Protein AF-A0A7I8WEF8-F1 (afdb_monomer_lite)

Organism: NCBI:txid2664684

Secondary structure (DSSP, 8-state):
-HHHHHHHHHHHHHTT------TTSSPPPEESS-TTSBSEEEEEEEEEE-SS-S--B-GGGTT-----HHHHHHHPPPPPHHHHHHT---EEEEEEEETT--EEEEEEEEEEEETTSHHHHHHHHHHHHHHHTT-EEEEEETTEEPBEEEE-TTS-EEEESSEESEEEE-TTS-B-GGGGG-TT---TTEEEE--EEEEEEEEEE-TTSTTGGGSSSS-EEEEEEEEEEEE----EE-TTS-EE--SSGGGSPPP-EETT-SEEEEEEEEEEEEEE--SS-GGGTTHHHHTT-TTHHHHHHHHHHHHHHHHHHHHHHHHHHHHHHHHHHHHHHTTTT-GGGGGSSSGGGTHHHHTSPPTTHHHHHHHHHHHHHHHHHHHHHHHHHHTTSS-TT-HHHHHHHHHHHHHHTHHHHHHHHHHHHHHTT---HHHHHHHHHHHHHHHHHHHHHHHHHHHHHTT-TTSPPHHHHHHHHHHIIIIIHHHHHHHHHHHHHSPPPPPSSPPPSS---PPPPPGGGSHHHHHHHHHHHHHHHHHHHHHHHHHHHHS------HHHHHHHHHHHHHHHHHHHHHHHHTTTTTGGGTTTTTSS--------------------PPPPPPPP-----S---PPPP----EEEETTEEEETTEEE--EEEE--GGGS-GGGHHHHHHHHHHTT--EEEEE--HHHHTSBTTB---HHHHHHHHHHHHTT-EEEEEEES---TTBGGGG--GGGGGGT-TTTTTSS-HHHHHHHHHHHHHHHHHHGGGBHHHH--SEEEEEESSSHHHH---HHHHHHHHHHHHHTT--SEEEEEEETTTTT----TT-EEEEE---TTS-HHHHHHHHHHH-TTS--EEEEEESSPPPBTTSPP-PPPHHHHHHHHHHHHHTT-EEEEESSB-EE--TT-B-EEEEETTEEEEBPSEE-TTSSB-TTSPBPHHHHHHHHHHHHTTSSSS--SPPPPPPPP----PPP------HHHHHHHH-

Structure (mmCIF, N/CA/C/O backbone):
data_AF-A0A7I8WEF8-F1
#
_entry.id   AF-A0A7I8WEF8-F1
#
loop_
_atom_site.group_PDB
_atom_site.id
_atom_site.type_symbol
_atom_site.label_atom_id
_atom_site.label_alt_id
_atom_site.label_comp_id
_atom_site.label_asym_id
_atom_site.label_entity_id
_atom_site.label_seq_id
_atom_site.pdbx_PDB_ins_code
_atom_site.Cartn_x
_atom_site.Cartn_y
_atom_site.Cartn_z
_atom_site.occupancy
_atom_site.B_iso_or_equiv
_atom_site.auth_seq_id
_atom_site.auth_comp_id
_atom_site.auth_asym_id
_atom_site.auth_atom_id
_atom_site.pdbx_PDB_model_num
ATOM 1 N N . MET A 1 1 ? 48.286 -37.975 21.011 1.00 46.97 1 MET A N 1
ATOM 2 C CA . MET A 1 1 ? 48.623 -38.606 19.712 1.00 46.97 1 MET A CA 1
ATOM 3 C C . MET A 1 1 ? 47.537 -38.452 18.648 1.00 46.97 1 MET A C 1
ATOM 5 O O . MET A 1 1 ? 47.837 -37.854 17.627 1.00 46.97 1 MET A O 1
ATOM 9 N N . ASN A 1 2 ? 46.280 -38.859 18.869 1.00 46.31 2 ASN A N 1
ATOM 10 C CA . ASN A 1 2 ? 45.235 -38.821 17.818 1.00 46.31 2 ASN A CA 1
ATOM 11 C C . ASN A 1 2 ? 44.940 -37.433 17.207 1.00 46.31 2 ASN A C 1
ATOM 13 O O . ASN A 1 2 ? 44.620 -37.341 16.028 1.00 46.31 2 ASN A O 1
ATOM 17 N N . LYS A 1 3 ? 45.109 -36.334 17.958 1.00 48.66 3 LYS A N 1
ATOM 18 C CA . LYS A 1 3 ? 44.954 -34.968 17.412 1.00 48.66 3 LYS A CA 1
ATOM 19 C C . LYS A 1 3 ? 46.106 -34.538 16.489 1.00 48.66 3 LYS A C 1
ATOM 21 O O . LYS A 1 3 ? 45.879 -33.775 15.561 1.00 48.66 3 LYS A O 1
ATOM 26 N N . LEU A 1 4 ? 47.313 -35.056 16.719 1.00 53.41 4 LEU A N 1
ATOM 27 C CA . LEU A 1 4 ? 48.505 -34.787 15.902 1.00 53.41 4 LEU A CA 1
ATOM 28 C C . LEU A 1 4 ? 48.497 -35.619 14.613 1.00 53.41 4 LEU A C 1
ATOM 30 O O . LEU A 1 4 ? 48.865 -35.120 13.555 1.00 53.41 4 LEU A O 1
ATOM 34 N N . ILE A 1 5 ? 47.985 -36.852 14.691 1.00 65.00 5 ILE A N 1
ATOM 35 C CA . ILE A 1 5 ? 47.783 -37.728 13.530 1.00 65.00 5 ILE A CA 1
ATOM 36 C C . ILE A 1 5 ? 46.715 -37.136 12.600 1.00 65.00 5 ILE A C 1
ATOM 38 O O . ILE A 1 5 ? 46.944 -37.048 11.399 1.00 65.00 5 ILE A O 1
ATOM 42 N N . ASN A 1 6 ? 45.606 -36.621 13.145 1.00 55.25 6 ASN A N 1
ATOM 43 C CA . ASN A 1 6 ? 44.578 -35.948 12.342 1.00 55.25 6 ASN A CA 1
ATOM 44 C C . ASN A 1 6 ? 45.077 -34.641 11.701 1.00 55.25 6 ASN A C 1
ATOM 46 O O . ASN A 1 6 ? 44.677 -34.323 10.585 1.00 55.25 6 ASN A O 1
ATOM 50 N N . ALA A 1 7 ? 45.975 -33.904 12.366 1.00 53.41 7 ALA A N 1
ATOM 51 C CA . ALA A 1 7 ? 46.607 -32.717 11.788 1.00 53.41 7 ALA A CA 1
ATOM 52 C C . ALA A 1 7 ? 47.586 -33.076 10.654 1.00 53.41 7 ALA A C 1
ATOM 54 O O . ALA A 1 7 ? 47.582 -32.418 9.618 1.00 53.41 7 ALA A O 1
ATOM 55 N N . CYS A 1 8 ? 48.363 -34.157 10.800 1.00 53.41 8 CYS A N 1
ATOM 56 C CA . CYS A 1 8 ? 49.233 -34.667 9.733 1.00 53.41 8 CYS A CA 1
ATOM 57 C C . CYS A 1 8 ? 48.443 -35.227 8.540 1.00 53.41 8 CYS A C 1
ATOM 59 O O . CYS A 1 8 ? 48.850 -35.030 7.397 1.00 53.41 8 CYS A O 1
ATOM 61 N N . TRP A 1 9 ? 47.293 -35.866 8.773 1.00 58.09 9 TRP A N 1
ATOM 62 C CA . TRP A 1 9 ? 46.384 -36.294 7.702 1.00 58.09 9 TRP A CA 1
ATOM 63 C C . TRP A 1 9 ? 45.775 -35.106 6.941 1.00 58.09 9 TRP A C 1
ATOM 65 O O . TRP A 1 9 ? 45.661 -35.150 5.719 1.00 58.09 9 TRP A O 1
ATOM 75 N N . LEU A 1 10 ? 45.455 -34.003 7.629 1.00 53.38 10 LEU A N 1
ATOM 76 C CA . LEU A 1 10 ? 44.999 -32.772 6.970 1.00 53.38 10 LEU A CA 1
ATOM 77 C C . LEU A 1 10 ? 46.118 -32.091 6.157 1.00 53.38 10 LEU A C 1
ATOM 79 O O . LEU A 1 10 ? 45.868 -31.586 5.066 1.00 53.38 10 LEU A O 1
ATOM 83 N N . LEU A 1 11 ? 47.353 -32.098 6.672 1.00 53.31 11 LEU A N 1
ATOM 84 C CA . LEU A 1 11 ? 48.535 -31.528 6.007 1.00 53.31 11 LEU A CA 1
ATOM 85 C C . LEU A 1 11 ? 48.995 -32.350 4.794 1.00 53.31 11 LEU A C 1
ATOM 87 O O . LEU A 1 11 ? 49.452 -31.777 3.809 1.00 53.31 11 LEU A O 1
ATOM 91 N N . THR A 1 12 ? 48.830 -33.673 4.823 1.00 54.12 12 THR A N 1
ATOM 92 C CA . THR A 1 12 ? 49.140 -34.546 3.676 1.00 54.12 12 THR A CA 1
ATOM 93 C C . THR A 1 12 ? 48.095 -34.434 2.563 1.00 54.12 12 THR A C 1
ATOM 95 O O . THR A 1 12 ? 48.471 -34.442 1.394 1.00 54.12 12 THR A O 1
ATOM 98 N N . LEU A 1 13 ? 46.818 -34.197 2.893 1.00 51.72 13 LEU A N 1
ATOM 99 C CA . LEU A 1 13 ? 45.766 -33.872 1.914 1.00 51.72 13 LEU A CA 1
ATOM 100 C C . LEU A 1 13 ? 45.985 -32.520 1.205 1.00 51.72 13 LEU A C 1
ATOM 102 O O . LEU A 1 13 ? 45.623 -32.375 0.036 1.00 51.72 13 LEU A O 1
ATOM 106 N N . LEU A 1 14 ? 46.617 -31.549 1.875 1.00 50.91 14 LEU A N 1
ATOM 107 C CA . LEU A 1 14 ? 46.994 -30.253 1.288 1.00 50.91 14 LEU A CA 1
ATOM 108 C C . LEU A 1 14 ? 48.180 -30.350 0.309 1.00 50.91 14 LEU A C 1
ATOM 110 O O . LEU A 1 14 ? 48.291 -29.513 -0.584 1.00 50.91 14 LEU A O 1
ATOM 114 N N . GLY A 1 15 ? 49.036 -31.372 0.430 1.00 46.50 15 GLY A N 1
ATOM 115 C CA . GLY A 1 15 ? 50.204 -31.570 -0.442 1.00 46.50 15 GLY A CA 1
ATOM 116 C C . GLY A 1 15 ? 49.875 -32.070 -1.856 1.00 46.50 15 GLY A C 1
ATOM 117 O O . GLY A 1 15 ? 50.698 -31.945 -2.757 1.00 46.50 15 GLY A O 1
ATOM 118 N N . SER A 1 16 ? 48.670 -32.604 -2.067 1.00 45.22 16 SER A N 1
ATOM 119 C CA . SER A 1 16 ? 48.195 -33.130 -3.359 1.00 45.22 16 SER A CA 1
ATOM 120 C C . SER A 1 16 ? 47.430 -32.114 -4.217 1.00 45.22 16 SER A C 1
ATOM 122 O O . SER A 1 16 ? 46.914 -32.465 -5.279 1.00 45.22 16 SER A O 1
ATOM 124 N N . VAL A 1 17 ? 47.351 -30.849 -3.797 1.00 40.41 17 VAL A N 1
ATOM 125 C CA . VAL A 1 17 ? 46.736 -29.801 -4.615 1.00 40.41 17 VAL A CA 1
ATOM 126 C C . VAL A 1 17 ? 47.765 -29.323 -5.635 1.00 40.41 17 VAL A C 1
ATOM 128 O O . VAL A 1 17 ? 48.655 -28.536 -5.318 1.00 40.41 17 VAL A O 1
ATOM 131 N N . ALA A 1 18 ? 47.646 -29.796 -6.877 1.00 41.09 18 ALA A N 1
ATOM 132 C CA . ALA A 1 18 ? 48.317 -29.161 -8.004 1.00 41.09 18 ALA A CA 1
ATOM 133 C C . ALA A 1 18 ? 47.950 -27.670 -7.990 1.00 41.09 18 ALA A C 1
ATOM 135 O O . ALA A 1 18 ? 46.766 -27.328 -8.006 1.00 41.09 18 ALA A O 1
ATOM 136 N N . ALA A 1 19 ? 48.956 -26.798 -7.890 1.00 37.41 19 ALA A N 1
ATOM 137 C CA . ALA A 1 19 ? 48.765 -25.356 -7.835 1.00 37.41 19 ALA A CA 1
ATOM 138 C C . ALA A 1 19 ? 47.838 -24.914 -8.977 1.00 37.41 19 ALA A C 1
ATOM 140 O O . ALA A 1 19 ? 48.163 -25.049 -10.157 1.00 37.41 19 ALA A O 1
ATOM 141 N N . PHE A 1 20 ? 46.651 -24.430 -8.617 1.00 40.22 20 PHE A N 1
ATOM 142 C CA . PHE A 1 20 ? 45.666 -23.966 -9.580 1.00 40.22 20 PHE A CA 1
ATOM 143 C C . PHE A 1 20 ? 46.154 -22.643 -10.179 1.00 40.22 20 PHE A C 1
ATOM 145 O O . PHE A 1 20 ? 46.295 -21.640 -9.479 1.00 40.22 20 PHE A O 1
ATOM 152 N N . TYR A 1 21 ? 46.447 -22.647 -11.478 1.00 38.94 21 TYR A N 1
ATOM 153 C CA . TYR A 1 21 ? 46.822 -21.449 -12.220 1.00 38.94 21 TYR A CA 1
ATOM 154 C C . TYR A 1 21 ? 45.593 -20.554 -12.402 1.00 38.94 21 TYR A C 1
ATOM 156 O O . TYR A 1 21 ? 44.643 -20.935 -13.081 1.00 38.94 21 TYR A O 1
ATOM 164 N N . LEU A 1 22 ? 45.618 -19.357 -11.815 1.00 41.22 22 LEU A N 1
ATOM 165 C CA . LEU A 1 22 ? 44.654 -18.290 -12.088 1.00 41.22 22 LEU A CA 1
ATOM 166 C C . LEU A 1 22 ? 45.030 -17.616 -13.425 1.00 41.22 22 LEU A C 1
ATOM 168 O O . LEU A 1 22 ? 46.053 -16.923 -13.494 1.00 41.22 22 LEU A O 1
ATOM 172 N N . PRO A 1 23 ? 44.240 -17.797 -14.500 1.00 39.12 23 PRO A N 1
ATOM 173 C CA . PRO A 1 23 ? 44.545 -17.205 -15.797 1.00 39.12 23 PRO A CA 1
ATOM 174 C C . PRO A 1 23 ? 44.534 -15.675 -15.714 1.00 39.12 23 PRO A C 1
ATOM 176 O O . PRO A 1 23 ? 43.556 -15.084 -15.255 1.00 39.12 23 PRO A O 1
ATOM 179 N N . GLY A 1 24 ? 45.611 -15.036 -16.183 1.00 49.69 24 GLY A N 1
ATOM 180 C CA . GLY A 1 24 ? 45.735 -13.573 -16.248 1.00 49.69 24 GLY A CA 1
ATOM 181 C C . GLY A 1 24 ? 46.657 -12.922 -15.210 1.00 49.69 24 GLY A C 1
ATOM 182 O O . GLY A 1 24 ? 46.878 -11.719 -15.306 1.00 49.69 24 GLY A O 1
ATOM 183 N N . LEU A 1 25 ? 47.232 -13.685 -14.271 1.00 51.59 25 LEU A N 1
ATOM 184 C CA . LEU A 1 25 ? 48.207 -13.165 -13.295 1.00 51.59 25 LEU A CA 1
ATOM 185 C C . LEU A 1 25 ? 49.670 -13.274 -13.758 1.00 51.59 25 LEU A C 1
ATOM 187 O O . LEU A 1 25 ? 50.499 -12.473 -13.336 1.00 51.59 25 LEU A O 1
ATOM 191 N N . ALA A 1 26 ? 50.002 -14.232 -14.632 1.00 62.78 26 ALA A N 1
ATOM 192 C CA . ALA A 1 26 ? 51.368 -14.405 -15.130 1.00 62.78 26 ALA A CA 1
ATOM 193 C C . ALA A 1 26 ? 51.548 -13.752 -16.515 1.00 62.78 26 ALA A C 1
ATOM 195 O O . ALA A 1 26 ? 50.746 -14.021 -17.414 1.00 62.78 26 ALA A O 1
ATOM 196 N N . PRO A 1 27 ? 52.593 -12.932 -16.717 1.00 73.06 27 PRO A N 1
ATOM 197 C CA . PRO A 1 27 ? 52.859 -12.301 -18.002 1.00 73.06 27 PRO A CA 1
ATOM 198 C C . PRO A 1 27 ? 53.302 -13.327 -19.047 1.00 73.06 27 PRO A C 1
ATOM 200 O O . PRO A 1 27 ? 54.176 -14.155 -18.789 1.00 73.06 27 PRO A O 1
ATOM 203 N N . VAL A 1 28 ? 52.732 -13.241 -20.249 1.00 81.44 28 VAL A N 1
ATOM 204 C CA . VAL A 1 28 ? 53.175 -14.022 -21.408 1.00 81.44 28 VAL A CA 1
ATOM 205 C C . VAL A 1 28 ? 54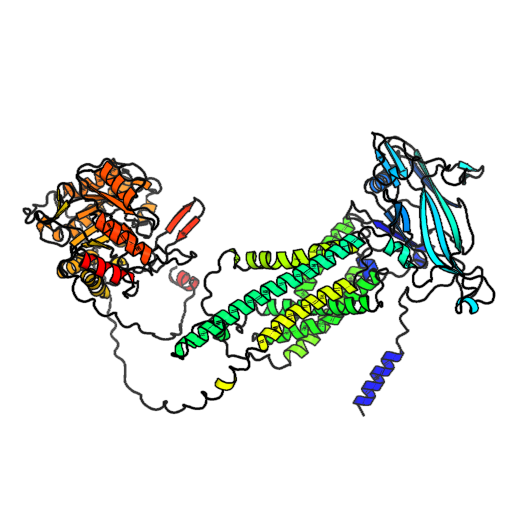.200 -13.201 -22.180 1.00 81.44 28 VAL A C 1
ATOM 207 O O . VAL A 1 28 ? 53.937 -12.057 -22.551 1.00 81.44 28 VAL A O 1
ATOM 210 N N . THR A 1 29 ? 55.372 -13.784 -22.422 1.00 85.06 29 THR A N 1
ATOM 211 C CA . THR A 1 29 ? 56.405 -13.159 -23.252 1.00 85.06 29 THR A CA 1
ATOM 212 C C . THR A 1 29 ? 56.364 -13.738 -24.663 1.00 85.06 29 THR A C 1
ATOM 214 O O . THR A 1 29 ? 56.368 -14.962 -24.841 1.00 85.06 29 THR A O 1
ATOM 217 N N . TYR A 1 30 ? 56.347 -12.855 -25.658 1.00 86.00 30 TYR A N 1
ATOM 218 C CA . TYR A 1 30 ? 56.342 -13.202 -27.074 1.00 86.00 30 TYR A CA 1
ATOM 219 C C . TYR A 1 30 ? 57.716 -12.947 -27.694 1.00 86.00 30 TYR A C 1
ATOM 221 O O . TYR A 1 30 ? 58.394 -11.993 -27.320 1.00 86.00 30 TYR A O 1
ATOM 229 N N . CYS A 1 31 ? 58.152 -13.815 -28.603 1.00 84.12 31 CYS A N 1
ATOM 230 C CA . CYS A 1 31 ? 59.464 -13.734 -29.250 1.00 84.12 31 CYS A CA 1
ATOM 231 C C . CYS A 1 31 ? 59.424 -14.392 -30.632 1.00 84.12 31 CYS A C 1
ATOM 233 O O . CYS A 1 31 ? 58.554 -15.212 -30.912 1.00 84.12 31 CYS A O 1
ATOM 235 N N . ASN A 1 32 ? 60.407 -14.101 -31.483 1.00 76.94 32 ASN A N 1
ATOM 236 C CA . ASN A 1 32 ? 60.454 -14.695 -32.821 1.00 76.94 32 ASN A CA 1
ATOM 237 C C . ASN A 1 32 ? 60.789 -16.200 -32.797 1.00 76.94 32 ASN A C 1
ATOM 239 O O . ASN A 1 32 ? 60.268 -16.943 -33.629 1.00 76.94 32 ASN A O 1
ATOM 243 N N . LYS A 1 33 ? 61.644 -16.653 -31.863 1.00 70.31 33 LYS A N 1
ATOM 244 C CA . LYS A 1 33 ? 62.023 -18.065 -31.647 1.00 70.31 33 LYS A CA 1
ATOM 245 C C . LYS A 1 33 ? 62.501 -18.278 -30.201 1.00 70.31 33 LYS A C 1
ATOM 247 O O . LYS A 1 33 ? 63.392 -17.559 -29.767 1.00 70.31 33 LYS A O 1
ATOM 252 N N . GLY A 1 34 ? 61.975 -19.273 -29.483 1.00 63.28 34 GLY A N 1
ATOM 253 C CA . GLY A 1 34 ? 62.522 -19.703 -28.187 1.00 63.28 34 GLY A CA 1
ATOM 254 C C . GLY A 1 34 ? 61.599 -20.643 -27.403 1.00 63.28 34 GLY A C 1
ATOM 255 O O . GLY A 1 34 ? 60.386 -20.529 -27.493 1.00 63.28 34 GLY A O 1
ATOM 256 N N . GLU A 1 35 ? 62.161 -21.563 -26.611 1.00 62.16 35 GLU A N 1
ATOM 257 C CA . GLU A 1 35 ? 61.382 -22.526 -25.799 1.00 62.16 35 GLU A CA 1
ATOM 258 C C . GLU A 1 35 ? 60.627 -21.865 -24.632 1.00 62.16 35 GLU A C 1
ATOM 260 O O . GLU A 1 35 ? 59.598 -22.364 -24.182 1.00 62.16 35 GLU A O 1
ATOM 265 N N . LYS A 1 36 ? 61.120 -20.719 -24.146 1.00 69.25 36 LYS A N 1
ATOM 266 C CA . LYS A 1 36 ? 60.541 -19.970 -23.015 1.00 69.25 36 LYS A CA 1
ATOM 267 C C . LYS A 1 36 ? 59.574 -18.854 -23.438 1.00 69.25 36 LYS A C 1
ATOM 269 O O . LYS A 1 36 ? 59.118 -18.093 -22.586 1.00 69.25 36 LYS A O 1
ATOM 274 N N . CYS A 1 37 ? 59.276 -18.717 -24.729 1.00 74.62 37 CYS A N 1
ATOM 275 C CA . CYS A 1 37 ? 58.466 -17.625 -25.265 1.00 74.62 37 CYS A CA 1
ATOM 276 C C . CYS A 1 37 ? 57.598 -18.085 -26.444 1.00 74.62 37 CYS A C 1
ATOM 278 O O . CYS A 1 37 ? 57.919 -19.044 -27.137 1.00 74.62 37 CYS A O 1
ATOM 280 N N . LYS A 1 38 ? 56.447 -17.436 -26.647 1.00 82.44 38 LYS A N 1
ATOM 281 C CA . LYS A 1 38 ? 55.487 -17.824 -27.694 1.00 82.44 38 LYS A CA 1
ATOM 282 C C . LYS A 1 38 ? 55.701 -16.989 -28.958 1.00 82.44 38 LYS A C 1
ATOM 284 O O . LYS A 1 38 ? 55.781 -15.768 -28.870 1.00 82.44 38 LYS A O 1
ATOM 289 N N . SER A 1 39 ? 55.761 -17.626 -30.127 1.00 83.06 39 SER A N 1
ATOM 290 C CA . SER A 1 39 ? 55.886 -16.933 -31.422 1.00 83.06 39 SER A CA 1
ATOM 291 C C . SER A 1 39 ? 54.545 -16.554 -32.044 1.00 83.06 39 SER A C 1
ATOM 293 O O . SER A 1 39 ? 54.421 -15.501 -32.672 1.00 83.06 39 SER A O 1
ATOM 295 N N . ASP A 1 40 ? 53.536 -17.397 -31.834 1.00 85.88 40 ASP A N 1
ATOM 296 C CA . ASP A 1 40 ? 52.202 -17.207 -32.389 1.00 85.88 40 ASP A CA 1
ATOM 297 C C . ASP A 1 40 ? 51.289 -16.533 -31.359 1.00 85.88 40 ASP A C 1
ATOM 299 O O . ASP A 1 40 ? 51.158 -16.978 -30.212 1.00 85.88 40 ASP A O 1
ATOM 303 N N . ILE A 1 41 ? 50.640 -15.451 -31.782 1.00 88.25 41 ILE A N 1
ATOM 304 C CA . ILE A 1 41 ? 49.648 -14.720 -30.998 1.00 88.25 41 ILE A CA 1
ATOM 305 C C . ILE A 1 41 ? 48.272 -15.230 -31.424 1.00 88.25 41 ILE A C 1
ATOM 307 O O . ILE A 1 41 ? 47.828 -15.023 -32.552 1.00 88.25 41 ILE A O 1
ATOM 311 N N . LYS A 1 42 ? 47.577 -15.916 -30.516 1.00 87.75 42 LYS A N 1
ATOM 312 C CA . LYS A 1 42 ? 46.235 -16.437 -30.793 1.00 87.75 42 LYS A CA 1
ATOM 313 C C . LYS A 1 42 ? 45.187 -15.342 -30.601 1.00 87.75 42 LYS A C 1
ATOM 315 O O . LYS A 1 42 ? 45.131 -14.726 -29.536 1.00 87.75 42 LYS A O 1
ATOM 320 N N . LEU A 1 43 ? 44.349 -15.140 -31.619 1.00 89.50 43 LEU A N 1
ATOM 321 C CA . LEU A 1 43 ? 43.161 -14.292 -31.552 1.00 89.50 43 LEU A CA 1
ATOM 322 C C . LEU A 1 43 ? 41.934 -15.174 -31.319 1.00 89.50 43 LEU A C 1
ATOM 324 O O . LEU A 1 43 ? 41.674 -16.107 -32.085 1.00 89.50 43 LEU A O 1
ATOM 328 N N . TYR A 1 44 ? 41.171 -14.857 -30.279 1.00 89.69 44 TYR A N 1
ATOM 329 C CA . TYR A 1 44 ? 39.905 -15.509 -29.970 1.00 89.69 44 TYR A CA 1
ATOM 330 C C . TYR A 1 44 ? 38.730 -14.584 -30.276 1.00 89.69 44 TYR A C 1
ATOM 332 O O . TYR A 1 44 ? 38.791 -13.379 -30.031 1.00 89.69 44 TYR A O 1
ATOM 340 N N . VAL A 1 45 ? 37.646 -15.159 -30.788 1.00 89.94 45 VAL A N 1
ATOM 341 C CA . VAL A 1 45 ? 36.360 -14.480 -30.969 1.00 89.94 45 VAL A CA 1
ATOM 342 C C . VAL A 1 45 ? 35.398 -14.918 -29.873 1.00 89.94 45 VAL A C 1
ATOM 344 O O . VAL A 1 45 ? 35.376 -16.086 -29.491 1.00 89.94 45 VAL A O 1
ATOM 347 N N . ASN A 1 46 ? 34.612 -13.980 -29.359 1.00 87.94 46 ASN A N 1
ATOM 348 C CA . ASN A 1 46 ? 33.539 -14.237 -28.405 1.00 87.94 46 ASN A CA 1
ATOM 349 C C . ASN A 1 46 ? 32.175 -13.959 -29.072 1.00 87.94 46 ASN A C 1
ATOM 351 O O . ASN A 1 46 ? 32.077 -13.798 -30.291 1.00 87.94 46 ASN A O 1
ATOM 355 N N . ARG A 1 47 ? 31.110 -13.899 -28.274 1.00 87.06 47 ARG A N 1
ATOM 356 C CA . ARG A 1 47 ? 29.763 -13.516 -28.701 1.00 87.06 47 ARG A CA 1
ATOM 357 C C . ARG A 1 47 ? 29.666 -12.093 -29.248 1.00 87.06 47 ARG A C 1
ATOM 359 O O . ARG A 1 47 ? 30.515 -11.244 -28.975 1.00 87.06 47 ARG A O 1
ATOM 366 N N . LEU A 1 48 ? 28.570 -11.848 -29.956 1.00 89.44 48 LEU A N 1
ATOM 367 C CA . LEU A 1 48 ? 28.115 -10.531 -30.363 1.00 89.44 48 LEU A CA 1
ATOM 368 C C . LEU A 1 48 ? 26.929 -10.098 -29.502 1.00 89.44 48 LEU A C 1
ATOM 370 O O . LEU A 1 48 ? 25.974 -10.858 -29.328 1.00 89.44 48 LEU A O 1
ATOM 374 N N . ASP A 1 49 ? 26.969 -8.869 -29.008 1.00 87.62 49 ASP A N 1
ATOM 375 C CA . ASP A 1 49 ? 25.916 -8.236 -28.215 1.00 87.62 49 ASP A CA 1
ATOM 376 C C . ASP A 1 49 ? 25.472 -6.908 -28.851 1.00 87.62 49 ASP A C 1
ATOM 378 O O . ASP A 1 49 ? 26.036 -6.458 -29.849 1.00 87.62 49 ASP A O 1
ATOM 382 N N . SER A 1 50 ? 24.413 -6.303 -28.318 1.00 86.19 50 SER A N 1
ATOM 383 C CA . SER A 1 50 ? 23.848 -5.052 -28.820 1.00 86.19 50 SER A CA 1
ATOM 384 C C . SER A 1 50 ? 23.261 -4.240 -27.668 1.00 86.19 50 SER A C 1
ATOM 386 O O . SER A 1 50 ? 22.671 -4.794 -26.748 1.00 86.19 50 SER A O 1
ATOM 388 N N . VAL A 1 51 ? 23.358 -2.911 -27.751 1.00 79.69 51 VAL A N 1
ATOM 389 C CA . VAL A 1 51 ? 22.710 -1.994 -26.792 1.00 79.69 51 VAL A CA 1
ATOM 390 C C . VAL A 1 51 ? 21.190 -1.909 -27.029 1.00 79.69 51 VAL A C 1
ATOM 392 O O . VAL A 1 51 ? 20.432 -1.566 -26.127 1.00 79.69 51 VAL A O 1
ATOM 395 N N . TYR A 1 52 ? 20.722 -2.252 -28.234 1.00 81.50 52 TYR A N 1
ATOM 396 C CA . TYR A 1 52 ? 19.309 -2.184 -28.632 1.00 81.50 52 TYR A CA 1
ATOM 397 C C . TYR A 1 52 ? 18.566 -3.522 -28.502 1.00 81.50 52 TYR A C 1
ATOM 399 O O . TYR A 1 52 ? 17.345 -3.563 -28.648 1.00 81.50 52 TYR A O 1
ATOM 407 N N . SER A 1 53 ? 19.280 -4.627 -28.274 1.00 83.12 53 SER A N 1
ATOM 408 C CA . SER A 1 53 ? 18.720 -5.980 -28.221 1.00 83.12 53 SER A CA 1
ATOM 409 C C . SER A 1 53 ? 19.260 -6.736 -27.013 1.00 83.12 53 SER A C 1
ATOM 411 O O . SER A 1 53 ? 20.464 -6.813 -26.819 1.00 83.12 53 SER A O 1
ATOM 413 N N . VAL A 1 54 ? 18.371 -7.357 -26.235 1.00 79.50 54 VAL A N 1
ATOM 414 C CA . VAL A 1 54 ? 18.730 -8.111 -25.016 1.00 79.50 54 VAL A CA 1
ATOM 415 C C . VAL A 1 54 ? 19.365 -9.478 -25.338 1.00 79.50 54 VAL A C 1
ATOM 417 O O . VAL A 1 54 ? 19.938 -10.119 -24.463 1.00 79.50 54 VAL A O 1
ATOM 420 N N . LEU A 1 55 ? 19.267 -9.947 -26.589 1.00 85.75 55 LEU A N 1
ATOM 421 C CA . LEU A 1 55 ? 19.723 -11.277 -27.007 1.00 85.75 55 LEU A CA 1
ATOM 422 C C . LEU A 1 55 ? 21.124 -11.227 -27.647 1.00 85.75 55 LEU A C 1
ATOM 424 O O . LEU A 1 55 ? 21.248 -10.711 -28.766 1.00 85.75 55 LEU A O 1
ATOM 428 N N . PRO A 1 56 ? 22.163 -11.787 -26.996 1.00 87.81 56 PRO A N 1
ATOM 429 C CA . PRO A 1 56 ? 23.466 -11.986 -27.617 1.00 87.81 56 PRO A CA 1
ATOM 430 C C . PRO A 1 56 ? 23.501 -13.266 -28.465 1.00 87.81 56 PRO A C 1
ATOM 432 O O . PRO A 1 56 ? 22.811 -14.247 -28.181 1.00 87.81 56 PRO A O 1
ATOM 435 N N . PHE A 1 57 ? 24.351 -13.281 -29.487 1.00 89.00 57 PHE A N 1
ATOM 436 C CA . PHE A 1 57 ? 24.520 -14.415 -30.399 1.00 89.00 57 PHE A CA 1
ATOM 437 C C . PHE A 1 57 ? 25.984 -14.852 -30.472 1.00 89.00 57 PHE A C 1
ATOM 439 O O . PHE A 1 57 ? 26.896 -14.036 -30.359 1.00 89.00 57 PHE A O 1
ATOM 446 N N . GLU A 1 58 ? 26.234 -16.148 -30.670 1.00 88.44 58 GLU A N 1
ATOM 447 C CA . GLU A 1 58 ? 27.599 -16.656 -30.835 1.00 88.44 58 GLU A CA 1
ATOM 448 C C . GLU A 1 58 ? 28.154 -16.183 -32.186 1.00 88.44 58 GLU A C 1
ATOM 450 O O . GLU A 1 58 ? 27.404 -16.000 -33.146 1.00 88.44 58 GLU A O 1
ATOM 455 N N . TYR A 1 59 ? 29.475 -16.024 -32.295 1.00 87.81 59 TYR A N 1
ATOM 456 C CA . TYR A 1 59 ? 30.124 -15.677 -33.564 1.00 87.81 59 TYR A CA 1
ATOM 457 C C . TYR A 1 59 ? 29.750 -16.643 -34.704 1.00 87.81 59 TYR A C 1
ATOM 459 O O . TYR A 1 59 ? 29.648 -16.238 -35.858 1.00 87.81 59 TYR A O 1
ATOM 467 N N . THR A 1 60 ? 29.494 -17.911 -34.374 1.00 85.69 60 THR A N 1
ATOM 468 C CA . THR A 1 60 ? 29.108 -18.972 -35.313 1.00 85.69 60 THR A CA 1
ATOM 469 C C . THR A 1 60 ? 27.663 -18.890 -35.806 1.00 85.69 60 THR A C 1
ATOM 471 O O . THR A 1 60 ? 27.354 -19.482 -36.839 1.00 85.69 60 THR A O 1
ATOM 474 N N . ALA A 1 61 ? 26.785 -18.163 -35.104 1.00 86.50 61 ALA A N 1
ATOM 475 C CA . ALA A 1 61 ? 25.402 -17.942 -35.532 1.00 86.50 61 ALA A CA 1
ATOM 476 C C . ALA A 1 61 ? 25.329 -17.057 -36.788 1.00 86.50 61 ALA A C 1
ATOM 478 O O . ALA A 1 61 ? 24.366 -17.122 -37.553 1.00 86.50 61 ALA A O 1
ATOM 479 N N . PHE A 1 62 ? 26.367 -16.252 -37.016 1.00 86.75 62 PHE A N 1
ATOM 480 C CA . PHE A 1 62 ? 26.555 -15.460 -38.221 1.00 86.75 62 PHE A CA 1
ATOM 481 C C . PHE A 1 62 ? 27.475 -16.183 -39.215 1.00 86.75 62 PHE A C 1
ATOM 483 O O . PHE A 1 62 ? 28.396 -16.909 -38.835 1.00 86.75 62 PHE A O 1
ATOM 490 N N . ASP A 1 63 ? 27.270 -15.945 -40.512 1.00 87.44 63 ASP A N 1
ATOM 491 C CA . ASP A 1 63 ? 28.054 -16.570 -41.589 1.00 87.44 63 ASP A CA 1
ATOM 492 C C . ASP A 1 63 ? 29.405 -15.858 -41.834 1.00 87.44 63 ASP A C 1
ATOM 494 O O . ASP A 1 63 ? 29.784 -15.531 -42.960 1.00 87.44 63 ASP A O 1
ATOM 498 N N . PHE A 1 64 ? 30.140 -15.584 -40.753 1.00 88.56 64 PHE A N 1
ATOM 499 C CA . PHE A 1 64 ? 31.495 -15.027 -40.799 1.00 88.56 64 PHE A CA 1
ATOM 500 C C . PHE A 1 64 ? 32.549 -16.099 -41.152 1.00 88.56 64 PHE A C 1
ATOM 502 O O . PHE A 1 64 ? 32.248 -17.290 -41.282 1.00 88.56 64 PHE A O 1
ATOM 509 N N . CYS A 1 65 ? 33.812 -15.694 -41.329 1.00 87.69 65 CYS A N 1
ATOM 510 C CA . CYS A 1 65 ? 34.919 -16.639 -41.507 1.00 87.69 65 CYS A CA 1
ATOM 511 C C . CYS A 1 65 ? 35.206 -17.369 -40.189 1.00 87.69 65 CYS A C 1
ATOM 513 O O . CYS A 1 65 ? 35.555 -16.743 -39.192 1.00 87.69 65 CYS A O 1
ATOM 515 N N . GLN A 1 66 ? 35.090 -18.695 -40.185 1.00 85.19 66 GLN A N 1
ATOM 516 C CA . GLN A 1 66 ? 35.301 -19.529 -39.000 1.00 85.19 66 GLN A CA 1
ATOM 517 C C . GLN A 1 66 ? 36.593 -20.338 -39.142 1.00 85.19 66 GLN A C 1
ATOM 519 O O . GLN A 1 66 ? 36.992 -20.691 -40.253 1.00 85.19 66 GLN A O 1
ATOM 524 N N . ALA A 1 67 ? 37.238 -20.647 -38.017 1.00 83.62 67 ALA A N 1
ATOM 525 C CA . ALA A 1 67 ? 38.327 -21.616 -38.000 1.00 83.62 67 ALA A CA 1
ATOM 526 C C . ALA A 1 67 ? 37.793 -23.030 -38.335 1.00 83.62 67 ALA A C 1
ATOM 528 O O . ALA A 1 67 ? 36.612 -23.311 -38.110 1.00 83.62 67 ALA A O 1
ATOM 529 N N . PRO A 1 68 ? 38.632 -23.944 -38.854 1.00 83.19 68 PRO A N 1
ATOM 530 C CA . PRO A 1 68 ? 38.232 -25.332 -39.080 1.00 83.19 68 PRO A CA 1
ATOM 531 C C . PRO A 1 68 ? 37.707 -25.984 -37.791 1.00 83.19 68 PRO A C 1
ATOM 533 O O . PRO A 1 68 ? 38.261 -25.760 -36.712 1.00 83.19 68 PRO A O 1
ATOM 536 N N . LYS A 1 69 ? 36.667 -26.824 -37.896 1.00 77.12 69 LYS A N 1
ATOM 537 C CA . LYS A 1 69 ? 36.010 -27.461 -36.734 1.00 77.12 69 LYS A CA 1
ATOM 538 C C . LYS A 1 69 ? 36.987 -28.234 -35.837 1.00 77.12 69 LYS A C 1
ATOM 540 O O . LYS A 1 69 ? 36.837 -28.213 -34.618 1.00 77.12 69 LYS A O 1
ATOM 545 N N . ASP A 1 70 ? 38.014 -28.846 -36.421 1.00 77.06 70 ASP A N 1
ATOM 546 C CA . ASP A 1 70 ? 39.037 -29.599 -35.682 1.00 77.06 70 ASP A CA 1
ATOM 547 C C . ASP A 1 70 ? 39.902 -28.692 -34.797 1.00 77.06 70 ASP A C 1
ATOM 549 O O . ASP A 1 70 ? 40.208 -29.029 -33.652 1.00 77.06 70 ASP A O 1
ATOM 553 N N . VAL A 1 71 ? 40.237 -27.498 -35.297 1.00 77.50 71 VAL A N 1
ATOM 554 C CA . VAL A 1 71 ? 40.966 -26.471 -34.541 1.00 77.50 71 VAL A CA 1
ATOM 555 C C . VAL A 1 71 ? 40.077 -25.907 -33.438 1.00 77.50 71 VAL A C 1
ATOM 557 O O . VAL A 1 71 ? 40.536 -25.732 -32.313 1.00 77.50 71 VAL A O 1
ATOM 560 N N . ILE A 1 72 ? 38.786 -25.696 -33.717 1.00 77.00 72 ILE A N 1
ATOM 561 C CA . ILE A 1 72 ? 37.819 -25.244 -32.710 1.00 77.00 72 ILE A CA 1
ATOM 562 C C . ILE A 1 72 ? 37.751 -26.231 -31.545 1.00 77.00 72 ILE A C 1
ATOM 564 O O . ILE A 1 72 ? 37.891 -25.816 -30.398 1.00 77.00 72 ILE A O 1
ATOM 568 N N . ASN A 1 73 ? 37.593 -27.526 -31.804 1.00 75.75 73 ASN A N 1
ATOM 569 C CA . ASN A 1 73 ? 37.457 -28.513 -30.731 1.00 75.75 73 ASN A CA 1
ATOM 570 C C . ASN A 1 73 ? 38.746 -28.700 -29.916 1.00 75.75 73 ASN A C 1
ATOM 572 O O . ASN A 1 73 ? 38.673 -28.963 -28.719 1.00 75.75 73 ASN A O 1
ATOM 576 N N . LYS A 1 74 ? 39.917 -28.560 -30.548 1.00 75.31 74 LYS A N 1
ATOM 577 C CA . LYS A 1 74 ? 41.216 -28.791 -29.899 1.00 75.31 74 LYS A CA 1
ATOM 578 C C . LYS A 1 74 ? 41.775 -27.559 -29.186 1.00 75.31 74 LYS A C 1
ATOM 580 O O . LYS A 1 74 ? 42.470 -27.702 -28.186 1.00 75.31 74 LYS A O 1
ATOM 585 N N . GLU A 1 75 ? 41.506 -26.364 -29.710 1.00 76.25 75 GLU A N 1
ATOM 586 C CA . GLU A 1 75 ? 42.112 -25.113 -29.241 1.00 76.25 75 GLU A CA 1
ATOM 587 C C . GLU A 1 75 ? 41.130 -24.147 -28.563 1.00 76.25 75 GLU A C 1
ATOM 589 O O . GLU A 1 75 ? 41.546 -23.062 -28.153 1.00 76.25 75 GLU A O 1
ATOM 594 N N . SER A 1 76 ? 39.846 -24.507 -28.423 1.00 78.69 76 SER A N 1
ATOM 595 C CA . SER A 1 76 ? 38.922 -23.716 -27.597 1.00 78.69 76 SER A CA 1
ATOM 596 C C . SER A 1 76 ? 39.379 -23.742 -26.132 1.00 78.69 76 SER A C 1
ATOM 598 O O . SER A 1 76 ? 39.600 -24.828 -25.587 1.00 78.69 76 SER A O 1
ATOM 600 N N . PRO A 1 77 ? 39.520 -22.579 -25.474 1.00 75.56 77 PRO A N 1
ATOM 601 C CA . PRO A 1 77 ? 39.822 -22.536 -24.053 1.00 75.56 77 PRO A CA 1
ATOM 602 C C . PRO A 1 77 ? 38.674 -23.151 -23.244 1.00 75.56 77 PRO A C 1
ATOM 604 O O . PRO A 1 77 ? 37.506 -23.047 -23.616 1.00 75.56 77 PRO A O 1
ATOM 607 N N . VAL A 1 78 ? 39.011 -23.791 -22.124 1.00 76.25 78 VAL A N 1
ATOM 608 C CA . VAL A 1 78 ? 38.006 -24.318 -21.196 1.00 76.25 78 VAL A CA 1
ATOM 609 C C . VAL A 1 78 ? 37.322 -23.139 -20.510 1.00 76.25 78 VAL A C 1
ATOM 611 O O . VAL A 1 78 ? 37.978 -22.330 -19.854 1.00 76.25 78 VAL A O 1
ATOM 614 N N . GLU A 1 79 ? 36.008 -23.040 -20.680 1.00 77.06 79 GLU A N 1
ATOM 615 C CA . GLU A 1 79 ? 35.194 -21.997 -20.064 1.00 77.06 79 GLU A CA 1
ATOM 616 C C . GLU A 1 79 ? 34.897 -22.351 -18.607 1.00 77.06 79 GLU A C 1
ATOM 618 O O . GLU A 1 79 ? 34.452 -23.456 -18.286 1.00 77.06 79 GLU A O 1
ATOM 623 N N . ASN A 1 80 ? 35.106 -21.392 -17.710 1.00 80.88 80 ASN A N 1
ATOM 624 C CA . ASN A 1 80 ? 34.701 -21.545 -16.317 1.00 80.88 80 ASN A CA 1
ATOM 625 C C . ASN A 1 80 ? 33.172 -21.494 -16.197 1.00 80.88 80 ASN A C 1
ATOM 627 O O . ASN A 1 80 ? 32.495 -20.851 -16.999 1.00 80.88 80 ASN A O 1
ATOM 631 N N . LEU A 1 81 ? 32.618 -22.100 -15.143 1.00 81.69 81 LEU A N 1
ATOM 632 C CA . LEU A 1 81 ? 31.167 -22.174 -14.920 1.00 81.69 81 LEU A CA 1
ATOM 633 C C . LEU A 1 81 ? 30.467 -20.809 -15.063 1.00 81.69 81 LEU A C 1
ATOM 635 O O . LEU A 1 81 ? 29.436 -20.703 -15.722 1.00 81.69 81 LEU A O 1
ATOM 639 N N . GLY A 1 82 ? 31.054 -19.751 -14.501 1.00 81.19 82 GLY A N 1
ATOM 640 C CA . GLY A 1 82 ? 30.528 -18.391 -14.596 1.00 81.19 82 GLY A CA 1
ATOM 641 C C . GLY A 1 82 ? 30.588 -17.781 -16.002 1.00 81.19 82 GLY A C 1
ATOM 642 O O . GLY A 1 82 ? 29.698 -17.012 -16.349 1.00 81.19 82 GLY A O 1
ATOM 643 N N . GLN A 1 83 ? 31.573 -18.148 -16.831 1.00 81.19 83 GLN A N 1
ATOM 644 C CA . GLN A 1 83 ? 31.625 -17.744 -18.248 1.00 81.19 83 GLN A CA 1
ATOM 645 C C . GLN A 1 83 ? 30.476 -18.380 -19.024 1.00 81.19 83 GLN A C 1
ATOM 647 O O . GLN A 1 83 ? 29.772 -17.704 -19.776 1.00 81.19 83 GLN A O 1
ATOM 652 N N . VAL A 1 84 ? 30.230 -19.668 -18.762 1.00 84.25 84 VAL A N 1
ATOM 653 C CA . VAL A 1 84 ? 29.155 -20.410 -19.418 1.00 84.25 84 VAL A CA 1
ATOM 654 C C . VAL A 1 84 ? 27.788 -19.828 -19.062 1.00 84.25 84 VAL A C 1
ATOM 656 O O . VAL A 1 84 ? 26.981 -19.620 -19.970 1.00 84.25 84 VAL A O 1
ATOM 659 N N . VAL A 1 85 ? 27.558 -19.528 -17.774 1.00 82.19 85 VAL A N 1
ATOM 660 C CA . VAL A 1 85 ? 26.311 -18.934 -17.250 1.00 82.19 85 VAL A CA 1
ATOM 661 C C . VAL A 1 85 ? 26.065 -17.538 -17.808 1.00 82.19 85 VAL A C 1
ATOM 663 O O . VAL A 1 85 ? 24.927 -17.206 -18.127 1.00 82.19 85 VAL A O 1
ATOM 666 N N . PHE A 1 86 ? 27.112 -16.730 -17.978 1.00 77.75 86 PHE A N 1
ATOM 667 C CA . PHE A 1 86 ? 26.959 -15.434 -18.625 1.00 77.75 86 PHE A CA 1
ATOM 668 C C . PHE A 1 86 ? 26.798 -15.521 -20.133 1.00 77.75 86 PHE A C 1
ATOM 670 O O . PHE A 1 86 ? 26.430 -14.510 -20.719 1.00 77.75 86 PHE A O 1
ATOM 677 N N . GLY A 1 87 ? 27.018 -16.685 -20.750 1.00 77.81 87 GLY A N 1
ATOM 678 C CA . GLY A 1 87 ? 26.907 -16.907 -22.189 1.00 77.81 87 GLY A CA 1
ATOM 679 C C . GLY A 1 87 ? 28.119 -16.451 -22.994 1.00 77.81 87 GLY A C 1
ATOM 680 O O . GLY A 1 87 ? 27.961 -16.151 -24.182 1.00 77.81 87 GLY A O 1
ATOM 681 N N . GLU A 1 88 ? 29.289 -16.326 -22.358 1.00 80.69 88 GLU A N 1
ATOM 682 C CA . GLU A 1 88 ? 30.566 -16.188 -23.065 1.00 80.69 88 GLU A CA 1
ATOM 683 C C . GLU A 1 88 ? 30.843 -17.488 -23.824 1.00 80.69 88 GLU A C 1
ATOM 685 O O . GLU A 1 88 ? 30.632 -18.577 -23.288 1.00 80.69 88 GLU A O 1
ATOM 690 N N . ARG A 1 89 ? 31.252 -17.362 -25.087 1.00 83.25 89 ARG A N 1
ATOM 691 C CA . ARG A 1 89 ? 31.563 -18.482 -25.980 1.00 83.25 89 ARG A CA 1
ATOM 692 C C . ARG A 1 89 ? 32.854 -18.161 -26.713 1.00 83.25 89 ARG A C 1
ATOM 694 O O . ARG A 1 89 ? 32.823 -17.535 -27.771 1.00 83.25 89 ARG A O 1
ATOM 701 N N . ILE A 1 90 ? 33.989 -18.506 -26.110 1.00 85.06 90 ILE A N 1
ATOM 702 C CA . ILE A 1 90 ? 35.309 -18.115 -26.619 1.00 85.06 90 ILE A CA 1
ATOM 703 C C . ILE A 1 90 ? 35.790 -19.178 -27.605 1.00 85.06 90 ILE A C 1
ATOM 705 O O . ILE A 1 90 ? 36.075 -20.314 -27.232 1.00 85.06 90 ILE A O 1
ATOM 709 N N . ARG A 1 91 ? 35.904 -18.806 -28.880 1.00 87.25 91 ARG A N 1
ATOM 710 C CA . ARG A 1 91 ? 36.315 -19.698 -29.971 1.00 87.25 91 ARG A CA 1
ATOM 711 C C . ARG A 1 91 ? 37.613 -19.219 -30.615 1.00 87.25 91 ARG A C 1
ATOM 713 O O . ARG A 1 91 ? 37.835 -18.009 -30.706 1.00 87.25 91 ARG A O 1
ATOM 720 N N . PRO A 1 92 ? 38.483 -20.130 -31.082 1.00 88.56 92 PRO A N 1
ATOM 721 C CA . PRO A 1 92 ? 39.648 -19.731 -31.854 1.00 88.56 92 PRO A CA 1
ATOM 722 C C . PRO A 1 92 ? 39.197 -19.136 -33.185 1.00 88.56 92 PRO A C 1
ATOM 724 O O . PRO A 1 92 ? 38.255 -19.609 -33.827 1.00 88.56 92 PRO A O 1
ATOM 727 N N . SER A 1 93 ? 39.876 -18.073 -33.585 1.00 89.19 93 SER A N 1
ATOM 728 C CA . SER A 1 93 ? 39.611 -17.398 -34.844 1.00 89.19 93 SER A CA 1
ATOM 729 C C . SER A 1 93 ? 40.531 -17.921 -35.957 1.00 89.19 93 SER A C 1
ATOM 731 O O . SER A 1 93 ? 41.593 -18.475 -35.668 1.00 89.19 93 SER A O 1
ATOM 733 N N . PRO A 1 94 ? 40.170 -17.735 -37.237 1.00 87.88 94 PRO A N 1
ATOM 734 C CA . PRO A 1 94 ? 41.053 -18.059 -38.358 1.00 87.88 94 PRO A CA 1
ATOM 735 C C . PRO A 1 94 ? 42.207 -17.052 -38.555 1.00 87.88 94 PRO A C 1
ATOM 737 O O . PRO A 1 94 ? 43.030 -17.254 -39.446 1.00 87.88 94 PRO A O 1
ATOM 740 N N . TYR A 1 95 ? 42.284 -15.972 -37.763 1.00 88.44 95 TYR A N 1
ATOM 741 C CA . TYR A 1 95 ? 43.332 -14.954 -37.885 1.00 88.44 95 TYR A CA 1
ATOM 742 C C . TYR A 1 95 ? 44.654 -15.469 -37.307 1.00 88.44 95 TYR A C 1
ATOM 744 O O . TYR A 1 95 ? 44.737 -15.812 -36.126 1.00 88.44 95 TYR A O 1
ATOM 752 N N . GLN A 1 96 ? 45.703 -15.488 -38.130 1.00 86.19 96 GLN A N 1
ATOM 753 C CA . GLN A 1 96 ? 47.039 -15.926 -37.728 1.00 86.19 96 GLN A CA 1
ATOM 754 C C . GLN A 1 96 ? 47.936 -14.706 -37.524 1.00 86.19 96 GLN A C 1
ATOM 756 O O . GLN A 1 96 ? 48.226 -13.976 -38.470 1.00 86.19 96 GLN A O 1
ATOM 761 N N . LEU A 1 97 ? 48.366 -14.477 -36.283 1.00 88.62 97 LEU A N 1
ATOM 762 C CA . LEU A 1 97 ? 49.221 -13.353 -35.914 1.00 88.62 97 LEU A CA 1
ATOM 763 C C . LEU A 1 97 ? 50.578 -13.892 -35.452 1.00 88.62 97 LEU A C 1
ATOM 765 O O . LEU A 1 97 ? 50.644 -14.695 -34.522 1.00 88.62 97 LEU A O 1
ATOM 769 N N . LYS A 1 98 ? 51.667 -13.435 -36.075 1.00 89.12 98 LYS A N 1
ATOM 770 C CA . LYS A 1 98 ? 53.040 -13.757 -35.656 1.00 89.12 98 LYS A CA 1
ATOM 771 C C . LYS A 1 98 ? 53.685 -12.532 -35.030 1.00 89.12 98 LYS A C 1
ATOM 773 O O . LYS A 1 98 ? 53.563 -11.435 -35.573 1.00 89.12 98 LYS A O 1
ATOM 778 N N . PHE A 1 99 ? 54.346 -12.713 -33.890 1.00 86.81 99 PHE A N 1
ATOM 779 C CA . PHE A 1 99 ? 54.993 -11.606 -33.188 1.00 86.81 99 PHE A CA 1
ATOM 780 C C . PHE A 1 99 ? 56.012 -10.896 -34.096 1.00 86.81 99 PHE A C 1
ATOM 782 O O . PHE A 1 99 ? 56.768 -11.548 -34.812 1.00 86.81 99 PHE A O 1
ATOM 789 N N . ASN A 1 100 ? 55.999 -9.558 -34.077 1.00 83.25 100 ASN A N 1
ATOM 790 C CA . ASN A 1 100 ? 56.900 -8.689 -34.843 1.00 83.25 100 ASN A CA 1
ATOM 791 C C . ASN A 1 100 ? 56.879 -8.903 -36.378 1.00 83.25 100 ASN A C 1
ATOM 793 O O . ASN A 1 100 ? 57.852 -8.612 -37.074 1.00 83.25 100 ASN A O 1
ATOM 797 N N . LYS A 1 101 ? 55.763 -9.412 -36.923 1.00 87.88 101 LYS A N 1
ATOM 798 C CA . LYS A 1 101 ? 55.544 -9.559 -38.367 1.00 87.88 101 LYS A CA 1
ATOM 799 C C . LYS A 1 101 ? 54.347 -8.718 -38.813 1.00 87.88 101 LYS A C 1
ATOM 801 O O . LYS A 1 101 ? 53.201 -9.089 -38.581 1.00 87.88 101 LYS A O 1
ATOM 806 N N . THR A 1 102 ? 54.619 -7.591 -39.465 1.00 87.44 102 THR A N 1
ATOM 807 C CA . THR A 1 102 ? 53.584 -6.719 -40.041 1.00 87.44 102 THR A CA 1
ATOM 808 C C . THR A 1 102 ? 53.075 -7.315 -41.355 1.00 87.44 102 THR A C 1
ATOM 810 O O . THR A 1 102 ? 53.857 -7.539 -42.279 1.00 87.44 102 THR A O 1
ATOM 813 N N . GLU A 1 103 ? 51.770 -7.554 -41.453 1.00 87.44 103 GLU A N 1
ATOM 814 C CA . GLU A 1 103 ? 51.099 -8.076 -42.652 1.00 87.44 103 GLU A CA 1
ATOM 815 C C . GLU A 1 103 ? 50.031 -7.074 -43.106 1.00 87.44 103 GLU A C 1
ATOM 817 O O . GLU A 1 103 ? 49.339 -6.488 -42.276 1.00 87.44 103 GLU A O 1
ATOM 822 N N . LYS A 1 104 ? 49.899 -6.838 -44.415 1.00 86.44 104 LYS A N 1
ATOM 823 C CA . LYS A 1 104 ? 48.916 -5.897 -44.974 1.00 86.44 104 LYS A CA 1
ATOM 824 C C . LYS A 1 104 ? 47.950 -6.637 -45.890 1.00 86.44 104 LYS A C 1
ATOM 826 O O . LYS A 1 104 ? 48.395 -7.344 -46.785 1.00 86.44 104 LYS A O 1
ATOM 831 N N . CYS A 1 105 ? 46.650 -6.426 -45.684 1.00 85.62 105 CYS A N 1
ATOM 832 C CA . CYS A 1 105 ? 45.566 -6.984 -46.498 1.00 85.62 105 CYS A CA 1
ATOM 833 C C . CYS A 1 105 ? 45.659 -8.502 -46.749 1.00 85.62 105 CYS A C 1
ATOM 835 O O . CYS A 1 105 ? 45.508 -8.986 -47.869 1.00 85.62 105 CYS A O 1
ATOM 837 N N . GLN A 1 106 ? 45.871 -9.271 -45.687 1.00 87.56 106 GLN A N 1
ATOM 838 C CA . GLN A 1 106 ? 45.879 -10.725 -45.747 1.00 87.56 106 GLN A CA 1
ATOM 839 C C . GLN A 1 106 ? 44.449 -11.264 -45.923 1.00 87.56 106 GLN A C 1
ATOM 841 O O . GLN A 1 106 ? 43.524 -10.859 -45.209 1.00 87.56 106 GLN A O 1
ATOM 846 N N . HIS A 1 107 ? 44.256 -12.184 -46.870 1.00 89.00 107 HIS A N 1
ATOM 847 C CA . HIS A 1 107 ? 42.953 -12.784 -47.164 1.00 89.00 107 HIS A CA 1
ATOM 848 C C . HIS A 1 107 ? 42.559 -13.876 -46.155 1.00 89.00 107 HIS A C 1
ATOM 850 O O . HIS A 1 107 ? 43.358 -14.767 -45.878 1.00 89.00 107 HIS A O 1
ATOM 856 N N . LEU A 1 108 ? 41.318 -13.830 -45.642 1.00 86.31 108 LEU A N 1
ATOM 857 C CA . LEU A 1 108 ? 40.738 -14.895 -44.807 1.00 86.31 108 LEU A CA 1
ATOM 858 C C . LEU A 1 108 ? 39.833 -15.831 -45.603 1.00 86.31 108 LEU A C 1
ATOM 860 O O . LEU A 1 108 ? 40.090 -17.026 -45.705 1.00 86.31 108 LEU A O 1
ATOM 864 N N . CYS A 1 109 ? 38.701 -15.298 -46.061 1.00 88.56 109 CYS A N 1
ATOM 865 C CA . CYS A 1 109 ? 37.681 -16.058 -46.763 1.00 88.56 109 CYS A CA 1
ATOM 866 C C . CYS A 1 109 ? 36.754 -15.124 -47.547 1.00 88.56 109 CYS A C 1
ATOM 868 O O . CYS A 1 109 ? 36.643 -13.929 -47.250 1.00 88.56 109 CYS A O 1
ATOM 870 N N . THR A 1 110 ? 36.060 -15.680 -48.537 1.00 88.00 110 THR A N 1
ATOM 871 C CA . THR A 1 110 ? 35.038 -14.975 -49.314 1.00 88.00 110 THR A CA 1
ATOM 872 C C . THR A 1 110 ? 33.700 -15.690 -49.174 1.00 88.00 110 THR A C 1
ATOM 874 O O . THR A 1 110 ? 33.613 -16.907 -49.333 1.00 88.00 110 THR A O 1
ATOM 877 N N . LYS A 1 111 ? 32.646 -14.925 -48.895 1.00 88.56 111 LYS A N 1
ATOM 878 C CA . LYS A 1 111 ? 31.260 -15.387 -48.798 1.00 88.56 111 LYS A CA 1
ATOM 879 C C . LYS A 1 111 ? 30.458 -14.837 -49.969 1.00 88.56 111 LYS A C 1
ATOM 881 O O . LYS A 1 111 ? 30.639 -13.687 -50.361 1.00 88.56 111 LYS A O 1
ATOM 886 N N . THR A 1 112 ? 29.584 -15.657 -50.537 1.00 88.19 112 THR A N 1
ATOM 887 C CA . THR A 1 112 ? 28.693 -15.266 -51.636 1.00 88.19 112 THR A CA 1
ATOM 888 C C . THR A 1 112 ? 27.260 -15.549 -51.222 1.00 88.19 112 THR A C 1
ATOM 890 O O . THR A 1 112 ? 26.972 -16.633 -50.725 1.00 88.19 112 THR A O 1
ATOM 893 N N . TYR A 1 113 ? 26.384 -14.564 -51.396 1.00 87.44 113 TYR A N 1
ATOM 894 C CA . TYR A 1 113 ? 24.969 -14.649 -51.054 1.00 87.44 113 TYR A CA 1
ATOM 895 C C . TYR A 1 113 ? 24.149 -14.347 -52.301 1.00 87.44 113 TYR A C 1
ATOM 897 O O . TYR A 1 113 ? 24.315 -13.276 -52.884 1.00 87.44 113 TYR A O 1
ATOM 905 N N . SER A 1 114 ? 23.264 -15.264 -52.692 1.00 86.06 114 SER A N 1
ATOM 906 C CA . SER A 1 114 ? 22.305 -15.035 -53.775 1.00 86.06 114 SER A CA 1
ATOM 907 C C . SER A 1 114 ? 20.888 -15.033 -53.222 1.00 86.06 114 SER A C 1
ATOM 909 O O . SER A 1 114 ? 20.471 -15.994 -52.572 1.00 86.06 114 SER A O 1
ATOM 911 N N . ARG A 1 115 ? 20.113 -13.981 -53.504 1.00 80.88 115 ARG A N 1
ATOM 912 C CA . ARG A 1 115 ? 18.732 -13.846 -52.996 1.00 80.88 115 ARG A CA 1
ATOM 913 C C . ARG A 1 115 ? 17.762 -14.907 -53.511 1.00 80.88 115 ARG A C 1
ATOM 915 O O . ARG A 1 115 ? 16.682 -15.076 -52.954 1.00 80.88 115 ARG A O 1
ATOM 922 N N . GLN A 1 116 ? 18.133 -15.626 -54.567 1.00 80.94 116 GLN A N 1
ATOM 923 C CA . GLN A 1 116 ? 17.326 -16.713 -55.120 1.00 80.94 116 GLN A CA 1
ATOM 924 C C . GLN A 1 116 ? 17.300 -17.943 -54.197 1.00 80.94 116 GLN A C 1
ATOM 926 O O . GLN A 1 116 ? 16.339 -18.714 -54.216 1.00 80.94 116 GLN A O 1
ATOM 931 N N . LYS A 1 117 ? 18.324 -18.120 -53.351 1.00 86.81 117 LYS A N 1
ATOM 932 C CA . LYS A 1 117 ? 18.387 -19.196 -52.358 1.00 86.81 117 LYS A CA 1
ATOM 933 C C . LYS A 1 117 ? 17.807 -18.707 -51.032 1.00 86.81 117 LYS A C 1
ATOM 935 O O . LYS A 1 117 ? 18.338 -17.786 -50.417 1.00 86.81 117 LYS A O 1
ATOM 940 N N . LYS A 1 118 ? 16.739 -19.362 -50.559 1.00 85.06 118 LYS A N 1
ATOM 941 C CA . LYS A 1 118 ? 16.035 -18.989 -49.314 1.00 85.06 118 LYS A CA 1
ATOM 942 C C . LYS A 1 118 ? 16.959 -18.928 -48.089 1.00 85.06 118 LYS A C 1
ATOM 944 O O . LYS A 1 118 ? 16.792 -18.043 -47.254 1.00 85.06 118 LYS A O 1
ATOM 949 N N . ASP A 1 119 ? 17.932 -19.832 -47.994 1.00 86.56 119 ASP A N 1
ATOM 950 C CA . ASP A 1 119 ? 18.868 -19.875 -46.863 1.00 86.56 119 ASP A CA 1
ATOM 951 C C . ASP A 1 119 ? 19.866 -18.709 -46.885 1.00 86.56 119 ASP A C 1
ATOM 953 O O . ASP A 1 119 ? 20.113 -18.089 -45.848 1.00 86.56 119 ASP A O 1
ATOM 957 N N . ASP A 1 120 ? 20.390 -18.361 -48.064 1.00 86.38 120 ASP A N 1
ATOM 958 C CA . ASP A 1 120 ? 21.323 -17.241 -48.233 1.00 86.38 120 ASP A CA 1
ATOM 959 C C . ASP A 1 120 ? 20.614 -15.897 -48.012 1.00 86.38 120 ASP A C 1
ATOM 961 O O . ASP A 1 120 ? 21.165 -15.013 -47.357 1.00 86.38 120 ASP A O 1
ATOM 965 N N . ASP A 1 121 ? 19.359 -15.764 -48.461 1.00 86.38 121 ASP A N 1
ATOM 966 C CA . ASP A 1 121 ? 18.514 -14.596 -48.176 1.00 86.38 121 ASP A CA 1
ATOM 967 C C . ASP A 1 121 ? 18.228 -14.454 -46.671 1.00 86.38 121 ASP A C 1
ATOM 969 O O . ASP A 1 121 ? 18.322 -13.356 -46.118 1.00 86.38 121 ASP A O 1
ATOM 973 N N . LYS A 1 122 ? 17.959 -15.562 -45.963 1.00 89.25 122 LYS A N 1
ATOM 974 C CA . LYS A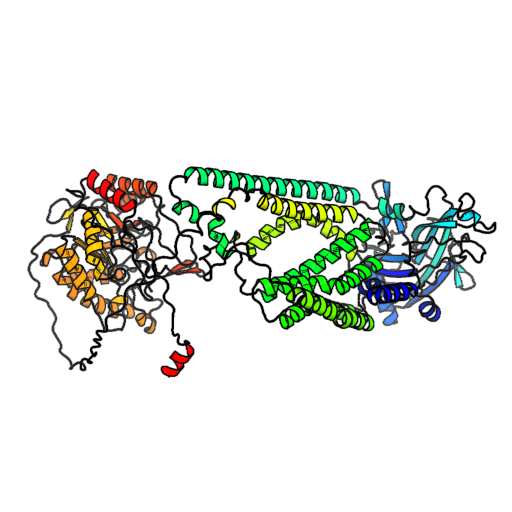 1 122 ? 17.766 -15.546 -44.504 1.00 89.25 122 LYS A CA 1
ATOM 975 C C . LYS A 1 122 ? 19.031 -15.091 -43.772 1.00 89.25 122 LYS A C 1
ATOM 977 O O . LYS A 1 122 ? 18.940 -14.246 -42.882 1.00 89.25 122 LYS A O 1
ATOM 982 N N . LYS A 1 123 ? 20.204 -15.607 -44.155 1.00 88.50 123 LYS A N 1
ATOM 983 C CA . LYS A 1 123 ? 21.503 -15.214 -43.577 1.00 88.50 123 LYS A CA 1
ATOM 984 C C . LYS A 1 123 ? 21.840 -13.751 -43.852 1.00 88.50 123 LYS A C 1
ATOM 986 O O . LYS A 1 123 ? 22.261 -13.039 -42.940 1.00 88.50 123 LYS A O 1
ATOM 991 N N . LEU A 1 124 ? 21.608 -13.282 -45.078 1.00 88.56 124 LEU A N 1
ATOM 992 C CA . LEU A 1 124 ? 21.851 -11.893 -45.460 1.00 88.56 124 LEU A CA 1
ATOM 993 C C . LEU A 1 124 ? 20.914 -10.932 -44.714 1.00 88.56 124 LEU A C 1
ATOM 995 O O . LEU A 1 124 ? 21.366 -9.908 -44.202 1.00 88.56 124 LEU A O 1
ATOM 999 N N . LYS A 1 125 ? 19.628 -11.281 -44.573 1.00 88.81 125 LYS A N 1
ATOM 1000 C CA . LYS A 1 125 ? 18.665 -10.521 -43.757 1.00 88.81 125 LYS A CA 1
ATOM 1001 C C . LYS A 1 125 ? 19.050 -10.499 -42.282 1.00 88.81 125 LYS A C 1
ATOM 1003 O O . LYS A 1 125 ? 18.933 -9.455 -41.648 1.00 88.81 125 LYS A O 1
ATOM 1008 N N . PHE A 1 126 ? 19.536 -11.614 -41.739 1.00 90.12 126 PHE A N 1
ATOM 1009 C CA . PHE A 1 126 ? 20.017 -11.673 -40.358 1.00 90.12 126 PHE A CA 1
ATOM 1010 C C . PHE A 1 126 ? 21.238 -10.763 -40.144 1.00 90.12 126 PHE A C 1
ATOM 1012 O O . PHE A 1 126 ? 21.292 -10.021 -39.165 1.00 90.12 126 PHE A O 1
ATOM 1019 N N . LEU A 1 127 ? 22.165 -10.719 -41.108 1.00 89.88 127 LEU A N 1
ATOM 1020 C CA . LEU A 1 127 ? 23.304 -9.798 -41.093 1.00 89.88 127 LEU A CA 1
ATOM 1021 C C . LEU A 1 127 ? 22.869 -8.324 -41.189 1.00 89.88 127 LEU A C 1
ATOM 1023 O O . LEU A 1 127 ? 23.370 -7.482 -40.448 1.00 89.88 127 LEU A O 1
ATOM 1027 N N . GLN A 1 128 ? 21.897 -8.002 -42.048 1.00 89.38 128 GLN A N 1
ATOM 1028 C CA . GLN A 1 128 ? 21.316 -6.655 -42.130 1.00 89.38 128 GLN A CA 1
ATOM 1029 C C . GLN A 1 128 ? 20.640 -6.246 -40.816 1.00 89.38 128 GLN A C 1
ATOM 1031 O O . GLN A 1 128 ? 20.835 -5.128 -40.343 1.00 89.38 128 GLN A O 1
ATOM 1036 N N . GLN A 1 129 ? 19.877 -7.152 -40.198 1.00 89.31 129 GLN A N 1
ATOM 1037 C CA . GLN A 1 129 ? 19.276 -6.918 -38.884 1.00 89.31 129 GLN A CA 1
ATOM 1038 C C . GLN A 1 129 ? 20.338 -6.681 -37.811 1.00 89.31 129 GLN A C 1
ATOM 1040 O O . GLN A 1 129 ? 20.142 -5.821 -36.955 1.00 89.31 129 GLN A O 1
ATOM 1045 N N . ALA A 1 130 ? 21.467 -7.391 -37.868 1.00 89.12 130 ALA A N 1
ATOM 1046 C CA . ALA A 1 130 ? 22.566 -7.182 -36.937 1.00 89.12 130 ALA A CA 1
ATOM 1047 C C . ALA A 1 130 ? 23.207 -5.794 -37.083 1.00 89.12 130 ALA A C 1
ATOM 1049 O O . ALA A 1 130 ? 23.494 -5.149 -36.074 1.00 89.12 130 ALA A O 1
ATOM 1050 N N . ILE A 1 131 ? 23.355 -5.300 -38.318 1.00 89.62 131 ILE A N 1
ATOM 1051 C CA . ILE A 1 131 ? 23.816 -3.930 -38.592 1.00 89.62 131 ILE A CA 1
ATOM 1052 C C . ILE A 1 131 ? 22.804 -2.905 -38.058 1.00 89.62 131 ILE A C 1
ATOM 1054 O O . ILE A 1 131 ? 23.194 -1.982 -37.350 1.00 89.62 131 ILE A O 1
ATOM 1058 N N . LEU A 1 132 ? 21.506 -3.089 -38.331 1.00 88.31 132 LEU A N 1
ATOM 1059 C CA . LEU A 1 132 ? 20.446 -2.181 -37.862 1.00 88.31 132 LEU A CA 1
ATOM 1060 C C . LEU A 1 132 ? 20.311 -2.150 -36.337 1.00 88.31 132 LEU A C 1
ATOM 1062 O O . LEU A 1 132 ? 19.967 -1.121 -35.769 1.00 88.31 132 LEU A O 1
ATOM 1066 N N . LYS A 1 133 ? 20.564 -3.278 -35.670 1.00 88.69 133 LYS A N 1
ATOM 1067 C CA . LYS A 1 133 ? 20.547 -3.389 -34.208 1.00 88.69 133 LYS A CA 1
ATOM 1068 C C . LYS A 1 133 ? 21.906 -3.071 -33.576 1.00 88.69 133 LYS A C 1
ATOM 1070 O O . LYS A 1 133 ? 22.037 -3.241 -32.372 1.00 88.69 133 LYS A O 1
ATOM 1075 N N . HIS A 1 134 ? 22.910 -2.618 -34.328 1.00 87.44 134 HIS A N 1
ATOM 1076 C CA . HIS A 1 134 ? 24.240 -2.266 -33.809 1.00 87.44 134 HIS A CA 1
ATOM 1077 C C . HIS A 1 134 ? 24.919 -3.384 -33.008 1.00 87.44 134 HIS A C 1
ATOM 1079 O O . HIS A 1 134 ? 25.463 -3.143 -31.927 1.00 87.44 134 HIS A O 1
ATOM 1085 N N . TYR A 1 135 ? 24.886 -4.612 -33.526 1.00 90.12 135 TYR A N 1
ATOM 1086 C CA . TYR A 1 135 ? 25.648 -5.693 -32.909 1.00 90.12 135 TYR A CA 1
ATOM 1087 C C . TYR A 1 135 ? 27.155 -5.414 -32.976 1.00 90.12 135 TYR A C 1
ATOM 1089 O O . TYR A 1 135 ? 27.651 -4.915 -33.993 1.00 90.12 135 TYR A O 1
ATOM 1097 N N . LYS A 1 136 ? 27.883 -5.742 -31.906 1.00 90.00 136 LYS A N 1
ATOM 1098 C CA . LYS A 1 136 ? 29.332 -5.538 -31.775 1.00 90.00 136 LYS A CA 1
ATOM 1099 C C . LYS A 1 136 ? 30.079 -6.861 -31.666 1.00 90.00 136 LYS A C 1
ATOM 1101 O O . LYS A 1 136 ? 29.595 -7.822 -31.087 1.00 90.00 136 LYS A O 1
ATOM 1106 N N . HIS A 1 137 ? 31.279 -6.902 -32.226 1.00 90.75 137 HIS A N 1
ATOM 1107 C CA . HIS A 1 137 ? 32.236 -7.988 -32.098 1.00 90.75 137 HIS A CA 1
ATOM 1108 C C . HIS A 1 137 ? 33.106 -7.799 -30.857 1.00 90.75 137 HIS A C 1
ATOM 1110 O O . HIS A 1 137 ? 33.729 -6.749 -30.690 1.00 90.75 137 HIS A O 1
ATOM 1116 N N . HIS A 1 138 ? 33.231 -8.856 -30.054 1.00 88.62 138 HIS A N 1
ATOM 1117 C CA . HIS A 1 138 ? 34.177 -8.924 -28.943 1.00 88.62 138 HIS A CA 1
ATOM 1118 C C . HIS A 1 138 ? 35.284 -9.928 -29.239 1.00 88.62 138 HIS A C 1
ATOM 1120 O O . HIS A 1 138 ? 35.048 -11.136 -29.284 1.00 88.62 138 HIS A O 1
ATOM 1126 N N . TRP A 1 139 ? 36.497 -9.427 -29.457 1.00 89.69 139 TRP A N 1
ATOM 1127 C CA . TRP A 1 139 ? 37.684 -10.239 -29.731 1.00 89.69 139 TRP A CA 1
ATOM 1128 C C . TRP A 1 139 ? 38.683 -10.122 -28.586 1.00 89.69 139 TRP A C 1
ATOM 1130 O O . TRP A 1 139 ? 38.752 -9.083 -27.930 1.00 89.69 139 TRP A O 1
ATOM 1140 N N . ILE A 1 140 ? 39.460 -11.179 -28.358 1.00 87.31 140 ILE A N 1
ATOM 1141 C CA . ILE A 1 140 ? 40.393 -11.292 -27.236 1.00 87.31 140 ILE A CA 1
ATOM 1142 C C . ILE A 1 140 ? 41.768 -11.739 -27.755 1.00 87.31 140 ILE A C 1
ATOM 1144 O O . ILE A 1 140 ? 41.875 -12.751 -28.448 1.00 87.31 140 ILE A O 1
ATOM 1148 N N . ILE A 1 141 ? 42.823 -11.011 -27.382 1.00 87.56 141 ILE A N 1
ATOM 1149 C CA . ILE A 1 141 ? 44.239 -11.349 -27.604 1.00 87.56 141 ILE A CA 1
ATOM 1150 C C . ILE A 1 141 ? 44.964 -11.262 -26.261 1.00 87.56 141 ILE A C 1
ATOM 1152 O O . ILE A 1 141 ? 44.864 -10.251 -25.577 1.00 87.56 141 ILE A O 1
ATOM 1156 N N . ASP A 1 142 ? 45.717 -12.295 -25.878 1.00 83.94 142 ASP A N 1
ATOM 1157 C CA . ASP A 1 142 ? 46.513 -12.304 -24.633 1.00 83.94 142 ASP A CA 1
ATOM 1158 C C . ASP A 1 142 ? 45.708 -11.938 -23.361 1.00 83.94 142 ASP A C 1
ATOM 1160 O O . ASP A 1 142 ? 46.167 -11.210 -22.473 1.00 83.94 142 ASP A O 1
ATOM 1164 N N . ASN A 1 143 ? 44.465 -12.435 -23.291 1.00 78.31 143 ASN A N 1
ATOM 1165 C CA . ASN A 1 143 ? 43.459 -12.102 -22.273 1.00 78.31 143 ASN A CA 1
ATOM 1166 C C . ASN A 1 143 ? 43.071 -10.611 -22.211 1.00 78.31 143 ASN A C 1
ATOM 1168 O O . ASN A 1 143 ? 42.485 -10.190 -21.219 1.00 78.31 143 ASN A O 1
ATOM 1172 N N . MET A 1 144 ? 43.371 -9.820 -23.244 1.00 80.88 144 MET A N 1
ATOM 1173 C CA . MET A 1 144 ? 42.939 -8.431 -23.409 1.00 80.88 144 MET A CA 1
ATOM 1174 C C . MET A 1 144 ? 41.890 -8.321 -24.524 1.00 80.88 144 MET A C 1
ATOM 1176 O O . MET A 1 144 ? 42.071 -8.926 -25.584 1.00 80.88 144 MET A O 1
ATOM 1180 N N . PRO A 1 145 ? 40.804 -7.554 -24.336 1.00 85.44 145 PRO A N 1
ATOM 1181 C CA . PRO A 1 145 ? 39.863 -7.270 -25.403 1.00 85.44 145 PRO A CA 1
ATOM 1182 C C . PRO A 1 145 ? 40.508 -6.327 -26.424 1.00 85.44 145 PRO A C 1
ATOM 1184 O O . PRO A 1 145 ? 41.242 -5.408 -26.052 1.00 85.44 145 PRO A O 1
ATOM 1187 N N . LEU A 1 146 ? 40.215 -6.528 -27.708 1.00 88.31 146 LEU A N 1
ATOM 1188 C CA . LEU A 1 146 ? 40.573 -5.542 -28.726 1.00 88.31 146 LEU A CA 1
ATOM 1189 C C . LEU A 1 146 ? 39.652 -4.334 -28.587 1.00 88.31 146 LEU A C 1
ATOM 1191 O O . LEU A 1 146 ? 38.429 -4.467 -28.660 1.00 88.31 146 LEU A O 1
ATOM 1195 N N . ALA A 1 147 ? 40.247 -3.159 -28.412 1.00 87.62 147 ALA A N 1
ATOM 1196 C CA . ALA A 1 147 ? 39.493 -1.929 -28.268 1.00 87.62 147 ALA A CA 1
ATOM 1197 C C . ALA A 1 147 ? 39.402 -1.171 -29.595 1.00 87.62 147 ALA A C 1
ATOM 1199 O O . ALA A 1 147 ? 40.397 -1.006 -30.305 1.00 87.62 147 ALA A O 1
ATOM 1200 N N . TRP A 1 148 ? 38.221 -0.647 -29.908 1.00 87.62 148 TRP A N 1
ATOM 1201 C CA . TRP A 1 148 ? 38.049 0.327 -30.977 1.00 87.62 148 TRP A CA 1
ATOM 1202 C C . TRP A 1 148 ? 38.035 1.731 -30.384 1.00 87.62 148 TRP A C 1
ATOM 1204 O O . TRP A 1 148 ? 37.171 2.053 -29.570 1.00 87.62 148 TRP A O 1
ATOM 1214 N N . CYS A 1 149 ? 39.013 2.546 -30.778 1.00 84.44 149 CYS A N 1
ATOM 1215 C CA . CYS A 1 149 ? 39.180 3.911 -30.294 1.00 84.44 149 CYS A CA 1
ATOM 1216 C C . CYS A 1 149 ? 38.827 4.919 -31.390 1.00 84.44 149 CYS A C 1
ATOM 1218 O O . CYS A 1 149 ? 39.372 4.843 -32.492 1.00 84.44 149 CYS A O 1
ATOM 1220 N N . TYR A 1 150 ? 37.964 5.883 -31.081 1.00 78.38 150 TYR A N 1
ATOM 1221 C CA . TYR A 1 150 ? 37.614 6.983 -31.978 1.00 78.38 150 TYR A CA 1
ATOM 1222 C C . TYR A 1 150 ? 37.527 8.311 -31.220 1.00 78.38 150 TYR A C 1
ATOM 1224 O O . TYR A 1 150 ? 37.257 8.358 -30.019 1.00 78.38 150 TYR A O 1
ATOM 1232 N N . ASN A 1 151 ? 37.772 9.416 -31.923 1.00 73.88 151 ASN A N 1
ATOM 1233 C CA . ASN A 1 151 ? 37.702 10.748 -31.331 1.00 73.88 151 ASN A CA 1
ATOM 1234 C C . ASN A 1 151 ? 36.242 11.209 -31.272 1.00 73.88 151 ASN A C 1
ATOM 1236 O O . ASN A 1 151 ? 35.540 11.212 -32.282 1.00 73.88 151 ASN A O 1
ATOM 1240 N N . THR A 1 152 ? 35.781 11.594 -30.084 1.00 66.31 152 THR A N 1
ATOM 1241 C CA . THR A 1 152 ? 34.457 12.216 -29.906 1.00 66.31 152 THR A CA 1
ATOM 1242 C C . THR A 1 152 ? 34.556 13.722 -30.189 1.00 66.31 152 THR A C 1
ATOM 1244 O O . THR A 1 152 ? 35.649 14.282 -30.134 1.00 66.31 152 THR A O 1
ATOM 1247 N N . ALA A 1 153 ? 33.433 14.407 -30.446 1.00 59.06 153 ALA A N 1
ATOM 1248 C CA . ALA A 1 153 ? 33.377 15.847 -30.751 1.00 59.06 153 ALA A CA 1
ATOM 1249 C C . ALA A 1 153 ? 34.123 16.768 -29.750 1.00 59.06 153 ALA A C 1
ATOM 1251 O O . ALA A 1 153 ? 34.469 17.891 -30.096 1.00 59.06 153 ALA A O 1
ATOM 1252 N N . GLY A 1 154 ? 34.409 16.293 -28.530 1.00 58.84 154 GLY A N 1
ATOM 1253 C CA . GLY A 1 154 ? 35.214 16.986 -27.514 1.00 58.84 154 GLY A CA 1
ATOM 1254 C C .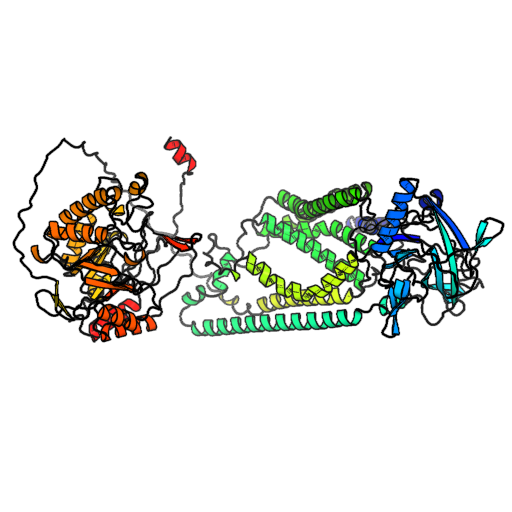 GLY A 1 154 ? 36.731 16.724 -27.554 1.00 58.84 154 GLY A C 1
ATOM 1255 O O . GLY A 1 154 ? 37.408 17.028 -26.576 1.00 58.84 154 GLY A O 1
ATOM 1256 N N . GLY A 1 155 ? 37.274 16.103 -28.608 1.00 63.03 155 GLY A N 1
ATOM 1257 C CA . GLY A 1 155 ? 38.722 15.929 -28.821 1.00 63.03 155 GLY A CA 1
ATOM 1258 C C . GLY A 1 155 ? 39.425 14.871 -27.955 1.00 63.03 155 GLY A C 1
ATOM 1259 O O . GLY A 1 155 ? 40.600 14.595 -28.179 1.00 63.03 155 GLY A O 1
ATOM 1260 N N . LYS A 1 156 ? 38.734 14.243 -26.992 1.00 65.88 156 LYS A N 1
ATOM 1261 C CA . LYS A 1 156 ? 39.275 13.115 -26.213 1.00 65.88 156 LYS A CA 1
ATOM 1262 C C . LYS A 1 156 ? 39.052 11.776 -26.944 1.00 65.88 156 LYS A C 1
ATOM 1264 O O . LYS A 1 156 ? 37.945 11.555 -27.452 1.00 65.88 156 LYS A O 1
ATOM 1269 N N . PRO A 1 157 ? 40.058 10.879 -26.985 1.00 70.75 157 PRO A N 1
ATOM 1270 C CA . PRO A 1 157 ? 39.909 9.544 -27.557 1.00 70.75 157 PRO A CA 1
ATOM 1271 C C . PRO A 1 157 ? 39.022 8.677 -26.652 1.00 70.75 157 PRO A C 1
ATOM 1273 O O . PRO A 1 157 ? 39.320 8.496 -25.473 1.00 70.75 157 PRO A O 1
ATOM 1276 N N . PHE A 1 158 ? 37.933 8.143 -27.203 1.00 78.62 158 PHE A N 1
ATOM 1277 C CA . PHE A 1 158 ? 37.033 7.206 -26.528 1.00 78.62 158 PHE A CA 1
ATOM 1278 C C . PHE A 1 158 ? 37.288 5.797 -27.066 1.00 78.62 158 PHE A C 1
ATOM 1280 O O . PHE A 1 158 ? 37.254 5.604 -28.282 1.00 78.62 158 PHE A O 1
ATOM 1287 N N . CYS A 1 159 ? 37.538 4.824 -26.187 1.00 81.12 159 CYS A N 1
ATOM 1288 C CA . CYS A 1 159 ? 37.773 3.434 -26.567 1.00 81.12 159 CYS A CA 1
ATOM 1289 C C . CYS A 1 159 ? 36.679 2.521 -26.004 1.00 81.12 159 CYS A C 1
ATOM 1291 O O . CYS A 1 159 ? 36.343 2.573 -24.825 1.00 81.12 159 CYS A O 1
ATOM 1293 N N . THR A 1 160 ? 36.145 1.637 -26.844 1.00 80.31 160 THR A N 1
ATOM 1294 C CA . THR A 1 160 ? 35.165 0.612 -26.455 1.00 80.31 160 THR A CA 1
ATOM 1295 C C . THR A 1 160 ? 35.735 -0.787 -26.707 1.00 80.31 160 THR A C 1
ATOM 1297 O O . THR A 1 160 ? 36.499 -0.983 -27.646 1.00 80.31 160 THR A O 1
ATOM 1300 N N . THR A 1 161 ? 35.393 -1.772 -25.870 1.00 81.12 161 THR A N 1
ATOM 1301 C CA . THR A 1 161 ? 35.933 -3.153 -25.880 1.00 81.12 161 THR A CA 1
ATOM 1302 C C . THR A 1 161 ? 35.333 -4.062 -26.966 1.00 81.12 161 THR A C 1
ATOM 1304 O O . THR A 1 161 ? 35.430 -5.291 -26.890 1.00 81.12 161 THR A O 1
ATOM 1307 N N . GLY A 1 162 ? 34.692 -3.469 -27.971 1.00 86.62 162 GLY A N 1
ATOM 1308 C CA . GLY A 1 162 ? 34.153 -4.156 -29.136 1.00 86.62 162 GLY A CA 1
ATOM 1309 C C . GLY A 1 162 ? 33.878 -3.185 -30.278 1.00 86.62 162 GLY A C 1
ATOM 1310 O O . GLY A 1 162 ? 33.738 -1.981 -30.069 1.00 86.62 162 GLY A O 1
ATOM 1311 N N . PHE A 1 163 ? 33.801 -3.701 -31.499 1.00 88.88 163 PHE A N 1
ATOM 1312 C CA . PHE A 1 163 ? 33.578 -2.897 -32.702 1.00 88.88 163 PHE A CA 1
ATOM 1313 C C . PHE A 1 163 ? 32.314 -3.364 -33.431 1.00 88.88 163 PHE A C 1
ATOM 1315 O O . PHE A 1 163 ? 32.021 -4.556 -33.423 1.00 88.88 163 PHE A O 1
ATOM 1322 N N . PRO A 1 164 ? 31.521 -2.468 -34.035 1.00 90.44 164 PRO A N 1
ATOM 1323 C CA . PRO A 1 164 ? 30.255 -2.844 -34.653 1.00 90.44 164 PRO A CA 1
ATOM 1324 C C . PRO A 1 164 ? 30.475 -3.723 -35.892 1.00 90.44 164 PRO A C 1
ATOM 1326 O O . PRO A 1 164 ? 31.483 -3.597 -36.583 1.00 90.44 164 PRO A O 1
ATOM 1329 N N . VAL A 1 165 ? 29.505 -4.587 -36.197 1.00 91.31 165 VAL A N 1
ATOM 1330 C CA . VAL A 1 165 ? 29.497 -5.430 -37.412 1.00 91.31 165 VAL A CA 1
ATOM 1331 C C . VAL A 1 165 ? 29.523 -4.571 -38.685 1.00 91.31 165 VAL A C 1
ATOM 1333 O O . VAL A 1 165 ? 30.131 -4.929 -39.693 1.00 91.31 165 VAL A O 1
ATOM 1336 N N . GLY A 1 166 ? 28.864 -3.416 -38.650 1.00 89.25 166 GLY A N 1
ATOM 1337 C CA . GLY A 1 166 ? 28.796 -2.481 -39.763 1.00 89.25 166 GLY A CA 1
ATOM 1338 C C . GLY A 1 166 ? 27.987 -1.243 -39.404 1.00 89.25 166 GLY A C 1
ATOM 1339 O O . GLY A 1 166 ? 27.647 -1.025 -38.239 1.00 89.25 166 GLY A O 1
ATOM 1340 N N . CYS A 1 167 ? 27.653 -0.437 -40.406 1.00 88.31 167 CYS A N 1
ATOM 1341 C CA . CYS A 1 167 ? 26.807 0.736 -40.239 1.00 88.31 167 CYS A CA 1
ATOM 1342 C C . CYS A 1 167 ? 25.855 0.928 -41.431 1.00 88.31 167 CYS A C 1
ATOM 1344 O O . CYS A 1 167 ? 26.080 0.412 -42.528 1.00 88.31 167 CYS A O 1
ATOM 1346 N N . TYR A 1 168 ? 24.749 1.637 -41.203 1.00 87.31 168 TYR A N 1
ATOM 1347 C CA . TYR A 1 168 ? 23.693 1.844 -42.194 1.00 87.31 168 TYR A CA 1
ATOM 1348 C C . TYR A 1 168 ? 23.416 3.337 -42.402 1.00 87.31 168 TYR A C 1
ATOM 1350 O O . TYR A 1 168 ? 23.298 4.106 -41.443 1.00 87.31 168 TYR A O 1
ATOM 1358 N N . VAL A 1 169 ? 23.296 3.745 -43.669 1.00 85.62 169 VAL A N 1
ATOM 1359 C CA . VAL A 1 169 ? 22.961 5.121 -44.057 1.00 85.62 169 VAL A CA 1
ATOM 1360 C C . VAL A 1 169 ? 21.508 5.175 -44.513 1.00 85.62 169 VAL A C 1
ATOM 1362 O O . VAL A 1 169 ? 21.109 4.507 -45.469 1.00 85.62 169 VAL A O 1
ATOM 1365 N N . ASN A 1 170 ? 20.710 6.001 -43.835 1.00 80.62 170 ASN A N 1
ATOM 1366 C CA . ASN A 1 170 ? 19.284 6.138 -44.118 1.00 80.62 170 ASN A CA 1
ATOM 1367 C C . ASN A 1 170 ? 19.006 6.721 -45.513 1.00 80.62 170 ASN A C 1
ATOM 1369 O O . ASN A 1 170 ? 19.865 7.325 -46.156 1.00 80.62 170 ASN A O 1
ATOM 1373 N N . LYS A 1 171 ? 17.749 6.596 -45.963 1.00 75.12 171 LYS A N 1
ATOM 1374 C CA . LYS A 1 171 ? 17.264 7.138 -47.249 1.00 75.12 171 LYS A CA 1
ATOM 1375 C C . LYS A 1 171 ? 17.511 8.644 -47.418 1.00 75.12 171 LYS A C 1
ATOM 1377 O O . LYS A 1 171 ? 17.674 9.103 -48.539 1.00 75.12 171 LYS A O 1
ATOM 1382 N N . ASN A 1 172 ? 17.603 9.384 -46.313 1.00 71.56 172 ASN A N 1
ATOM 1383 C CA . ASN A 1 172 ? 17.826 10.832 -46.301 1.00 71.56 172 ASN A CA 1
ATOM 1384 C C . ASN A 1 172 ? 19.318 11.218 -46.395 1.00 71.56 172 ASN A C 1
ATOM 1386 O O . ASN A 1 172 ? 19.655 12.373 -46.162 1.00 71.56 172 ASN A O 1
ATOM 1390 N N . GLY A 1 173 ? 20.228 10.263 -46.633 1.00 64.44 173 GLY A N 1
ATOM 1391 C CA . GLY A 1 173 ? 21.676 10.513 -46.719 1.00 64.44 173 GLY A CA 1
ATOM 1392 C C . GLY A 1 173 ? 22.358 10.828 -45.382 1.00 64.44 173 GLY A C 1
ATOM 1393 O O . GLY A 1 173 ? 23.565 11.037 -45.340 1.00 64.44 173 GLY A O 1
ATOM 1394 N N . LYS A 1 174 ? 21.612 10.836 -44.270 1.00 67.25 174 LYS A 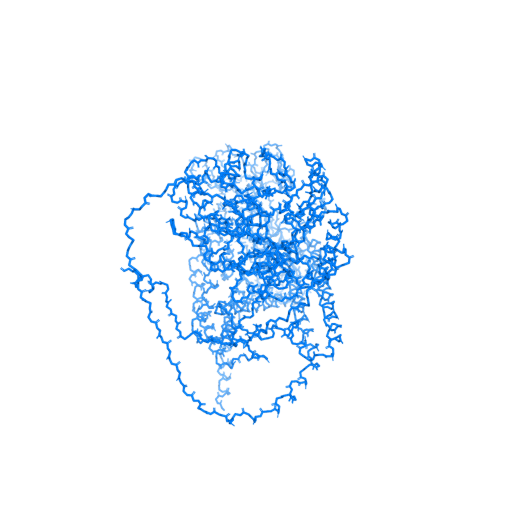N 1
ATOM 1395 C CA . LYS A 1 174 ? 22.160 11.010 -42.921 1.00 67.25 174 LYS A CA 1
ATOM 1396 C C . LYS A 1 174 ? 22.615 9.653 -42.377 1.00 67.25 174 LYS A C 1
ATOM 1398 O O . LYS A 1 174 ? 21.781 8.771 -42.149 1.00 67.25 174 LYS A O 1
ATOM 1403 N N . GLY A 1 175 ? 23.923 9.486 -42.187 1.00 63.66 175 GLY A N 1
ATOM 1404 C CA . GLY A 1 175 ? 24.489 8.327 -41.496 1.00 63.66 175 GLY A CA 1
ATOM 1405 C C . GLY A 1 175 ? 23.990 8.276 -40.052 1.00 63.66 175 GLY A C 1
ATOM 1406 O O . GLY A 1 175 ? 24.045 9.281 -39.345 1.00 63.66 175 GLY A O 1
ATOM 1407 N N . MET A 1 176 ? 23.460 7.133 -39.616 1.00 62.22 176 MET A N 1
ATOM 1408 C CA . MET A 1 176 ? 23.185 6.912 -38.193 1.00 62.22 176 MET A CA 1
ATOM 1409 C C . MET A 1 176 ? 24.497 6.560 -37.475 1.00 62.22 176 MET A C 1
ATOM 1411 O O . MET A 1 176 ? 25.295 5.760 -37.973 1.00 62.22 176 MET A O 1
ATOM 1415 N N . ASP A 1 177 ? 24.725 7.188 -36.321 1.00 66.88 177 ASP A N 1
ATOM 1416 C CA . ASP A 1 177 ? 25.818 6.909 -35.382 1.00 66.88 177 ASP A CA 1
ATOM 1417 C C . ASP A 1 177 ? 27.213 6.821 -36.031 1.00 66.88 177 ASP A C 1
ATOM 1419 O O . ASP A 1 177 ? 27.710 7.789 -36.613 1.00 66.88 177 ASP A O 1
ATOM 1423 N N . HIS A 1 178 ? 27.849 5.649 -35.943 1.00 67.81 178 HIS A N 1
ATOM 1424 C CA . HIS A 1 178 ? 29.222 5.367 -36.359 1.00 67.81 178 HIS A CA 1
ATOM 1425 C C . HIS A 1 178 ? 29.482 5.535 -37.862 1.00 67.81 178 HIS A C 1
ATOM 1427 O O . HIS A 1 178 ? 30.632 5.731 -38.249 1.00 67.81 178 HIS A O 1
ATOM 1433 N N . CYS A 1 179 ? 28.451 5.519 -38.712 1.00 68.50 179 CYS A N 1
ATOM 1434 C CA . CYS A 1 179 ? 28.597 5.841 -40.137 1.00 68.50 179 CYS A CA 1
ATOM 1435 C C . CYS A 1 179 ? 28.987 7.317 -40.358 1.00 68.50 179 CYS A C 1
ATOM 1437 O O . CYS A 1 179 ? 29.567 7.638 -41.387 1.00 68.50 179 CYS A O 1
ATOM 1439 N N . SER A 1 180 ? 28.749 8.201 -39.379 1.00 64.12 180 SER A N 1
ATOM 1440 C CA . SER A 1 180 ? 29.180 9.610 -39.425 1.00 64.12 180 SER A CA 1
ATOM 1441 C C . SER A 1 180 ? 30.670 9.805 -39.108 1.00 64.12 180 SER A C 1
ATOM 1443 O O . SER A 1 180 ? 31.166 10.922 -39.204 1.00 64.12 180 SER A O 1
ATOM 1445 N N . SER A 1 181 ? 31.385 8.749 -38.690 1.00 62.50 181 SER A N 1
ATOM 1446 C CA . SER A 1 181 ? 32.800 8.836 -38.285 1.00 62.50 181 SER A CA 1
ATOM 1447 C C . SER A 1 181 ? 33.772 8.996 -39.458 1.00 62.50 181 SER A C 1
ATOM 1449 O O . SER A 1 181 ? 34.895 9.452 -39.260 1.00 62.50 181 SER A O 1
ATOM 1451 N N . SER A 1 182 ? 33.352 8.642 -40.676 1.00 66.81 182 SER A N 1
ATOM 1452 C CA . SER A 1 182 ? 34.139 8.803 -41.897 1.00 66.81 182 SER A CA 1
ATOM 1453 C C . SER A 1 182 ? 33.255 9.340 -43.014 1.00 66.81 182 SER A C 1
ATOM 1455 O O . SER A 1 182 ? 32.197 8.782 -43.300 1.00 66.81 182 SER A O 1
ATOM 1457 N N . ASN A 1 183 ? 33.732 10.375 -43.708 1.00 67.56 183 ASN A N 1
ATOM 1458 C CA . ASN A 1 183 ? 33.061 10.945 -44.884 1.00 67.56 183 ASN A CA 1
ATOM 1459 C C . ASN A 1 183 ? 32.944 9.946 -46.055 1.00 67.56 183 ASN A C 1
ATOM 1461 O O . ASN A 1 183 ? 32.242 10.212 -47.029 1.00 67.56 183 ASN A O 1
ATOM 1465 N N . SER A 1 184 ? 33.604 8.788 -45.955 1.00 68.69 184 SER A N 1
ATOM 1466 C CA . SER A 1 184 ? 33.608 7.727 -46.969 1.00 68.69 184 SER A CA 1
ATOM 1467 C C . SER A 1 184 ? 32.298 6.919 -47.025 1.00 68.69 184 SER A C 1
ATOM 1469 O O . SER A 1 184 ? 32.088 6.159 -47.973 1.00 68.69 184 SER A O 1
ATOM 1471 N N . TYR A 1 185 ? 31.406 7.077 -46.037 1.00 77.31 185 TYR A N 1
ATOM 1472 C CA . TYR A 1 185 ? 30.126 6.361 -45.924 1.00 77.31 185 TYR A CA 1
ATOM 1473 C C . TYR A 1 185 ? 28.927 7.292 -46.176 1.00 77.31 185 TYR A C 1
ATOM 1475 O O . TYR A 1 185 ? 28.188 7.647 -45.261 1.00 77.31 185 TYR A O 1
ATOM 1483 N N . SER A 1 186 ? 28.731 7.713 -47.428 1.00 71.62 186 SER A N 1
ATOM 1484 C CA . SER A 1 186 ? 27.747 8.750 -47.790 1.00 71.62 186 SER A CA 1
ATOM 1485 C C . SER A 1 186 ? 26.586 8.274 -48.673 1.00 71.62 186 SER A C 1
ATOM 1487 O O . SER A 1 186 ? 25.646 9.034 -48.915 1.00 71.62 186 SER A O 1
ATOM 1489 N N . GLN A 1 187 ? 26.595 7.027 -49.160 1.00 78.31 187 GLN A N 1
ATOM 1490 C CA . GLN A 1 187 ? 25.565 6.564 -50.098 1.00 78.31 187 GLN A CA 1
ATOM 1491 C C . GLN A 1 187 ? 24.242 6.259 -49.383 1.00 78.31 187 GLN A C 1
ATOM 1493 O O . GLN A 1 187 ? 24.168 5.386 -48.519 1.00 78.31 187 GLN A O 1
ATOM 1498 N N . ALA A 1 188 ? 23.165 6.933 -49.795 1.00 79.81 188 ALA A N 1
ATOM 1499 C CA . ALA A 1 188 ? 21.836 6.745 -49.218 1.00 79.81 188 ALA A CA 1
ATOM 1500 C C . ALA A 1 188 ? 21.304 5.309 -49.402 1.00 79.81 188 ALA A C 1
ATOM 1502 O O . ALA A 1 188 ? 21.474 4.696 -50.462 1.00 79.81 188 ALA A O 1
ATOM 1503 N N . ASN A 1 189 ? 20.607 4.801 -48.378 1.00 83.50 189 ASN A N 1
ATOM 1504 C CA . ASN A 1 189 ? 19.957 3.482 -48.352 1.00 83.50 189 ASN A CA 1
ATOM 1505 C C . ASN A 1 189 ? 20.923 2.301 -48.583 1.00 83.50 189 ASN A C 1
ATOM 1507 O O . ASN A 1 189 ? 20.572 1.332 -49.262 1.00 83.50 189 ASN A O 1
ATOM 1511 N N . THR A 1 190 ? 22.141 2.400 -48.045 1.00 86.75 190 THR A N 1
ATOM 1512 C CA . THR A 1 190 ? 23.219 1.422 -48.258 1.00 86.75 190 THR A CA 1
ATOM 1513 C C . THR A 1 190 ? 23.705 0.860 -46.922 1.00 86.75 190 THR A C 1
ATOM 1515 O O . THR A 1 190 ? 23.870 1.598 -45.947 1.00 86.75 190 THR A O 1
ATOM 1518 N N . PHE A 1 191 ? 23.914 -0.457 -46.874 1.00 87.50 191 PHE A N 1
ATOM 1519 C CA . PHE A 1 191 ? 24.513 -1.163 -45.746 1.00 87.50 191 PHE A CA 1
ATOM 1520 C C . PHE A 1 191 ? 26.019 -1.291 -45.973 1.00 87.50 191 PHE A C 1
ATOM 1522 O O . PHE A 1 191 ? 26.450 -1.847 -46.984 1.00 87.50 191 PHE A O 1
ATOM 1529 N N . TYR A 1 192 ? 26.810 -0.803 -45.024 1.00 88.19 192 TYR A N 1
ATOM 1530 C CA . TYR A 1 192 ? 28.261 -0.943 -45.011 1.00 88.19 192 TYR A CA 1
ATOM 1531 C C . TYR A 1 192 ? 28.643 -1.991 -43.971 1.00 88.19 192 TYR A C 1
ATOM 1533 O O . TYR A 1 192 ? 28.446 -1.787 -42.775 1.00 88.19 192 TYR A O 1
ATOM 1541 N N . LEU A 1 193 ? 29.177 -3.123 -44.421 1.00 89.94 193 LEU A N 1
ATOM 1542 C CA . LEU A 1 193 ? 29.708 -4.160 -43.541 1.00 89.94 193 LEU A CA 1
ATOM 1543 C C . LEU A 1 193 ? 31.209 -3.948 -43.352 1.00 89.94 193 LEU A C 1
ATOM 1545 O O . LEU A 1 193 ? 31.925 -3.761 -44.332 1.00 89.94 193 LEU A O 1
ATOM 1549 N N . PHE A 1 194 ? 31.698 -4.031 -42.118 1.00 90.38 194 PHE A N 1
ATOM 1550 C CA . PHE A 1 194 ? 33.129 -3.934 -41.848 1.00 90.38 194 PHE A CA 1
ATOM 1551 C C . PHE A 1 194 ? 33.818 -5.270 -42.129 1.00 90.38 194 PHE A C 1
ATOM 1553 O O . PHE A 1 194 ? 33.912 -6.153 -41.281 1.00 90.38 194 PHE A O 1
ATOM 1560 N N . ASN A 1 195 ? 34.253 -5.429 -43.376 1.00 90.06 195 ASN A N 1
ATOM 1561 C CA . ASN A 1 195 ? 34.900 -6.632 -43.890 1.00 90.06 195 ASN A CA 1
ATOM 1562 C C . ASN A 1 195 ? 36.438 -6.581 -43.830 1.00 90.06 195 ASN A C 1
ATOM 1564 O O . ASN A 1 195 ? 37.078 -7.620 -43.993 1.00 90.06 195 ASN A O 1
ATOM 1568 N N . HIS A 1 196 ? 37.031 -5.409 -43.586 1.00 89.81 196 HIS A N 1
ATOM 1569 C CA . HIS A 1 196 ? 38.463 -5.246 -43.355 1.00 89.81 196 HIS A CA 1
ATOM 1570 C C . HIS A 1 196 ? 38.734 -4.770 -41.927 1.00 89.81 196 HIS A C 1
ATOM 1572 O O . HIS A 1 196 ? 38.069 -3.859 -41.434 1.00 89.81 196 HIS A O 1
ATOM 1578 N N . VAL A 1 197 ? 39.721 -5.367 -41.261 1.00 91.44 197 VAL A N 1
ATOM 1579 C CA . VAL A 1 197 ? 40.119 -4.980 -39.901 1.00 91.44 197 VAL A CA 1
ATOM 1580 C C . VAL A 1 197 ? 41.617 -4.702 -39.823 1.00 91.44 197 VAL A C 1
ATOM 1582 O O . VAL A 1 197 ? 42.434 -5.570 -40.129 1.00 91.44 197 VAL A O 1
ATOM 1585 N N . ASP A 1 198 ? 41.978 -3.503 -39.371 1.00 90.44 198 ASP A N 1
ATOM 1586 C CA . ASP A 1 198 ? 43.361 -3.160 -39.044 1.00 90.44 198 ASP A CA 1
ATOM 1587 C C . ASP A 1 198 ? 43.603 -3.425 -37.554 1.00 90.44 198 ASP A C 1
ATOM 1589 O O . ASP A 1 198 ? 43.015 -2.769 -36.692 1.00 90.44 198 ASP A O 1
ATOM 1593 N N . ILE A 1 199 ? 44.462 -4.390 -37.242 1.00 92.44 199 ILE A N 1
ATOM 1594 C CA . ILE A 1 199 ? 44.837 -4.781 -35.883 1.00 92.44 199 ILE A CA 1
ATOM 1595 C C . ILE A 1 199 ? 46.183 -4.131 -35.554 1.00 92.44 199 ILE A C 1
ATOM 1597 O O . ILE A 1 199 ? 47.201 -4.416 -36.184 1.00 92.44 199 ILE A O 1
ATOM 1601 N N . ILE A 1 200 ? 46.203 -3.262 -34.548 1.00 92.00 200 ILE A N 1
ATOM 1602 C CA . ILE A 1 200 ? 47.405 -2.564 -34.085 1.00 92.00 200 ILE A CA 1
ATOM 1603 C C . ILE A 1 200 ? 47.758 -3.089 -32.697 1.00 92.00 200 ILE A C 1
ATOM 1605 O O . ILE A 1 200 ? 46.974 -2.952 -31.755 1.00 92.00 200 ILE A O 1
ATOM 1609 N N . ILE A 1 201 ? 48.940 -3.684 -32.565 1.00 91.12 201 ILE A N 1
ATOM 1610 C CA . ILE A 1 201 ? 49.422 -4.281 -31.319 1.00 91.12 201 ILE A CA 1
ATOM 1611 C C . ILE A 1 201 ? 50.623 -3.477 -30.818 1.00 91.12 201 ILE A C 1
ATOM 1613 O O . ILE A 1 201 ? 51.671 -3.448 -31.461 1.00 91.12 201 ILE A O 1
ATOM 1617 N N . GLU A 1 202 ? 50.480 -2.840 -29.656 1.00 91.06 202 GLU A N 1
ATOM 1618 C CA . GLU A 1 202 ? 51.584 -2.173 -28.960 1.00 91.06 202 GLU A CA 1
ATOM 1619 C C . GLU A 1 202 ? 52.248 -3.151 -27.981 1.00 91.06 202 GLU A C 1
ATOM 1621 O O . GLU A 1 202 ? 51.555 -3.793 -27.180 1.00 91.06 202 GLU A O 1
ATOM 1626 N N . TYR A 1 203 ? 53.579 -3.256 -28.008 1.00 89.81 203 TYR A N 1
ATOM 1627 C CA . TYR A 1 203 ? 54.344 -4.132 -27.113 1.00 89.81 203 TYR A CA 1
ATOM 1628 C C . TYR A 1 203 ? 55.456 -3.386 -26.364 1.00 89.81 203 TYR A C 1
ATOM 1630 O O . TYR A 1 203 ? 56.035 -2.426 -26.871 1.00 89.81 203 TYR A O 1
ATOM 1638 N N . HIS A 1 204 ? 55.752 -3.860 -25.152 1.00 88.31 204 HIS A N 1
ATOM 1639 C CA . HIS A 1 204 ? 56.882 -3.426 -24.335 1.00 88.31 204 HIS A CA 1
ATOM 1640 C C . HIS A 1 204 ? 58.078 -4.311 -24.657 1.00 88.31 204 HIS A C 1
ATOM 1642 O O . HIS A 1 204 ? 57.984 -5.532 -24.483 1.00 88.31 204 HIS A O 1
ATOM 1648 N N . ASN A 1 205 ? 59.186 -3.728 -25.095 1.00 85.25 205 ASN A N 1
ATOM 1649 C CA . ASN A 1 205 ? 60.411 -4.464 -25.370 1.00 85.25 205 ASN A CA 1
ATOM 1650 C C . ASN A 1 205 ? 61.132 -4.815 -24.057 1.00 85.25 205 ASN A C 1
ATOM 1652 O O . ASN A 1 205 ? 61.365 -3.956 -23.211 1.00 85.25 205 ASN A O 1
ATOM 1656 N N . GLY A 1 206 ? 61.468 -6.093 -23.871 1.00 77.06 206 GLY A N 1
ATOM 1657 C CA . GLY A 1 206 ? 62.110 -6.593 -22.656 1.00 77.06 206 GLY A CA 1
ATOM 1658 C C . GLY A 1 206 ? 63.623 -6.394 -22.588 1.00 77.06 206 GLY A C 1
ATOM 1659 O O . GLY A 1 206 ? 64.196 -6.639 -21.533 1.00 77.06 206 GLY A O 1
ATOM 1660 N N . GLU A 1 207 ? 64.291 -5.954 -23.657 1.00 75.06 207 GLU A N 1
ATOM 1661 C CA . GLU A 1 207 ? 65.766 -5.898 -23.722 1.00 75.06 207 GLU A CA 1
ATOM 1662 C C . GLU A 1 207 ? 66.430 -5.105 -22.582 1.00 75.06 207 GLU A C 1
ATOM 1664 O O . GLU A 1 207 ? 67.529 -5.450 -22.148 1.00 75.06 207 GLU A O 1
ATOM 1669 N N . LYS A 1 208 ? 65.765 -4.063 -22.065 1.00 73.25 208 LYS A N 1
ATOM 1670 C CA . LYS A 1 208 ? 66.281 -3.198 -20.984 1.00 73.25 208 LYS A CA 1
ATOM 1671 C C . LYS A 1 208 ? 65.807 -3.598 -19.582 1.00 73.25 208 LYS A C 1
ATOM 1673 O O . LYS A 1 208 ? 66.202 -2.970 -18.605 1.00 73.25 208 LYS A O 1
ATOM 1678 N N . GLU A 1 209 ? 64.977 -4.628 -19.476 1.00 75.94 209 GLU A N 1
ATOM 1679 C CA . GLU A 1 209 ? 64.278 -5.018 -18.253 1.00 75.94 209 GLU A CA 1
ATOM 1680 C C . GLU A 1 209 ? 64.808 -6.348 -17.693 1.00 75.94 209 GLU A C 1
ATOM 1682 O O . GLU A 1 209 ? 65.196 -7.255 -18.434 1.00 75.94 209 GLU A O 1
ATOM 1687 N N . ASP A 1 210 ? 64.771 -6.518 -16.369 1.00 72.44 210 ASP A N 1
ATOM 1688 C CA . ASP A 1 210 ? 65.335 -7.705 -15.704 1.00 72.44 210 ASP A CA 1
ATOM 1689 C C . ASP A 1 210 ? 64.659 -9.020 -16.119 1.00 72.44 210 ASP A C 1
ATOM 1691 O O . ASP A 1 210 ? 65.300 -10.070 -16.172 1.00 72.44 210 ASP A O 1
ATOM 1695 N N . TRP A 1 211 ? 63.377 -8.972 -16.486 1.00 72.00 211 TRP A N 1
ATOM 1696 C CA . TRP A 1 211 ? 62.649 -10.139 -16.988 1.00 72.00 211 TRP A CA 1
ATOM 1697 C C . TRP A 1 211 ? 62.995 -10.492 -18.442 1.00 72.00 211 TRP A C 1
ATOM 1699 O O . TRP A 1 211 ? 62.835 -11.649 -18.830 1.00 72.00 211 TRP A O 1
ATOM 1709 N N . GLY A 1 212 ? 63.468 -9.536 -19.247 1.00 67.31 212 GLY A N 1
ATOM 1710 C CA . GLY A 1 212 ? 63.890 -9.790 -20.626 1.00 67.31 212 GLY A CA 1
ATOM 1711 C C . GLY A 1 212 ? 65.293 -10.382 -20.723 1.00 67.31 212 GLY A C 1
ATOM 1712 O O . GLY A 1 212 ? 65.557 -11.140 -21.651 1.00 67.31 212 GLY A O 1
ATOM 1713 N N . LYS A 1 213 ? 66.141 -10.186 -19.702 1.00 69.06 213 LYS A N 1
ATOM 1714 C CA . LYS A 1 213 ? 67.446 -10.869 -19.561 1.00 69.06 213 LYS A CA 1
ATOM 1715 C C . LYS A 1 213 ? 67.328 -12.401 -19.482 1.00 69.06 213 LYS A C 1
ATOM 1717 O O . LYS A 1 213 ? 68.300 -13.108 -19.726 1.00 69.06 213 LYS A O 1
ATOM 1722 N N . SER A 1 214 ? 66.143 -12.923 -19.142 1.00 64.62 214 SER A N 1
ATOM 1723 C CA . SER A 1 214 ? 65.842 -14.365 -19.114 1.00 64.62 214 SER A CA 1
ATOM 1724 C C . SER A 1 214 ? 65.643 -14.975 -20.511 1.00 64.62 214 SER A C 1
ATOM 1726 O O . SER A 1 214 ? 65.688 -16.200 -20.661 1.00 64.62 214 SER A O 1
ATOM 1728 N N . LEU A 1 215 ? 65.430 -14.142 -21.538 1.00 66.19 215 LEU A N 1
ATOM 1729 C CA . LEU A 1 215 ? 65.370 -14.572 -22.931 1.00 66.19 215 LEU A CA 1
ATOM 1730 C C . LEU A 1 215 ? 66.781 -14.544 -23.520 1.00 66.19 215 LEU A C 1
ATOM 1732 O O . LEU A 1 215 ? 67.462 -13.526 -23.474 1.00 66.19 215 LEU A O 1
ATOM 1736 N N . SER A 1 216 ? 67.218 -15.677 -24.064 1.00 58.22 216 SER A N 1
ATOM 1737 C CA . SER A 1 216 ? 68.564 -15.935 -24.588 1.00 58.22 216 SER A CA 1
ATOM 1738 C C . SER A 1 216 ? 68.914 -15.096 -25.833 1.00 58.22 216 SER A C 1
ATOM 1740 O O . SER A 1 216 ? 69.057 -15.637 -26.924 1.00 58.22 216 SER A O 1
ATOM 1742 N N . GLY A 1 217 ? 69.028 -13.771 -25.696 1.00 60.84 217 GLY A N 1
ATOM 1743 C CA . GLY A 1 217 ? 69.480 -12.858 -26.754 1.00 60.84 217 GLY A CA 1
ATOM 1744 C C . GLY A 1 217 ? 68.484 -12.610 -27.895 1.00 60.84 217 GLY A C 1
ATOM 1745 O O . GLY A 1 217 ? 68.860 -12.037 -28.913 1.00 60.84 217 GLY A O 1
ATOM 1746 N N . THR A 1 218 ? 67.225 -13.033 -27.761 1.00 65.69 218 THR A N 1
ATOM 1747 C CA . THR A 1 218 ? 66.170 -12.773 -28.755 1.00 65.69 218 THR A CA 1
ATOM 1748 C C . THR A 1 218 ? 65.301 -11.586 -28.337 1.00 65.69 218 THR A C 1
ATOM 1750 O O . THR A 1 218 ? 64.820 -11.610 -27.198 1.00 65.69 218 THR A O 1
ATOM 1753 N N . PRO A 1 219 ? 65.010 -10.616 -29.231 1.00 70.25 219 PRO A N 1
ATOM 1754 C CA . PRO A 1 219 ? 64.112 -9.506 -28.924 1.00 70.25 219 PRO A CA 1
ATOM 1755 C C . PRO A 1 219 ? 62.725 -10.066 -28.601 1.00 70.25 219 PRO A C 1
ATOM 1757 O O . PRO A 1 219 ? 62.061 -10.681 -29.444 1.00 70.25 219 PRO A O 1
ATOM 1760 N N . GLY A 1 220 ? 62.329 -9.915 -27.340 1.00 78.19 220 GLY A N 1
ATOM 1761 C CA . GLY A 1 220 ? 61.074 -10.415 -26.803 1.00 78.19 220 GLY A CA 1
ATOM 1762 C C . GLY A 1 220 ? 60.250 -9.280 -26.224 1.00 78.19 220 GLY A C 1
ATOM 1763 O O . GLY A 1 220 ? 60.783 -8.382 -25.572 1.00 78.19 220 GLY A O 1
ATOM 1764 N N . GLY A 1 221 ? 58.943 -9.326 -26.455 1.00 85.75 221 GLY A N 1
ATOM 1765 C CA . GLY A 1 221 ? 58.020 -8.293 -26.016 1.00 85.75 221 GLY A CA 1
ATOM 1766 C C . GLY A 1 221 ? 56.848 -8.843 -25.222 1.00 85.75 221 GLY A C 1
ATOM 1767 O O . GLY A 1 221 ? 56.396 -9.971 -25.428 1.00 85.75 221 GLY A O 1
ATOM 1768 N N . ARG A 1 222 ? 56.327 -8.021 -24.313 1.00 87.44 222 ARG A N 1
ATOM 1769 C CA . ARG A 1 222 ? 55.031 -8.258 -23.666 1.00 87.44 222 ARG A CA 1
ATOM 1770 C C . ARG A 1 222 ? 53.994 -7.329 -24.278 1.00 87.44 222 ARG A C 1
ATOM 1772 O O . ARG A 1 222 ? 54.255 -6.140 -24.431 1.00 87.44 222 ARG A O 1
ATOM 1779 N N . LEU A 1 223 ? 52.821 -7.853 -24.622 1.00 88.06 223 LEU A N 1
ATOM 1780 C CA . LEU A 1 223 ? 51.764 -7.052 -25.243 1.00 88.06 223 LEU A CA 1
ATOM 1781 C C . LEU A 1 223 ? 51.134 -6.104 -24.214 1.00 88.06 223 LEU A C 1
ATOM 1783 O O . LEU A 1 223 ? 50.795 -6.524 -23.103 1.00 88.06 223 LEU A O 1
ATOM 1787 N N . ILE A 1 224 ? 50.974 -4.837 -24.601 1.00 87.44 224 ILE A N 1
ATOM 1788 C CA . ILE A 1 224 ? 50.419 -3.778 -23.751 1.00 87.44 224 ILE A CA 1
ATOM 1789 C C . ILE A 1 224 ? 49.060 -3.307 -24.273 1.00 87.44 224 ILE A C 1
ATOM 1791 O O . ILE A 1 224 ? 48.115 -3.211 -23.503 1.00 87.44 224 ILE A O 1
ATOM 1795 N N . LYS A 1 225 ? 48.932 -2.987 -25.567 1.00 87.62 225 LYS A N 1
ATOM 1796 C CA . LYS A 1 225 ? 47.665 -2.481 -26.126 1.00 87.62 225 LYS A CA 1
ATOM 1797 C C . LYS A 1 225 ? 47.299 -3.227 -27.396 1.00 87.62 225 LYS A C 1
ATOM 1799 O O . LYS A 1 225 ? 48.172 -3.559 -28.191 1.00 87.62 225 LYS A O 1
ATOM 1804 N N . ALA A 1 226 ? 46.005 -3.452 -27.589 1.00 89.00 226 ALA A N 1
ATOM 1805 C CA . ALA A 1 226 ? 45.457 -4.069 -28.788 1.00 89.00 226 ALA A CA 1
ATOM 1806 C C . ALA A 1 226 ? 44.301 -3.201 -29.293 1.00 89.00 226 ALA A C 1
ATOM 1808 O O . ALA A 1 226 ? 43.233 -3.145 -28.682 1.00 89.00 226 ALA A O 1
ATOM 1809 N N . LYS A 1 227 ? 44.536 -2.486 -30.392 1.00 89.81 227 LYS A N 1
ATOM 1810 C CA . LYS A 1 227 ? 43.562 -1.592 -31.020 1.00 89.81 227 LYS A CA 1
ATOM 1811 C C . LYS A 1 227 ? 43.077 -2.189 -32.329 1.00 89.81 227 LYS A C 1
ATOM 1813 O O . LYS A 1 227 ? 43.851 -2.825 -33.042 1.00 89.81 227 LYS A O 1
ATOM 1818 N N . ILE A 1 228 ? 41.815 -1.946 -32.655 1.00 91.06 228 ILE A N 1
ATOM 1819 C CA . ILE A 1 228 ? 41.234 -2.332 -33.937 1.00 91.06 228 ILE A CA 1
ATOM 1820 C C . ILE A 1 228 ? 40.635 -1.120 -34.641 1.00 91.06 228 ILE A C 1
ATOM 1822 O O . ILE A 1 228 ? 39.976 -0.297 -34.007 1.00 91.06 228 ILE A O 1
ATOM 1826 N N . ILE A 1 229 ? 40.861 -1.008 -35.948 1.00 89.12 229 ILE A N 1
ATOM 1827 C CA . ILE A 1 229 ? 40.203 -0.021 -36.807 1.00 89.12 229 ILE A CA 1
ATOM 1828 C C . ILE A 1 229 ? 39.398 -0.802 -37.852 1.00 89.12 229 ILE A C 1
ATOM 1830 O O . ILE A 1 229 ? 39.983 -1.401 -38.756 1.00 89.12 229 ILE A O 1
ATOM 1834 N N . PRO A 1 230 ? 38.063 -0.859 -37.717 1.00 89.44 230 PRO A N 1
ATOM 1835 C CA . PRO A 1 230 ? 37.223 -1.533 -38.689 1.00 89.44 230 PRO A CA 1
ATOM 1836 C C . PRO A 1 230 ? 37.002 -0.639 -39.917 1.00 89.44 230 PRO A C 1
ATOM 1838 O O . PRO A 1 230 ? 36.733 0.559 -39.794 1.00 89.44 230 PRO A O 1
ATOM 1841 N N . ARG A 1 231 ? 37.093 -1.222 -41.113 1.00 86.56 231 ARG A N 1
ATOM 1842 C CA . ARG A 1 231 ? 36.862 -0.544 -42.395 1.00 86.56 231 ARG A CA 1
ATOM 1843 C C . ARG A 1 231 ? 35.961 -1.393 -43.289 1.00 86.56 231 ARG A C 1
ATOM 1845 O O . ARG A 1 231 ? 36.007 -2.623 -43.256 1.00 86.56 231 ARG A O 1
ATOM 1852 N N . SER A 1 232 ? 35.158 -0.730 -44.117 1.00 87.56 232 SER A N 1
ATOM 1853 C CA . SER A 1 232 ? 34.509 -1.388 -45.252 1.00 87.56 232 SER A CA 1
ATOM 1854 C C . SER A 1 232 ? 35.319 -1.137 -46.520 1.00 87.56 232 SER A C 1
ATOM 1856 O O . SER A 1 232 ? 35.424 0.010 -46.953 1.00 87.56 232 SER A O 1
ATOM 1858 N N . VAL A 1 233 ? 35.882 -2.192 -47.111 1.00 85.69 233 VAL A N 1
ATOM 1859 C CA . VAL A 1 233 ? 36.755 -2.126 -48.291 1.00 85.69 233 VAL A CA 1
ATOM 1860 C C . VAL A 1 233 ? 36.180 -2.966 -49.425 1.00 85.69 233 VAL A C 1
ATOM 1862 O O . VAL A 1 233 ? 35.810 -4.124 -49.238 1.00 85.69 233 VAL A O 1
ATOM 1865 N N . LYS A 1 234 ? 36.133 -2.398 -50.628 1.00 84.50 234 LYS A N 1
ATOM 1866 C CA . LYS A 1 234 ? 35.809 -3.105 -51.864 1.00 84.50 234 LYS A CA 1
ATOM 1867 C C . LYS A 1 234 ? 37.094 -3.683 -52.452 1.00 84.50 234 LYS A C 1
ATOM 1869 O O . LYS A 1 234 ? 37.875 -2.964 -53.061 1.00 84.50 234 LYS A O 1
ATOM 1874 N N . HIS A 1 235 ? 37.327 -4.975 -52.248 1.00 82.50 235 HIS A N 1
ATOM 1875 C CA . HIS A 1 235 ? 38.544 -5.631 -52.732 1.00 82.50 235 HIS A CA 1
ATOM 1876 C C . HIS A 1 235 ? 38.562 -5.795 -54.252 1.00 82.50 235 HIS A C 1
ATOM 1878 O O . HIS A 1 235 ? 37.547 -6.142 -54.863 1.00 82.50 235 HIS A O 1
ATOM 1884 N N . HIS A 1 236 ? 39.746 -5.614 -54.831 1.00 74.62 236 HIS A N 1
ATOM 1885 C CA . HIS A 1 236 ? 40.062 -6.025 -56.197 1.00 74.62 236 HIS A CA 1
ATOM 1886 C C . HIS A 1 236 ? 40.588 -7.461 -56.169 1.00 74.62 236 HIS A C 1
ATOM 1888 O O . HIS A 1 236 ? 41.073 -7.913 -55.137 1.00 74.62 236 HIS A O 1
ATOM 1894 N N . HIS A 1 237 ? 40.434 -8.208 -57.258 1.00 74.19 237 HIS A N 1
ATOM 1895 C CA . HIS A 1 237 ? 40.865 -9.604 -57.331 1.00 74.19 237 HIS A CA 1
ATOM 1896 C C . HIS A 1 237 ? 42.039 -9.724 -58.303 1.00 74.19 237 HIS A C 1
ATOM 1898 O O . HIS A 1 237 ? 41.927 -9.276 -59.442 1.00 74.19 237 HIS A O 1
ATOM 1904 N N . ASP A 1 238 ? 43.130 -10.350 -57.860 1.00 68.94 238 ASP A N 1
ATOM 1905 C CA . ASP A 1 238 ? 44.259 -10.703 -58.726 1.00 68.94 238 ASP A CA 1
ATOM 1906 C C . ASP A 1 238 ? 43.852 -11.764 -59.762 1.00 68.94 238 ASP A C 1
ATOM 1908 O O . ASP A 1 238 ? 42.803 -12.403 -59.644 1.00 68.94 238 ASP A O 1
ATOM 1912 N N . ALA A 1 239 ? 44.721 -12.035 -60.744 1.00 58.91 239 ALA A N 1
ATOM 1913 C CA . ALA A 1 239 ? 44.515 -13.068 -61.771 1.00 58.91 239 ALA A CA 1
ATOM 1914 C C . ALA A 1 239 ? 44.209 -14.476 -61.201 1.00 58.91 239 ALA A C 1
ATOM 1916 O O . ALA A 1 239 ? 43.559 -15.281 -61.863 1.00 58.91 239 ALA A O 1
ATOM 1917 N N . ASN A 1 240 ? 44.610 -14.748 -59.951 1.00 61.34 240 ASN A N 1
ATOM 1918 C CA . ASN A 1 240 ? 44.341 -15.995 -59.221 1.00 61.34 240 ASN A CA 1
ATOM 1919 C C . ASN A 1 240 ? 43.067 -15.942 -58.347 1.00 61.34 240 ASN A C 1
ATOM 1921 O O . ASN A 1 240 ? 42.814 -16.849 -57.556 1.00 61.34 240 ASN A O 1
ATOM 1925 N N . GLY A 1 241 ? 42.278 -14.867 -58.431 1.00 63.50 241 GLY A N 1
ATOM 1926 C CA . GLY A 1 241 ? 41.045 -14.671 -57.665 1.00 63.50 241 GLY A CA 1
ATOM 1927 C C . GLY A 1 241 ? 41.240 -14.249 -56.203 1.00 63.50 241 GLY A C 1
ATOM 1928 O O . GLY A 1 241 ? 40.245 -14.051 -55.498 1.00 63.50 241 GLY A O 1
ATOM 1929 N N . VAL A 1 242 ? 42.482 -14.072 -55.739 1.00 71.06 242 VAL A N 1
ATOM 1930 C CA . VAL A 1 242 ? 42.793 -13.622 -54.372 1.00 71.06 242 VAL A CA 1
ATOM 1931 C C . VAL A 1 242 ? 42.479 -12.127 -54.246 1.00 71.06 242 VAL A C 1
ATOM 1933 O O . VAL A 1 242 ? 42.927 -11.346 -55.085 1.00 71.06 242 VAL A O 1
ATOM 1936 N N . PRO A 1 243 ? 41.676 -11.708 -53.253 1.00 73.44 243 PRO A N 1
ATOM 1937 C CA . PRO A 1 243 ? 41.360 -10.302 -53.067 1.00 73.44 243 PRO A CA 1
ATOM 1938 C C . PRO A 1 243 ? 42.541 -9.541 -52.451 1.00 73.44 243 PRO A C 1
ATOM 1940 O O . PRO A 1 243 ? 43.057 -9.953 -51.413 1.00 73.44 243 PRO A O 1
ATOM 1943 N N . TYR A 1 244 ? 42.907 -8.407 -53.043 1.00 77.75 244 TYR A N 1
ATOM 1944 C CA . TYR A 1 244 ? 43.924 -7.485 -52.540 1.00 77.75 244 TYR A CA 1
ATOM 1945 C C . TYR A 1 244 ? 43.339 -6.079 -52.316 1.00 77.75 244 TYR A C 1
ATOM 1947 O O . TYR A 1 244 ? 42.256 -5.734 -52.806 1.00 77.75 244 TYR A O 1
ATOM 1955 N N . CYS A 1 245 ? 44.034 -5.277 -51.508 1.00 75.81 245 CYS A N 1
ATOM 1956 C CA . CYS A 1 245 ? 43.656 -3.903 -51.184 1.00 75.81 245 CYS A CA 1
ATOM 1957 C C . CYS A 1 245 ? 44.544 -2.951 -51.986 1.00 75.81 245 CYS A C 1
ATOM 1959 O O . CYS A 1 245 ? 45.762 -2.955 -51.815 1.00 75.81 245 CYS A O 1
ATOM 1961 N N . GLU A 1 246 ? 43.940 -2.141 -52.848 1.00 64.38 246 GLU A N 1
ATOM 1962 C CA . GLU A 1 246 ? 44.641 -1.170 -53.687 1.00 64.38 246 GLU A CA 1
ATOM 1963 C C . GLU A 1 246 ? 44.497 0.222 -53.044 1.00 64.38 246 GLU A C 1
ATOM 1965 O O . GLU A 1 246 ? 43.384 0.720 -52.873 1.00 64.38 246 GLU A O 1
ATOM 1970 N N . GLY A 1 247 ? 45.612 0.815 -52.605 1.00 61.19 247 GLY A N 1
ATOM 1971 C CA . GLY A 1 247 ? 45.633 2.082 -51.858 1.00 61.19 247 GLY A CA 1
ATOM 1972 C C . GLY A 1 247 ? 46.006 1.937 -50.375 1.00 61.19 247 GLY A C 1
ATOM 1973 O O . GLY A 1 247 ? 45.896 0.869 -49.774 1.00 61.19 247 GLY A O 1
ATOM 1974 N N . GLY A 1 248 ? 46.509 3.025 -49.784 1.00 54.78 248 GLY A N 1
ATOM 1975 C CA . GLY A 1 248 ? 46.950 3.086 -48.387 1.00 54.78 248 GLY A CA 1
ATOM 1976 C C . GLY A 1 248 ? 46.097 4.044 -47.555 1.00 54.78 248 GLY A C 1
ATOM 1977 O O . GLY A 1 248 ? 45.806 5.161 -47.985 1.00 54.78 248 GLY A O 1
ATOM 1978 N N . GLY A 1 249 ? 45.722 3.628 -46.343 1.00 62.56 249 GLY A N 1
ATOM 1979 C CA . GLY A 1 249 ? 45.003 4.479 -45.391 1.00 62.56 249 GLY A CA 1
ATOM 1980 C C . GLY A 1 249 ? 43.566 4.795 -45.819 1.00 62.56 249 GLY A C 1
ATOM 1981 O O . GLY A 1 249 ? 42.794 3.896 -46.145 1.00 62.56 249 GLY A O 1
ATOM 1982 N N . ASP A 1 250 ? 43.188 6.073 -45.795 1.00 55.44 250 ASP A N 1
ATOM 1983 C CA . ASP A 1 250 ? 41.802 6.544 -45.983 1.00 55.44 250 ASP A CA 1
ATOM 1984 C C . ASP A 1 250 ? 41.336 6.609 -47.449 1.00 55.44 250 ASP A C 1
ATOM 1986 O O . ASP A 1 250 ? 40.225 7.047 -47.728 1.00 55.44 250 ASP A O 1
ATOM 1990 N N . SER A 1 251 ? 42.163 6.140 -48.387 1.00 57.25 251 SER A N 1
ATOM 1991 C CA . SER A 1 251 ? 41.886 6.117 -49.834 1.00 57.25 251 SER A CA 1
ATOM 1992 C C . SER A 1 251 ? 41.314 4.787 -50.351 1.00 57.25 251 SER A C 1
ATOM 1994 O O . SER A 1 251 ? 41.136 4.620 -51.556 1.00 57.25 251 SER A O 1
ATOM 1996 N N . LEU A 1 252 ? 41.023 3.832 -49.460 1.00 65.69 252 LEU A N 1
ATOM 1997 C CA . LEU A 1 252 ? 40.487 2.523 -49.840 1.00 65.69 252 LEU A CA 1
ATOM 1998 C C . LEU A 1 252 ? 39.043 2.642 -50.370 1.00 65.69 252 LEU A C 1
ATOM 2000 O O . LEU A 1 252 ? 38.215 3.310 -49.743 1.00 65.69 252 LEU A O 1
ATOM 2004 N N . PRO A 1 253 ? 38.699 1.972 -51.486 1.00 67.56 253 PRO A N 1
ATOM 2005 C CA . PRO A 1 253 ? 37.345 2.009 -52.032 1.00 67.56 253 PRO A CA 1
ATOM 2006 C C . PRO A 1 253 ? 36.356 1.374 -51.047 1.00 67.56 253 PRO A C 1
ATOM 2008 O O . PRO A 1 253 ? 36.627 0.306 -50.504 1.00 67.56 253 PRO A O 1
ATOM 2011 N N . THR A 1 254 ? 35.196 1.993 -50.817 1.00 78.50 254 THR A N 1
ATOM 2012 C CA . THR A 1 254 ? 34.219 1.509 -49.828 1.00 78.50 254 THR A CA 1
ATOM 2013 C C . THR A 1 254 ? 33.245 0.484 -50.412 1.00 78.50 254 THR A C 1
ATOM 2015 O O . THR A 1 254 ? 32.703 0.660 -51.505 1.00 78.50 254 THR A O 1
ATOM 2018 N N . PHE A 1 255 ? 32.998 -0.608 -49.678 1.00 81.12 255 PHE A N 1
ATOM 2019 C CA . PHE A 1 255 ? 32.009 -1.622 -50.056 1.00 81.12 255 PHE A CA 1
ATOM 2020 C C . PHE A 1 255 ? 30.668 -1.363 -49.361 1.00 81.12 255 PHE A C 1
ATOM 2022 O O . PHE A 1 255 ? 30.557 -1.407 -48.135 1.00 81.12 255 PHE A O 1
ATOM 2029 N N . GLY A 1 256 ? 29.629 -1.105 -50.146 1.00 81.25 256 GLY A N 1
ATOM 2030 C CA . GLY A 1 256 ? 28.262 -0.980 -49.661 1.00 81.25 256 GLY A CA 1
ATOM 2031 C C . GLY A 1 256 ? 27.329 -1.810 -50.527 1.00 81.25 256 GLY A C 1
ATOM 2032 O O . GLY A 1 256 ? 27.505 -1.858 -51.743 1.00 81.25 256 GLY A O 1
ATOM 2033 N N . PHE A 1 257 ? 26.349 -2.463 -49.909 1.00 83.56 257 PHE A N 1
ATOM 2034 C CA . PHE A 1 257 ? 25.309 -3.199 -50.626 1.00 83.56 257 PHE A CA 1
ATOM 2035 C C . PHE A 1 257 ? 23.924 -2.697 -50.223 1.00 83.56 257 PHE A C 1
ATOM 2037 O O . PHE A 1 257 ? 23.687 -2.280 -49.084 1.00 83.56 257 PHE A O 1
ATOM 2044 N N . LYS A 1 258 ? 22.995 -2.702 -51.175 1.00 83.62 258 LYS A N 1
ATOM 2045 C CA . LYS A 1 258 ? 21.618 -2.243 -50.991 1.00 83.62 258 LYS A CA 1
ATOM 2046 C C . LYS A 1 258 ? 20.682 -3.420 -50.783 1.00 83.62 258 LYS A C 1
ATOM 2048 O O . LYS A 1 258 ? 20.975 -4.572 -51.100 1.00 83.62 258 LYS A O 1
ATOM 2053 N N . ASN A 1 259 ? 19.477 -3.118 -50.299 1.00 76.50 259 ASN A N 1
ATOM 2054 C CA . ASN A 1 259 ? 18.442 -4.141 -50.193 1.00 76.50 259 ASN A CA 1
ATOM 2055 C C . ASN A 1 259 ? 17.895 -4.613 -51.563 1.00 76.50 259 ASN A C 1
ATOM 2057 O O . ASN A 1 259 ? 17.034 -5.480 -51.608 1.00 76.50 259 ASN A O 1
ATOM 2061 N N . THR A 1 260 ? 18.352 -4.038 -52.672 1.00 73.50 260 THR A N 1
ATOM 2062 C CA . THR A 1 260 ? 17.922 -4.378 -54.037 1.00 73.50 260 THR A CA 1
ATOM 2063 C C . THR A 1 260 ? 18.922 -5.258 -54.787 1.00 73.50 260 THR A C 1
ATOM 2065 O O . THR A 1 260 ? 18.618 -5.687 -55.893 1.00 73.50 260 THR A O 1
ATOM 2068 N N . ASP A 1 261 ? 20.100 -5.525 -54.219 1.00 78.75 261 ASP A N 1
ATOM 2069 C CA . ASP A 1 261 ? 21.169 -6.240 -54.922 1.00 78.75 261 ASP A CA 1
ATOM 2070 C C . ASP A 1 261 ? 20.918 -7.757 -54.897 1.00 78.75 261 ASP A C 1
ATOM 2072 O O . ASP A 1 261 ? 20.673 -8.328 -53.829 1.00 78.75 261 ASP A O 1
ATOM 2076 N N . ASN A 1 262 ? 20.964 -8.401 -56.070 1.00 74.56 262 ASN A N 1
ATOM 2077 C CA . ASN A 1 262 ? 20.618 -9.820 -56.243 1.00 74.56 262 ASN A CA 1
ATOM 2078 C C . ASN A 1 262 ? 21.705 -10.776 -55.731 1.00 74.56 262 ASN A C 1
ATOM 2080 O O . ASN A 1 262 ? 21.376 -11.733 -55.027 1.00 74.56 262 ASN A O 1
ATOM 2084 N N . ASP A 1 263 ? 22.970 -10.487 -56.047 1.00 82.50 263 ASP A N 1
ATOM 2085 C CA . ASP A 1 263 ? 24.129 -11.276 -55.628 1.00 82.50 263 ASP A CA 1
ATOM 2086 C C . ASP A 1 263 ? 25.129 -10.380 -54.887 1.00 82.50 263 ASP A C 1
ATOM 2088 O O . ASP A 1 263 ? 25.584 -9.362 -55.410 1.00 82.50 263 ASP A O 1
ATOM 2092 N N . VAL A 1 264 ? 25.479 -10.758 -53.656 1.00 84.56 264 VAL A N 1
ATOM 2093 C CA . VAL A 1 264 ? 26.399 -10.008 -52.790 1.00 84.56 264 VAL A CA 1
ATOM 2094 C C . VAL A 1 264 ? 27.601 -10.891 -52.456 1.00 84.56 264 VAL A C 1
ATOM 2096 O O . VAL A 1 264 ? 27.465 -11.927 -51.805 1.00 84.56 264 VAL A O 1
ATOM 2099 N N . LYS A 1 265 ? 28.797 -10.477 -52.890 1.00 87.44 265 LYS A N 1
ATOM 2100 C CA . LYS A 1 265 ? 30.074 -11.151 -52.604 1.00 87.44 265 LYS A CA 1
ATOM 2101 C C . LYS A 1 265 ? 30.874 -10.335 -51.590 1.00 87.44 265 LYS A C 1
ATOM 2103 O O . LYS A 1 265 ? 31.189 -9.178 -51.846 1.00 87.44 265 LYS A O 1
ATOM 2108 N N . ILE A 1 266 ? 31.208 -10.945 -50.456 1.00 88.00 266 ILE A N 1
ATOM 2109 C CA . ILE A 1 266 ? 31.892 -10.308 -49.326 1.00 88.00 266 ILE A CA 1
ATOM 2110 C C . ILE A 1 266 ? 33.224 -11.017 -49.089 1.00 88.00 266 ILE A C 1
ATOM 2112 O O . ILE A 1 266 ? 33.246 -12.189 -48.718 1.00 88.00 266 ILE A O 1
ATOM 2116 N N . SER A 1 267 ? 34.334 -10.312 -49.291 1.00 88.88 267 SER A N 1
ATOM 2117 C CA . SER A 1 267 ? 35.681 -10.795 -48.966 1.00 88.88 267 SER A CA 1
ATOM 2118 C C . SER A 1 267 ? 36.132 -10.204 -47.635 1.00 88.88 267 SER A C 1
ATOM 2120 O O . SER A 1 267 ? 36.063 -8.989 -47.457 1.00 88.88 267 SER A O 1
ATOM 2122 N N . TYR A 1 268 ? 36.588 -11.051 -46.711 1.00 90.00 268 TYR A N 1
ATOM 2123 C CA . TYR A 1 268 ? 37.141 -10.625 -45.427 1.00 90.00 268 TYR A CA 1
ATOM 2124 C C . TYR A 1 268 ? 38.669 -10.623 -45.486 1.00 90.00 268 TYR A C 1
ATOM 2126 O O . TYR A 1 268 ? 39.279 -11.619 -45.896 1.00 90.00 268 TYR A O 1
ATOM 2134 N N . THR A 1 269 ? 39.289 -9.519 -45.071 1.00 90.50 269 THR A N 1
ATOM 2135 C CA . THR A 1 269 ? 40.753 -9.386 -45.005 1.00 90.50 269 THR A CA 1
ATOM 2136 C C . THR A 1 269 ? 41.185 -8.649 -43.735 1.00 90.50 269 THR A C 1
ATOM 2138 O O . THR A 1 269 ? 40.368 -8.015 -43.068 1.00 90.50 269 THR A O 1
ATOM 2141 N N . TYR A 1 270 ? 42.464 -8.729 -43.374 1.00 91.56 270 TYR A N 1
ATOM 2142 C CA . TYR A 1 270 ? 43.010 -8.037 -42.202 1.00 91.56 270 TYR A CA 1
ATOM 2143 C C . TYR A 1 270 ? 44.410 -7.497 -42.448 1.00 91.56 270 TYR A C 1
ATOM 2145 O O . TYR A 1 270 ? 45.127 -7.974 -43.325 1.00 91.56 270 TYR A O 1
ATOM 2153 N N . SER A 1 271 ? 44.797 -6.516 -41.646 1.00 90.94 271 SER A N 1
ATOM 2154 C CA . SER A 1 271 ? 46.162 -6.000 -41.584 1.00 90.94 271 SER A CA 1
ATOM 2155 C C . SER A 1 271 ? 46.629 -6.004 -40.134 1.00 90.94 271 SER A C 1
ATOM 2157 O O . SER A 1 271 ? 45.836 -5.770 -39.226 1.00 90.94 271 SER A O 1
ATOM 2159 N N . VAL A 1 272 ? 47.909 -6.270 -39.895 1.00 91.88 272 VAL A N 1
ATOM 2160 C CA . VAL A 1 272 ? 48.508 -6.331 -38.557 1.00 91.88 272 VAL A CA 1
ATOM 2161 C C . VAL A 1 272 ? 49.705 -5.407 -38.522 1.00 91.88 272 VAL A C 1
ATOM 2163 O O . VAL A 1 272 ? 50.604 -5.547 -39.345 1.00 91.88 272 VAL A O 1
ATOM 2166 N N . THR A 1 273 ? 49.737 -4.487 -37.562 1.00 92.19 273 THR A N 1
ATOM 2167 C CA . THR A 1 273 ? 50.874 -3.588 -37.332 1.00 92.19 273 THR A CA 1
ATOM 2168 C C . THR A 1 273 ? 51.340 -3.700 -35.889 1.00 92.19 273 THR A C 1
ATOM 2170 O O . THR A 1 273 ? 50.538 -3.577 -34.964 1.00 92.19 273 THR A O 1
ATOM 2173 N N . PHE A 1 274 ? 52.641 -3.907 -35.697 1.00 90.31 274 PHE A N 1
ATOM 2174 C CA . PHE A 1 274 ? 53.270 -3.895 -34.379 1.00 90.31 274 PHE A CA 1
ATOM 2175 C C . PHE A 1 274 ? 53.933 -2.542 -34.125 1.00 90.31 274 PHE A C 1
ATOM 2177 O O . PHE A 1 274 ? 54.630 -2.022 -34.994 1.00 90.31 274 PHE A O 1
ATOM 2184 N N . VAL A 1 275 ? 53.711 -1.975 -32.941 1.00 90.94 275 VAL A N 1
ATOM 2185 C CA . VAL A 1 275 ? 54.297 -0.696 -32.519 1.00 90.94 275 VAL A CA 1
ATOM 2186 C C . VAL A 1 275 ? 55.023 -0.898 -31.193 1.00 90.94 275 VAL A C 1
ATOM 2188 O O . VAL A 1 275 ? 54.443 -1.383 -30.223 1.00 90.94 275 VAL A O 1
ATOM 2191 N N . GLU A 1 276 ? 56.298 -0.531 -31.136 1.00 89.44 276 GLU A N 1
ATOM 2192 C CA . GLU A 1 276 ? 57.068 -0.585 -29.894 1.00 89.44 276 GLU A CA 1
ATOM 2193 C C . GLU A 1 276 ? 56.725 0.613 -29.000 1.00 89.44 276 GLU A C 1
ATOM 2195 O O . GLU A 1 276 ? 56.758 1.762 -29.446 1.00 89.44 276 GLU A O 1
ATOM 2200 N N . ASN A 1 277 ? 56.403 0.357 -27.728 1.00 88.00 277 ASN A N 1
ATOM 2201 C CA . ASN A 1 277 ? 56.133 1.407 -26.751 1.00 88.00 277 ASN A CA 1
ATOM 2202 C C . ASN A 1 277 ? 56.642 1.027 -25.353 1.00 88.00 277 ASN A C 1
ATOM 2204 O O . ASN A 1 277 ? 55.992 0.297 -24.609 1.00 88.00 277 ASN A O 1
ATOM 2208 N N . ASN A 1 278 ? 57.783 1.595 -24.964 1.00 84.25 278 ASN A N 1
ATOM 2209 C CA . ASN A 1 278 ? 58.433 1.294 -23.683 1.00 84.25 278 ASN A CA 1
ATOM 2210 C C . ASN A 1 278 ? 58.020 2.241 -22.540 1.00 84.25 278 ASN A C 1
ATOM 2212 O O . ASN A 1 278 ? 58.511 2.105 -21.424 1.00 84.25 278 ASN A O 1
ATOM 2216 N N . THR A 1 279 ? 57.121 3.202 -22.786 1.00 83.69 279 THR A N 1
ATOM 2217 C CA . THR A 1 279 ? 56.675 4.157 -21.749 1.00 83.69 279 THR A CA 1
ATOM 2218 C C . THR A 1 279 ? 55.665 3.550 -20.775 1.00 83.69 279 THR A C 1
ATOM 2220 O O . THR A 1 279 ? 55.606 3.937 -19.610 1.00 83.69 279 THR A O 1
ATOM 2223 N N . VAL A 1 280 ? 54.877 2.578 -21.238 1.00 81.88 280 VAL A N 1
ATOM 2224 C CA . VAL A 1 280 ? 53.829 1.921 -20.452 1.00 81.88 280 VAL A CA 1
ATOM 2225 C C . VAL A 1 280 ? 54.360 0.589 -19.933 1.00 81.88 280 VAL A C 1
ATOM 2227 O O . VAL A 1 280 ? 54.928 -0.200 -20.689 1.00 81.88 280 VAL A O 1
ATOM 2230 N N . LYS A 1 281 ? 54.176 0.317 -18.640 1.00 80.88 281 LYS A N 1
ATOM 2231 C CA . LYS A 1 281 ? 54.538 -0.973 -18.041 1.00 80.88 281 LYS A CA 1
ATOM 2232 C C . LYS A 1 281 ? 53.472 -2.017 -18.362 1.00 80.88 281 LYS A C 1
ATOM 2234 O O . LYS A 1 281 ? 52.293 -1.705 -18.481 1.00 80.88 281 LYS A O 1
ATOM 2239 N N . TRP A 1 282 ? 53.861 -3.291 -18.415 1.00 80.38 282 TRP A N 1
ATOM 2240 C CA . TRP A 1 282 ? 52.898 -4.382 -18.624 1.00 80.38 282 TRP A CA 1
ATOM 2241 C C . TRP A 1 282 ? 51.789 -4.417 -17.553 1.00 80.38 282 TRP A C 1
ATOM 2243 O O . TRP A 1 282 ? 50.654 -4.769 -17.853 1.00 80.38 282 TRP A O 1
ATOM 2253 N N . SER A 1 283 ? 52.084 -3.997 -16.319 1.00 73.50 283 SER A N 1
ATOM 2254 C CA . SER A 1 283 ? 51.100 -3.935 -15.230 1.00 73.50 283 SER A CA 1
ATOM 2255 C C . SER A 1 283 ? 49.975 -2.915 -15.464 1.00 73.50 283 SER A C 1
ATOM 2257 O O . SER A 1 283 ? 48.861 -3.156 -15.015 1.00 73.50 283 SER A O 1
ATOM 2259 N N . SER A 1 284 ? 50.236 -1.815 -16.181 1.00 76.06 284 SER A N 1
ATOM 2260 C CA . SER A 1 284 ? 49.262 -0.752 -16.501 1.00 76.06 284 SER A CA 1
ATOM 2261 C C . SER A 1 284 ? 48.606 -0.926 -17.877 1.00 76.06 284 SER A C 1
ATOM 2263 O O . SER A 1 284 ? 47.998 -0.012 -18.431 1.00 76.06 284 SER A O 1
ATOM 2265 N N . ARG A 1 285 ? 48.700 -2.125 -18.465 1.00 79.62 285 ARG A N 1
ATOM 2266 C CA . ARG A 1 285 ? 48.207 -2.402 -19.824 1.00 79.62 285 ARG A CA 1
ATOM 2267 C C . ARG A 1 285 ? 46.696 -2.217 -20.012 1.00 79.62 285 ARG A C 1
ATOM 2269 O O . ARG A 1 285 ? 46.234 -2.092 -21.137 1.00 79.62 285 ARG A O 1
ATOM 2276 N N . TRP A 1 286 ? 45.929 -2.173 -18.926 1.00 75.69 286 TRP A N 1
ATOM 2277 C CA . TRP A 1 286 ? 44.474 -1.996 -18.943 1.00 75.69 286 TRP A CA 1
ATOM 2278 C C . TRP A 1 286 ? 44.023 -0.530 -18.896 1.00 75.69 286 TRP A C 1
ATOM 2280 O O . TRP A 1 286 ? 42.871 -0.238 -19.225 1.00 75.69 286 TRP A O 1
ATOM 2290 N N . ASP A 1 287 ? 44.921 0.395 -18.551 1.00 73.88 287 ASP A N 1
ATOM 2291 C CA . ASP A 1 287 ? 44.565 1.780 -18.223 1.00 73.88 287 ASP A CA 1
ATOM 2292 C C . ASP A 1 287 ? 43.972 2.526 -19.424 1.00 73.88 287 ASP A C 1
ATOM 2294 O O . ASP A 1 287 ? 43.011 3.268 -19.271 1.00 73.88 287 ASP A O 1
ATOM 2298 N N . TYR A 1 288 ? 44.430 2.246 -20.650 1.00 76.50 288 TYR A N 1
ATOM 2299 C CA . TYR A 1 288 ? 43.926 2.932 -21.850 1.00 76.50 288 TYR A CA 1
ATOM 2300 C C . TYR A 1 288 ? 42.437 2.675 -22.144 1.00 76.50 288 TYR A C 1
ATOM 2302 O O . TYR A 1 288 ? 41.790 3.504 -22.779 1.00 76.50 288 TYR A O 1
ATOM 2310 N N . ILE A 1 289 ? 41.892 1.536 -21.705 1.00 75.12 289 ILE A N 1
ATOM 2311 C CA . ILE A 1 289 ? 40.457 1.237 -21.814 1.00 75.12 289 ILE A CA 1
ATOM 2312 C C . ILE A 1 289 ? 39.719 1.923 -20.663 1.00 75.12 289 ILE A C 1
ATOM 2314 O O . ILE A 1 289 ? 38.701 2.577 -20.885 1.00 75.12 289 ILE A O 1
ATOM 2318 N N . LEU A 1 290 ? 40.262 1.814 -19.447 1.00 72.00 290 LEU A N 1
ATOM 2319 C CA . LEU A 1 290 ? 39.649 2.323 -18.219 1.00 72.00 290 LEU A CA 1
ATOM 2320 C C . LEU A 1 290 ? 39.573 3.860 -18.183 1.00 72.00 290 LEU A C 1
ATOM 2322 O O . LEU A 1 290 ? 38.532 4.409 -17.828 1.00 72.00 290 LEU A O 1
ATOM 2326 N N . GLU A 1 291 ? 40.630 4.558 -18.602 1.00 66.44 291 GLU A N 1
ATOM 2327 C CA . GLU A 1 291 ? 40.715 6.027 -18.640 1.00 66.44 291 GLU A CA 1
ATOM 2328 C C . GLU A 1 291 ? 39.820 6.652 -19.716 1.00 66.44 291 GLU A C 1
ATOM 2330 O O . GLU A 1 291 ? 39.385 7.797 -19.585 1.00 66.44 291 GLU A O 1
ATOM 2335 N N . SER A 1 292 ? 39.525 5.905 -20.782 1.00 63.91 292 SER A N 1
ATOM 2336 C CA . SER A 1 292 ? 38.749 6.399 -21.922 1.00 63.91 292 SER A CA 1
ATOM 2337 C C . SER A 1 292 ? 37.233 6.430 -21.679 1.00 63.91 292 SER A C 1
ATOM 2339 O O . SER A 1 292 ? 36.485 6.881 -22.547 1.00 63.91 292 SER A O 1
ATOM 2341 N N . MET A 1 293 ? 36.757 5.981 -20.509 1.00 64.25 293 MET A N 1
ATOM 2342 C CA . MET A 1 293 ? 35.328 5.932 -20.198 1.00 64.25 293 MET A CA 1
ATOM 2343 C C . MET A 1 293 ? 34.756 7.327 -19.843 1.00 64.25 293 MET A C 1
ATOM 2345 O O . MET A 1 293 ? 35.191 7.958 -18.878 1.00 64.25 293 MET A O 1
ATOM 2349 N N . PRO A 1 294 ? 33.716 7.809 -20.552 1.00 56.75 294 PRO A N 1
ATOM 2350 C CA . PRO A 1 294 ? 33.212 9.183 -20.487 1.00 56.75 294 PRO A CA 1
ATOM 2351 C C . PRO A 1 294 ? 32.406 9.474 -19.213 1.00 56.75 294 PRO A C 1
ATOM 2353 O O . PRO A 1 294 ? 32.024 10.617 -18.968 1.00 56.75 294 PRO A O 1
ATOM 2356 N N . HIS A 1 295 ? 32.140 8.454 -18.391 1.00 59.50 295 HIS A N 1
ATOM 2357 C CA . HIS A 1 295 ? 31.248 8.535 -17.235 1.00 59.50 295 HIS A CA 1
ATOM 2358 C C . HIS A 1 295 ? 31.962 8.617 -15.879 1.00 59.50 295 HIS A C 1
ATOM 2360 O O . HIS A 1 295 ? 31.283 8.643 -14.855 1.00 59.50 295 HIS A O 1
ATOM 2366 N N . SER A 1 296 ? 33.295 8.714 -15.834 1.00 63.41 296 SER A N 1
ATOM 2367 C CA . SER A 1 296 ? 34.046 8.823 -14.569 1.00 63.41 296 SER A CA 1
ATOM 2368 C C . SER A 1 296 ? 33.599 10.021 -13.712 1.00 63.41 296 SER A C 1
ATOM 2370 O O . SER A 1 296 ? 33.454 9.897 -12.497 1.00 63.41 296 SER A O 1
ATOM 2372 N N . ASN A 1 297 ? 33.258 11.150 -14.344 1.00 66.44 297 ASN A N 1
ATOM 2373 C CA . ASN A 1 297 ? 32.705 12.328 -13.661 1.00 66.44 297 ASN A CA 1
ATOM 2374 C C . ASN A 1 297 ? 31.301 12.080 -13.079 1.00 66.44 297 ASN A C 1
ATOM 2376 O O . ASN A 1 297 ? 31.000 12.531 -11.976 1.00 66.44 297 ASN A O 1
ATOM 2380 N N . ILE A 1 298 ? 30.446 11.340 -13.796 1.00 69.62 298 ILE A N 1
ATOM 2381 C CA . ILE A 1 298 ? 29.091 10.986 -13.334 1.00 69.62 298 ILE A CA 1
ATOM 2382 C C . ILE A 1 298 ? 29.178 10.010 -12.156 1.00 69.62 298 ILE A C 1
ATOM 2384 O O . ILE A 1 298 ? 28.404 10.106 -11.204 1.00 69.62 298 ILE A O 1
ATOM 2388 N N . GLN A 1 299 ? 30.152 9.100 -12.188 1.00 67.19 299 GLN A N 1
ATOM 2389 C CA . GLN A 1 299 ? 30.418 8.177 -11.090 1.00 67.19 299 GLN A CA 1
ATOM 2390 C C . GLN A 1 299 ? 30.901 8.928 -9.843 1.00 67.19 299 GLN A C 1
ATOM 2392 O O . GLN A 1 299 ? 30.317 8.738 -8.782 1.00 67.19 299 GLN A O 1
ATOM 2397 N N . TRP A 1 300 ? 31.854 9.860 -9.957 1.00 72.50 300 TRP A N 1
ATOM 2398 C CA . TRP A 1 300 ? 32.267 10.724 -8.837 1.00 72.50 300 TRP A CA 1
ATOM 2399 C C . TRP A 1 300 ? 31.137 11.596 -8.280 1.00 72.50 300 TRP A C 1
ATOM 2401 O O . TRP A 1 300 ? 31.013 11.747 -7.064 1.00 72.50 300 TRP A O 1
ATOM 2411 N N . PHE A 1 301 ? 30.268 12.117 -9.147 1.00 72.69 301 PHE A N 1
ATOM 2412 C CA . PHE A 1 301 ? 29.063 12.827 -8.723 1.00 72.69 301 PHE A CA 1
ATOM 2413 C C . PHE A 1 301 ? 28.117 11.913 -7.930 1.00 72.69 301 PHE A C 1
ATOM 2415 O O . PHE A 1 301 ? 27.611 12.308 -6.881 1.00 72.69 301 PHE A O 1
ATOM 2422 N N . SER A 1 302 ? 27.940 10.660 -8.365 1.00 70.69 302 SER A N 1
ATOM 2423 C CA . SER A 1 302 ? 27.189 9.659 -7.603 1.00 70.69 302 SER A CA 1
ATOM 2424 C C . SER A 1 302 ? 27.832 9.349 -6.254 1.00 70.69 302 SER A C 1
ATOM 2426 O O . SER A 1 302 ? 27.097 9.153 -5.294 1.00 70.69 302 SER A O 1
ATOM 2428 N N . ILE A 1 303 ? 29.166 9.310 -6.160 1.00 72.69 303 ILE A N 1
ATOM 2429 C CA . ILE A 1 303 ? 29.890 9.076 -4.897 1.00 72.69 303 ILE A CA 1
ATOM 2430 C C . ILE A 1 303 ? 29.569 10.184 -3.892 1.00 72.69 303 ILE A C 1
ATOM 2432 O O . ILE A 1 303 ? 29.145 9.899 -2.771 1.00 72.69 303 ILE A O 1
ATOM 2436 N N . MET A 1 304 ? 29.727 11.442 -4.308 1.00 75.94 304 MET A N 1
ATOM 2437 C CA . MET A 1 304 ? 29.451 12.599 -3.454 1.00 75.94 304 MET A CA 1
ATOM 2438 C C . MET A 1 304 ? 27.975 12.666 -3.065 1.00 75.94 304 MET A C 1
ATOM 2440 O O . MET A 1 304 ? 27.661 12.865 -1.895 1.00 75.94 304 MET A O 1
ATOM 2444 N N . ASN A 1 305 ? 27.069 12.419 -4.014 1.00 73.69 305 ASN A N 1
ATOM 2445 C CA . ASN A 1 305 ? 25.635 12.412 -3.749 1.00 73.69 305 ASN A CA 1
ATOM 2446 C C . ASN A 1 305 ? 25.238 11.308 -2.751 1.00 73.69 305 ASN A C 1
ATOM 2448 O O . ASN A 1 305 ? 24.547 11.587 -1.775 1.00 73.69 305 ASN A O 1
ATOM 2452 N N . SER A 1 306 ? 25.720 10.071 -2.928 1.00 74.06 306 SER A N 1
ATOM 2453 C CA . SER A 1 306 ? 25.444 8.975 -1.990 1.00 74.06 306 SER A CA 1
ATOM 2454 C C . SER A 1 306 ? 26.013 9.264 -0.592 1.00 74.06 306 SER A C 1
ATOM 2456 O O . SER A 1 306 ? 25.337 8.990 0.395 1.00 74.06 306 SER A O 1
ATOM 2458 N N . LEU A 1 307 ? 27.213 9.851 -0.486 1.00 75.75 307 LEU A N 1
ATOM 2459 C CA . LEU A 1 307 ? 27.826 10.202 0.802 1.00 75.75 307 LEU A CA 1
ATOM 2460 C C . LEU A 1 307 ? 27.059 11.324 1.518 1.00 75.75 307 LEU A C 1
ATOM 2462 O O . LEU A 1 307 ? 26.791 11.211 2.712 1.00 75.75 307 LEU A O 1
ATOM 2466 N N . VAL A 1 308 ? 26.642 12.365 0.792 1.00 79.38 308 VAL A N 1
ATOM 2467 C CA . VAL A 1 308 ? 25.823 13.457 1.343 1.00 79.38 308 VAL A CA 1
ATOM 2468 C C . VAL A 1 308 ? 24.466 12.939 1.807 1.00 79.38 308 VAL A C 1
ATOM 2470 O O . VAL A 1 308 ? 24.045 13.279 2.909 1.00 79.38 308 VAL A O 1
ATOM 2473 N N . ILE A 1 309 ? 23.796 12.085 1.024 1.00 76.25 309 ILE A N 1
ATOM 2474 C CA . ILE A 1 309 ? 22.494 11.532 1.420 1.00 76.25 309 ILE A CA 1
ATOM 2475 C C . ILE A 1 309 ? 22.645 10.610 2.638 1.00 76.25 309 ILE A C 1
ATOM 2477 O O . ILE A 1 309 ? 21.836 10.699 3.557 1.00 76.25 309 ILE A O 1
ATOM 2481 N N . VAL A 1 310 ? 23.684 9.768 2.701 1.00 75.06 310 VAL A N 1
ATOM 2482 C CA . VAL A 1 310 ? 23.944 8.917 3.877 1.00 75.06 310 VAL A CA 1
ATOM 2483 C C . VAL A 1 310 ? 24.244 9.760 5.117 1.00 75.06 310 VAL A C 1
ATOM 2485 O O . VAL A 1 310 ? 23.669 9.482 6.167 1.00 75.06 310 VAL A O 1
ATOM 2488 N N . LEU A 1 311 ? 25.061 10.814 5.016 1.00 78.12 311 LEU A N 1
ATOM 2489 C CA . LEU A 1 311 ? 25.328 11.729 6.134 1.00 78.12 311 LEU A CA 1
ATOM 2490 C C . LEU A 1 311 ? 24.074 12.505 6.555 1.00 78.12 311 LEU A C 1
ATOM 2492 O O . LEU A 1 311 ? 23.809 12.642 7.746 1.00 78.12 311 LEU A O 1
ATOM 2496 N N . PHE A 1 312 ? 23.274 12.970 5.597 1.00 81.38 312 PHE A N 1
ATOM 2497 C CA . PHE A 1 312 ? 22.028 13.685 5.862 1.00 81.38 312 PHE A CA 1
ATOM 2498 C C . PHE A 1 312 ? 20.982 12.786 6.528 1.00 81.38 312 PHE A C 1
ATOM 2500 O O . PHE A 1 312 ? 20.395 13.174 7.535 1.00 81.38 312 PHE A O 1
ATOM 2507 N N . LEU A 1 313 ? 20.779 11.566 6.017 1.00 75.00 313 LEU A N 1
ATOM 2508 C CA . LEU A 1 313 ? 19.895 10.572 6.629 1.00 75.00 313 LEU A CA 1
ATOM 2509 C C . LEU A 1 313 ? 20.389 10.196 8.028 1.00 75.00 313 LEU A C 1
ATOM 2511 O O . LEU A 1 313 ? 19.581 10.141 8.951 1.00 75.00 313 LEU A O 1
ATOM 2515 N N . SER A 1 314 ? 21.703 10.018 8.203 1.00 75.56 314 SER A N 1
ATOM 2516 C CA . SER A 1 314 ? 22.313 9.781 9.517 1.00 75.56 314 SER A CA 1
ATOM 2517 C C . SER A 1 314 ? 22.034 10.931 10.483 1.00 75.56 314 SER A C 1
ATOM 2519 O O . SER A 1 314 ? 21.578 10.692 11.596 1.00 75.56 314 SER A O 1
ATOM 2521 N N . GLY A 1 315 ? 22.235 12.179 10.050 1.00 80.75 315 GLY A N 1
ATOM 2522 C CA . GLY A 1 315 ? 21.975 13.372 10.854 1.00 80.75 315 GLY A CA 1
ATOM 2523 C C . GLY A 1 315 ? 20.495 13.558 11.187 1.00 80.75 315 GLY A C 1
ATOM 2524 O O . GLY A 1 315 ? 20.156 13.912 12.313 1.00 80.75 315 GLY A O 1
ATOM 2525 N N . MET A 1 316 ? 19.598 13.260 10.243 1.00 78.19 316 MET A N 1
ATOM 2526 C CA . MET A 1 316 ? 18.152 13.314 10.458 1.00 78.19 316 MET A CA 1
ATOM 2527 C C . MET A 1 316 ? 17.698 12.242 11.453 1.00 78.19 316 MET A C 1
ATOM 2529 O O . MET A 1 316 ? 16.963 12.560 12.384 1.00 78.19 316 MET A O 1
ATOM 2533 N N . VAL A 1 317 ? 18.149 10.992 11.296 1.00 76.69 317 VAL A N 1
ATOM 2534 C CA . VAL A 1 317 ? 17.833 9.901 12.232 1.00 76.69 317 VAL A CA 1
ATOM 2535 C C . VAL A 1 317 ? 18.417 10.192 13.611 1.00 76.69 317 VAL A C 1
ATOM 2537 O O . VAL A 1 317 ? 17.692 10.072 14.593 1.00 76.69 317 VAL A O 1
ATOM 2540 N N . ALA A 1 318 ? 19.667 10.657 13.697 1.00 75.62 318 ALA A N 1
ATOM 2541 C CA . ALA A 1 318 ? 20.290 11.051 14.958 1.00 75.62 318 ALA A CA 1
ATOM 2542 C C . ALA A 1 318 ? 19.547 12.217 15.627 1.00 75.62 318 ALA A C 1
ATOM 2544 O O . ALA A 1 318 ? 19.296 12.163 16.823 1.00 75.62 318 ALA A O 1
ATOM 2545 N N . MET A 1 319 ? 19.118 13.241 14.878 1.00 74.94 319 MET A N 1
ATOM 2546 C CA . MET A 1 319 ? 18.335 14.355 15.428 1.00 74.94 319 MET A CA 1
ATOM 2547 C C . MET A 1 319 ? 16.943 13.910 15.883 1.00 74.94 319 MET A C 1
ATOM 2549 O O . MET A 1 319 ? 16.495 14.334 16.947 1.00 74.94 319 MET A O 1
ATOM 2553 N N . ILE A 1 320 ? 16.268 13.042 15.119 1.00 78.62 320 ILE A N 1
ATOM 2554 C CA . ILE A 1 320 ? 14.990 12.446 15.531 1.00 78.62 320 ILE A CA 1
ATOM 2555 C C . ILE A 1 320 ? 15.197 11.654 16.818 1.00 78.62 320 ILE A C 1
ATOM 2557 O O . ILE A 1 320 ? 14.467 11.902 17.771 1.00 78.62 320 ILE A O 1
ATOM 2561 N N . MET A 1 321 ? 16.207 10.782 16.866 1.00 73.38 321 MET A N 1
ATOM 2562 C CA . MET A 1 321 ? 16.518 9.937 18.017 1.00 73.38 321 MET A CA 1
ATOM 2563 C C . MET A 1 321 ? 16.879 10.774 19.248 1.00 73.38 321 MET A C 1
ATOM 2565 O O . MET A 1 321 ? 16.256 10.590 20.289 1.00 73.38 321 MET A O 1
ATOM 2569 N N . LEU A 1 322 ? 17.780 11.753 19.119 1.00 73.00 322 LEU A N 1
ATOM 2570 C CA . LEU A 1 322 ? 18.142 12.695 20.184 1.00 73.00 322 LEU A CA 1
ATOM 2571 C C . LEU A 1 322 ? 16.924 13.479 20.664 1.00 73.00 322 LEU A C 1
ATOM 2573 O O . LEU A 1 322 ? 16.689 13.574 21.863 1.00 73.00 322 LEU A O 1
ATOM 2577 N N . ARG A 1 323 ? 16.101 14.006 19.752 1.00 75.25 323 ARG A N 1
ATOM 2578 C CA . ARG A 1 323 ? 14.895 14.762 20.110 1.00 75.25 323 ARG A CA 1
ATOM 2579 C C . ARG A 1 323 ? 13.861 13.886 20.814 1.00 75.25 323 ARG A C 1
ATOM 2581 O O . ARG A 1 323 ? 13.238 14.356 21.764 1.00 75.25 323 ARG A O 1
ATOM 2588 N N . THR A 1 324 ? 13.649 12.650 20.359 1.00 70.00 324 THR A N 1
ATOM 2589 C CA . THR A 1 324 ? 12.736 11.703 21.016 1.00 70.00 324 THR A CA 1
ATOM 2590 C C . THR A 1 324 ? 13.268 11.275 22.375 1.00 70.00 324 THR A C 1
ATOM 2592 O O . THR A 1 324 ? 12.516 11.326 23.339 1.00 70.00 324 THR A O 1
ATOM 2595 N N . LEU A 1 325 ? 14.564 10.970 22.479 1.00 72.00 325 LEU A N 1
ATOM 2596 C CA . LEU A 1 325 ? 15.216 10.576 23.725 1.00 72.00 325 LEU A CA 1
ATOM 2597 C C . LEU A 1 325 ? 15.151 11.710 24.755 1.00 72.00 325 LEU A C 1
ATOM 2599 O O . LEU A 1 325 ? 14.701 11.497 25.872 1.00 72.00 325 LEU A O 1
ATOM 2603 N N . HIS A 1 326 ? 15.508 12.936 24.366 1.00 74.44 326 HIS A N 1
ATOM 2604 C CA . HIS A 1 326 ? 15.480 14.098 25.257 1.00 74.44 326 HIS A CA 1
ATOM 2605 C C . HIS A 1 326 ? 14.054 14.424 25.718 1.00 74.44 326 HIS A C 1
ATOM 2607 O O . HIS A 1 326 ? 13.831 14.749 26.882 1.00 74.44 326 HIS A O 1
ATOM 2613 N N . LYS A 1 327 ? 13.068 14.301 24.816 1.00 71.12 327 LYS A N 1
ATOM 2614 C CA . LYS A 1 327 ? 11.647 14.478 25.141 1.00 71.12 327 LYS A CA 1
ATOM 2615 C C . LYS A 1 327 ? 11.139 13.396 26.096 1.00 71.12 327 LYS A C 1
ATOM 2617 O O . LYS A 1 327 ? 10.357 13.718 26.989 1.00 71.12 327 LYS A O 1
ATOM 2622 N N . ASP A 1 328 ? 11.569 12.152 25.913 1.00 68.12 328 ASP A N 1
ATOM 2623 C CA . ASP A 1 328 ? 11.181 11.033 26.766 1.00 68.12 328 ASP A CA 1
ATOM 2624 C C . ASP A 1 328 ? 11.851 11.142 28.145 1.00 68.12 328 ASP A C 1
ATOM 2626 O O . ASP A 1 328 ? 11.149 11.070 29.149 1.00 68.12 328 ASP A O 1
ATOM 2630 N N . ILE A 1 329 ? 13.154 11.443 28.225 1.00 67.88 329 ILE A N 1
ATOM 2631 C CA . ILE A 1 329 ? 13.882 11.685 29.489 1.00 67.88 329 ILE A CA 1
ATOM 2632 C C . ILE A 1 329 ? 13.275 12.861 30.264 1.00 67.88 329 ILE A C 1
ATOM 2634 O O . ILE A 1 329 ? 12.964 12.725 31.446 1.00 67.88 329 ILE A O 1
ATOM 2638 N N . ALA A 1 330 ? 13.037 14.003 29.606 1.00 68.31 330 ALA A N 1
ATOM 2639 C CA . ALA A 1 330 ? 12.422 15.165 30.249 1.00 68.31 330 ALA A CA 1
ATOM 2640 C C . ALA A 1 330 ? 11.025 14.847 30.808 1.00 68.31 330 ALA A C 1
ATOM 2642 O O . ALA A 1 330 ? 10.640 15.364 31.854 1.00 68.31 330 ALA A O 1
ATOM 2643 N N . ARG A 1 331 ? 10.278 13.964 30.136 1.00 61.84 331 ARG A N 1
ATOM 2644 C CA . ARG A 1 331 ? 8.966 13.492 30.586 1.00 61.84 331 ARG A CA 1
ATOM 2645 C C . ARG A 1 331 ? 9.068 12.483 31.738 1.00 61.84 331 ARG A C 1
ATOM 2647 O O . ARG A 1 331 ? 8.233 12.537 32.633 1.00 61.84 331 ARG A O 1
ATOM 2654 N N . TYR A 1 332 ? 10.082 11.615 31.764 1.00 61.25 332 TYR A N 1
ATOM 2655 C CA . TYR A 1 332 ? 10.327 10.699 32.889 1.00 61.25 332 TYR A CA 1
ATOM 2656 C C . TYR A 1 332 ? 10.732 11.433 34.174 1.00 61.25 332 TYR A C 1
ATOM 2658 O O . TYR A 1 332 ? 10.273 11.048 35.251 1.00 61.25 332 TYR A O 1
ATOM 2666 N N . ASN A 1 333 ? 11.527 12.503 34.065 1.00 66.31 333 ASN A N 1
ATOM 2667 C CA . ASN A 1 333 ? 11.917 13.342 35.207 1.00 66.31 333 ASN A CA 1
ATOM 2668 C C . ASN A 1 333 ? 10.734 14.152 35.772 1.00 66.31 333 ASN A C 1
ATOM 2670 O O . ASN A 1 333 ? 10.721 14.495 36.946 1.00 66.31 333 ASN A O 1
ATOM 2674 N N . GLN A 1 334 ? 9.710 14.442 34.960 1.00 63.75 334 GLN A N 1
ATOM 2675 C CA . GLN A 1 334 ? 8.474 15.088 35.426 1.00 63.75 334 GLN A CA 1
ATOM 2676 C C . GLN A 1 334 ? 7.546 14.140 36.212 1.00 63.75 334 GLN A C 1
ATOM 2678 O O . GLN A 1 334 ? 6.643 14.616 36.896 1.00 63.75 334 GLN A O 1
ATOM 2683 N N . LEU A 1 335 ? 7.751 12.819 36.123 1.00 59.47 335 LEU A N 1
ATOM 2684 C CA . LEU A 1 335 ? 6.888 11.779 36.704 1.00 59.47 335 LEU A CA 1
ATOM 2685 C C . LEU A 1 335 ? 7.450 11.155 37.999 1.00 59.47 335 LEU A C 1
ATOM 2687 O O . LEU A 1 335 ? 6.956 10.118 38.434 1.00 59.47 335 LEU A O 1
ATOM 2691 N N . ASP A 1 336 ? 8.449 11.770 38.640 1.00 49.25 336 ASP A N 1
ATOM 2692 C CA . ASP A 1 336 ? 9.135 11.252 39.845 1.00 49.25 336 ASP A CA 1
ATOM 2693 C C . ASP A 1 336 ? 8.249 11.078 41.106 1.00 49.25 336 ASP A C 1
ATOM 2695 O O . ASP A 1 336 ? 8.749 10.663 42.144 1.00 49.25 336 ASP A O 1
ATOM 2699 N N . ASN A 1 337 ? 6.936 11.337 41.040 1.00 44.94 337 ASN A N 1
ATOM 2700 C CA . ASN A 1 337 ? 6.014 11.230 42.185 1.00 44.94 337 ASN A CA 1
ATOM 2701 C C . ASN A 1 337 ? 5.015 10.057 42.122 1.00 44.94 337 ASN A C 1
ATOM 2703 O O . ASN A 1 337 ? 4.138 9.964 42.980 1.00 44.94 337 ASN A O 1
ATOM 2707 N N . SER A 1 338 ? 5.115 9.154 41.145 1.00 48.84 338 SER A N 1
ATOM 2708 C CA . SER A 1 338 ? 4.245 7.969 41.085 1.00 48.84 338 SER A CA 1
ATOM 2709 C C . SER A 1 338 ? 4.935 6.821 40.352 1.00 48.84 338 SER A C 1
ATOM 2711 O O . SER A 1 338 ? 4.972 6.811 39.119 1.00 48.84 338 SER A O 1
ATOM 2713 N N . GLU A 1 339 ? 5.482 5.862 41.103 1.00 50.53 339 GLU A N 1
ATOM 2714 C CA . GLU A 1 339 ? 6.156 4.666 40.569 1.00 50.53 339 GLU A CA 1
ATOM 2715 C C . GLU A 1 339 ? 5.274 3.888 39.575 1.00 50.53 339 GLU A C 1
ATOM 2717 O O . GLU A 1 339 ? 5.767 3.469 38.529 1.00 50.53 339 GLU A O 1
ATOM 2722 N N . ASP A 1 340 ? 3.957 3.843 39.797 1.00 50.16 340 ASP A N 1
ATOM 2723 C CA . ASP A 1 340 ? 2.999 3.152 38.919 1.00 50.16 340 ASP A CA 1
ATOM 2724 C C . ASP A 1 340 ? 2.815 3.818 37.537 1.00 50.16 340 ASP A C 1
ATOM 2726 O O . ASP A 1 340 ? 2.525 3.146 36.548 1.00 50.16 340 ASP A O 1
ATOM 2730 N N . ALA A 1 341 ? 3.045 5.133 37.405 1.00 48.06 341 ALA A N 1
ATOM 2731 C CA . ALA A 1 341 ? 2.888 5.836 36.121 1.00 48.06 341 ALA A CA 1
ATOM 2732 C C . ALA A 1 341 ? 4.059 5.588 35.151 1.00 48.06 341 ALA A C 1
ATOM 2734 O O . ALA A 1 341 ? 3.956 5.857 33.948 1.00 48.06 341 ALA A O 1
ATOM 2735 N N . ARG A 1 342 ? 5.191 5.081 35.660 1.00 42.16 342 ARG A N 1
ATOM 2736 C CA . ARG A 1 342 ? 6.395 4.804 34.861 1.00 42.16 342 ARG A CA 1
ATOM 2737 C C . ARG A 1 342 ? 6.270 3.537 34.016 1.00 42.16 342 ARG A C 1
ATOM 2739 O O . ARG A 1 342 ? 6.966 3.436 33.005 1.00 42.16 342 ARG A O 1
ATOM 2746 N N . GLU A 1 343 ? 5.389 2.605 34.382 1.00 52.50 343 GLU A N 1
ATOM 2747 C CA . GLU A 1 343 ? 5.178 1.351 33.645 1.00 52.50 343 GLU A CA 1
ATOM 2748 C C . GLU A 1 343 ? 4.196 1.475 32.471 1.00 52.50 343 GLU A C 1
ATOM 2750 O O . GLU A 1 343 ? 4.111 0.556 31.657 1.00 52.50 343 GLU A O 1
ATOM 2755 N N . GLU A 1 344 ? 3.497 2.608 32.326 1.00 51.88 344 GLU A N 1
ATOM 2756 C CA . GLU A 1 344 ? 2.395 2.774 31.365 1.00 51.88 344 GLU A CA 1
ATOM 2757 C C . GLU A 1 344 ? 2.754 3.532 30.071 1.00 51.88 344 GLU A C 1
ATOM 2759 O O . GLU A 1 344 ? 1.898 3.671 29.194 1.00 51.88 344 GLU A O 1
ATOM 2764 N N . PHE A 1 345 ? 4.009 3.970 29.880 1.00 52.38 345 PHE A N 1
ATOM 2765 C CA . PHE A 1 345 ? 4.431 4.746 28.700 1.00 52.38 345 PHE A CA 1
ATOM 2766 C C . PHE A 1 345 ? 5.817 4.348 28.144 1.00 52.38 345 PHE A C 1
ATOM 2768 O O . PHE A 1 345 ? 6.700 3.892 28.863 1.00 52.38 345 PHE A O 1
ATOM 2775 N N . GLY A 1 346 ? 6.024 4.532 26.832 1.00 59.84 346 GLY A N 1
ATOM 2776 C CA . GLY A 1 346 ? 7.330 4.373 26.167 1.00 59.84 346 GLY A CA 1
ATOM 2777 C C . GLY A 1 346 ? 7.692 2.949 25.715 1.00 59.84 346 GLY A C 1
ATOM 2778 O O . GLY A 1 346 ? 6.851 2.052 25.675 1.00 59.84 346 GLY A O 1
ATOM 2779 N N . TRP A 1 347 ? 8.962 2.729 25.342 1.00 58.56 347 TRP A N 1
ATOM 2780 C CA . TRP A 1 347 ? 9.472 1.425 24.874 1.00 58.56 347 TRP A CA 1
ATOM 2781 C C . TRP A 1 347 ? 9.338 0.320 25.937 1.00 58.56 347 TRP A C 1
ATOM 2783 O O . TRP A 1 347 ? 9.173 -0.853 25.590 1.00 58.56 347 TRP A O 1
ATOM 2793 N N . LYS A 1 348 ? 9.312 0.704 27.224 1.00 61.78 348 LYS A N 1
ATOM 2794 C CA . LYS A 1 348 ? 9.038 -0.186 28.358 1.00 61.78 348 LYS A CA 1
ATOM 2795 C C . LYS A 1 348 ? 7.657 -0.837 28.271 1.00 61.78 348 LYS A C 1
ATOM 2797 O O . LYS A 1 348 ? 7.514 -1.961 28.715 1.00 61.78 348 LYS A O 1
ATOM 2802 N N . LEU A 1 349 ? 6.666 -0.251 27.598 1.00 67.19 349 LEU A N 1
ATOM 2803 C CA . LEU A 1 349 ? 5.373 -0.918 27.364 1.00 67.19 349 LEU A CA 1
ATOM 2804 C C . LEU A 1 349 ? 5.467 -2.157 26.469 1.00 67.19 349 LEU A C 1
ATOM 2806 O O . LEU A 1 349 ? 4.614 -3.040 26.531 1.00 67.19 349 LEU A O 1
ATOM 2810 N N . VAL A 1 350 ? 6.457 -2.179 25.577 1.00 68.06 350 VAL A N 1
ATOM 2811 C CA . VAL A 1 350 ? 6.567 -3.170 24.500 1.00 68.06 350 VAL A CA 1
ATOM 2812 C C . VAL A 1 350 ? 7.615 -4.234 24.837 1.00 68.06 350 VAL A C 1
ATOM 2814 O O . VAL A 1 350 ? 7.725 -5.225 24.120 1.00 68.06 350 VAL A O 1
ATOM 2817 N N . HIS A 1 351 ? 8.356 -4.081 25.943 1.00 70.19 351 HIS A N 1
ATOM 2818 C CA . HIS A 1 351 ? 9.449 -4.983 26.327 1.00 70.19 351 HIS A CA 1
ATOM 2819 C C . HIS A 1 351 ? 8.998 -6.455 26.398 1.00 70.19 351 HIS A C 1
ATOM 2821 O O . HIS A 1 351 ? 9.684 -7.334 25.880 1.00 70.19 351 HIS A O 1
ATOM 2827 N N . GLY A 1 352 ? 7.800 -6.713 26.937 1.00 71.00 352 GLY A N 1
ATOM 2828 C CA . GLY A 1 352 ? 7.207 -8.051 27.015 1.00 71.00 352 GLY A CA 1
ATOM 2829 C C . GLY A 1 352 ? 6.656 -8.594 25.688 1.00 71.00 352 GLY A C 1
ATOM 2830 O O . GLY A 1 352 ? 6.422 -9.795 25.580 1.00 71.00 352 GLY A O 1
ATOM 2831 N N . ASP A 1 353 ? 6.481 -7.762 24.660 1.00 76.44 353 ASP A N 1
ATOM 2832 C CA . ASP A 1 353 ? 5.862 -8.161 23.386 1.00 76.44 353 ASP A CA 1
ATOM 2833 C C . ASP A 1 353 ? 6.864 -8.277 22.226 1.00 76.44 353 ASP A C 1
ATOM 2835 O O . ASP A 1 353 ? 6.648 -9.082 21.318 1.00 76.44 353 ASP A O 1
ATOM 2839 N N . VAL A 1 354 ? 7.974 -7.523 22.252 1.00 76.50 354 VAL A N 1
ATOM 2840 C CA . VAL A 1 354 ? 8.979 -7.476 21.164 1.00 76.50 354 VAL A CA 1
ATOM 2841 C C . VAL A 1 354 ? 9.599 -8.846 20.881 1.00 76.50 354 VAL A C 1
ATOM 2843 O O . VAL A 1 354 ? 9.825 -9.198 19.725 1.00 76.50 354 VAL A O 1
ATOM 2846 N N . PHE A 1 355 ? 9.854 -9.635 21.924 1.00 80.75 355 PHE A N 1
ATOM 2847 C CA . PHE A 1 355 ? 10.523 -10.932 21.803 1.00 80.75 355 PHE A CA 1
ATOM 2848 C C . PHE A 1 355 ? 9.563 -12.111 21.590 1.00 80.75 355 PHE A C 1
ATOM 2850 O O . PHE A 1 355 ? 9.983 -13.267 21.603 1.00 80.75 355 PHE A O 1
ATOM 2857 N N . ARG A 1 356 ? 8.264 -11.855 21.382 1.00 84.44 356 ARG A N 1
ATOM 2858 C CA . ARG A 1 356 ? 7.286 -12.923 21.162 1.00 84.44 356 ARG A CA 1
ATOM 2859 C C . ARG A 1 356 ? 7.562 -13.664 19.854 1.00 84.44 356 ARG A C 1
ATOM 2861 O O . ARG A 1 356 ? 7.916 -13.069 18.836 1.00 84.44 356 ARG A O 1
ATOM 2868 N N . SER A 1 357 ? 7.328 -14.975 19.856 1.00 84.00 357 SER A N 1
ATOM 2869 C CA . SER A 1 357 ? 7.476 -15.785 18.652 1.00 84.00 357 SER A CA 1
ATOM 2870 C C . SER A 1 357 ? 6.499 -15.323 17.549 1.00 84.00 357 SER A C 1
ATOM 2872 O O . SER A 1 357 ? 5.289 -15.199 17.772 1.00 84.00 357 SER A O 1
ATOM 2874 N N . PRO A 1 358 ? 6.993 -15.039 16.331 1.00 87.25 358 PRO A N 1
ATOM 2875 C CA . PRO A 1 358 ? 6.151 -14.563 15.242 1.00 87.25 358 PRO A CA 1
ATOM 2876 C C . PRO A 1 358 ? 5.298 -15.697 14.658 1.00 87.25 358 PRO A C 1
ATOM 2878 O O . PRO A 1 358 ? 5.753 -16.833 14.517 1.00 87.25 358 PRO A O 1
ATOM 2881 N N . ARG A 1 359 ? 4.076 -15.370 14.203 1.00 84.06 359 ARG A N 1
ATOM 2882 C CA . ARG A 1 359 ? 3.112 -16.339 13.627 1.00 84.06 359 ARG A CA 1
ATOM 2883 C C . ARG A 1 359 ? 3.698 -17.196 12.496 1.00 84.06 359 ARG A C 1
ATOM 2885 O O . ARG A 1 359 ? 3.320 -18.350 12.339 1.00 84.06 359 ARG A O 1
ATOM 2892 N N . LYS A 1 360 ? 4.611 -16.628 11.699 1.00 89.31 360 LYS A N 1
ATOM 2893 C CA . LYS A 1 360 ? 5.314 -17.300 10.590 1.00 89.31 360 LYS A CA 1
ATOM 2894 C C . LYS A 1 360 ? 6.817 -17.454 10.870 1.00 89.31 360 LYS A C 1
ATOM 2896 O O . LYS A 1 360 ? 7.635 -17.245 9.975 1.00 89.31 360 LYS A O 1
ATOM 2901 N N . GLY A 1 361 ? 7.186 -17.821 12.101 1.00 89.19 361 GLY A N 1
ATOM 2902 C CA . GLY A 1 361 ? 8.588 -17.916 12.534 1.00 89.19 361 GLY A CA 1
ATOM 2903 C C . GLY A 1 361 ? 9.476 -18.832 11.695 1.00 89.19 361 GLY A C 1
ATOM 2904 O O . GLY A 1 361 ? 10.640 -18.505 11.514 1.00 89.19 361 GLY A O 1
ATOM 2905 N N . MET A 1 362 ? 8.924 -19.897 11.100 1.00 92.00 362 MET A N 1
ATOM 2906 C CA . MET A 1 362 ? 9.659 -20.782 10.181 1.00 92.00 362 MET A CA 1
ATOM 2907 C C . MET A 1 362 ? 10.076 -20.086 8.875 1.00 92.00 362 MET A C 1
ATOM 2909 O O . MET A 1 362 ? 11.175 -20.293 8.380 1.00 92.00 362 MET A O 1
ATOM 2913 N N . ILE A 1 363 ? 9.207 -19.258 8.292 1.00 93.25 363 ILE A N 1
ATOM 2914 C CA . ILE A 1 363 ? 9.524 -18.556 7.039 1.00 93.25 363 ILE A CA 1
ATOM 2915 C C . ILE A 1 363 ? 10.510 -17.417 7.321 1.00 93.25 363 ILE A C 1
ATOM 2917 O O . ILE A 1 363 ? 11.451 -17.202 6.560 1.00 93.25 363 ILE A O 1
ATOM 2921 N N . LEU A 1 364 ? 10.331 -16.717 8.445 1.00 92.81 364 LEU A N 1
ATOM 2922 C CA . LEU A 1 364 ? 11.235 -15.646 8.855 1.00 92.81 364 LEU A CA 1
ATOM 2923 C C . LEU A 1 364 ? 12.655 -16.170 9.119 1.00 92.81 364 LEU A C 1
ATOM 2925 O O . LEU A 1 364 ? 13.613 -15.597 8.610 1.00 92.81 364 LEU A O 1
ATOM 2929 N N . SER A 1 365 ? 12.804 -17.279 9.852 1.00 93.81 365 SER A N 1
ATOM 2930 C CA . SER A 1 365 ? 14.115 -17.896 10.098 1.00 93.81 365 SER A CA 1
ATOM 2931 C C . SER A 1 365 ? 14.801 -18.352 8.808 1.00 93.81 365 SER A C 1
ATOM 2933 O O . SER A 1 365 ? 16.024 -18.266 8.692 1.00 93.81 365 SER A O 1
ATOM 2935 N N . VAL A 1 366 ? 14.036 -18.827 7.822 1.00 95.00 366 VAL A N 1
ATOM 2936 C CA . VAL A 1 366 ? 14.544 -19.198 6.491 1.00 95.00 366 VAL A CA 1
ATOM 2937 C C . VAL A 1 366 ? 15.074 -17.982 5.731 1.00 95.00 366 VAL A C 1
ATOM 2939 O O . VAL A 1 366 ? 16.185 -18.046 5.197 1.00 95.00 366 VAL A O 1
ATOM 2942 N N . PHE A 1 367 ? 14.330 -16.871 5.707 1.00 94.69 367 PHE A N 1
ATOM 2943 C CA . PHE A 1 367 ? 14.772 -15.645 5.035 1.00 94.69 367 PHE A CA 1
ATOM 2944 C C . PHE A 1 367 ? 15.987 -15.013 5.710 1.00 94.69 367 PHE A C 1
ATOM 2946 O O . PHE A 1 367 ? 16.911 -14.610 5.012 1.00 94.69 367 PHE A O 1
ATOM 2953 N N . VAL A 1 368 ? 16.034 -14.984 7.046 1.00 94.06 368 VAL A N 1
ATOM 2954 C CA . VAL A 1 368 ? 17.198 -14.470 7.788 1.00 94.06 368 VAL A CA 1
ATOM 2955 C C . VAL A 1 368 ? 18.443 -15.317 7.504 1.00 94.06 368 VAL A C 1
ATOM 2957 O O . VAL A 1 368 ? 19.509 -14.769 7.234 1.00 94.06 368 VAL A O 1
ATOM 2960 N N . GLY A 1 369 ? 18.313 -16.650 7.489 1.00 94.81 369 GLY A N 1
ATOM 2961 C CA . GLY A 1 369 ? 19.421 -17.546 7.143 1.00 94.81 369 GLY A CA 1
ATOM 2962 C C . GLY A 1 369 ? 19.947 -17.332 5.720 1.00 94.81 369 GLY A C 1
ATOM 2963 O O . GLY A 1 369 ? 21.149 -17.154 5.531 1.00 94.81 369 GLY A O 1
ATOM 2964 N N . ASN A 1 370 ? 19.052 -17.285 4.728 1.00 94.31 370 ASN A N 1
ATOM 2965 C CA . ASN A 1 370 ? 19.423 -17.003 3.334 1.00 94.31 370 ASN A CA 1
ATOM 2966 C C . ASN A 1 370 ? 20.009 -15.588 3.165 1.00 94.31 370 ASN A C 1
ATOM 2968 O O . ASN A 1 370 ? 20.953 -15.397 2.403 1.00 94.31 370 ASN A O 1
ATOM 2972 N N . GLY A 1 371 ? 19.498 -14.598 3.903 1.00 92.75 371 GLY A N 1
ATOM 2973 C CA . GLY A 1 371 ? 20.026 -13.234 3.897 1.00 92.75 371 GLY A CA 1
ATOM 2974 C C . GLY A 1 371 ? 21.475 -13.173 4.379 1.00 92.75 371 GLY A C 1
ATOM 2975 O O . GLY A 1 371 ? 22.313 -12.556 3.729 1.00 92.75 371 GLY A O 1
ATOM 2976 N N . ILE A 1 372 ? 21.802 -13.881 5.462 1.00 92.88 372 ILE A N 1
ATOM 2977 C CA . ILE A 1 372 ? 23.173 -13.943 5.994 1.00 92.88 372 ILE A CA 1
ATOM 2978 C C . ILE A 1 372 ? 24.120 -14.642 5.021 1.00 92.88 372 ILE A C 1
ATOM 2980 O O . ILE A 1 372 ? 25.242 -14.181 4.831 1.00 92.88 372 ILE A O 1
ATOM 2984 N N . GLN A 1 373 ? 23.666 -15.703 4.354 1.00 93.75 373 GLN A N 1
ATOM 2985 C CA . GLN A 1 373 ? 24.441 -16.358 3.299 1.00 93.75 373 GLN A CA 1
ATOM 2986 C C . GLN A 1 373 ? 24.818 -15.380 2.181 1.00 93.75 373 GLN A C 1
ATOM 2988 O O . GLN A 1 373 ? 25.982 -15.321 1.787 1.00 93.75 373 GLN A O 1
ATOM 2993 N N . ILE A 1 374 ? 23.852 -14.585 1.707 1.00 91.69 374 ILE A N 1
ATOM 2994 C CA . ILE A 1 374 ? 24.071 -13.579 0.660 1.00 91.69 374 ILE A CA 1
ATOM 2995 C C . ILE A 1 374 ? 25.006 -12.471 1.158 1.00 91.69 374 ILE A C 1
ATOM 2997 O O . ILE A 1 374 ? 25.933 -12.104 0.442 1.00 91.69 374 ILE A O 1
ATOM 3001 N N . ILE A 1 375 ? 24.823 -11.974 2.385 1.00 88.56 375 ILE A N 1
ATOM 3002 C CA . ILE A 1 375 ? 25.691 -10.937 2.969 1.00 88.56 375 ILE A CA 1
ATOM 3003 C C . ILE A 1 375 ? 27.136 -11.434 3.069 1.00 88.56 375 ILE A C 1
ATOM 3005 O O . ILE A 1 375 ? 28.046 -10.762 2.585 1.00 88.56 375 ILE A O 1
ATOM 3009 N N . CYS A 1 376 ? 27.361 -12.624 3.636 1.00 90.25 376 CYS A N 1
ATOM 3010 C CA . CYS A 1 376 ? 28.699 -13.209 3.729 1.00 90.25 376 CYS A CA 1
ATOM 3011 C C . CYS A 1 376 ? 29.325 -13.398 2.342 1.00 90.25 376 CYS A C 1
ATOM 3013 O O . CYS A 1 376 ? 30.491 -13.062 2.147 1.00 90.25 376 CYS A O 1
ATOM 3015 N N . MET A 1 377 ? 28.550 -13.887 1.370 1.00 91.12 377 MET A N 1
ATOM 3016 C CA . MET A 1 377 ? 29.005 -14.060 -0.009 1.00 91.12 377 MET A CA 1
ATOM 3017 C C . MET A 1 377 ? 29.434 -12.726 -0.632 1.00 91.12 377 MET A C 1
ATOM 3019 O O . MET A 1 377 ? 30.521 -12.649 -1.203 1.00 91.12 377 MET A O 1
ATOM 3023 N N . VAL A 1 378 ? 28.619 -11.673 -0.505 1.00 86.81 378 VAL A N 1
ATOM 3024 C CA . VAL A 1 378 ? 28.915 -10.342 -1.058 1.00 86.81 378 VAL A CA 1
ATOM 3025 C C . VAL A 1 378 ? 30.154 -9.742 -0.400 1.00 86.81 378 VAL A C 1
ATOM 3027 O O . VAL A 1 378 ? 31.052 -9.299 -1.111 1.00 86.81 378 VAL A O 1
ATOM 3030 N N . VAL A 1 379 ? 30.259 -9.784 0.931 1.00 85.56 379 VAL A N 1
ATOM 3031 C CA . VAL A 1 379 ? 31.416 -9.237 1.659 1.00 85.56 379 VAL A CA 1
ATOM 3032 C C . VAL A 1 379 ? 32.705 -9.964 1.275 1.00 85.56 379 VAL A C 1
ATOM 3034 O O . VAL A 1 379 ? 33.687 -9.314 0.930 1.00 85.56 379 VAL A O 1
ATOM 3037 N N . ILE A 1 380 ? 32.705 -11.300 1.268 1.00 87.69 380 ILE A N 1
ATOM 3038 C CA . ILE A 1 380 ? 33.896 -12.090 0.913 1.00 87.69 380 ILE A CA 1
ATOM 3039 C C . ILE A 1 380 ? 34.297 -11.844 -0.549 1.00 87.69 380 ILE A C 1
ATOM 3041 O O . ILE A 1 380 ? 35.477 -11.654 -0.840 1.00 87.69 380 ILE A O 1
ATOM 3045 N N . THR A 1 381 ? 33.325 -11.786 -1.464 1.00 84.81 381 THR A N 1
ATOM 3046 C CA . THR A 1 381 ? 33.592 -11.506 -2.885 1.00 84.81 381 THR A CA 1
ATOM 3047 C C . THR A 1 381 ? 34.176 -10.106 -3.075 1.00 84.81 381 THR A C 1
ATOM 3049 O O . THR A 1 381 ? 35.160 -9.949 -3.795 1.00 84.81 381 THR A O 1
ATOM 3052 N N . LEU A 1 382 ? 33.610 -9.090 -2.413 1.00 81.38 382 LEU A N 1
ATOM 3053 C CA . LEU A 1 382 ? 34.107 -7.715 -2.489 1.00 81.38 382 LEU A CA 1
ATOM 3054 C C . LEU A 1 382 ? 35.507 -7.581 -1.882 1.00 81.38 382 LEU A C 1
ATOM 3056 O O . LEU A 1 382 ? 36.338 -6.883 -2.452 1.00 81.38 382 LEU A O 1
ATOM 3060 N N . LEU A 1 383 ? 35.806 -8.277 -0.782 1.00 83.31 383 LEU A N 1
ATOM 3061 C CA . LEU A 1 383 ? 37.153 -8.300 -0.206 1.00 83.31 383 LEU A CA 1
ATOM 3062 C C . LEU A 1 383 ? 38.172 -8.903 -1.182 1.00 83.31 383 LEU A C 1
ATOM 3064 O O . LEU A 1 383 ? 39.219 -8.300 -1.412 1.00 83.31 383 LEU A O 1
ATOM 3068 N N . PHE A 1 384 ? 37.861 -10.039 -1.817 1.00 82.31 384 PHE A N 1
ATOM 3069 C CA . PHE A 1 384 ? 38.747 -10.628 -2.829 1.00 82.31 384 PHE A CA 1
ATOM 3070 C C . PHE A 1 384 ? 38.889 -9.759 -4.085 1.00 82.31 384 PHE A C 1
ATOM 3072 O O . PHE A 1 384 ? 39.975 -9.705 -4.666 1.00 82.31 384 PHE A O 1
ATOM 3079 N N . ALA A 1 385 ? 37.831 -9.051 -4.486 1.00 77.44 385 ALA A N 1
ATOM 3080 C CA . ALA A 1 385 ? 37.889 -8.087 -5.581 1.00 77.44 385 ALA A CA 1
ATOM 3081 C C . ALA A 1 385 ? 38.768 -6.873 -5.235 1.00 77.44 385 ALA A C 1
ATOM 3083 O O . ALA A 1 385 ? 39.611 -6.482 -6.038 1.00 77.44 385 ALA A O 1
ATOM 3084 N N . CYS A 1 386 ? 38.642 -6.314 -4.029 1.00 74.81 386 CYS A N 1
ATOM 3085 C CA . CYS A 1 386 ? 39.427 -5.158 -3.583 1.00 74.81 386 CYS A CA 1
ATOM 3086 C C . CYS A 1 386 ? 40.906 -5.480 -3.342 1.00 74.81 386 CYS A C 1
ATOM 3088 O O . CYS A 1 386 ? 41.757 -4.638 -3.611 1.00 74.81 386 CYS A O 1
ATOM 3090 N N . LEU A 1 387 ? 41.226 -6.695 -2.887 1.00 76.31 387 LEU A N 1
ATOM 3091 C CA . LEU A 1 387 ? 42.611 -7.173 -2.777 1.00 76.31 387 LEU A CA 1
ATOM 3092 C C . LEU A 1 387 ? 43.254 -7.466 -4.146 1.00 76.31 387 LEU A C 1
ATOM 3094 O O . LEU A 1 387 ? 44.428 -7.817 -4.208 1.00 76.31 387 LEU A O 1
ATOM 3098 N N . GLY A 1 388 ? 42.500 -7.337 -5.245 1.00 68.44 388 GLY A N 1
ATOM 3099 C CA . GLY A 1 388 ? 42.992 -7.552 -6.604 1.00 68.44 388 GLY A CA 1
ATOM 3100 C C . GLY A 1 388 ? 43.106 -9.023 -7.013 1.00 68.44 388 GLY A C 1
ATOM 3101 O O . GLY A 1 388 ? 43.601 -9.307 -8.102 1.00 68.44 388 GLY A O 1
ATOM 3102 N N . PHE A 1 389 ? 42.626 -9.965 -6.188 1.00 69.56 389 PHE A N 1
ATOM 3103 C CA . PHE A 1 389 ? 42.603 -11.394 -6.530 1.00 69.56 389 PHE A CA 1
ATOM 3104 C C . PHE A 1 389 ? 41.567 -11.722 -7.612 1.00 69.56 389 PHE A C 1
ATOM 3106 O O . PHE A 1 389 ? 41.743 -12.677 -8.369 1.00 69.56 389 PHE A O 1
ATOM 3113 N N . LEU A 1 390 ? 40.500 -10.923 -7.710 1.00 68.31 390 LEU A N 1
ATOM 3114 C CA . LEU A 1 390 ? 39.518 -10.992 -8.789 1.00 68.31 390 LEU A CA 1
ATOM 3115 C C . LEU A 1 390 ? 39.669 -9.755 -9.676 1.00 68.31 390 LEU A C 1
ATOM 3117 O O . LEU A 1 390 ? 39.300 -8.649 -9.287 1.00 68.31 390 LEU A O 1
ATOM 3121 N N . SER A 1 391 ? 40.220 -9.941 -10.878 1.00 64.56 391 SER A N 1
ATOM 3122 C CA . SER A 1 391 ? 40.337 -8.853 -11.848 1.00 64.56 391 SER A CA 1
ATOM 3123 C C . SER A 1 391 ? 38.960 -8.498 -12.431 1.00 64.56 391 SER A C 1
ATOM 3125 O O . SER A 1 391 ? 38.282 -9.395 -12.941 1.00 64.56 391 SER A O 1
ATOM 3127 N N . PRO A 1 392 ? 38.577 -7.205 -12.473 1.00 56.59 392 PRO A N 1
ATOM 3128 C CA . PRO A 1 392 ? 37.373 -6.729 -13.168 1.00 56.59 392 PRO A CA 1
ATOM 3129 C C . PRO A 1 392 ? 37.295 -7.146 -14.644 1.00 56.59 392 PRO A C 1
ATOM 3131 O O . PRO A 1 392 ? 36.212 -7.209 -15.226 1.00 56.59 392 PRO A O 1
ATOM 3134 N N . ALA A 1 393 ? 38.450 -7.430 -15.253 1.00 58.91 393 ALA A N 1
ATOM 3135 C CA . ALA A 1 393 ? 38.560 -7.839 -16.645 1.00 58.91 393 ALA A CA 1
ATOM 3136 C C . ALA A 1 393 ? 38.157 -9.307 -16.884 1.00 58.91 393 ALA A C 1
ATOM 3138 O O . ALA A 1 393 ? 37.787 -9.653 -18.002 1.00 58.91 393 ALA A O 1
ATOM 3139 N N . ASN A 1 394 ? 38.186 -10.170 -15.857 1.00 67.12 394 ASN A N 1
ATOM 3140 C CA . ASN A 1 394 ? 37.825 -11.588 -15.966 1.00 67.12 394 ASN A CA 1
ATOM 3141 C C . ASN A 1 394 ? 36.500 -11.872 -15.234 1.00 67.12 394 ASN A C 1
ATOM 3143 O O . ASN A 1 394 ? 36.459 -12.423 -14.137 1.00 67.12 394 ASN A O 1
ATOM 3147 N N . ARG A 1 395 ? 35.381 -11.467 -15.839 1.00 70.31 395 ARG A N 1
ATOM 3148 C CA . ARG A 1 395 ? 34.050 -11.492 -15.196 1.00 70.31 395 ARG A CA 1
ATOM 3149 C C . ARG A 1 395 ? 33.526 -12.894 -14.916 1.00 70.31 395 ARG A C 1
ATOM 3151 O O . ARG A 1 395 ? 32.830 -13.116 -13.926 1.00 70.31 395 ARG A O 1
ATOM 3158 N N . GLY A 1 396 ? 33.868 -13.854 -15.767 1.00 75.50 396 GLY A N 1
ATOM 3159 C CA . GLY A 1 396 ? 33.448 -15.231 -15.568 1.00 75.50 396 GLY A CA 1
ATOM 3160 C C . GLY A 1 396 ? 34.083 -15.895 -14.351 1.00 75.50 396 GLY A C 1
ATOM 3161 O O . GLY A 1 396 ? 33.427 -16.709 -13.698 1.00 75.50 396 GLY A O 1
ATOM 3162 N N . SER A 1 397 ? 35.318 -15.529 -13.986 1.00 75.12 397 SER A N 1
ATOM 3163 C CA . SER A 1 397 ? 35.925 -16.006 -12.737 1.00 75.12 397 SER A CA 1
ATOM 3164 C C . SER A 1 397 ? 35.254 -15.377 -11.515 1.00 75.12 397 SER A C 1
ATOM 3166 O O . SER A 1 397 ? 34.981 -16.094 -10.554 1.00 75.12 397 SER A O 1
ATOM 3168 N N . LEU A 1 398 ? 34.881 -14.093 -11.585 1.00 77.88 398 LEU A N 1
ATOM 3169 C CA . LEU A 1 398 ? 34.103 -13.420 -10.542 1.00 77.88 398 LEU A CA 1
ATOM 3170 C C . LEU A 1 398 ? 32.758 -14.125 -10.306 1.00 77.88 398 LEU A C 1
ATOM 3172 O O . LEU A 1 398 ? 32.447 -14.470 -9.171 1.00 77.88 398 LEU A O 1
ATOM 3176 N N . MET A 1 399 ? 32.001 -14.439 -11.361 1.00 81.00 399 MET A N 1
ATOM 3177 C CA . MET A 1 399 ? 30.741 -15.185 -11.219 1.00 81.00 399 MET A CA 1
ATOM 3178 C C . MET A 1 399 ? 30.950 -16.612 -10.714 1.00 81.00 399 MET A C 1
ATOM 3180 O O . MET A 1 399 ? 30.195 -17.087 -9.871 1.00 81.00 399 MET A O 1
ATOM 3184 N N . THR A 1 400 ? 31.993 -17.298 -11.185 1.00 85.38 400 THR A N 1
ATOM 3185 C CA . THR A 1 400 ? 32.335 -18.633 -10.672 1.00 85.38 400 THR A CA 1
ATOM 3186 C C . THR A 1 400 ? 32.631 -18.573 -9.174 1.00 85.38 400 THR A C 1
ATOM 3188 O O . THR A 1 400 ? 32.133 -19.404 -8.420 1.00 85.38 400 THR A O 1
ATOM 3191 N N . CYS A 1 401 ? 33.381 -17.562 -8.728 1.00 85.00 401 CYS A N 1
ATOM 3192 C CA . CYS A 1 401 ? 33.674 -17.326 -7.319 1.00 85.00 401 CYS A CA 1
ATOM 3193 C C . CYS A 1 401 ? 32.392 -17.058 -6.520 1.00 85.00 401 CYS A C 1
ATOM 3195 O O . CYS A 1 401 ? 32.181 -17.705 -5.501 1.00 85.00 401 CYS A O 1
ATOM 3197 N N . VAL A 1 402 ? 31.497 -16.198 -7.017 1.00 87.12 402 VAL A N 1
ATOM 3198 C CA . VAL A 1 402 ? 30.191 -15.921 -6.392 1.00 87.12 402 VAL A CA 1
ATOM 3199 C C . VAL A 1 402 ? 29.354 -17.197 -6.252 1.00 87.12 402 VAL A C 1
ATOM 3201 O O . VAL A 1 402 ? 28.855 -17.475 -5.164 1.00 87.12 402 VAL A O 1
ATOM 3204 N N . LEU A 1 403 ? 29.244 -18.014 -7.307 1.00 88.38 403 LEU A N 1
ATOM 3205 C CA . LEU A 1 403 ? 28.489 -19.275 -7.283 1.00 88.38 403 LEU A CA 1
ATOM 3206 C C . LEU A 1 403 ? 29.086 -20.291 -6.303 1.00 88.38 403 LEU A C 1
ATOM 3208 O O . LEU A 1 403 ? 28.358 -20.902 -5.520 1.00 88.38 403 LEU A O 1
ATOM 3212 N N . VAL A 1 404 ? 30.409 -20.463 -6.315 1.00 88.75 404 VAL A N 1
ATOM 3213 C CA . VAL A 1 404 ? 31.101 -21.389 -5.409 1.00 88.75 404 VAL A CA 1
ATOM 3214 C C . VAL A 1 404 ? 30.990 -20.913 -3.961 1.00 88.75 404 VAL A C 1
ATOM 3216 O O . VAL A 1 404 ? 30.651 -21.709 -3.087 1.00 88.75 404 VAL A O 1
ATOM 3219 N N . LEU A 1 405 ? 31.207 -19.622 -3.694 1.00 90.19 405 LEU A N 1
ATOM 3220 C CA . LEU A 1 405 ? 31.037 -19.040 -2.362 1.00 90.19 405 LEU A CA 1
ATOM 3221 C C . LEU A 1 405 ? 29.598 -19.199 -1.874 1.00 90.19 405 LEU A C 1
ATOM 3223 O O . LEU A 1 405 ? 29.400 -19.585 -0.727 1.00 90.19 405 LEU A O 1
ATOM 3227 N N . TYR A 1 406 ? 28.600 -18.983 -2.732 1.00 91.75 406 TYR A N 1
ATOM 3228 C CA . TYR A 1 406 ? 27.203 -19.210 -2.375 1.00 91.75 406 TYR A CA 1
ATOM 3229 C C . TYR A 1 406 ? 26.962 -20.653 -1.916 1.00 91.75 406 TYR A C 1
ATOM 3231 O O . TYR A 1 406 ? 26.413 -20.874 -0.836 1.00 91.75 406 TYR A O 1
ATOM 3239 N N . VAL A 1 407 ? 27.418 -21.634 -2.699 1.00 91.50 407 VAL A N 1
ATOM 3240 C CA . VAL A 1 407 ? 27.263 -23.066 -2.400 1.00 91.50 407 VAL A CA 1
ATOM 3241 C C . VAL A 1 407 ? 27.992 -23.451 -1.104 1.00 91.50 407 VAL A C 1
ATOM 3243 O O . VAL A 1 407 ? 27.413 -24.129 -0.253 1.00 91.50 407 VAL A O 1
ATOM 3246 N N . CYS A 1 408 ? 29.223 -22.970 -0.910 1.00 90.69 408 CYS A N 1
ATOM 3247 C CA . CYS A 1 408 ? 30.042 -23.248 0.275 1.00 90.69 408 CYS A CA 1
ATOM 3248 C C . CYS A 1 408 ? 29.530 -22.555 1.550 1.00 90.69 408 CYS A C 1
ATOM 3250 O O . CYS A 1 408 ? 29.700 -23.071 2.655 1.00 90.69 408 CYS A O 1
ATOM 3252 N N . LEU A 1 409 ? 28.868 -21.402 1.428 1.00 93.00 409 LEU A N 1
ATOM 3253 C CA . LEU A 1 409 ? 28.305 -20.651 2.557 1.00 93.00 409 LEU A CA 1
ATOM 3254 C C . LEU A 1 409 ? 26.901 -21.134 2.968 1.00 93.00 409 LEU A C 1
ATOM 3256 O O . LEU A 1 409 ? 26.231 -20.484 3.776 1.00 93.00 409 LEU A O 1
ATOM 3260 N N . GLY A 1 410 ? 26.474 -22.315 2.504 1.00 92.00 410 GLY A N 1
ATOM 3261 C CA . GLY A 1 410 ? 25.248 -22.967 2.975 1.00 92.00 410 GLY A CA 1
ATOM 3262 C C . GLY A 1 410 ? 25.253 -23.263 4.484 1.00 92.00 410 GLY A C 1
ATOM 3263 O O . GLY A 1 410 ? 24.194 -23.250 5.116 1.00 92.00 410 GLY A O 1
ATOM 3264 N N . THR A 1 411 ? 26.435 -23.463 5.083 1.00 94.19 411 THR A N 1
ATOM 3265 C CA . THR A 1 411 ? 26.605 -23.751 6.520 1.00 94.19 411 THR A CA 1
ATOM 3266 C C . THR A 1 411 ? 26.165 -22.577 7.418 1.00 94.19 411 THR A C 1
ATOM 3268 O O . THR A 1 411 ? 25.300 -22.800 8.270 1.00 94.19 411 THR A O 1
ATOM 3271 N N . PRO A 1 412 ? 26.661 -21.328 7.247 1.00 94.81 412 PRO A N 1
ATOM 3272 C CA . PRO A 1 412 ? 26.117 -20.150 7.935 1.00 94.81 412 PRO A CA 1
ATOM 3273 C C . PRO A 1 412 ? 24.598 -19.995 7.798 1.00 94.81 412 PRO A C 1
ATOM 3275 O O . PRO A 1 412 ? 23.919 -19.714 8.787 1.00 94.81 412 PRO A O 1
ATOM 3278 N N . ALA A 1 413 ? 24.059 -20.242 6.599 1.00 94.81 413 ALA A N 1
ATOM 3279 C CA . ALA A 1 413 ? 22.630 -20.124 6.317 1.00 94.81 413 ALA A CA 1
ATOM 3280 C C . ALA A 1 413 ? 21.798 -21.073 7.189 1.00 94.81 413 ALA A C 1
ATOM 3282 O O . ALA A 1 413 ? 20.870 -20.658 7.891 1.00 94.81 413 ALA A O 1
ATOM 3283 N N . GLY A 1 414 ? 22.175 -22.356 7.186 1.00 94.62 414 GLY A N 1
ATOM 3284 C CA . GLY A 1 414 ? 21.541 -23.387 8.000 1.00 94.62 414 GLY A CA 1
ATOM 3285 C C . GLY A 1 414 ? 21.714 -23.131 9.496 1.00 94.62 414 GLY A C 1
ATOM 3286 O O . GLY A 1 414 ? 20.753 -23.265 10.255 1.00 94.62 414 GLY A O 1
ATOM 3287 N N . PHE A 1 415 ? 22.910 -22.706 9.918 1.00 95.31 415 PHE A N 1
ATOM 3288 C CA . PHE A 1 415 ? 23.227 -22.420 11.318 1.00 95.31 415 PHE A CA 1
ATOM 3289 C C . PHE A 1 415 ? 22.354 -21.306 11.891 1.00 95.31 415 PHE A C 1
ATOM 3291 O O . PHE A 1 415 ? 21.698 -21.515 12.916 1.00 95.31 415 PHE A O 1
ATOM 3298 N N . VAL A 1 416 ? 22.304 -20.141 11.235 1.00 95.38 416 VAL A N 1
ATOM 3299 C CA . VAL A 1 416 ? 21.532 -19.006 11.754 1.00 95.38 416 VAL A CA 1
ATOM 3300 C C . VAL A 1 416 ? 20.035 -19.265 11.644 1.00 95.38 416 VAL A C 1
ATOM 3302 O O . VAL A 1 416 ? 19.306 -19.013 12.602 1.00 95.38 416 VAL A O 1
ATOM 3305 N N . SER A 1 417 ? 19.580 -19.864 10.541 1.00 95.50 417 SER A N 1
ATOM 3306 C CA . SER A 1 417 ? 18.174 -20.239 10.389 1.00 95.50 417 SER A CA 1
ATOM 3307 C C . SER A 1 417 ? 17.705 -21.168 11.515 1.00 95.50 417 SER A C 1
ATOM 3309 O O . SER A 1 417 ? 16.694 -20.897 12.160 1.00 95.50 417 SER A O 1
ATOM 3311 N N . ALA A 1 418 ? 18.467 -22.223 11.826 1.00 94.62 418 ALA A N 1
ATOM 3312 C CA . ALA A 1 418 ? 18.118 -23.150 12.900 1.00 94.62 418 ALA A CA 1
ATOM 3313 C C . ALA A 1 418 ? 18.178 -22.502 14.292 1.00 94.62 418 ALA A C 1
ATOM 3315 O O . ALA A 1 418 ? 17.336 -22.800 15.138 1.00 94.62 418 ALA A O 1
ATOM 3316 N N . ARG A 1 419 ? 19.141 -21.602 14.534 1.00 93.81 419 ARG A N 1
ATOM 3317 C CA . ARG A 1 419 ? 19.279 -20.866 15.806 1.00 93.81 419 ARG A CA 1
ATOM 3318 C C . ARG A 1 419 ? 18.095 -19.938 16.057 1.00 93.81 419 ARG A C 1
ATOM 3320 O O . ARG A 1 419 ? 17.522 -19.983 17.142 1.00 93.81 419 ARG A O 1
ATOM 3327 N N . ILE A 1 420 ? 17.707 -19.151 15.056 1.00 92.69 420 ILE A N 1
ATOM 3328 C CA . ILE A 1 420 ? 16.559 -18.238 15.137 1.00 92.69 420 ILE A CA 1
ATOM 3329 C C . ILE A 1 420 ? 15.246 -19.025 15.227 1.00 92.69 420 ILE A C 1
ATOM 3331 O O . ILE A 1 420 ? 14.378 -18.689 16.026 1.00 92.69 420 ILE A O 1
ATOM 3335 N N . TYR A 1 421 ? 15.110 -20.131 14.489 1.00 94.31 421 TYR A N 1
ATOM 3336 C CA . TYR A 1 421 ? 13.928 -20.989 14.593 1.00 94.31 421 TYR A CA 1
ATOM 3337 C C . TYR A 1 421 ? 13.782 -21.615 15.989 1.00 94.31 421 TYR A C 1
ATOM 3339 O O . TYR A 1 421 ? 12.684 -21.644 16.546 1.00 94.31 421 TYR A O 1
ATOM 3347 N N . LYS A 1 422 ? 14.899 -22.053 16.586 1.00 92.44 422 LYS A N 1
ATOM 3348 C CA . LYS A 1 422 ? 14.938 -22.553 17.965 1.00 92.44 422 LYS A CA 1
ATOM 3349 C C . LYS A 1 422 ? 14.628 -21.455 18.986 1.00 92.44 422 LYS A C 1
ATOM 3351 O O . LYS A 1 422 ? 13.928 -21.729 19.953 1.00 92.44 422 LYS A O 1
ATOM 3356 N N . MET A 1 423 ? 15.108 -20.229 18.759 1.00 90.75 423 MET A N 1
ATOM 3357 C CA . MET A 1 423 ? 14.781 -19.057 19.586 1.00 90.75 423 MET A CA 1
ATOM 3358 C C . MET A 1 423 ? 13.267 -18.808 19.632 1.00 90.75 423 MET A C 1
ATOM 3360 O O . MET A 1 423 ? 12.726 -18.530 20.691 1.00 90.75 423 MET A O 1
ATOM 3364 N N . PHE A 1 424 ? 12.552 -19.010 18.523 1.00 90.19 424 PHE A N 1
ATOM 3365 C CA . PHE A 1 424 ? 11.090 -18.880 18.477 1.00 90.19 424 PHE A CA 1
ATOM 3366 C C . PHE A 1 424 ? 10.310 -20.075 19.062 1.00 90.19 424 PHE A C 1
ATOM 3368 O O . PHE A 1 424 ? 9.087 -20.118 18.923 1.00 90.19 424 PHE A O 1
ATOM 3375 N N . GLY A 1 425 ? 10.981 -21.051 19.685 1.00 87.00 425 GLY A N 1
ATOM 3376 C CA . GLY A 1 425 ? 10.350 -22.258 20.235 1.00 87.00 425 GLY A CA 1
ATOM 3377 C C . GLY A 1 425 ? 10.014 -23.329 19.189 1.00 87.00 425 GLY A C 1
ATOM 3378 O O . GLY A 1 425 ? 9.192 -24.205 19.438 1.00 87.00 425 GLY A O 1
ATOM 3379 N N . GLY A 1 426 ? 10.612 -23.264 17.995 1.00 88.75 426 GLY A N 1
ATOM 3380 C CA . GLY A 1 426 ? 10.381 -24.234 16.928 1.00 88.75 426 GLY A CA 1
ATOM 3381 C C . GLY A 1 426 ? 11.139 -25.550 17.129 1.00 88.75 426 GLY A C 1
ATOM 3382 O O . GLY A 1 426 ? 12.365 -25.560 17.217 1.00 88.75 426 GLY A O 1
ATOM 3383 N N . GLU A 1 427 ? 10.427 -26.679 17.113 1.00 87.62 427 GLU A N 1
ATOM 3384 C CA . GLU A 1 427 ? 11.024 -28.018 17.287 1.00 87.62 427 GLU A CA 1
ATOM 3385 C C . GLU A 1 427 ? 11.330 -28.737 15.959 1.00 87.62 427 GLU A C 1
ATOM 3387 O O . GLU A 1 427 ? 12.224 -29.583 15.873 1.00 87.62 427 GLU A O 1
ATOM 3392 N N . LYS A 1 428 ? 10.624 -28.377 14.876 1.00 92.00 428 LYS A N 1
ATOM 3393 C CA . LYS A 1 428 ? 10.706 -29.026 13.551 1.00 92.00 428 LYS A CA 1
ATOM 3394 C C . LYS A 1 428 ? 11.921 -28.565 12.728 1.00 92.00 428 LYS A C 1
ATOM 3396 O O . LYS A 1 428 ? 11.785 -28.096 11.597 1.00 92.00 428 LYS A O 1
ATOM 3401 N N . TRP A 1 429 ? 13.127 -28.708 13.276 1.00 89.81 429 TRP A N 1
ATOM 3402 C CA . TRP A 1 429 ? 14.367 -28.207 12.662 1.00 89.81 429 TRP A CA 1
ATOM 3403 C C . TRP A 1 429 ? 14.683 -28.831 11.292 1.00 89.81 429 TRP A C 1
ATOM 3405 O O . TRP A 1 429 ? 15.237 -28.149 10.432 1.00 89.81 429 TRP A O 1
ATOM 3415 N N . LYS A 1 430 ? 14.277 -30.090 11.059 1.00 93.44 430 LYS A N 1
ATOM 3416 C CA . LYS A 1 430 ? 14.428 -30.780 9.763 1.00 93.44 430 LYS A CA 1
ATOM 3417 C C . LYS A 1 430 ? 13.624 -30.099 8.649 1.00 93.44 430 LYS A C 1
ATOM 3419 O O . LYS A 1 430 ? 14.138 -29.901 7.554 1.00 93.44 430 LYS A O 1
ATOM 3424 N N . SER A 1 431 ? 12.382 -29.704 8.935 1.00 92.44 431 SER A N 1
ATOM 3425 C CA . SER A 1 431 ? 11.551 -28.955 7.984 1.00 92.44 431 SER A CA 1
ATOM 3426 C C . SER A 1 431 ? 12.098 -27.550 7.756 1.00 92.44 431 SER A C 1
ATOM 3428 O O . SER A 1 431 ? 12.113 -27.091 6.619 1.00 92.44 431 SER A O 1
ATOM 3430 N N . ASN A 1 432 ? 12.601 -26.895 8.811 1.00 94.69 432 ASN A N 1
ATOM 3431 C CA . ASN A 1 432 ? 13.228 -25.580 8.691 1.00 94.69 432 ASN A CA 1
ATOM 3432 C C . ASN A 1 432 ? 14.435 -25.620 7.744 1.00 94.69 432 ASN A C 1
ATOM 3434 O O . ASN A 1 432 ? 14.492 -24.823 6.819 1.00 94.69 432 ASN A O 1
ATOM 3438 N N . VAL A 1 433 ? 15.366 -26.565 7.918 1.00 93.94 433 VAL A N 1
ATOM 3439 C CA . VAL A 1 433 ? 16.556 -26.634 7.052 1.00 93.94 433 VAL A CA 1
ATOM 3440 C C . VAL A 1 433 ? 16.234 -27.036 5.614 1.00 93.94 433 VAL A C 1
ATOM 3442 O O . VAL A 1 433 ? 16.828 -26.486 4.690 1.00 93.94 433 VAL A O 1
ATOM 3445 N N . LEU A 1 434 ? 15.258 -27.927 5.413 1.00 94.50 434 LEU A N 1
ATOM 3446 C CA . LEU A 1 434 ? 14.781 -28.274 4.076 1.00 94.50 434 LEU A CA 1
ATOM 3447 C C . LEU A 1 434 ? 14.205 -27.029 3.384 1.00 94.50 434 LEU A C 1
ATOM 3449 O O . LEU A 1 434 ? 14.553 -26.735 2.244 1.00 94.50 434 LEU A O 1
ATOM 3453 N N . LEU A 1 435 ? 13.404 -26.235 4.099 1.00 93.94 435 LEU A N 1
ATOM 3454 C CA . LEU A 1 435 ? 12.872 -24.981 3.573 1.00 93.94 435 LEU A CA 1
ATOM 3455 C C . LEU A 1 435 ? 13.983 -23.942 3.323 1.00 93.94 435 LEU A C 1
ATOM 3457 O O . LEU A 1 435 ? 13.941 -23.261 2.302 1.00 93.94 435 LEU A O 1
ATOM 3461 N N . THR A 1 436 ? 15.011 -23.864 4.178 1.00 93.38 436 THR A N 1
ATOM 3462 C CA . THR A 1 436 ? 16.176 -22.981 3.976 1.00 93.38 436 THR A CA 1
ATOM 3463 C C . THR A 1 436 ? 16.932 -23.311 2.698 1.00 93.38 436 THR A C 1
ATOM 3465 O O . THR A 1 436 ? 17.294 -22.390 1.971 1.00 93.38 436 THR A O 1
ATOM 3468 N N . ALA A 1 437 ? 17.134 -24.598 2.413 1.00 93.75 437 ALA A N 1
ATOM 3469 C CA . ALA A 1 437 ? 17.914 -25.049 1.267 1.00 93.75 437 ALA A CA 1
ATOM 3470 C C . ALA A 1 437 ? 17.137 -25.018 -0.065 1.00 93.75 437 ALA A C 1
ATOM 3472 O O . ALA A 1 437 ? 17.759 -24.911 -1.123 1.00 93.75 437 ALA A O 1
ATOM 3473 N N . PHE A 1 438 ? 15.798 -25.101 -0.030 1.00 94.44 438 PHE A N 1
ATOM 3474 C CA . PHE A 1 438 ? 14.973 -25.191 -1.242 1.00 94.44 438 PHE A CA 1
ATOM 3475 C C . PHE A 1 438 ? 14.157 -23.947 -1.584 1.00 94.44 438 PHE A C 1
ATOM 3477 O O . PHE A 1 438 ? 13.928 -23.708 -2.765 1.00 94.44 438 PHE A O 1
ATOM 3484 N N . LEU A 1 439 ? 13.710 -23.147 -0.611 1.00 93.31 439 LEU A N 1
ATOM 3485 C CA . LEU A 1 439 ? 12.730 -22.090 -0.882 1.00 93.31 439 LEU A CA 1
ATOM 3486 C C . LEU A 1 439 ? 13.292 -20.990 -1.791 1.00 93.31 439 LEU A C 1
ATOM 3488 O O . LEU A 1 439 ? 12.772 -20.760 -2.878 1.00 93.31 439 LEU A O 1
ATOM 3492 N N . VAL A 1 440 ? 14.351 -20.307 -1.351 1.00 91.81 440 VAL A N 1
ATOM 3493 C CA . VAL A 1 440 ? 14.943 -19.198 -2.116 1.00 91.81 440 VAL A CA 1
ATOM 3494 C C . VAL A 1 440 ? 15.699 -19.716 -3.347 1.00 91.81 440 VAL A C 1
ATOM 3496 O O . VAL A 1 440 ? 15.396 -19.237 -4.440 1.00 91.81 440 VAL A O 1
ATOM 3499 N N . PRO A 1 441 ? 16.590 -20.727 -3.236 1.00 90.38 441 PRO A N 1
ATOM 3500 C CA . PRO A 1 441 ? 17.290 -21.270 -4.404 1.00 90.38 441 PRO A CA 1
ATOM 3501 C C . PRO A 1 441 ? 16.358 -21.913 -5.439 1.00 90.38 441 PRO A C 1
ATOM 3503 O O . PRO A 1 441 ? 16.615 -21.844 -6.636 1.00 90.38 441 PRO A O 1
ATOM 3506 N N . GLY A 1 442 ? 15.252 -22.522 -5.002 1.00 92.94 442 GLY A N 1
ATOM 3507 C CA . GLY A 1 442 ? 14.280 -23.138 -5.905 1.00 92.94 442 GLY A CA 1
ATOM 3508 C C . GLY A 1 442 ? 13.489 -22.112 -6.706 1.00 92.94 442 GLY A C 1
ATOM 3509 O O . GLY A 1 442 ? 13.285 -22.305 -7.902 1.00 92.94 442 GLY A O 1
ATOM 3510 N N . ILE A 1 443 ? 13.101 -20.992 -6.085 1.00 94.69 443 ILE A N 1
ATOM 3511 C CA . ILE A 1 443 ? 12.450 -19.885 -6.799 1.00 94.69 443 ILE A CA 1
ATOM 3512 C C . ILE A 1 443 ? 13.418 -19.267 -7.816 1.00 94.69 443 ILE A C 1
ATOM 3514 O O . ILE A 1 443 ? 13.036 -19.065 -8.969 1.00 94.69 443 ILE A O 1
ATOM 3518 N N . THR A 1 444 ? 14.671 -19.001 -7.429 1.00 90.88 444 THR A N 1
ATOM 3519 C CA . THR A 1 444 ? 15.660 -18.409 -8.347 1.00 90.88 444 THR A CA 1
ATOM 3520 C C . THR A 1 444 ? 15.996 -19.348 -9.502 1.00 90.88 444 THR A C 1
ATOM 3522 O O . THR A 1 444 ? 16.015 -18.903 -10.650 1.00 90.88 444 THR A O 1
ATOM 3525 N N . PHE A 1 445 ? 16.176 -20.645 -9.237 1.00 91.38 445 PHE A N 1
ATOM 3526 C CA . PHE A 1 445 ? 16.389 -21.647 -10.281 1.00 91.38 445 PHE A CA 1
ATOM 3527 C C . PHE A 1 445 ? 15.170 -21.789 -11.199 1.00 91.38 445 PHE A C 1
ATOM 3529 O O . PHE A 1 445 ? 15.339 -21.887 -12.408 1.00 91.38 445 PHE A O 1
ATOM 3536 N N . GLY A 1 446 ? 13.946 -21.750 -10.661 1.00 93.69 446 GLY A N 1
ATOM 3537 C CA . GLY A 1 446 ? 12.718 -21.814 -11.457 1.00 93.69 446 GLY A CA 1
ATOM 3538 C C . GLY A 1 446 ? 12.593 -20.651 -12.444 1.00 93.69 446 GLY A C 1
ATOM 3539 O O . GLY A 1 446 ? 12.354 -20.873 -13.630 1.00 93.69 446 GLY A O 1
ATOM 3540 N N . VAL A 1 447 ? 12.828 -19.417 -11.980 1.00 93.94 447 VAL A N 1
ATOM 3541 C CA . VAL A 1 447 ? 12.845 -18.226 -12.850 1.00 93.94 447 VAL A CA 1
ATOM 3542 C C . VAL A 1 447 ? 13.952 -18.337 -13.897 1.00 93.94 447 VAL A C 1
ATOM 3544 O O . VAL A 1 447 ? 13.706 -18.126 -15.084 1.00 93.94 447 VAL A O 1
ATOM 3547 N N . PHE A 1 448 ? 15.158 -18.714 -13.473 1.00 90.56 448 PHE A N 1
ATOM 3548 C CA . PHE A 1 448 ? 16.296 -18.902 -14.366 1.00 90.56 448 PHE A CA 1
ATOM 3549 C C . PHE A 1 448 ? 16.028 -19.968 -15.439 1.00 90.56 448 PHE A C 1
ATOM 3551 O O . PHE A 1 448 ? 16.316 -19.739 -16.609 1.00 90.56 448 PHE A O 1
ATOM 3558 N N . PHE A 1 449 ? 15.421 -21.097 -15.074 1.00 91.19 449 PHE A N 1
ATOM 3559 C CA . PHE A 1 449 ? 15.092 -22.182 -15.996 1.00 91.19 449 PHE A CA 1
ATOM 3560 C C . PHE A 1 449 ? 14.082 -21.743 -17.062 1.00 91.19 449 PHE A C 1
ATOM 3562 O O . PHE A 1 449 ? 14.298 -22.001 -18.244 1.00 91.19 449 PHE A O 1
ATOM 3569 N N . VAL A 1 450 ? 13.020 -21.025 -16.675 1.00 93.62 450 VAL A N 1
ATOM 3570 C CA . VAL A 1 450 ? 12.030 -20.487 -17.628 1.00 93.62 450 VAL A CA 1
ATOM 3571 C C . VAL A 1 450 ? 12.676 -19.491 -18.591 1.00 93.62 450 VAL A C 1
ATOM 3573 O O . VAL A 1 450 ? 12.467 -19.586 -19.800 1.00 93.62 450 VAL A O 1
ATOM 3576 N N . LEU A 1 451 ? 13.505 -18.572 -18.083 1.00 90.19 451 LEU A N 1
ATOM 3577 C CA . LEU A 1 451 ? 14.255 -17.642 -18.933 1.00 90.19 451 LEU A CA 1
ATOM 3578 C C . LEU A 1 451 ? 15.202 -18.390 -19.883 1.00 90.19 451 LEU A C 1
ATOM 3580 O O . LEU A 1 451 ? 15.290 -18.041 -21.059 1.00 90.19 451 LEU A O 1
ATOM 3584 N N . ASN A 1 452 ? 15.852 -19.456 -19.412 1.00 91.19 452 ASN A N 1
ATOM 3585 C CA . ASN A 1 452 ? 16.742 -20.276 -20.228 1.00 91.19 452 ASN A CA 1
ATOM 3586 C C . ASN A 1 452 ? 16.003 -21.014 -21.359 1.00 91.19 452 ASN A C 1
ATOM 3588 O O . ASN A 1 452 ? 16.529 -21.102 -22.465 1.00 91.19 452 ASN A O 1
ATOM 3592 N N . LEU A 1 453 ? 14.773 -21.492 -21.121 1.00 91.44 453 LEU A N 1
ATOM 3593 C CA . LEU A 1 453 ? 13.929 -22.091 -22.166 1.00 91.44 453 LEU A CA 1
ATOM 3594 C C . LEU A 1 453 ? 13.607 -21.087 -23.282 1.00 91.44 453 LEU A C 1
ATOM 3596 O O . LEU A 1 453 ? 13.683 -21.438 -24.459 1.00 91.44 453 LEU A O 1
ATOM 3600 N N . ILE A 1 454 ? 13.297 -19.837 -22.921 1.00 92.31 454 ILE A N 1
ATOM 3601 C CA . ILE A 1 454 ? 13.050 -18.758 -23.891 1.00 92.31 454 ILE A CA 1
ATOM 3602 C C . ILE A 1 454 ? 14.324 -18.473 -24.699 1.00 92.31 454 ILE A C 1
ATOM 3604 O O . ILE A 1 454 ? 14.274 -18.380 -25.923 1.00 92.31 454 ILE A O 1
ATOM 3608 N N . MET A 1 455 ? 15.482 -18.396 -24.035 1.00 88.88 455 MET A N 1
ATOM 3609 C CA . MET A 1 455 ? 16.764 -18.154 -24.707 1.00 88.88 455 MET A CA 1
ATOM 3610 C C . MET A 1 455 ? 17.167 -19.291 -25.659 1.00 88.88 455 MET A C 1
ATOM 3612 O O . MET A 1 455 ? 17.722 -19.008 -26.722 1.00 88.88 455 MET A O 1
ATOM 3616 N N . TRP A 1 456 ? 16.875 -20.554 -25.322 1.00 89.94 456 TRP A N 1
ATOM 3617 C CA . TRP A 1 456 ? 17.061 -21.684 -26.243 1.00 89.94 456 TRP A CA 1
ATOM 3618 C C . TRP A 1 456 ? 16.139 -21.602 -27.458 1.00 89.94 456 TRP A C 1
ATOM 3620 O O . TRP A 1 456 ? 16.601 -21.869 -28.566 1.00 89.94 456 TRP A O 1
ATOM 3630 N N . GLY A 1 457 ? 14.874 -21.209 -27.270 1.00 88.31 457 GLY A N 1
ATOM 3631 C CA . GLY A 1 457 ? 13.916 -21.037 -28.368 1.00 88.31 457 GLY A CA 1
ATOM 3632 C C . GLY A 1 457 ? 14.380 -20.024 -29.421 1.00 88.31 457 GLY A C 1
ATOM 3633 O O . GLY A 1 457 ? 14.185 -20.247 -30.612 1.00 88.31 457 GLY A O 1
ATOM 3634 N N . GLU A 1 458 ? 15.064 -18.963 -28.986 1.00 86.81 458 GLU A N 1
ATOM 3635 C CA . GLU A 1 458 ? 15.607 -17.906 -29.855 1.00 86.81 458 GLU A CA 1
ATOM 3636 C C . GLU A 1 458 ? 17.039 -18.179 -30.364 1.00 86.81 458 GLU A C 1
ATOM 3638 O O . GLU A 1 458 ? 17.590 -17.378 -31.120 1.00 86.81 458 GLU A O 1
ATOM 3643 N N . GLY A 1 459 ? 17.684 -19.282 -29.959 1.00 85.62 459 GLY A N 1
ATOM 3644 C CA . GLY A 1 459 ? 19.062 -19.599 -30.367 1.00 85.62 459 GLY A CA 1
ATOM 3645 C C . GLY A 1 459 ? 20.123 -18.624 -29.829 1.00 85.62 459 GLY A C 1
ATOM 3646 O O . GLY A 1 459 ? 21.156 -18.415 -30.466 1.00 85.62 459 GLY A O 1
ATOM 3647 N N . SER A 1 460 ? 19.868 -18.007 -28.672 1.00 88.00 460 SER A N 1
ATOM 3648 C CA . SER A 1 460 ? 20.770 -17.037 -28.036 1.00 88.00 460 SER A CA 1
ATOM 3649 C C . SER A 1 460 ? 22.007 -17.707 -27.427 1.00 88.00 460 SER A C 1
ATOM 3651 O O . SER A 1 460 ? 21.924 -18.793 -26.851 1.00 88.00 460 SER A O 1
ATOM 3653 N N . SER A 1 461 ? 23.161 -17.031 -27.465 1.00 84.50 461 SER A N 1
ATOM 3654 C CA . SER A 1 461 ? 24.391 -17.527 -26.822 1.00 84.50 461 SER A CA 1
ATOM 3655 C C . SER A 1 461 ? 24.353 -17.422 -25.296 1.00 84.50 461 SER A C 1
ATOM 3657 O O . SER A 1 461 ? 25.139 -18.082 -24.616 1.00 84.50 461 SER A O 1
ATOM 3659 N N . ALA A 1 462 ? 23.443 -16.600 -24.757 1.00 83.38 462 ALA A N 1
ATOM 3660 C CA . ALA A 1 462 ? 23.162 -16.523 -23.325 1.00 83.38 462 ALA A CA 1
ATOM 3661 C C . ALA A 1 462 ? 22.484 -17.788 -22.789 1.00 83.38 462 ALA A C 1
ATOM 3663 O O . ALA A 1 462 ? 22.484 -18.009 -21.580 1.00 83.38 462 ALA A O 1
ATOM 3664 N N . ALA A 1 463 ? 21.944 -18.634 -23.670 1.00 88.94 463 ALA A N 1
ATOM 3665 C CA . ALA A 1 463 ? 21.320 -19.871 -23.254 1.00 88.94 463 ALA A CA 1
ATOM 3666 C C . ALA A 1 463 ? 22.372 -20.841 -22.688 1.00 88.94 463 ALA A C 1
ATOM 3668 O O . ALA A 1 463 ? 23.347 -21.230 -23.346 1.00 88.94 463 ALA A O 1
ATOM 3669 N N . VAL A 1 464 ? 22.170 -21.235 -21.436 1.00 88.69 464 VAL A N 1
ATOM 3670 C CA . VAL A 1 464 ? 23.034 -22.158 -20.709 1.00 88.69 464 VAL A CA 1
ATOM 3671 C C . VAL A 1 464 ? 22.751 -23.577 -21.194 1.00 88.69 464 VAL A C 1
ATOM 3673 O O . VAL A 1 464 ? 21.589 -23.983 -21.220 1.00 88.69 464 VAL A O 1
ATOM 3676 N N . PRO A 1 465 ? 23.774 -24.350 -21.601 1.00 88.31 465 PRO A N 1
ATOM 3677 C CA . PRO A 1 465 ? 23.581 -25.688 -22.138 1.00 88.31 465 PRO A CA 1
ATOM 3678 C C . PRO A 1 465 ? 23.100 -26.660 -21.057 1.00 88.31 465 PRO A C 1
ATOM 3680 O O . PRO A 1 465 ? 23.370 -26.496 -19.865 1.00 88.31 465 PRO A O 1
ATOM 3683 N N . PHE A 1 466 ? 22.415 -27.719 -21.491 1.00 87.94 466 PHE A N 1
ATOM 3684 C CA . PHE A 1 466 ? 21.772 -28.683 -20.596 1.00 87.94 466 PHE A CA 1
ATOM 3685 C C . PHE A 1 466 ? 22.750 -29.325 -19.597 1.00 87.94 466 PHE A C 1
ATOM 3687 O O . PHE A 1 466 ? 22.436 -29.460 -18.416 1.00 87.94 466 PHE A O 1
ATOM 3694 N N . THR A 1 467 ? 23.976 -29.629 -20.031 1.00 87.50 467 THR A N 1
ATOM 3695 C CA . THR A 1 467 ? 25.032 -30.183 -19.169 1.00 87.50 467 THR A CA 1
ATOM 3696 C C . THR A 1 467 ? 25.381 -29.254 -18.006 1.00 87.50 467 THR A C 1
ATOM 3698 O O . THR A 1 467 ? 25.574 -29.707 -16.879 1.00 87.50 467 THR A O 1
ATOM 3701 N N . THR A 1 468 ? 25.422 -27.944 -18.247 1.00 88.25 468 THR A N 1
ATOM 3702 C CA . THR A 1 468 ? 25.722 -26.957 -17.205 1.00 88.25 468 THR A CA 1
ATOM 3703 C C . THR A 1 468 ? 24.553 -26.789 -16.240 1.00 88.25 468 THR A C 1
ATOM 3705 O O . THR A 1 468 ? 24.786 -26.607 -15.049 1.00 88.25 468 THR A O 1
ATOM 3708 N N . LEU A 1 469 ? 23.305 -26.935 -16.702 1.00 90.00 469 LEU A N 1
ATOM 3709 C CA . LEU A 1 469 ? 22.145 -26.998 -15.802 1.00 90.00 469 LEU A CA 1
ATOM 3710 C C . LEU A 1 469 ? 22.239 -28.190 -14.848 1.00 90.00 469 LEU A C 1
ATOM 3712 O O . LEU A 1 469 ? 22.028 -28.021 -13.649 1.00 90.00 469 LEU A O 1
ATOM 3716 N N . ILE A 1 470 ? 22.617 -29.371 -15.351 1.00 90.88 470 ILE A N 1
ATOM 3717 C CA . ILE A 1 470 ? 22.851 -30.551 -14.506 1.00 90.88 470 ILE A CA 1
ATOM 3718 C C . ILE A 1 470 ? 23.982 -30.283 -13.509 1.00 90.88 470 ILE A C 1
ATOM 3720 O O . ILE A 1 470 ? 23.843 -30.619 -12.336 1.00 90.88 470 ILE A O 1
ATOM 3724 N N . ALA A 1 471 ? 25.075 -29.642 -13.934 1.00 88.62 471 ALA A N 1
ATOM 3725 C CA . ALA A 1 471 ? 26.176 -29.291 -13.039 1.00 88.62 471 ALA A CA 1
ATOM 3726 C C . ALA A 1 471 ? 25.739 -28.322 -11.922 1.00 88.62 471 ALA A C 1
ATOM 3728 O O . ALA A 1 471 ? 26.105 -28.517 -10.764 1.00 88.62 471 ALA A O 1
ATOM 3729 N N . LEU A 1 472 ? 24.912 -27.318 -12.235 1.00 89.75 472 LEU A N 1
ATOM 3730 C CA . LEU A 1 472 ? 24.347 -26.399 -11.239 1.00 89.75 472 LEU A CA 1
ATOM 3731 C C . LEU A 1 472 ? 23.416 -27.123 -10.258 1.00 89.75 472 LEU A C 1
ATOM 3733 O O . LEU A 1 472 ? 23.504 -26.893 -9.051 1.00 89.75 472 LEU A O 1
ATOM 3737 N N . LEU A 1 473 ? 22.577 -28.041 -10.750 1.00 91.19 473 LEU A N 1
ATOM 3738 C CA . LEU A 1 473 ? 21.750 -28.899 -9.899 1.00 91.19 473 LEU A CA 1
ATOM 3739 C C . LEU A 1 473 ? 22.617 -29.797 -9.004 1.00 91.19 473 LEU A C 1
ATOM 3741 O O . LEU A 1 473 ? 22.347 -29.910 -7.812 1.00 91.19 473 LEU A O 1
ATOM 3745 N N . ALA A 1 474 ? 23.692 -30.381 -9.534 1.00 91.88 474 ALA A N 1
ATOM 3746 C CA . ALA A 1 474 ? 24.614 -31.208 -8.762 1.00 91.88 474 ALA A CA 1
ATOM 3747 C C . ALA A 1 474 ? 25.337 -30.405 -7.666 1.00 91.88 474 ALA A C 1
ATOM 3749 O O . ALA A 1 474 ? 25.464 -30.888 -6.545 1.00 91.88 474 ALA A O 1
ATOM 3750 N N . LEU A 1 475 ? 25.752 -29.164 -7.940 1.00 90.44 475 LEU A N 1
ATOM 3751 C CA . LEU A 1 475 ? 26.335 -28.275 -6.927 1.00 90.44 475 LEU A CA 1
ATOM 3752 C C . LEU A 1 475 ? 25.313 -27.881 -5.848 1.00 90.44 475 LEU A C 1
ATOM 3754 O O . LEU A 1 475 ? 25.640 -27.855 -4.658 1.00 90.44 475 LEU A O 1
ATOM 3758 N N . TRP A 1 476 ? 24.065 -27.618 -6.238 1.00 92.31 476 TRP A N 1
ATOM 3759 C CA . TRP A 1 476 ? 22.995 -27.267 -5.305 1.00 92.31 476 TRP A CA 1
ATOM 3760 C C . TRP A 1 476 ? 22.596 -28.449 -4.411 1.00 92.31 476 TRP A C 1
ATOM 3762 O O . TRP A 1 476 ? 22.707 -28.360 -3.187 1.00 92.31 476 TRP A O 1
ATOM 3772 N N . PHE A 1 477 ? 22.191 -29.576 -4.998 1.00 93.50 477 PHE A N 1
ATOM 3773 C CA . PHE A 1 477 ? 21.734 -30.754 -4.255 1.00 93.50 477 PHE A CA 1
ATOM 3774 C C . PHE A 1 477 ? 22.881 -31.539 -3.604 1.00 93.50 477 PHE A C 1
ATOM 3776 O O . PHE A 1 477 ? 22.699 -32.095 -2.523 1.00 93.50 477 PHE A O 1
ATOM 3783 N N . GLY A 1 478 ? 24.054 -31.591 -4.237 1.00 91.75 478 GLY A N 1
ATOM 3784 C CA . GLY A 1 478 ? 25.190 -32.398 -3.786 1.00 91.75 478 GLY A CA 1
ATOM 3785 C C . GLY A 1 478 ? 26.092 -31.715 -2.761 1.00 91.75 478 GLY A C 1
ATOM 3786 O O . GLY A 1 478 ? 26.692 -32.405 -1.942 1.00 91.75 478 GLY A O 1
ATOM 3787 N N . ILE A 1 479 ? 26.181 -30.379 -2.768 1.00 92.94 479 ILE A N 1
ATOM 3788 C CA . ILE A 1 479 ? 27.054 -29.634 -1.845 1.00 92.94 479 ILE A CA 1
ATOM 3789 C C . ILE A 1 479 ? 26.234 -28.694 -0.962 1.00 92.94 479 ILE A C 1
ATOM 3791 O O . ILE A 1 479 ? 26.263 -28.825 0.261 1.00 92.94 479 ILE A O 1
ATOM 3795 N N . SER A 1 480 ? 25.466 -27.774 -1.553 1.00 92.69 480 SER A N 1
ATOM 3796 C CA . SER A 1 480 ? 24.789 -26.720 -0.781 1.00 92.69 480 SER A CA 1
ATOM 3797 C C . SER A 1 480 ? 23.779 -27.285 0.225 1.00 92.69 480 SER A C 1
ATOM 3799 O O . SER A 1 480 ? 23.827 -26.928 1.404 1.00 92.69 480 SER A O 1
ATOM 3801 N N . VAL A 1 481 ? 22.925 -28.224 -0.205 1.00 94.44 481 VAL A N 1
ATOM 3802 C CA . VAL A 1 481 ? 21.919 -28.857 0.665 1.00 94.44 481 VAL A CA 1
ATOM 3803 C C . VAL A 1 481 ? 22.585 -29.564 1.864 1.00 94.44 481 VAL A C 1
ATOM 3805 O O . VAL A 1 481 ? 22.272 -29.184 2.997 1.00 94.44 481 VAL A O 1
ATOM 3808 N N . PRO A 1 482 ? 23.535 -30.514 1.696 1.00 95.12 482 PRO A N 1
ATOM 3809 C CA . PRO A 1 482 ? 24.239 -31.124 2.826 1.00 95.12 482 PRO A CA 1
ATOM 3810 C C . PRO A 1 482 ? 24.919 -30.119 3.761 1.00 95.12 482 PRO A C 1
ATOM 3812 O O . PRO A 1 482 ? 24.811 -30.256 4.980 1.00 95.12 482 PRO A O 1
ATOM 3815 N N . LEU A 1 483 ? 25.575 -29.085 3.225 1.00 93.56 483 LEU A N 1
ATOM 3816 C CA . LEU A 1 483 ? 26.234 -28.059 4.040 1.00 93.56 483 LEU A CA 1
ATOM 3817 C C . LEU A 1 483 ? 25.227 -27.273 4.895 1.00 93.56 483 LEU A C 1
ATOM 3819 O O . LEU A 1 483 ? 25.467 -27.049 6.085 1.00 93.56 483 LEU A O 1
ATOM 3823 N N . SER A 1 484 ? 24.061 -26.925 4.346 1.00 94.69 484 SER A N 1
ATOM 3824 C CA . SER A 1 484 ? 22.977 -26.314 5.124 1.00 94.69 484 SER A CA 1
ATOM 3825 C C . SER A 1 484 ? 22.449 -27.236 6.225 1.00 94.69 484 SER A C 1
ATOM 3827 O O . SER A 1 484 ? 22.183 -26.760 7.332 1.00 94.69 484 SER A O 1
ATOM 3829 N N . PHE A 1 485 ? 22.372 -28.549 5.983 1.00 95.12 485 PHE A N 1
ATOM 3830 C CA . PHE A 1 485 ? 22.051 -29.544 7.017 1.00 95.12 485 PHE A CA 1
ATOM 3831 C C . PHE A 1 485 ? 23.095 -29.594 8.134 1.00 95.12 485 PHE A C 1
ATOM 3833 O O . PHE A 1 485 ? 22.723 -29.583 9.311 1.00 95.12 485 PHE A O 1
ATOM 3840 N N . VAL A 1 486 ? 24.386 -29.588 7.792 1.00 95.50 486 VAL A N 1
ATOM 3841 C CA . VAL A 1 486 ? 25.484 -29.550 8.772 1.00 95.50 486 VAL A CA 1
ATOM 3842 C C . VAL A 1 486 ? 25.398 -28.284 9.628 1.00 95.50 486 VAL A C 1
ATOM 3844 O O . VAL A 1 486 ? 25.429 -28.361 10.859 1.00 95.50 486 VAL A O 1
ATOM 3847 N N . GLY A 1 487 ? 25.212 -27.122 8.998 1.00 94.31 487 GLY A N 1
ATOM 3848 C CA . GLY A 1 487 ? 25.033 -25.850 9.696 1.00 94.31 487 GLY A CA 1
ATOM 3849 C C . GLY A 1 487 ? 23.840 -25.864 10.648 1.00 94.31 487 GLY A C 1
ATOM 3850 O O . GLY A 1 487 ? 23.978 -25.531 11.827 1.00 94.31 487 GLY A O 1
ATOM 3851 N N . ALA A 1 488 ? 22.679 -26.315 10.169 1.00 94.50 488 ALA A N 1
ATOM 3852 C CA . ALA A 1 488 ? 21.462 -26.396 10.972 1.00 94.50 488 ALA A CA 1
ATOM 3853 C C . ALA A 1 488 ? 21.593 -27.366 12.151 1.00 94.50 488 ALA A C 1
ATOM 3855 O O . ALA A 1 488 ? 21.119 -27.061 13.245 1.00 94.50 488 ALA A O 1
ATOM 3856 N N . TYR A 1 489 ? 22.280 -28.496 11.966 1.00 94.31 489 TYR A N 1
ATOM 3857 C CA . TYR A 1 489 ? 22.542 -29.461 13.033 1.00 94.31 489 TYR A CA 1
ATOM 3858 C C . TYR A 1 489 ? 23.343 -28.837 14.185 1.00 94.31 489 TYR A C 1
ATOM 3860 O O . TYR A 1 489 ? 22.951 -28.946 15.351 1.00 94.31 489 TYR A O 1
ATOM 3868 N N . PHE A 1 490 ? 24.434 -28.126 13.876 1.00 94.25 490 PHE A N 1
ATOM 3869 C CA . PHE A 1 490 ? 25.218 -27.419 14.894 1.00 94.25 490 PHE A CA 1
ATOM 3870 C C . PHE A 1 490 ? 24.461 -26.231 15.499 1.00 94.25 490 PHE A C 1
ATOM 3872 O O . PHE A 1 490 ? 24.549 -26.000 16.708 1.00 94.25 490 PHE A O 1
ATOM 3879 N N . GLY A 1 491 ? 23.677 -25.516 14.689 1.00 91.38 491 GLY A N 1
ATOM 3880 C CA . GLY A 1 491 ? 22.837 -24.411 15.142 1.00 91.38 491 GLY A CA 1
ATOM 3881 C C . GLY A 1 491 ? 21.780 -24.860 16.150 1.00 91.38 491 GLY A C 1
ATOM 3882 O O . GLY A 1 491 ? 21.627 -24.244 17.205 1.00 91.38 491 GLY A O 1
ATOM 3883 N N . PHE A 1 492 ? 21.111 -25.982 15.877 1.00 90.38 492 PHE A N 1
ATOM 3884 C CA . PHE A 1 492 ? 20.052 -26.512 16.732 1.00 90.38 492 PHE A CA 1
ATOM 3885 C C . PHE A 1 492 ? 20.582 -27.207 17.996 1.00 90.38 492 PHE A C 1
ATOM 3887 O O . PHE A 1 492 ? 19.888 -27.245 19.012 1.00 90.38 492 PHE A O 1
ATOM 3894 N N . LYS A 1 493 ? 21.823 -27.717 17.985 1.00 90.50 493 LYS A N 1
ATOM 3895 C CA . LYS A 1 493 ? 22.478 -28.273 19.185 1.00 90.50 493 LYS A CA 1
ATOM 3896 C C . LYS A 1 493 ? 22.839 -27.221 20.230 1.00 90.50 493 LYS A C 1
ATOM 3898 O O . LYS A 1 493 ? 22.853 -27.529 21.419 1.00 90.50 493 LYS A O 1
ATOM 3903 N N . LYS A 1 494 ? 23.146 -25.988 19.820 1.00 89.88 494 LYS A N 1
ATOM 3904 C CA . LYS A 1 494 ? 23.452 -24.910 20.770 1.00 89.88 494 LYS A CA 1
ATOM 3905 C C . LYS A 1 494 ? 22.216 -24.563 21.612 1.00 89.88 494 LYS A C 1
ATOM 3907 O O . LYS A 1 494 ? 21.078 -24.761 21.176 1.00 89.88 494 LYS A O 1
ATOM 3912 N N . LYS A 1 495 ? 22.436 -24.042 22.826 1.00 87.56 495 LYS A N 1
ATOM 3913 C CA . LYS A 1 495 ? 21.350 -23.521 23.673 1.00 87.56 495 LYS A CA 1
ATOM 3914 C C . LYS A 1 495 ? 20.554 -22.459 22.904 1.00 87.56 495 LYS A C 1
ATOM 3916 O O . LYS A 1 495 ? 21.128 -21.754 22.064 1.00 87.56 495 LYS A O 1
ATOM 3921 N N . ALA A 1 496 ? 19.242 -22.426 23.139 1.00 85.94 496 ALA A N 1
ATOM 3922 C CA . ALA A 1 496 ? 18.385 -21.387 22.578 1.00 85.94 496 ALA A CA 1
ATOM 3923 C C . ALA A 1 496 ? 18.889 -20.018 23.054 1.00 85.94 496 ALA A C 1
ATOM 3925 O O . ALA A 1 496 ? 19.459 -19.918 24.139 1.00 85.94 496 ALA A O 1
ATOM 3926 N N . ILE A 1 497 ? 18.753 -18.997 22.211 1.00 86.56 497 ILE A N 1
ATOM 3927 C CA . ILE A 1 497 ? 19.061 -17.626 22.618 1.00 86.56 497 ILE A CA 1
ATOM 3928 C C . ILE A 1 497 ? 17.952 -17.218 23.588 1.00 86.56 497 ILE A C 1
ATOM 3930 O O . ILE A 1 497 ? 16.781 -17.261 23.215 1.00 86.56 497 ILE A O 1
ATOM 3934 N N . GLU A 1 498 ? 18.318 -16.916 24.830 1.00 80.75 498 GLU A N 1
ATOM 3935 C CA . GLU A 1 498 ? 17.375 -16.482 25.860 1.00 80.75 498 GLU A CA 1
ATOM 3936 C C . GLU A 1 498 ? 17.067 -14.997 25.672 1.00 80.75 498 GLU A C 1
ATOM 3938 O O . GLU A 1 498 ? 17.938 -14.205 25.306 1.00 80.75 498 GLU A O 1
ATOM 3943 N N . HIS A 1 499 ? 15.806 -14.627 25.872 1.00 79.25 499 HIS A N 1
ATOM 3944 C CA . HIS A 1 499 ? 15.390 -13.236 25.791 1.00 79.25 499 HIS A CA 1
ATOM 3945 C C . HIS A 1 499 ? 15.736 -12.518 27.098 1.00 79.25 499 HIS A C 1
ATOM 3947 O O . HIS A 1 499 ? 15.563 -13.108 28.165 1.00 79.25 499 HIS A O 1
ATOM 3953 N N . PRO A 1 500 ? 16.177 -11.249 27.040 1.00 73.75 500 PRO A N 1
ATOM 3954 C CA . PRO A 1 500 ? 16.546 -10.490 28.236 1.00 73.75 500 PRO A CA 1
ATOM 3955 C C . PRO A 1 500 ? 15.354 -10.245 29.173 1.00 73.75 500 PRO A C 1
ATOM 3957 O O . PRO A 1 500 ? 15.538 -9.912 30.337 1.00 73.75 500 PRO A O 1
ATOM 3960 N N . VAL A 1 501 ? 14.127 -10.412 28.671 1.00 72.31 501 VAL A N 1
ATOM 3961 C CA . VAL A 1 501 ? 12.881 -10.205 29.408 1.00 72.31 501 VAL A CA 1
ATOM 3962 C C . VAL A 1 501 ? 11.883 -11.317 29.100 1.00 72.31 501 VAL A C 1
ATOM 3964 O O . VAL A 1 501 ? 11.861 -11.881 28.001 1.00 72.31 501 VAL A O 1
ATOM 3967 N N . ARG A 1 502 ? 11.034 -11.638 30.079 1.00 74.06 502 ARG A N 1
ATOM 3968 C CA . ARG A 1 502 ? 9.970 -12.632 29.914 1.00 74.06 502 ARG A CA 1
ATOM 3969 C C . ARG A 1 502 ? 8.899 -12.085 28.971 1.00 74.06 502 ARG A C 1
ATOM 3971 O O . ARG A 1 502 ? 8.377 -10.996 29.180 1.00 74.06 502 ARG A O 1
ATOM 3978 N N . THR A 1 503 ? 8.541 -12.860 27.951 1.00 78.81 503 THR A N 1
ATOM 3979 C CA . THR A 1 503 ? 7.515 -12.451 26.985 1.00 78.81 503 THR A CA 1
ATOM 3980 C C . THR A 1 503 ? 6.101 -12.622 27.538 1.00 78.81 503 THR A C 1
ATOM 3982 O O . THR A 1 503 ? 5.792 -13.642 28.165 1.00 78.81 503 THR A O 1
ATOM 3985 N N . ASN A 1 504 ? 5.210 -11.693 27.210 1.00 75.31 504 ASN A N 1
ATOM 3986 C CA . ASN A 1 504 ? 3.782 -11.796 27.467 1.00 75.31 504 ASN A CA 1
ATOM 3987 C C . ASN A 1 504 ? 3.133 -12.849 26.555 1.00 75.31 504 ASN A C 1
ATOM 3989 O O . ASN A 1 504 ? 3.411 -12.952 25.359 1.00 75.31 504 ASN A O 1
ATOM 3993 N N . GLN A 1 505 ? 2.220 -13.638 27.123 1.00 75.00 505 GLN A N 1
ATOM 3994 C CA . GLN A 1 505 ? 1.516 -14.695 26.384 1.00 75.00 505 GLN A CA 1
ATOM 3995 C C . GLN A 1 505 ? 0.437 -14.147 25.442 1.00 75.00 505 GLN A C 1
ATOM 3997 O O . GLN A 1 505 ? 0.145 -14.752 24.408 1.00 75.00 505 GLN A O 1
ATOM 4002 N N . ILE A 1 506 ? -0.136 -12.992 25.776 1.00 72.06 506 ILE A N 1
ATOM 4003 C CA . ILE A 1 506 ? -1.191 -12.326 25.012 1.00 72.06 506 ILE A CA 1
ATOM 4004 C C . ILE A 1 506 ? -0.547 -11.115 24.330 1.00 72.06 506 ILE A C 1
ATOM 4006 O O . ILE A 1 506 ? 0.049 -10.308 25.039 1.00 72.06 506 ILE A O 1
ATOM 4010 N N . PRO A 1 507 ? -0.633 -10.981 22.991 1.00 67.50 507 PRO A N 1
ATOM 4011 C CA . PRO A 1 507 ? -0.107 -9.800 22.320 1.00 67.50 507 PRO A CA 1
ATOM 4012 C C . PRO A 1 507 ? -0.925 -8.589 22.756 1.00 67.50 507 PRO A C 1
ATOM 4014 O O . PRO A 1 507 ? -2.159 -8.652 22.725 1.00 67.50 507 PRO A O 1
ATOM 4017 N N . ARG A 1 508 ? -0.272 -7.482 23.109 1.00 69.69 508 ARG A N 1
ATOM 4018 C CA . ARG A 1 508 ? -0.983 -6.219 23.294 1.00 69.69 508 ARG A CA 1
ATOM 4019 C C . ARG A 1 508 ? -1.661 -5.816 21.987 1.00 69.69 508 ARG A C 1
ATOM 4021 O O . ARG A 1 508 ? -1.176 -6.087 20.885 1.00 69.69 508 ARG A O 1
ATOM 4028 N N . GLN A 1 509 ? -2.811 -5.169 22.114 1.00 68.31 509 GLN A N 1
ATOM 4029 C CA . GLN A 1 509 ? -3.526 -4.624 20.973 1.00 68.31 509 GLN A CA 1
ATOM 4030 C C . GLN A 1 509 ? -2.685 -3.501 20.349 1.00 68.31 509 GLN A C 1
ATOM 4032 O O . GLN A 1 509 ? -2.450 -2.468 20.974 1.00 68.31 509 GLN A O 1
ATOM 4037 N N . ILE A 1 510 ? -2.186 -3.731 19.132 1.00 65.19 510 ILE A N 1
ATOM 4038 C CA . ILE A 1 510 ? -1.477 -2.712 18.353 1.00 65.19 510 ILE A CA 1
ATOM 4039 C C . ILE A 1 510 ? -2.549 -1.760 17.795 1.00 65.19 510 ILE A C 1
ATOM 4041 O O . ILE A 1 510 ? -3.485 -2.250 17.160 1.00 65.19 510 ILE A O 1
ATOM 4045 N N . PRO A 1 511 ? -2.459 -0.437 18.033 1.00 69.62 511 PRO A N 1
ATOM 4046 C CA . PRO A 1 511 ? -3.411 0.524 17.481 1.00 69.62 511 PRO A CA 1
ATOM 4047 C C . PRO A 1 511 ? -3.376 0.505 15.949 1.00 69.62 511 PRO A C 1
ATOM 4049 O O . PRO A 1 511 ? -2.323 0.265 15.351 1.00 69.62 511 PRO A O 1
ATOM 4052 N N . ASP A 1 512 ? -4.517 0.770 15.309 1.00 67.31 512 ASP A N 1
ATOM 4053 C CA . ASP A 1 512 ? -4.611 0.756 13.849 1.00 67.31 512 ASP A CA 1
ATOM 4054 C C . ASP A 1 512 ? -3.630 1.760 13.224 1.00 67.31 512 ASP A C 1
ATOM 4056 O O . ASP A 1 512 ? -3.673 2.969 13.465 1.00 67.31 512 ASP A O 1
ATOM 4060 N N . GLN A 1 513 ? -2.720 1.229 12.406 1.00 60.94 513 GLN A N 1
ATOM 4061 C CA . GLN A 1 513 ? -1.722 2.005 11.679 1.00 60.94 513 GLN A CA 1
ATOM 4062 C C . GLN A 1 513 ? -2.400 2.818 10.565 1.00 60.94 513 GLN A C 1
ATOM 4064 O O . GLN A 1 513 ? -3.184 2.289 9.763 1.00 60.94 513 GLN A O 1
ATOM 4069 N N . SER A 1 514 ? -2.073 4.113 10.488 1.00 83.69 514 SER A N 1
ATOM 4070 C CA . SER A 1 514 ? -2.455 4.981 9.368 1.00 83.69 514 SER A CA 1
ATOM 4071 C C . SER A 1 514 ? -1.988 4.376 8.041 1.00 83.69 514 SER A C 1
ATOM 4073 O O . SER A 1 514 ? -1.001 3.647 8.010 1.00 83.69 514 SER A O 1
ATOM 4075 N N . PHE A 1 515 ? -2.658 4.683 6.923 1.00 79.94 515 PHE A N 1
ATOM 4076 C CA . PHE A 1 515 ? -2.344 4.080 5.616 1.00 79.94 515 PHE A CA 1
ATOM 4077 C C . PHE A 1 515 ? -0.837 4.054 5.303 1.00 79.94 515 PHE A C 1
ATOM 4079 O O . PHE A 1 515 ? -0.315 3.023 4.898 1.00 79.94 515 PHE A O 1
ATOM 4086 N N . TYR A 1 516 ? -0.131 5.152 5.573 1.00 70.38 516 TYR A N 1
ATOM 4087 C CA . TYR A 1 516 ? 1.293 5.313 5.286 1.00 70.38 516 TYR A CA 1
ATOM 4088 C C . TYR A 1 516 ? 2.235 4.614 6.289 1.00 70.38 516 TYR A C 1
ATOM 4090 O O . TYR A 1 516 ? 3.393 4.379 5.960 1.00 70.38 516 TYR A O 1
ATOM 4098 N N . THR A 1 517 ? 1.755 4.254 7.488 1.00 71.25 517 THR A N 1
ATOM 4099 C CA . THR A 1 517 ? 2.500 3.441 8.473 1.00 71.25 517 THR A CA 1
ATOM 4100 C C . THR A 1 517 ? 2.189 1.947 8.373 1.00 71.25 517 THR A C 1
ATOM 4102 O O . THR A 1 517 ? 2.844 1.148 9.039 1.00 71.25 517 THR A O 1
ATOM 4105 N N . ARG A 1 518 ? 1.234 1.550 7.515 1.00 81.31 518 ARG A N 1
ATOM 4106 C CA . ARG A 1 518 ? 0.964 0.137 7.215 1.00 81.31 518 ARG A CA 1
ATOM 4107 C C . ARG A 1 518 ? 2.182 -0.524 6.556 1.00 81.31 518 ARG A C 1
ATOM 4109 O O . ARG A 1 518 ? 2.934 0.154 5.856 1.00 81.31 518 ARG A O 1
ATOM 4116 N N . PRO A 1 519 ? 2.331 -1.859 6.660 1.00 76.69 519 PRO A N 1
ATOM 4117 C CA . PRO A 1 519 ? 3.517 -2.560 6.174 1.00 76.69 519 PRO A CA 1
ATOM 4118 C C . PRO A 1 519 ? 3.824 -2.313 4.694 1.00 76.69 519 PRO A C 1
ATOM 4120 O O . PRO A 1 519 ? 4.966 -2.049 4.354 1.00 76.69 519 PRO A O 1
ATOM 4123 N N . LEU A 1 520 ? 2.823 -2.353 3.805 1.00 80.44 520 LEU A N 1
ATOM 4124 C CA . LEU A 1 520 ? 3.057 -2.209 2.362 1.00 80.44 520 LEU A CA 1
ATOM 4125 C C . LEU A 1 520 ? 3.507 -0.783 1.969 1.00 80.44 520 LEU A C 1
ATOM 4127 O O . LEU A 1 520 ? 4.591 -0.661 1.399 1.00 80.44 520 LEU A O 1
ATOM 4131 N N . PRO A 1 521 ? 2.774 0.302 2.302 1.00 82.69 521 PRO A N 1
ATOM 4132 C CA . PRO A 1 521 ? 3.248 1.664 2.042 1.00 82.69 521 PRO A CA 1
ATOM 4133 C C . PRO A 1 521 ? 4.521 2.016 2.816 1.00 82.69 521 PRO A C 1
ATOM 4135 O O . PRO A 1 521 ? 5.384 2.696 2.272 1.00 82.69 521 PRO A O 1
ATOM 4138 N N . GLY A 1 522 ? 4.679 1.508 4.042 1.00 76.88 522 GLY A N 1
ATOM 4139 C CA . GLY A 1 522 ? 5.885 1.691 4.848 1.00 76.88 522 GLY A CA 1
ATOM 4140 C C . GLY A 1 522 ? 7.128 1.049 4.225 1.00 76.88 522 GLY A C 1
ATOM 4141 O O . GLY A 1 522 ? 8.179 1.681 4.198 1.00 76.88 522 GLY A O 1
ATOM 4142 N N . ILE A 1 523 ? 7.012 -0.157 3.650 1.00 78.31 523 ILE A N 1
ATOM 4143 C CA . ILE A 1 523 ? 8.105 -0.814 2.908 1.00 78.31 523 ILE A CA 1
ATOM 4144 C C . ILE A 1 523 ? 8.486 0.006 1.671 1.00 78.31 523 ILE A C 1
ATOM 4146 O O . ILE A 1 523 ? 9.670 0.203 1.411 1.00 78.31 523 ILE A O 1
ATOM 4150 N N . VAL A 1 524 ? 7.503 0.517 0.923 1.00 80.75 524 VAL A N 1
ATOM 4151 C CA . VAL A 1 524 ? 7.765 1.316 -0.285 1.00 80.75 524 VAL A CA 1
ATOM 4152 C C . VAL A 1 524 ? 8.393 2.668 0.069 1.00 80.75 524 VAL A C 1
ATOM 4154 O O . VAL A 1 524 ? 9.420 3.028 -0.500 1.00 80.75 524 VAL A O 1
ATOM 4157 N N . MET A 1 525 ? 7.832 3.398 1.039 1.00 76.81 525 MET A N 1
ATOM 4158 C CA . MET A 1 525 ? 8.356 4.703 1.459 1.00 76.81 525 MET A CA 1
ATOM 4159 C C . MET A 1 525 ? 9.704 4.596 2.175 1.00 76.81 525 MET A C 1
ATOM 4161 O O . MET A 1 525 ? 10.579 5.426 1.951 1.00 76.81 525 MET A O 1
ATOM 4165 N N . GLY A 1 526 ? 9.902 3.567 3.000 1.00 73.88 526 GLY A N 1
ATOM 4166 C CA . GLY A 1 526 ? 11.191 3.290 3.631 1.00 73.88 526 GLY A CA 1
ATOM 4167 C C . GLY A 1 526 ? 12.246 2.819 2.628 1.00 73.88 526 GLY A C 1
ATOM 4168 O O . GLY A 1 526 ? 13.419 3.131 2.794 1.00 73.88 526 GLY A O 1
ATOM 4169 N N . GLY A 1 527 ? 11.838 2.109 1.571 1.00 76.38 527 GLY A N 1
ATOM 4170 C CA . GLY A 1 527 ? 12.728 1.587 0.533 1.00 76.38 527 GLY A CA 1
ATOM 4171 C C . GLY A 1 527 ? 13.140 2.606 -0.533 1.00 76.38 527 GLY A C 1
ATOM 4172 O O . GLY A 1 527 ? 14.226 2.472 -1.095 1.00 76.38 527 GLY A O 1
ATOM 4173 N N . ILE A 1 528 ? 12.331 3.642 -0.796 1.00 80.81 528 ILE A N 1
ATOM 4174 C CA . ILE A 1 528 ? 12.606 4.614 -1.870 1.00 80.81 528 ILE A CA 1
ATOM 4175 C C . ILE A 1 528 ? 13.861 5.452 -1.602 1.00 80.81 528 ILE A C 1
ATOM 4177 O O . ILE A 1 528 ? 14.592 5.776 -2.535 1.00 80.81 528 ILE A O 1
ATOM 4181 N N . LEU A 1 529 ? 14.138 5.765 -0.331 1.00 73.62 529 LEU A N 1
ATOM 4182 C CA . LEU A 1 529 ? 15.297 6.563 0.068 1.00 73.62 529 LEU A CA 1
ATOM 4183 C C . LEU A 1 529 ? 16.611 5.774 -0.108 1.00 73.62 529 LEU A C 1
ATOM 4185 O O . LEU A 1 529 ? 17.465 6.246 -0.860 1.00 73.62 529 LEU A O 1
ATOM 4189 N N . PRO A 1 530 ? 16.779 4.553 0.453 1.00 71.31 530 PRO A N 1
ATOM 4190 C CA . PRO A 1 530 ? 17.920 3.693 0.140 1.00 71.31 530 PRO A CA 1
ATOM 4191 C C . PRO A 1 530 ? 18.048 3.379 -1.351 1.00 71.31 530 PRO A C 1
ATOM 4193 O O . PRO A 1 530 ? 19.163 3.371 -1.867 1.00 71.31 530 PRO A O 1
ATOM 4196 N N . PHE A 1 531 ? 16.929 3.163 -2.058 1.00 80.81 531 PHE A N 1
ATOM 4197 C CA . PHE A 1 531 ? 16.938 2.952 -3.506 1.00 80.81 531 PHE A CA 1
ATOM 4198 C C . PHE A 1 531 ? 17.506 4.168 -4.245 1.00 80.81 531 PHE A C 1
ATOM 4200 O O . PHE A 1 531 ? 18.393 4.004 -5.078 1.00 80.81 531 PHE A O 1
ATOM 4207 N N . GLY A 1 532 ? 17.079 5.385 -3.892 1.00 74.19 532 GLY A N 1
ATOM 4208 C CA . GLY A 1 532 ? 17.623 6.628 -4.439 1.00 74.19 532 GLY A CA 1
ATOM 4209 C C . GLY A 1 532 ? 19.129 6.782 -4.198 1.00 74.19 532 GLY A C 1
ATOM 4210 O O . GLY A 1 532 ? 19.847 7.195 -5.108 1.00 74.19 532 GLY A O 1
ATOM 4211 N N . CYS A 1 533 ? 19.630 6.373 -3.025 1.00 73.25 533 CYS A N 1
ATOM 4212 C CA . CYS A 1 533 ? 21.064 6.406 -2.707 1.00 73.25 533 CYS A CA 1
ATOM 4213 C C . CYS A 1 533 ? 21.908 5.504 -3.613 1.00 73.25 533 CYS A C 1
ATOM 4215 O O . CYS A 1 533 ? 23.045 5.860 -3.934 1.00 73.25 533 CYS A O 1
ATOM 4217 N N . ILE A 1 534 ? 21.382 4.333 -3.988 1.00 75.56 534 ILE A N 1
ATOM 4218 C CA . ILE A 1 534 ? 22.125 3.319 -4.751 1.00 75.56 534 ILE A CA 1
ATOM 4219 C C . ILE A 1 534 ? 21.770 3.299 -6.238 1.00 75.56 534 ILE A C 1
ATOM 4221 O O . ILE A 1 534 ? 22.474 2.644 -6.997 1.00 75.56 534 ILE A O 1
ATOM 4225 N N . PHE A 1 535 ? 20.716 3.994 -6.676 1.00 80.50 535 PHE A N 1
ATOM 4226 C CA . PHE A 1 535 ? 20.143 3.867 -8.021 1.00 80.50 535 PHE A CA 1
ATOM 4227 C C . PHE A 1 535 ? 21.177 4.031 -9.142 1.00 80.50 535 PHE A C 1
ATOM 4229 O O . PHE A 1 535 ? 21.253 3.189 -10.035 1.00 80.50 535 PHE A O 1
ATOM 4236 N N . ILE A 1 536 ? 22.018 5.067 -9.071 1.00 76.56 536 ILE A N 1
ATOM 4237 C CA . ILE A 1 536 ? 23.051 5.318 -10.088 1.00 76.56 536 ILE A CA 1
ATOM 4238 C C . ILE A 1 536 ? 24.106 4.199 -10.087 1.00 76.56 536 ILE A C 1
ATOM 4240 O O . ILE A 1 536 ? 24.531 3.740 -11.145 1.00 76.56 536 ILE A O 1
ATOM 4244 N N . GLN A 1 537 ? 24.503 3.707 -8.911 1.00 74.31 537 GLN A N 1
ATOM 4245 C CA . GLN A 1 537 ? 25.442 2.586 -8.813 1.00 74.31 537 GLN A CA 1
ATOM 4246 C C . GLN A 1 537 ? 24.824 1.291 -9.338 1.00 74.31 537 GLN A C 1
ATOM 4248 O O . GLN A 1 537 ? 25.473 0.561 -10.080 1.00 74.31 537 GLN A O 1
ATOM 4253 N N . LEU A 1 538 ? 23.561 1.029 -8.992 1.00 77.94 538 LEU A N 1
ATOM 4254 C CA . LEU A 1 538 ? 22.808 -0.125 -9.463 1.00 77.94 538 LEU A CA 1
ATOM 4255 C C . LEU A 1 538 ? 22.680 -0.101 -10.989 1.00 77.94 538 LEU A C 1
ATOM 4257 O O . LEU A 1 538 ? 22.871 -1.134 -11.617 1.00 77.94 538 LEU A O 1
ATOM 4261 N N . PHE A 1 539 ? 22.444 1.068 -11.590 1.00 79.56 539 PHE A N 1
ATOM 4262 C CA . PHE A 1 539 ? 22.453 1.246 -13.041 1.00 79.56 539 PHE A CA 1
ATOM 4263 C C . PHE A 1 539 ? 23.801 0.852 -13.661 1.00 79.56 539 PHE A C 1
ATOM 4265 O O . PHE A 1 539 ? 23.825 0.052 -14.592 1.00 79.56 539 PHE A O 1
ATOM 4272 N N . PHE A 1 540 ? 24.928 1.325 -13.117 1.00 74.44 540 PHE A N 1
ATOM 4273 C CA . PHE A 1 540 ? 26.253 0.940 -13.622 1.00 74.44 540 PHE A CA 1
ATOM 4274 C C . PHE A 1 540 ? 26.571 -0.546 -13.408 1.00 74.44 540 PHE A C 1
ATOM 4276 O O . PHE A 1 540 ? 27.177 -1.168 -14.279 1.00 74.44 540 PHE A O 1
ATOM 4283 N N . ILE A 1 541 ? 26.145 -1.139 -12.289 1.00 75.19 541 ILE A N 1
ATOM 4284 C CA . ILE A 1 541 ? 26.303 -2.578 -12.028 1.00 75.19 541 ILE A CA 1
ATOM 4285 C C . ILE A 1 541 ? 25.471 -3.390 -13.026 1.00 75.19 541 ILE A C 1
ATOM 4287 O O . ILE A 1 541 ? 25.982 -4.337 -13.621 1.00 75.19 541 ILE A O 1
ATOM 4291 N N . LEU A 1 542 ? 24.211 -3.012 -13.254 1.00 76.75 542 LEU A N 1
ATOM 4292 C CA . LEU A 1 542 ? 23.335 -3.684 -14.212 1.00 76.75 542 LEU A CA 1
ATOM 4293 C C . LEU A 1 542 ? 23.842 -3.517 -15.648 1.00 76.75 542 LEU A C 1
ATOM 4295 O O . LEU A 1 542 ? 23.930 -4.510 -16.361 1.00 76.75 542 LEU A O 1
ATOM 4299 N N . ASN A 1 543 ? 24.287 -2.330 -16.059 1.00 72.75 543 ASN A N 1
ATOM 4300 C CA . ASN A 1 543 ? 24.922 -2.147 -17.368 1.00 72.75 543 ASN A CA 1
ATOM 4301 C C . ASN A 1 543 ? 26.227 -2.934 -17.490 1.00 72.75 543 ASN A C 1
ATOM 4303 O O . ASN A 1 543 ? 26.533 -3.458 -18.558 1.00 72.75 543 ASN A O 1
ATOM 4307 N N . SER A 1 544 ? 26.978 -3.090 -16.400 1.00 72.69 544 SER A N 1
ATOM 4308 C CA . SER A 1 544 ? 28.158 -3.946 -16.415 1.00 72.69 544 SER A CA 1
ATOM 4309 C C . SER A 1 544 ? 27.790 -5.416 -16.615 1.00 72.69 544 SER A C 1
ATOM 4311 O O . SER A 1 544 ? 28.432 -6.103 -17.406 1.00 72.69 544 SER A O 1
ATOM 4313 N N . ILE A 1 545 ? 26.736 -5.900 -15.958 1.00 71.12 545 ILE A N 1
ATOM 4314 C CA . ILE A 1 545 ? 26.287 -7.293 -16.070 1.00 71.12 545 ILE A CA 1
ATOM 4315 C C . ILE A 1 545 ? 25.637 -7.575 -17.439 1.00 71.12 545 ILE A C 1
ATOM 4317 O O . ILE A 1 545 ? 25.907 -8.621 -18.025 1.00 71.12 545 ILE A O 1
ATOM 4321 N N . TRP A 1 546 ? 24.809 -6.660 -17.953 1.00 67.50 546 TRP A N 1
ATOM 4322 C CA . TRP A 1 546 ? 23.943 -6.889 -19.121 1.00 67.50 546 TRP A CA 1
ATOM 4323 C C . TRP A 1 546 ? 24.459 -6.254 -20.424 1.00 67.50 546 TRP A C 1
ATOM 4325 O O . TRP A 1 546 ? 24.222 -6.810 -21.489 1.00 67.50 546 TRP A O 1
ATOM 4335 N N . SER A 1 547 ? 25.170 -5.121 -20.358 1.00 61.28 547 SER A N 1
ATOM 4336 C CA . SER A 1 547 ? 25.663 -4.344 -21.518 1.00 61.28 547 SER A CA 1
ATOM 4337 C C . SER A 1 547 ? 27.195 -4.370 -21.658 1.00 61.28 547 SER A C 1
ATOM 4339 O O . SER A 1 547 ? 27.782 -3.544 -22.356 1.00 61.28 547 SER A O 1
ATOM 4341 N N . HIS A 1 548 ? 27.864 -5.296 -20.967 1.00 62.78 548 HIS A N 1
ATOM 4342 C CA . HIS A 1 548 ? 29.297 -5.576 -21.099 1.00 62.78 548 HIS A CA 1
ATOM 4343 C C . HIS A 1 548 ? 30.278 -4.425 -20.815 1.00 62.78 548 HIS A C 1
ATOM 4345 O O . HIS A 1 548 ? 31.486 -4.579 -21.012 1.00 62.78 548 HIS A O 1
ATOM 4351 N N . GLU A 1 549 ? 29.825 -3.332 -20.205 1.00 68.06 549 GLU A N 1
ATOM 4352 C CA . GLU A 1 549 ? 30.688 -2.225 -19.772 1.00 68.06 549 GLU A CA 1
ATOM 4353 C C . GLU A 1 549 ? 31.530 -2.614 -18.546 1.00 68.06 549 GLU A C 1
ATOM 4355 O O . GLU A 1 549 ? 31.099 -3.394 -17.690 1.00 68.06 549 GLU A O 1
ATOM 4360 N N . THR A 1 550 ? 32.793 -2.194 -18.464 1.00 66.44 550 THR A N 1
ATOM 4361 C CA . THR A 1 550 ? 33.700 -2.564 -17.356 1.00 66.44 550 THR A CA 1
ATOM 4362 C C . THR A 1 550 ? 33.418 -1.726 -16.115 1.00 66.44 550 THR A C 1
ATOM 4364 O O . THR A 1 550 ? 33.684 -0.529 -16.112 1.00 66.44 550 THR A O 1
ATOM 4367 N N . TYR A 1 551 ? 32.921 -2.345 -15.040 1.00 67.62 551 TYR A N 1
ATOM 4368 C CA . TYR A 1 551 ? 32.813 -1.693 -13.733 1.00 67.62 551 TYR A CA 1
ATOM 4369 C C . TYR A 1 551 ? 34.118 -1.869 -12.951 1.00 67.62 551 TYR A C 1
ATOM 4371 O O . TYR A 1 551 ? 34.545 -2.996 -12.716 1.00 67.62 551 TYR A O 1
ATOM 4379 N N . TYR A 1 552 ? 34.760 -0.768 -12.557 1.00 65.81 552 TYR A N 1
ATOM 4380 C CA . TYR A 1 552 ? 36.090 -0.790 -11.930 1.00 65.81 552 TYR A CA 1
ATOM 4381 C C . TYR A 1 552 ? 36.104 -0.290 -10.476 1.00 65.81 552 TYR A C 1
ATOM 4383 O O . TYR A 1 552 ? 37.109 -0.429 -9.787 1.00 65.81 552 TYR A O 1
ATOM 4391 N N . MET A 1 553 ? 34.993 0.252 -9.968 1.00 69.69 553 MET A N 1
ATOM 4392 C CA . MET A 1 553 ? 34.938 0.893 -8.648 1.00 69.69 553 MET A CA 1
ATOM 4393 C C . MET A 1 553 ? 34.478 -0.055 -7.522 1.00 69.69 553 MET A C 1
ATOM 4395 O O . MET A 1 553 ? 33.728 0.347 -6.637 1.00 69.69 553 MET A O 1
ATOM 4399 N N . PHE A 1 554 ? 34.946 -1.310 -7.505 1.00 71.00 554 PHE A N 1
ATOM 4400 C CA . PHE A 1 554 ? 34.608 -2.272 -6.436 1.00 71.00 554 PHE A CA 1
ATOM 4401 C C . PHE A 1 554 ? 35.017 -1.783 -5.039 1.00 71.00 554 PHE A C 1
ATOM 4403 O O . PHE A 1 554 ? 34.284 -2.003 -4.077 1.00 71.00 554 PHE A O 1
ATOM 4410 N N . GLY A 1 555 ? 36.136 -1.055 -4.937 1.00 70.25 555 GLY A N 1
ATOM 4411 C CA . GLY A 1 555 ? 36.567 -0.406 -3.693 1.00 70.25 555 GLY A CA 1
ATOM 4412 C C . GLY A 1 555 ? 35.551 0.607 -3.168 1.00 70.25 555 GLY A C 1
ATOM 4413 O O . GLY A 1 555 ? 35.319 0.683 -1.965 1.00 70.25 555 GLY A O 1
ATOM 4414 N N . PHE A 1 556 ? 34.876 1.326 -4.066 1.00 71.25 556 PHE A N 1
ATOM 4415 C CA . PHE A 1 556 ? 33.801 2.239 -3.694 1.00 71.25 556 PHE A CA 1
ATOM 4416 C C . PHE A 1 556 ? 32.535 1.484 -3.274 1.00 71.25 556 PHE A C 1
ATOM 4418 O O . PHE A 1 556 ? 31.951 1.818 -2.246 1.00 71.25 556 PHE A O 1
ATOM 4425 N N . THR A 1 557 ? 32.144 0.427 -3.995 1.00 73.69 557 THR A N 1
ATOM 4426 C CA . THR A 1 557 ? 31.030 -0.440 -3.572 1.00 73.69 557 THR A CA 1
ATOM 4427 C C . THR A 1 557 ? 31.285 -1.019 -2.179 1.00 73.69 557 THR A C 1
ATOM 4429 O O . THR A 1 557 ? 30.384 -1.022 -1.340 1.00 73.69 557 THR A O 1
ATOM 4432 N N . LEU A 1 558 ? 32.520 -1.451 -1.899 1.00 77.12 558 LEU A N 1
ATOM 4433 C CA . LEU A 1 558 ? 32.933 -1.919 -0.579 1.00 77.12 558 LEU A CA 1
ATOM 4434 C C . LEU A 1 558 ? 32.857 -0.795 0.461 1.00 77.12 558 LEU A C 1
ATOM 4436 O O . LEU A 1 558 ? 32.304 -1.024 1.531 1.00 77.12 558 LEU A O 1
ATOM 4440 N N . PHE A 1 559 ? 33.346 0.409 0.151 1.00 76.25 559 PHE A N 1
ATOM 4441 C CA . PHE A 1 559 ? 33.274 1.560 1.055 1.00 76.25 559 PHE A CA 1
ATOM 4442 C C . PHE A 1 559 ? 31.829 1.937 1.403 1.00 76.25 559 PHE A C 1
ATOM 4444 O O . PHE A 1 559 ? 31.519 2.105 2.575 1.00 76.25 559 PHE A O 1
ATOM 4451 N N . VAL A 1 560 ? 30.925 2.014 0.421 1.00 74.12 560 VAL A N 1
ATOM 4452 C CA . VAL A 1 560 ? 29.500 2.322 0.654 1.00 74.12 560 VAL A CA 1
ATOM 4453 C C . VAL A 1 560 ? 28.827 1.222 1.465 1.00 74.12 560 VAL A C 1
ATOM 4455 O O . VAL A 1 560 ? 28.085 1.516 2.399 1.00 74.12 560 VAL A O 1
ATOM 4458 N N . THR A 1 561 ? 29.112 -0.043 1.147 1.00 74.38 561 THR A N 1
ATOM 4459 C CA . THR A 1 561 ? 28.573 -1.190 1.893 1.00 74.38 561 THR A CA 1
ATOM 4460 C C . THR A 1 561 ? 29.080 -1.189 3.335 1.00 74.38 561 THR A C 1
ATOM 4462 O O . THR A 1 561 ? 28.298 -1.396 4.260 1.00 74.38 561 THR A O 1
ATOM 4465 N N . ALA A 1 562 ? 30.367 -0.902 3.542 1.00 74.69 562 ALA A N 1
ATOM 4466 C CA . ALA A 1 562 ? 30.970 -0.784 4.862 1.00 74.69 562 ALA A CA 1
ATOM 4467 C C . ALA A 1 562 ? 30.397 0.409 5.633 1.00 74.69 562 ALA A C 1
ATOM 4469 O O . ALA A 1 562 ? 29.988 0.233 6.771 1.00 74.69 562 ALA A O 1
ATOM 4470 N N . ALA A 1 563 ? 30.294 1.592 5.022 1.00 72.81 563 ALA A N 1
ATOM 4471 C CA . ALA A 1 563 ? 29.710 2.781 5.641 1.00 72.81 563 ALA A CA 1
ATOM 4472 C C . ALA A 1 563 ? 28.250 2.547 6.053 1.00 72.81 563 ALA A C 1
ATOM 4474 O O . ALA A 1 563 ? 27.853 2.918 7.153 1.00 72.81 563 ALA A O 1
ATOM 4475 N N . TRP A 1 564 ? 27.465 1.869 5.211 1.00 72.81 564 TRP A N 1
ATOM 4476 C CA . TRP A 1 564 ? 26.102 1.464 5.550 1.00 72.81 564 TRP A CA 1
ATOM 4477 C C . TRP A 1 564 ? 26.071 0.457 6.709 1.00 72.81 564 TRP A C 1
ATOM 4479 O O . TRP A 1 564 ? 25.244 0.578 7.610 1.00 72.81 564 TRP A O 1
ATOM 4489 N N . PHE A 1 565 ? 26.984 -0.516 6.733 1.00 73.50 565 PHE A N 1
ATOM 4490 C CA . PHE A 1 565 ? 27.073 -1.496 7.816 1.00 73.50 565 PHE A CA 1
ATOM 4491 C C . PHE A 1 565 ? 27.500 -0.853 9.143 1.00 73.50 565 PHE A C 1
ATOM 4493 O O . PHE A 1 565 ? 26.845 -1.060 10.159 1.00 73.50 565 PHE A O 1
ATOM 4500 N N . PHE A 1 566 ? 28.531 -0.004 9.119 1.00 71.62 566 PHE A N 1
ATOM 4501 C CA . PHE A 1 566 ? 28.965 0.799 10.261 1.00 71.62 566 PHE A CA 1
ATOM 4502 C C . PHE A 1 566 ? 27.861 1.728 10.754 1.00 71.62 566 PHE A C 1
ATOM 4504 O O . PHE A 1 566 ? 27.697 1.854 11.957 1.00 71.62 566 PHE A O 1
ATOM 4511 N N . PHE A 1 567 ? 27.071 2.329 9.861 1.00 69.81 567 PHE A N 1
ATOM 4512 C CA . PHE A 1 567 ? 25.915 3.139 10.245 1.00 69.81 567 PHE A CA 1
ATOM 4513 C C . PHE A 1 567 ? 24.867 2.325 11.016 1.00 69.81 567 PHE A C 1
ATOM 4515 O O . PHE A 1 567 ? 24.421 2.758 12.075 1.00 69.81 567 PHE A O 1
ATOM 4522 N N . ASN A 1 568 ? 24.502 1.135 10.527 1.00 69.12 568 ASN A N 1
ATOM 4523 C CA . ASN A 1 568 ? 23.539 0.278 11.226 1.00 69.12 568 ASN A CA 1
ATOM 4524 C C . ASN A 1 568 ? 24.097 -0.233 12.565 1.00 69.12 568 ASN A C 1
ATOM 4526 O O . ASN A 1 568 ? 23.373 -0.229 13.553 1.00 69.12 568 ASN A O 1
ATOM 4530 N N . ILE A 1 569 ? 25.387 -0.587 12.624 1.00 71.56 569 ILE A N 1
ATOM 4531 C CA . ILE A 1 569 ? 26.054 -0.958 13.882 1.00 71.56 569 ILE A CA 1
ATOM 4532 C C . ILE A 1 569 ? 26.104 0.222 14.852 1.00 71.56 569 ILE A C 1
ATOM 4534 O O . ILE A 1 569 ? 25.843 0.041 16.030 1.00 71.56 569 ILE A O 1
ATOM 4538 N N . PHE A 1 570 ? 26.432 1.425 14.384 1.00 66.12 570 PHE A N 1
ATOM 4539 C CA . PHE A 1 570 ? 26.496 2.625 15.215 1.00 66.12 570 PHE A CA 1
ATOM 4540 C C . PHE A 1 570 ? 25.126 2.967 15.809 1.00 66.12 570 PHE A C 1
ATOM 4542 O O . PHE A 1 570 ? 25.043 3.263 16.997 1.00 66.12 570 PHE A O 1
ATOM 4549 N N . LEU A 1 571 ? 24.053 2.862 15.015 1.00 61.69 571 LEU A N 1
ATOM 4550 C CA . LEU A 1 571 ? 22.677 3.002 15.503 1.00 61.69 571 LEU A CA 1
ATOM 4551 C C . LEU A 1 571 ? 22.317 1.948 16.559 1.00 61.69 571 LEU A C 1
ATOM 4553 O O . LEU A 1 571 ? 21.660 2.282 17.544 1.00 61.69 571 LEU A O 1
ATOM 4557 N N . ASP A 1 572 ? 22.741 0.697 16.368 1.00 59.50 572 ASP A N 1
ATOM 4558 C CA . ASP A 1 572 ? 22.509 -0.374 17.342 1.00 59.50 572 ASP A CA 1
ATOM 4559 C C . ASP A 1 572 ? 23.367 -0.201 18.612 1.00 59.50 572 ASP A C 1
ATOM 4561 O O . ASP A 1 572 ? 22.872 -0.426 19.711 1.00 59.50 572 ASP A O 1
ATOM 4565 N N . SER A 1 573 ? 24.609 0.275 18.495 1.00 57.22 573 SER A N 1
ATOM 4566 C CA . SER A 1 573 ? 25.522 0.489 19.627 1.00 57.22 573 SER A CA 1
ATOM 4567 C C . SER A 1 573 ? 25.101 1.684 20.491 1.00 57.22 573 SER A C 1
ATOM 4569 O O . SER A 1 573 ? 25.101 1.579 21.714 1.00 57.22 573 SER A O 1
ATOM 4571 N N . TYR A 1 574 ? 24.643 2.789 19.882 1.00 55.16 574 TYR A N 1
ATOM 4572 C CA . TYR A 1 574 ? 24.062 3.930 20.615 1.00 55.16 574 TYR A CA 1
ATOM 4573 C C . TYR A 1 574 ? 22.793 3.552 21.389 1.00 55.16 574 TYR A C 1
ATOM 4575 O O . TYR A 1 574 ? 22.420 4.213 22.353 1.00 55.16 574 TYR A O 1
ATOM 4583 N N . ARG A 1 575 ? 22.102 2.491 20.964 1.00 50.66 575 ARG A N 1
ATOM 4584 C CA . ARG A 1 575 ? 20.924 1.972 21.656 1.00 50.66 575 ARG A CA 1
ATOM 4585 C C . ARG A 1 575 ? 21.289 1.154 22.905 1.00 50.66 575 ARG A C 1
ATOM 4587 O O . ARG A 1 575 ? 20.427 1.015 23.767 1.00 50.66 575 ARG A O 1
ATOM 4594 N N . GLU A 1 576 ? 22.512 0.631 23.017 1.00 44.66 576 GLU A N 1
ATOM 4595 C CA . GLU A 1 576 ? 22.974 -0.146 24.181 1.00 44.66 576 GLU A CA 1
ATOM 4596 C C . GLU A 1 576 ? 23.605 0.724 25.287 1.00 44.66 576 GLU A C 1
ATOM 4598 O O . GLU A 1 576 ? 23.393 0.433 26.462 1.00 44.66 576 GLU A O 1
ATOM 4603 N N . GLU A 1 577 ? 24.306 1.812 24.948 1.00 40.53 577 GLU A N 1
ATOM 4604 C CA . GLU A 1 577 ? 25.096 2.608 25.914 1.00 40.53 577 GLU A CA 1
ATOM 4605 C C . GLU A 1 577 ? 24.249 3.425 26.923 1.00 40.53 577 GLU A C 1
ATOM 4607 O O . GLU A 1 577 ? 24.661 3.605 28.066 1.00 40.53 577 GLU A O 1
ATOM 4612 N N . ASP A 1 578 ? 23.022 3.835 26.575 1.00 41.50 578 ASP A N 1
ATOM 4613 C CA . ASP A 1 578 ? 22.135 4.614 27.469 1.00 41.50 578 ASP A CA 1
ATOM 4614 C C . ASP A 1 578 ? 21.252 3.752 28.410 1.00 41.50 578 ASP A C 1
ATOM 4616 O O . ASP A 1 578 ? 20.451 4.284 29.186 1.00 41.50 578 ASP A O 1
ATOM 4620 N N . TYR A 1 579 ? 21.359 2.416 28.364 1.00 43.44 579 TYR A N 1
ATOM 4621 C CA . TYR A 1 579 ? 20.512 1.497 29.152 1.00 43.44 579 TYR A CA 1
ATOM 4622 C C . TYR A 1 579 ? 21.138 1.005 30.470 1.00 43.44 579 TYR A C 1
ATOM 4624 O O . TYR A 1 579 ? 20.423 0.444 31.307 1.00 43.44 579 TYR A O 1
ATOM 4632 N N . GLU A 1 580 ? 22.432 1.237 30.703 1.00 31.62 580 GLU A N 1
ATOM 4633 C CA . GLU A 1 580 ? 23.124 0.791 31.923 1.00 31.62 580 GLU A CA 1
ATOM 4634 C C . GLU A 1 580 ? 22.685 1.441 33.257 1.00 31.62 580 GLU A C 1
ATOM 4636 O O . GLU A 1 580 ? 22.834 0.775 34.284 1.00 31.62 580 GLU A O 1
ATOM 4641 N N . PRO A 1 581 ? 22.075 2.646 33.347 1.00 33.69 581 PRO A N 1
ATOM 4642 C CA . PRO A 1 581 ? 21.693 3.178 34.661 1.00 33.69 581 PRO A CA 1
ATOM 4643 C C . PRO A 1 581 ? 20.485 2.467 35.297 1.00 33.69 581 PRO A C 1
ATOM 4645 O O . PRO A 1 581 ? 20.243 2.620 36.492 1.00 33.69 581 PRO A O 1
ATOM 4648 N N . VAL A 1 582 ? 19.689 1.720 34.520 1.00 38.84 582 VAL A N 1
ATOM 4649 C CA . VAL A 1 582 ? 18.361 1.230 34.950 1.00 38.84 582 VAL A CA 1
ATOM 4650 C C . VAL A 1 582 ? 18.385 -0.235 35.404 1.00 38.84 582 VAL A C 1
ATOM 4652 O O . VAL A 1 582 ? 17.495 -0.663 36.135 1.00 38.84 582 VAL A O 1
ATOM 4655 N N . THR A 1 583 ? 19.400 -1.015 35.035 1.00 34.06 583 THR A N 1
ATOM 4656 C CA . THR A 1 583 ? 19.512 -2.445 35.384 1.00 34.06 583 THR A CA 1
ATOM 4657 C C . THR A 1 583 ? 19.842 -2.694 36.860 1.00 34.06 583 THR A C 1
ATOM 4659 O O . THR A 1 583 ? 19.437 -3.723 37.395 1.00 34.06 583 THR A O 1
ATOM 4662 N N . TYR A 1 584 ? 20.465 -1.740 37.560 1.00 30.91 584 TYR A N 1
ATOM 4663 C CA . TYR A 1 584 ? 20.815 -1.879 38.984 1.00 30.91 584 TYR A CA 1
ATOM 4664 C C . TYR A 1 584 ? 19.618 -1.817 39.955 1.00 30.91 584 TYR A C 1
ATOM 4666 O O . TYR A 1 584 ? 19.748 -2.255 41.097 1.00 30.91 584 TYR A O 1
ATOM 4674 N N . SER A 1 585 ? 18.446 -1.330 39.527 1.00 30.70 585 SER A N 1
ATOM 4675 C CA . SER A 1 585 ? 17.236 -1.299 40.371 1.00 30.70 585 SER A CA 1
ATOM 4676 C C . SER A 1 585 ? 16.503 -2.650 40.421 1.00 30.70 585 SER A C 1
ATOM 4678 O O . SER A 1 585 ? 15.889 -2.971 41.431 1.00 30.70 585 SER A O 1
ATOM 4680 N N . TRP A 1 586 ? 16.641 -3.497 39.395 1.00 32.12 586 TRP A N 1
ATOM 4681 C CA . TRP A 1 586 ? 15.869 -4.743 39.259 1.00 32.12 586 TRP A CA 1
ATOM 4682 C C . TRP A 1 586 ? 16.274 -5.865 40.220 1.00 32.12 586 TRP A C 1
ATOM 4684 O O . TRP A 1 586 ? 15.532 -6.830 40.389 1.00 32.12 586 TRP A O 1
ATOM 4694 N N . GLN A 1 587 ? 17.452 -5.775 40.841 1.00 30.08 587 GLN A N 1
ATOM 4695 C CA . GLN A 1 587 ? 17.972 -6.835 41.707 1.00 30.08 587 GLN A CA 1
ATOM 4696 C C . GLN A 1 587 ? 17.544 -6.704 43.176 1.00 30.08 587 GLN A C 1
ATOM 4698 O O . GLN A 1 587 ? 17.702 -7.665 43.922 1.00 30.08 587 GLN A O 1
ATOM 4703 N N . LYS A 1 588 ? 16.991 -5.556 43.594 1.00 29.00 588 LYS A N 1
ATOM 4704 C CA . LYS A 1 588 ? 16.610 -5.313 44.997 1.00 29.00 588 LYS A CA 1
ATOM 4705 C C . LYS A 1 588 ? 15.173 -5.708 45.341 1.00 29.00 588 LYS A C 1
ATOM 4707 O O . LYS A 1 588 ? 14.920 -6.087 46.480 1.00 29.00 588 LYS A O 1
ATOM 4712 N N . ASP A 1 589 ? 14.263 -5.708 44.371 1.00 31.56 589 ASP A N 1
ATOM 4713 C CA . ASP A 1 589 ? 12.827 -5.872 44.651 1.00 31.56 589 ASP A CA 1
ATOM 4714 C C . ASP A 1 589 ? 12.347 -7.337 44.621 1.00 31.56 589 ASP A C 1
ATOM 4716 O O . ASP A 1 589 ? 11.194 -7.633 44.925 1.00 31.56 589 ASP A O 1
ATOM 4720 N N . ILE A 1 590 ? 13.236 -8.286 44.299 1.00 32.41 590 ILE A N 1
ATOM 4721 C CA . ILE A 1 590 ? 12.915 -9.724 44.200 1.00 32.41 590 ILE A CA 1
ATOM 4722 C C . ILE A 1 590 ? 13.073 -10.466 45.550 1.00 32.41 590 ILE A C 1
ATOM 4724 O O . ILE A 1 590 ? 12.653 -11.617 45.668 1.00 32.41 590 ILE A O 1
ATOM 4728 N N . GLU A 1 591 ? 13.595 -9.827 46.604 1.00 30.91 591 GLU A N 1
ATOM 4729 C CA . GLU A 1 591 ? 13.862 -10.491 47.897 1.00 30.91 591 GLU A CA 1
ATOM 4730 C C . GLU A 1 591 ? 12.765 -10.367 48.971 1.00 30.91 591 GLU A C 1
ATOM 4732 O O . GLU A 1 591 ? 12.907 -10.945 50.048 1.00 30.91 591 GLU A O 1
ATOM 4737 N N . ILE A 1 592 ? 11.634 -9.705 48.708 1.00 33.56 592 ILE A N 1
ATOM 4738 C CA . ILE A 1 592 ? 10.584 -9.526 49.726 1.00 33.56 592 ILE A CA 1
ATOM 4739 C C . ILE A 1 592 ? 9.250 -10.075 49.209 1.00 33.56 592 ILE A C 1
ATOM 4741 O O . ILE A 1 592 ? 8.541 -9.384 48.487 1.00 33.56 592 ILE A O 1
ATOM 4745 N N . LEU A 1 593 ? 8.936 -11.331 49.580 1.00 28.69 593 LEU A N 1
ATOM 4746 C CA . LEU A 1 593 ? 7.606 -11.898 49.924 1.00 28.69 593 LEU A CA 1
ATOM 4747 C C . LEU A 1 593 ? 7.461 -13.389 49.529 1.00 28.69 593 LEU A C 1
ATOM 4749 O O . LEU A 1 593 ? 7.078 -13.711 48.401 1.00 28.69 593 LEU A O 1
ATOM 4753 N N . PRO A 1 594 ? 7.596 -14.315 50.498 1.00 29.31 594 PRO A N 1
ATOM 4754 C CA . PRO A 1 594 ? 6.872 -15.580 50.451 1.00 29.31 594 PRO A CA 1
ATOM 4755 C C . PRO A 1 594 ? 6.143 -15.849 51.776 1.00 29.31 594 PRO A C 1
ATOM 4757 O O . PRO A 1 594 ? 6.562 -16.708 52.541 1.00 29.31 594 PRO A O 1
ATOM 4760 N N . GLU A 1 595 ? 5.035 -15.156 52.072 1.00 29.34 595 GLU A N 1
ATOM 4761 C CA . GLU A 1 595 ? 4.274 -15.468 53.298 1.00 29.34 595 GLU A CA 1
ATOM 4762 C C . GLU A 1 595 ? 2.789 -15.063 53.258 1.00 29.34 595 GLU A C 1
ATOM 4764 O O . GLU A 1 595 ? 2.290 -14.324 54.093 1.00 29.34 595 GLU A O 1
ATOM 4769 N N . ALA A 1 596 ? 2.029 -15.567 52.279 1.00 26.67 596 ALA A N 1
ATOM 4770 C CA . ALA A 1 596 ? 0.560 -15.503 52.329 1.00 26.67 596 ALA A CA 1
ATOM 4771 C C . ALA A 1 596 ? -0.097 -16.594 51.469 1.00 26.67 596 ALA A C 1
ATOM 4773 O O . ALA A 1 596 ? -0.920 -16.334 50.595 1.00 26.67 596 ALA A O 1
ATOM 4774 N N . ARG A 1 597 ? 0.276 -17.859 51.688 1.00 27.44 597 ARG A N 1
ATOM 4775 C CA . ARG A 1 597 ? -0.457 -19.001 51.122 1.00 27.44 597 ARG A CA 1
ATOM 4776 C C . ARG A 1 597 ? -0.664 -20.074 52.184 1.00 27.44 597 ARG A C 1
ATOM 4778 O O . ARG A 1 597 ? -0.057 -21.133 52.126 1.00 27.44 597 ARG A O 1
ATOM 4785 N N . LYS A 1 598 ? -1.512 -19.773 53.171 1.00 28.55 598 LYS A N 1
ATOM 4786 C CA . LYS A 1 598 ? -2.152 -20.741 54.081 1.00 28.55 598 LYS A CA 1
ATOM 4787 C C . LYS A 1 598 ? -3.254 -20.021 54.861 1.00 28.55 598 LYS A C 1
ATOM 4789 O O . LYS A 1 598 ? -2.946 -19.365 55.847 1.00 28.55 598 LYS A O 1
ATOM 4794 N N . ARG A 1 599 ? -4.507 -20.146 54.401 1.00 26.80 599 ARG A N 1
ATOM 4795 C CA . ARG A 1 599 ? -5.773 -20.160 55.176 1.00 26.80 599 ARG A CA 1
ATOM 4796 C C . ARG A 1 599 ? -6.942 -19.743 54.279 1.00 26.80 599 ARG A C 1
ATOM 4798 O O . ARG A 1 599 ? -7.120 -18.563 54.027 1.00 26.80 599 ARG A O 1
ATOM 4805 N N . GLN A 1 600 ? -7.714 -20.725 53.821 1.00 26.59 600 GLN A N 1
ATOM 4806 C CA . GLN A 1 600 ? -9.154 -20.877 54.093 1.00 26.59 600 GLN A CA 1
ATOM 4807 C C . GLN A 1 600 ? -9.770 -21.842 53.073 1.00 26.59 600 GLN A C 1
ATOM 4809 O O . GLN A 1 600 ? -9.651 -21.657 51.866 1.00 26.59 600 GLN A O 1
ATOM 4814 N N . GLY A 1 601 ? -10.387 -22.897 53.604 1.00 23.42 601 GLY A N 1
ATOM 4815 C CA . GLY A 1 601 ? -11.307 -23.784 52.901 1.00 23.42 601 GLY A CA 1
ATOM 4816 C C . GLY A 1 601 ? -12.726 -23.647 53.470 1.00 23.42 601 GLY A C 1
ATOM 4817 O O . GLY A 1 601 ? -12.897 -23.036 54.525 1.00 23.42 601 GLY A O 1
ATOM 4818 N N . GLY A 1 602 ? -13.688 -24.268 52.771 1.00 24.42 602 GLY A N 1
ATOM 4819 C CA . GLY A 1 602 ? -15.128 -24.367 53.095 1.00 24.42 602 GLY A CA 1
ATOM 4820 C C . GLY A 1 602 ? -15.915 -23.112 52.683 1.00 24.42 602 GLY A C 1
ATOM 4821 O O . GLY A 1 602 ? -15.441 -22.015 52.931 1.00 24.42 602 GLY A O 1
ATOM 4822 N N . VAL A 1 603 ? -17.099 -23.143 52.058 1.00 26.44 603 VAL A N 1
ATOM 4823 C CA . VAL A 1 603 ? -18.235 -24.087 52.112 1.00 26.44 603 VAL A CA 1
ATOM 4824 C C . VAL A 1 603 ? -19.091 -23.971 50.822 1.00 26.44 603 VAL A C 1
ATOM 4826 O O . VAL A 1 603 ? -18.954 -23.022 50.052 1.00 26.44 603 VAL A O 1
ATOM 4829 N N . ASP A 1 604 ? -19.936 -24.983 50.634 1.00 26.00 604 ASP A N 1
ATOM 4830 C CA . ASP A 1 604 ? -20.736 -25.466 49.504 1.00 26.00 604 ASP A CA 1
ATOM 4831 C C . ASP A 1 604 ? -21.813 -24.592 48.815 1.00 26.00 604 ASP A C 1
ATOM 4833 O O . ASP A 1 604 ? -22.346 -23.610 49.326 1.00 26.00 604 ASP A O 1
ATOM 4837 N N . HIS A 1 605 ? -22.139 -25.111 47.624 1.00 25.45 605 HIS A N 1
ATOM 4838 C CA . HIS A 1 605 ? -23.288 -24.996 46.719 1.00 25.45 605 HIS A CA 1
ATOM 4839 C C . HIS A 1 605 ? -24.653 -24.504 47.244 1.00 25.45 605 HIS A C 1
ATOM 4841 O O . HIS A 1 605 ? -25.212 -25.069 48.180 1.00 25.45 605 HIS A O 1
ATOM 4847 N N . ILE A 1 606 ? -25.303 -23.637 46.447 1.00 25.12 606 ILE A N 1
ATOM 4848 C CA . ILE A 1 606 ? -26.766 -23.632 46.246 1.00 25.12 606 ILE A CA 1
ATOM 4849 C C . ILE A 1 606 ? -27.067 -23.502 44.740 1.00 25.12 606 ILE A C 1
ATOM 4851 O O . ILE A 1 606 ? -26.756 -22.495 44.106 1.00 25.12 606 ILE A O 1
ATOM 4855 N N . LEU A 1 607 ? -27.661 -24.560 44.184 1.00 26.23 607 LEU A N 1
ATOM 4856 C CA . LEU A 1 607 ? -28.308 -24.642 42.871 1.00 26.23 607 LEU A CA 1
ATOM 4857 C C . LEU A 1 607 ? -29.751 -24.138 42.985 1.00 26.23 607 LEU A C 1
ATOM 4859 O O . LEU A 1 607 ? -30.467 -24.621 43.855 1.00 26.23 607 LEU A O 1
ATOM 4863 N N . LEU A 1 608 ? -30.208 -23.305 42.046 1.00 26.75 608 LEU A N 1
ATOM 4864 C CA . LEU A 1 608 ? -31.615 -23.270 41.629 1.00 26.75 608 LEU A CA 1
ATOM 4865 C C . LEU A 1 608 ? -31.700 -23.010 40.118 1.00 26.75 608 LEU A C 1
ATOM 4867 O O . LEU A 1 608 ? -31.473 -21.901 39.639 1.00 26.75 608 LEU A O 1
ATOM 4871 N N . ALA A 1 609 ? -32.021 -24.075 39.386 1.00 24.30 609 ALA A N 1
ATOM 4872 C CA . ALA A 1 609 ? -32.649 -24.026 38.075 1.00 24.30 609 ALA A CA 1
ATOM 4873 C C . ALA A 1 609 ? -34.169 -23.918 38.275 1.00 24.30 609 ALA A C 1
ATOM 4875 O O . ALA A 1 609 ? -34.698 -24.569 39.175 1.00 24.30 609 ALA A O 1
ATOM 4876 N N . GLN A 1 610 ? -34.867 -23.144 37.441 1.00 27.58 610 GLN A N 1
ATOM 4877 C CA . GLN A 1 610 ? -36.320 -23.255 37.287 1.00 27.58 610 GLN A CA 1
ATOM 4878 C C . GLN A 1 610 ? -36.745 -23.105 35.822 1.00 27.58 610 GLN A C 1
ATOM 4880 O O . GLN A 1 610 ? -36.230 -22.273 35.075 1.00 27.58 610 GLN A O 1
ATOM 4885 N N . ASP A 1 611 ? -37.675 -23.990 35.475 1.00 24.22 611 ASP A N 1
ATOM 4886 C CA . ASP A 1 611 ? -38.238 -24.328 34.176 1.00 24.22 611 ASP A CA 1
ATOM 4887 C C . ASP A 1 611 ? -38.968 -23.186 33.455 1.00 24.22 611 ASP A C 1
ATOM 4889 O O . ASP A 1 611 ? -39.703 -22.398 34.051 1.00 24.22 611 ASP A O 1
ATOM 4893 N N . VAL A 1 612 ? -38.847 -23.175 32.124 1.00 28.77 612 VAL A N 1
ATOM 4894 C CA . VAL A 1 612 ? -39.671 -22.360 31.221 1.00 28.77 612 VAL A CA 1
ATOM 4895 C C . VAL A 1 612 ? -40.855 -23.203 30.751 1.00 28.77 612 VAL A C 1
ATOM 4897 O O . VAL A 1 612 ? -40.707 -24.107 29.930 1.00 28.77 612 VAL A O 1
ATOM 4900 N N . THR A 1 613 ? -42.047 -22.885 31.249 1.00 26.20 613 THR A N 1
ATOM 4901 C CA . THR A 1 613 ? -43.317 -23.399 30.725 1.00 26.20 613 THR A CA 1
ATOM 4902 C C . THR A 1 613 ? -43.769 -22.573 29.514 1.00 26.20 613 THR A C 1
ATOM 4904 O O . THR A 1 613 ? -43.659 -21.347 29.485 1.00 26.20 613 THR A O 1
ATOM 4907 N N . GLN A 1 614 ? -44.245 -23.261 28.472 1.00 26.92 614 GLN A N 1
ATOM 4908 C CA . GLN A 1 614 ? -44.804 -22.662 27.255 1.00 26.92 614 GLN A CA 1
ATOM 4909 C C . GLN A 1 614 ? -46.175 -22.007 27.523 1.00 26.92 614 GLN A C 1
ATOM 4911 O O . GLN A 1 614 ? -46.963 -22.577 28.280 1.00 26.92 614 GLN A O 1
ATOM 4916 N N . PRO A 1 615 ? -46.533 -20.887 26.862 1.00 29.83 615 PRO A N 1
ATOM 4917 C CA . PRO A 1 615 ? -47.906 -20.388 26.853 1.00 29.83 615 PRO A CA 1
ATOM 4918 C C . PRO A 1 615 ? -48.739 -21.000 25.697 1.00 29.83 615 PRO A C 1
ATOM 4920 O O . PRO A 1 615 ? -48.170 -21.397 24.676 1.00 29.83 615 PRO A O 1
ATOM 4923 N N . PRO A 1 616 ? -50.081 -21.073 25.827 1.00 30.61 616 PRO A N 1
ATOM 4924 C CA . PRO A 1 616 ? -50.973 -21.765 24.887 1.00 30.61 616 PRO A CA 1
ATOM 4925 C C . PRO A 1 616 ? -51.277 -20.935 23.615 1.00 30.61 616 PRO A C 1
ATOM 4927 O O . PRO A 1 616 ? -50.982 -19.736 23.578 1.00 30.61 616 PRO A O 1
ATOM 4930 N N . PRO A 1 617 ? -51.854 -21.540 22.550 1.00 30.25 617 PRO A N 1
ATOM 4931 C CA . PRO A 1 617 ? -52.069 -20.874 21.261 1.00 30.25 617 PRO A CA 1
ATOM 4932 C C . PRO A 1 617 ? -53.247 -19.878 21.298 1.00 30.25 617 PRO A C 1
ATOM 4934 O O . PRO A 1 617 ? -54.119 -19.988 22.162 1.00 30.25 617 PRO A O 1
ATOM 4937 N N . PRO A 1 618 ? -53.305 -18.902 20.368 1.00 33.81 618 PRO A N 1
ATOM 4938 C CA . PRO A 1 618 ? -54.279 -17.822 20.432 1.00 33.81 618 PRO A CA 1
ATOM 4939 C C . PRO A 1 618 ? -55.665 -18.293 19.983 1.00 33.81 618 PRO A C 1
ATOM 4941 O O . PRO A 1 618 ? -55.821 -18.918 18.933 1.00 33.81 618 PRO A O 1
ATOM 4944 N N . SER A 1 619 ? -56.676 -17.936 20.771 1.00 27.45 619 SER A N 1
ATOM 4945 C CA . SER A 1 619 ? -58.076 -18.041 20.394 1.00 27.45 619 SER A CA 1
ATOM 4946 C C . SER A 1 619 ? -58.472 -16.939 19.405 1.00 27.45 619 SER A C 1
ATOM 4948 O O . SER A 1 619 ? -57.975 -15.814 19.394 1.00 27.45 619 SER A O 1
ATOM 4950 N N . THR A 1 620 ? -59.375 -17.350 18.531 1.00 30.94 620 THR A N 1
ATOM 4951 C CA . THR A 1 620 ? -60.018 -16.673 17.410 1.00 30.94 620 THR A CA 1
ATOM 4952 C C . THR A 1 620 ? -60.676 -15.327 17.731 1.00 30.94 620 THR A C 1
ATOM 4954 O O . THR A 1 620 ? -61.429 -15.205 18.690 1.00 30.94 620 THR A O 1
ATOM 4957 N N . THR A 1 621 ? -60.456 -14.374 16.816 1.00 39.19 621 THR A N 1
ATOM 4958 C CA . THR A 1 621 ? -61.362 -13.288 16.382 1.00 39.19 621 THR A CA 1
ATOM 4959 C C . THR A 1 621 ? -62.278 -12.646 17.428 1.00 39.19 621 THR A C 1
ATOM 4961 O O . THR A 1 621 ? -63.381 -13.124 17.678 1.00 39.19 621 THR A O 1
ATOM 4964 N N . SER A 1 622 ? -61.929 -11.425 17.838 1.00 27.27 622 SER A N 1
ATOM 4965 C CA . SER A 1 622 ? -62.917 -10.391 18.150 1.00 27.27 622 SER A CA 1
ATOM 4966 C C . SER A 1 622 ? -62.666 -9.158 17.275 1.00 27.27 622 SER A C 1
ATOM 4968 O O . SER A 1 622 ? -61.591 -8.560 17.266 1.00 27.27 622 SER A O 1
ATOM 4970 N N . ARG A 1 623 ? -63.674 -8.800 16.473 1.00 40.81 623 ARG A N 1
ATOM 4971 C CA . ARG A 1 623 ? -63.811 -7.448 15.922 1.00 40.81 623 ARG A CA 1
ATOM 4972 C C . ARG A 1 623 ? -64.072 -6.522 17.108 1.00 40.81 623 ARG A C 1
ATOM 4974 O O . ARG A 1 623 ? -64.999 -6.794 17.865 1.00 40.81 623 ARG A O 1
ATOM 4981 N N . ILE A 1 624 ? -63.309 -5.439 17.246 1.00 32.62 624 ILE A N 1
ATOM 4982 C CA . ILE A 1 624 ? -63.628 -4.351 18.182 1.00 32.62 624 ILE A CA 1
ATOM 4983 C C . ILE A 1 624 ? -63.683 -3.025 17.405 1.00 32.62 624 ILE A C 1
ATOM 4985 O O . ILE A 1 624 ? -62.896 -2.840 16.473 1.00 32.62 624 ILE A O 1
ATOM 4989 N N . PRO A 1 625 ? -64.654 -2.146 17.718 1.00 37.28 625 PRO A N 1
ATOM 4990 C CA . PRO A 1 625 ? -65.094 -1.055 16.862 1.00 37.28 625 PRO A CA 1
ATOM 4991 C C . PRO A 1 625 ? -64.234 0.205 16.994 1.00 37.28 625 PRO A C 1
ATOM 4993 O O . PRO A 1 625 ? -63.534 0.436 17.975 1.00 37.28 625 PRO A O 1
ATOM 4996 N N . THR A 1 626 ? -64.379 1.054 15.987 1.00 44.22 626 THR A N 1
ATOM 4997 C CA . THR A 1 626 ? -63.998 2.465 15.922 1.00 44.22 626 THR A CA 1
ATOM 4998 C C . THR A 1 626 ? -64.497 3.304 17.110 1.00 44.22 626 THR A C 1
ATOM 5000 O O . THR A 1 626 ? -65.637 3.155 17.542 1.00 44.22 626 THR A O 1
ATOM 5003 N N . THR A 1 627 ? -63.666 4.282 17.506 1.00 40.81 627 THR A N 1
ATOM 5004 C CA . THR A 1 627 ? -63.874 5.437 18.419 1.00 40.81 627 THR A CA 1
ATOM 5005 C C . THR A 1 627 ? -63.621 5.225 19.926 1.00 40.81 627 THR A C 1
ATOM 5007 O O . THR A 1 627 ? -64.480 4.801 20.693 1.00 40.81 627 THR A O 1
ATOM 5010 N N . ARG A 1 628 ? -62.414 5.615 20.369 1.00 54.50 628 ARG A N 1
ATOM 5011 C CA . ARG A 1 628 ? -62.030 5.820 21.779 1.00 54.50 628 ARG A CA 1
ATOM 5012 C C . ARG A 1 628 ? -62.737 7.089 22.289 1.00 54.50 628 ARG A C 1
ATOM 5014 O O . ARG A 1 628 ? -62.555 8.150 21.700 1.00 54.50 628 ARG A O 1
ATOM 5021 N N . LYS A 1 629 ? -63.536 7.015 23.365 1.00 53.53 629 LYS A N 1
ATOM 5022 C CA . LYS A 1 629 ? -63.997 8.223 24.084 1.00 53.53 629 LYS A CA 1
ATOM 5023 C C . LYS A 1 629 ? -62.785 8.843 24.786 1.00 53.53 629 LYS A C 1
ATOM 5025 O O . LYS A 1 629 ? -62.237 8.234 25.701 1.00 53.53 629 LYS A O 1
ATOM 5030 N N . LEU A 1 630 ? -62.343 10.005 24.317 1.00 62.50 630 LEU A N 1
ATOM 5031 C CA . LEU A 1 630 ? -61.162 10.698 24.836 1.00 62.50 630 LEU A CA 1
ATOM 5032 C C . LEU A 1 630 ? -61.513 11.505 26.100 1.00 62.50 630 LEU A C 1
ATOM 5034 O O . LEU A 1 630 ? -62.581 12.122 26.134 1.00 62.50 630 LEU A O 1
ATOM 5038 N N . PRO A 1 631 ? -60.648 11.519 27.131 1.00 70.44 631 PRO A N 1
ATOM 5039 C CA . PRO A 1 631 ? -60.817 12.411 28.274 1.00 70.44 631 PRO A CA 1
ATOM 5040 C C . PRO A 1 631 ? -60.590 13.883 27.869 1.00 70.44 631 PRO A C 1
ATOM 5042 O O . PRO A 1 631 ? -59.856 14.146 26.913 1.00 70.44 631 PRO A O 1
ATOM 5045 N N . PRO A 1 632 ? -61.198 14.859 28.573 1.00 71.31 632 PRO A N 1
ATOM 5046 C CA . PRO A 1 632 ? -60.908 16.275 28.355 1.00 71.31 632 PRO A CA 1
ATOM 5047 C C . PRO A 1 632 ? -59.439 16.587 28.679 1.00 71.31 632 PRO A C 1
ATOM 5049 O O . PRO A 1 632 ? -58.853 15.973 29.571 1.00 71.31 632 PRO A O 1
ATOM 5052 N N . ARG A 1 633 ? -58.843 17.553 27.967 1.00 78.31 633 ARG A N 1
ATOM 5053 C CA . ARG A 1 633 ? -57.468 18.001 28.233 1.00 78.31 633 ARG A CA 1
ATOM 5054 C C . ARG A 1 633 ? -57.369 18.621 29.621 1.00 78.31 633 ARG A C 1
ATOM 5056 O O . ARG A 1 633 ? -58.029 19.621 29.896 1.00 78.31 633 ARG A O 1
ATOM 5063 N N . ALA A 1 634 ? -56.525 18.036 30.461 1.00 77.12 634 ALA A N 1
ATOM 5064 C CA . ALA A 1 634 ? -56.255 18.508 31.812 1.00 77.12 634 ALA A CA 1
ATOM 5065 C C . ALA A 1 634 ? -55.202 19.630 31.836 1.00 77.12 634 ALA A C 1
ATOM 5067 O O . ALA A 1 634 ? -55.234 20.479 32.723 1.00 77.12 634 ALA A O 1
ATOM 5068 N N . HIS A 1 635 ? -54.300 19.662 30.847 1.00 82.75 635 HIS A N 1
ATOM 5069 C CA . HIS A 1 635 ? -53.181 20.606 30.777 1.00 82.75 635 HIS A CA 1
ATOM 5070 C C . HIS A 1 635 ? -53.024 21.202 29.370 1.00 82.75 635 HIS A C 1
ATOM 5072 O O . HIS A 1 635 ? -53.393 20.567 28.377 1.00 82.75 635 HIS A O 1
ATOM 5078 N N . LYS A 1 636 ? -52.457 22.416 29.268 1.00 83.00 636 LYS A N 1
ATOM 5079 C CA . LYS A 1 636 ? -52.128 23.027 27.965 1.00 83.00 636 LYS A CA 1
ATOM 5080 C C . LYS A 1 636 ? -50.817 22.472 27.399 1.00 83.00 636 LYS A C 1
ATOM 5082 O O . LYS A 1 636 ? -50.679 22.412 26.182 1.00 83.00 636 LYS A O 1
ATOM 5087 N N . GLY A 1 637 ? -49.906 22.011 28.259 1.00 89.19 637 GLY A N 1
ATOM 5088 C CA . GLY A 1 637 ? -48.633 21.418 27.857 1.00 89.19 637 GLY A CA 1
ATOM 5089 C C . GLY A 1 637 ? -47.698 22.428 27.197 1.00 89.19 637 GLY A C 1
ATOM 5090 O O . GLY A 1 637 ? -47.713 23.610 27.538 1.00 89.19 637 GLY A O 1
ATOM 5091 N N . LEU A 1 638 ? -46.861 21.949 26.273 1.00 94.00 638 LEU A N 1
ATOM 5092 C CA . LEU A 1 638 ? -45.907 22.780 25.542 1.00 94.00 638 LEU A CA 1
ATOM 5093 C C . LEU A 1 638 ? -46.589 23.463 24.344 1.00 94.00 638 LEU A C 1
ATOM 5095 O O . LEU A 1 638 ? -47.096 22.785 23.450 1.00 94.00 638 LEU A O 1
ATOM 5099 N N . THR A 1 639 ? -46.548 24.792 24.294 1.00 92.81 639 THR A N 1
ATOM 5100 C CA . THR A 1 639 ? -46.973 25.619 23.157 1.00 92.81 639 THR A CA 1
ATOM 5101 C C . THR A 1 639 ? -45.814 26.488 22.660 1.00 92.81 639 THR A C 1
ATOM 5103 O O . THR A 1 639 ? -44.787 26.635 23.325 1.00 92.81 639 THR A O 1
ATOM 5106 N N . ALA A 1 640 ? -45.941 27.021 21.447 1.00 91.56 640 ALA A N 1
ATOM 5107 C CA . ALA A 1 640 ? -44.971 27.930 20.850 1.00 91.56 640 ALA A CA 1
ATOM 5108 C C . ALA A 1 640 ? -45.685 29.238 20.502 1.00 91.56 640 ALA A C 1
ATOM 5110 O O . ALA A 1 640 ? -46.625 29.223 19.707 1.00 91.56 640 ALA A O 1
ATOM 5111 N N . GLU A 1 641 ? -45.257 30.342 21.110 1.00 88.44 641 GLU A N 1
ATOM 5112 C CA . GLU A 1 641 ? -45.841 31.670 20.910 1.00 88.44 641 GLU A CA 1
ATOM 5113 C C . GLU A 1 641 ? -44.713 32.670 20.626 1.00 88.44 641 GLU A C 1
ATOM 5115 O O . GLU A 1 641 ? -43.835 32.908 21.457 1.00 88.44 641 GLU A O 1
ATOM 5120 N N . GLY A 1 642 ? -44.699 33.231 19.413 1.00 86.38 642 GLY A N 1
ATOM 5121 C CA . GLY A 1 642 ? -43.608 34.092 18.958 1.00 86.38 642 GLY A CA 1
ATOM 5122 C C . GLY A 1 642 ? -42.253 33.376 19.010 1.00 86.38 642 GLY A C 1
ATOM 5123 O O . GLY A 1 642 ? -42.088 32.282 18.487 1.00 86.38 642 GLY A O 1
ATOM 5124 N N . ASN A 1 643 ? -41.257 33.988 19.651 1.00 87.62 643 ASN A N 1
ATOM 5125 C CA . ASN A 1 643 ? -39.892 33.452 19.716 1.00 87.62 643 ASN A CA 1
ATOM 5126 C C . ASN A 1 643 ? -39.606 32.564 20.944 1.00 87.62 643 ASN A C 1
ATOM 5128 O O . ASN A 1 643 ? -38.449 32.191 21.154 1.00 87.62 643 ASN A O 1
ATOM 5132 N N . GLU A 1 644 ? -40.620 32.204 21.738 1.00 90.12 644 GLU A N 1
ATOM 5133 C CA . GLU A 1 644 ? -40.454 31.444 22.983 1.00 90.12 644 GLU A CA 1
ATOM 5134 C C . GLU A 1 644 ? -41.345 30.192 23.024 1.00 90.12 644 GLU A C 1
ATOM 5136 O O . GLU A 1 644 ? -42.435 30.144 22.449 1.00 90.12 644 GLU A O 1
ATOM 5141 N N . PHE A 1 645 ? -40.863 29.146 23.703 1.00 94.94 645 PHE A N 1
ATOM 5142 C CA . PHE A 1 645 ? -41.722 28.031 24.094 1.00 94.94 645 PHE A CA 1
ATOM 5143 C C . PHE A 1 645 ? -42.387 28.372 25.426 1.00 94.94 645 PHE A C 1
ATOM 5145 O O . PHE A 1 645 ? -41.739 28.901 26.329 1.00 94.94 645 PHE A O 1
ATOM 5152 N N . LEU A 1 646 ? -43.661 28.024 25.562 1.00 93.69 646 LEU A N 1
ATOM 5153 C CA . LEU A 1 646 ? -44.404 28.141 26.808 1.00 93.69 646 LEU A CA 1
ATOM 5154 C C . LEU A 1 646 ? -44.787 26.745 27.287 1.00 93.69 646 LEU A C 1
ATOM 5156 O O . LEU A 1 646 ? -45.245 25.920 26.504 1.00 93.69 646 LEU A O 1
ATOM 5160 N N . PHE A 1 647 ? -44.625 26.472 28.573 1.00 92.31 647 PHE A N 1
ATOM 5161 C CA . PHE A 1 647 ? -45.094 25.247 29.204 1.00 92.31 647 PHE A CA 1
ATOM 5162 C C . PHE A 1 647 ? -46.177 25.599 30.216 1.00 92.31 647 PHE A C 1
ATOM 5164 O O . PHE A 1 647 ? -45.913 26.331 31.168 1.00 92.31 647 PHE A O 1
ATOM 5171 N N . ASP A 1 648 ? -47.412 25.161 29.960 1.00 91.44 648 ASP A N 1
ATOM 5172 C CA . ASP A 1 648 ? -48.603 25.597 30.701 1.00 91.44 648 ASP A CA 1
ATOM 5173 C C . ASP A 1 648 ? -48.666 27.137 30.858 1.00 91.44 648 ASP A C 1
ATOM 5175 O O . ASP A 1 648 ? -48.980 27.668 31.921 1.00 91.44 648 ASP A O 1
ATOM 5179 N N . GLN A 1 649 ? -48.392 27.856 29.758 1.00 88.75 649 GLN A N 1
ATOM 5180 C CA . GLN A 1 649 ? -48.359 29.331 29.641 1.00 88.75 649 GLN A CA 1
ATOM 5181 C C . GLN A 1 649 ? -47.184 30.043 30.336 1.00 88.75 649 GLN A C 1
ATOM 5183 O O . GLN A 1 649 ? -47.148 31.271 30.349 1.00 88.75 649 GLN A O 1
ATOM 5188 N N . GLN A 1 650 ? -46.213 29.316 30.889 1.00 90.31 650 GLN A N 1
ATOM 5189 C CA . GLN A 1 650 ? -45.003 29.907 31.473 1.00 90.31 650 GLN A CA 1
ATOM 5190 C C . GLN A 1 650 ? -43.814 29.793 30.512 1.00 90.31 650 GLN A C 1
ATOM 5192 O O . GLN A 1 650 ? -43.675 28.741 29.886 1.00 90.31 650 GLN A O 1
ATOM 5197 N N . PRO A 1 651 ? -42.925 30.803 30.409 1.00 91.12 651 PRO A N 1
ATOM 5198 C CA . PRO A 1 651 ? -41.718 30.713 29.592 1.00 91.12 651 PRO A CA 1
ATOM 5199 C C . PRO A 1 651 ? -40.903 29.464 29.921 1.00 91.12 651 PRO A C 1
ATOM 5201 O O . PRO A 1 651 ? -40.535 29.215 31.071 1.00 91.12 651 PRO A O 1
ATOM 5204 N N . PHE A 1 652 ? -40.623 28.666 28.899 1.00 91.94 652 PHE A N 1
ATOM 5205 C CA . PHE A 1 652 ? -39.945 27.390 29.028 1.00 91.94 652 PHE A CA 1
ATOM 5206 C C . PHE A 1 652 ? -38.826 27.293 28.001 1.00 91.94 652 PHE A C 1
ATOM 5208 O O . PHE A 1 652 ? -39.023 27.508 26.811 1.00 91.94 652 PHE A O 1
ATOM 5215 N N . ARG A 1 653 ? -37.625 26.930 28.449 1.00 92.25 653 ARG A N 1
ATOM 5216 C CA . ARG A 1 653 ? -36.492 26.688 27.555 1.00 92.25 653 ARG A CA 1
ATOM 5217 C C . ARG A 1 653 ? -36.109 25.222 27.620 1.00 92.25 653 ARG A C 1
ATOM 5219 O O . ARG A 1 653 ? -35.775 24.714 28.691 1.00 92.25 653 ARG A O 1
ATOM 5226 N N . ILE A 1 654 ? -36.144 24.542 26.478 1.00 94.88 654 ILE A N 1
ATOM 5227 C CA . ILE A 1 654 ? -35.782 23.125 26.412 1.00 94.88 654 ILE A CA 1
ATOM 5228 C C . ILE A 1 654 ? -34.257 23.024 26.527 1.00 94.88 654 ILE A C 1
ATOM 5230 O O . ILE A 1 654 ? -33.522 23.481 25.646 1.00 94.88 654 ILE A O 1
ATOM 5234 N N . ALA A 1 655 ? -33.804 22.413 27.622 1.00 95.06 655 ALA A N 1
ATOM 5235 C CA . ALA A 1 655 ? -32.431 21.972 27.834 1.00 95.06 655 ALA A CA 1
ATOM 5236 C C . ALA A 1 655 ? -32.453 20.445 27.870 1.00 95.06 655 ALA A C 1
ATOM 5238 O O . ALA A 1 655 ? -32.663 19.822 28.918 1.00 95.06 655 ALA A O 1
ATOM 5239 N N . GLY A 1 656 ? -32.333 19.862 26.680 1.00 95.75 656 GLY A N 1
ATOM 5240 C CA . GLY A 1 656 ? -32.485 18.438 26.456 1.00 95.75 656 GLY A CA 1
ATOM 5241 C C . GLY A 1 656 ? -31.161 17.692 26.349 1.00 95.75 656 GLY A C 1
ATOM 5242 O O . GLY A 1 656 ? -30.121 18.264 26.027 1.00 95.75 656 GLY A O 1
ATOM 5243 N N . GLY A 1 657 ? -31.208 16.381 26.547 1.00 96.75 657 GLY A N 1
ATOM 5244 C CA . GLY A 1 657 ? -30.119 15.476 26.188 1.00 96.75 657 GLY A CA 1
ATOM 5245 C C . GLY A 1 657 ? -30.673 14.166 25.650 1.00 96.75 657 GLY A C 1
ATOM 5246 O O . GLY A 1 657 ? -31.787 13.776 26.014 1.00 96.75 657 GLY A O 1
ATOM 5247 N N . THR A 1 658 ? -29.927 13.491 24.776 1.00 96.12 658 THR A N 1
ATOM 5248 C CA . THR A 1 658 ? -30.406 12.216 24.234 1.00 96.12 658 THR A CA 1
ATOM 5249 C C . THR A 1 658 ? -30.047 11.018 25.107 1.00 96.12 658 THR A C 1
ATOM 5251 O O . THR A 1 658 ? -28.904 10.898 25.558 1.00 96.12 658 THR A O 1
ATOM 5254 N N . PHE A 1 659 ? -31.006 10.102 25.276 1.00 96.38 659 PHE A N 1
ATOM 5255 C CA . PHE A 1 659 ? -30.859 8.851 26.029 1.00 96.38 659 PHE A CA 1
ATOM 5256 C C . PHE A 1 659 ? -31.446 7.684 25.241 1.00 96.38 659 PHE A C 1
ATOM 5258 O O . PHE A 1 659 ? -32.652 7.606 25.070 1.00 96.38 659 PHE A O 1
ATOM 5265 N N . HIS A 1 660 ? -30.657 6.697 24.823 1.00 95.19 660 HIS A N 1
ATOM 5266 C CA . HIS A 1 660 ? -31.207 5.548 24.089 1.00 95.19 660 HIS A CA 1
ATOM 5267 C C . HIS A 1 660 ? -31.409 4.340 25.019 1.00 95.19 660 HIS A C 1
ATOM 5269 O O . HIS A 1 660 ? -30.462 3.608 25.290 1.00 95.19 660 HIS A O 1
ATOM 5275 N N . TYR A 1 661 ? -32.638 4.104 25.499 1.00 94.94 661 TYR A N 1
ATOM 5276 C CA . TYR A 1 661 ? -32.945 3.043 26.484 1.00 94.94 661 TYR A CA 1
ATOM 5277 C C . TYR A 1 661 ? -32.572 1.634 26.013 1.00 94.94 661 TYR A C 1
ATOM 5279 O O . TYR A 1 661 ? -32.208 0.787 26.816 1.00 94.94 661 TYR A O 1
ATOM 5287 N N . PHE A 1 662 ? -32.590 1.382 24.705 1.00 93.75 662 PHE A N 1
ATOM 5288 C CA . PHE A 1 662 ? -32.166 0.112 24.109 1.00 93.75 662 PHE A CA 1
ATOM 5289 C C . PHE A 1 662 ? -30.635 -0.055 24.016 1.00 93.75 662 PHE A C 1
ATOM 5291 O O . PHE A 1 662 ? -30.164 -1.136 23.665 1.00 93.75 662 PHE A O 1
ATOM 5298 N N . ARG A 1 663 ? -29.857 0.997 24.313 1.00 94.62 663 ARG A N 1
ATOM 5299 C CA . ARG A 1 663 ? -28.382 0.990 24.363 1.00 94.62 663 ARG A CA 1
ATOM 5300 C C . ARG A 1 663 ? -27.819 0.999 25.779 1.00 94.62 663 ARG A C 1
ATOM 5302 O O . ARG A 1 663 ? -26.605 0.993 25.956 1.00 94.62 663 ARG A O 1
ATOM 5309 N N . THR A 1 664 ? -28.682 1.029 26.785 1.00 93.94 664 THR A N 1
ATOM 5310 C CA . THR A 1 664 ? -28.296 1.047 28.194 1.00 93.94 664 THR A CA 1
ATOM 5311 C C . THR A 1 664 ? -29.069 -0.054 28.912 1.00 93.94 664 THR A C 1
ATOM 5313 O O . THR A 1 664 ? -30.279 -0.140 28.718 1.00 93.94 664 THR A O 1
ATOM 5316 N N . PRO A 1 665 ? -28.430 -0.894 29.740 1.00 93.25 665 PRO A N 1
ATOM 5317 C CA . PRO A 1 665 ? -29.147 -1.897 30.524 1.00 93.25 665 PRO A CA 1
ATOM 5318 C C . PRO A 1 665 ? -30.222 -1.267 31.419 1.00 93.25 665 PRO A C 1
ATOM 5320 O O . PRO A 1 665 ? -29.988 -0.214 32.015 1.00 93.25 665 PRO A O 1
ATOM 5323 N N . GLU A 1 666 ? -31.373 -1.934 31.557 1.00 93.44 666 GLU A N 1
ATOM 5324 C CA . GLU A 1 666 ? -32.525 -1.444 32.338 1.00 93.44 666 GLU A CA 1
ATOM 5325 C C . GLU A 1 666 ? -32.161 -1.139 33.798 1.00 93.44 666 GLU A C 1
ATOM 5327 O O . GLU A 1 666 ? -32.555 -0.107 34.340 1.00 93.44 666 GLU A O 1
ATOM 5332 N N . SER A 1 667 ? -31.290 -1.955 34.397 1.00 92.69 667 SER A N 1
ATOM 5333 C CA . SER A 1 667 ? -30.762 -1.748 35.752 1.00 92.69 667 SER A CA 1
ATOM 5334 C C . SER A 1 667 ? -29.989 -0.437 35.933 1.00 92.69 667 SER A C 1
ATOM 5336 O O . SER A 1 667 ? -29.820 0.024 37.057 1.00 92.69 667 SER A O 1
ATOM 5338 N N . SER A 1 668 ? -29.492 0.161 34.848 1.00 93.75 668 SER A N 1
ATOM 5339 C CA . SER A 1 668 ? -28.698 1.392 34.878 1.00 93.75 668 SER A CA 1
ATOM 5340 C C . SER A 1 668 ? -29.491 2.630 34.457 1.00 93.75 668 SER A C 1
ATOM 5342 O O . SER A 1 668 ? -28.967 3.737 34.581 1.00 93.75 668 SER A O 1
ATOM 5344 N N . TRP A 1 669 ? -30.737 2.489 33.984 1.00 95.88 669 TRP A N 1
ATOM 5345 C CA . TRP A 1 669 ? -31.529 3.623 33.492 1.00 95.88 669 TRP A CA 1
ATOM 5346 C C . TRP A 1 669 ? -31.709 4.721 34.536 1.00 95.88 669 TRP A C 1
ATOM 5348 O O . TRP A 1 669 ? -31.505 5.894 34.225 1.00 95.88 669 TRP A O 1
ATOM 5358 N N . TYR A 1 670 ? -32.020 4.341 35.776 1.00 94.94 670 TYR A N 1
ATOM 5359 C CA . TYR A 1 670 ? -32.254 5.294 36.857 1.00 94.94 670 TYR A CA 1
ATOM 5360 C C . TYR A 1 670 ? -31.015 6.152 37.137 1.00 94.94 670 TYR A C 1
ATOM 5362 O O . TYR A 1 670 ? -31.120 7.375 37.196 1.00 94.94 670 TYR A O 1
ATOM 5370 N N . ASP A 1 671 ? -29.834 5.532 37.230 1.00 94.06 671 ASP A N 1
ATOM 5371 C CA . ASP A 1 671 ? -28.566 6.248 37.415 1.00 94.06 671 ASP A CA 1
ATOM 5372 C C . ASP A 1 671 ? -28.312 7.238 36.273 1.00 94.06 671 ASP A C 1
ATOM 5374 O O . ASP A 1 671 ? -28.050 8.418 36.505 1.00 94.06 671 ASP A O 1
ATOM 5378 N N . ARG A 1 672 ? -28.450 6.781 35.024 1.00 95.31 672 ARG A N 1
ATOM 5379 C CA . ARG A 1 672 ? -28.200 7.620 33.847 1.00 95.31 672 ARG A CA 1
ATOM 5380 C C . ARG A 1 672 ? -29.178 8.802 33.762 1.00 95.31 672 ARG A C 1
ATOM 5382 O O . ARG A 1 672 ? -28.759 9.925 33.483 1.00 95.31 672 ARG A O 1
ATOM 5389 N N . LEU A 1 673 ? -30.465 8.584 34.041 1.00 96.19 673 LEU A N 1
ATOM 5390 C CA . LEU A 1 673 ? -31.478 9.648 34.060 1.00 96.19 673 LEU A CA 1
ATOM 5391 C C . LEU A 1 673 ? -31.245 10.630 35.214 1.00 96.19 673 LEU A C 1
ATOM 5393 O O . LEU A 1 673 ? -31.396 11.842 35.044 1.00 96.19 673 LEU A O 1
ATOM 5397 N N . LEU A 1 674 ? -30.830 10.133 36.381 1.00 94.69 674 LEU A N 1
ATOM 5398 C CA . LEU A 1 674 ? -30.477 10.981 37.513 1.00 94.69 674 LEU A CA 1
ATOM 5399 C C . LEU A 1 674 ? -29.268 11.867 37.186 1.00 94.69 674 LEU A C 1
ATOM 5401 O O . LEU A 1 674 ? -29.282 13.047 37.529 1.00 94.69 674 LEU A O 1
ATOM 5405 N N . LYS A 1 675 ? -28.274 11.349 36.452 1.00 95.75 675 LYS A N 1
ATOM 5406 C CA . LYS A 1 675 ? -27.142 12.134 35.924 1.00 95.75 675 LYS A CA 1
ATOM 5407 C C . LYS A 1 675 ? -27.595 13.230 34.963 1.00 95.75 675 LYS A C 1
ATOM 5409 O O . LYS A 1 675 ? -27.143 14.363 35.081 1.00 95.75 675 LYS A O 1
ATOM 5414 N N . MET A 1 676 ? -28.537 12.950 34.060 1.00 95.50 676 MET A N 1
ATOM 5415 C CA . MET A 1 676 ? -29.121 13.996 33.203 1.00 95.50 676 MET A CA 1
ATOM 5416 C C . MET A 1 676 ? -29.767 15.112 34.024 1.00 95.50 676 MET A C 1
ATOM 5418 O O . MET A 1 676 ? -29.508 16.292 33.788 1.00 95.50 676 MET A O 1
ATOM 5422 N N . LYS A 1 677 ? -30.565 14.739 35.028 1.00 93.88 677 LYS A N 1
ATOM 5423 C CA . LYS A 1 677 ? -31.210 15.703 35.922 1.00 93.88 677 LYS A CA 1
ATOM 5424 C C . LYS A 1 677 ? -30.185 16.505 36.731 1.00 93.88 677 LYS A C 1
ATOM 5426 O O . LYS A 1 677 ? -30.317 17.719 36.854 1.00 93.88 677 LYS A O 1
ATOM 5431 N N . ALA A 1 678 ? -29.148 15.847 37.249 1.00 93.38 678 ALA A N 1
ATOM 5432 C CA . ALA A 1 678 ? -28.058 16.465 38.006 1.00 93.38 678 ALA A CA 1
ATOM 5433 C C . ALA A 1 678 ? -27.177 17.404 37.163 1.00 93.38 678 ALA A C 1
ATOM 5435 O O . ALA A 1 678 ? -26.569 18.329 37.700 1.00 93.38 678 ALA A O 1
ATOM 5436 N N . ALA A 1 679 ? -27.130 17.208 35.843 1.00 94.44 679 ALA A N 1
ATOM 5437 C CA . ALA A 1 679 ? -26.507 18.149 34.916 1.00 94.44 679 ALA A CA 1
ATOM 5438 C C . ALA A 1 679 ? -27.333 19.430 34.709 1.00 94.44 679 ALA A C 1
ATOM 5440 O O . ALA A 1 679 ? -26.827 20.386 34.128 1.00 94.44 679 ALA A O 1
ATOM 5441 N N . GLY A 1 680 ? -28.587 19.460 35.171 1.00 92.88 680 GLY A N 1
ATOM 5442 C CA . GLY A 1 680 ? -29.508 20.580 34.988 1.00 92.88 680 GLY A CA 1
ATOM 5443 C C . GLY A 1 680 ? -30.401 20.462 33.750 1.00 92.88 680 GLY A C 1
ATOM 5444 O O . GLY A 1 680 ? -31.069 21.436 33.406 1.00 92.88 680 GLY A O 1
ATOM 5445 N N . LEU A 1 681 ? -30.434 19.299 33.085 1.00 95.31 681 LEU A N 1
ATOM 5446 C CA . LEU A 1 681 ? -31.354 19.052 31.973 1.00 95.31 681 LEU A CA 1
ATOM 5447 C C . LEU A 1 681 ? -32.788 18.887 32.483 1.00 95.31 681 LEU A C 1
ATOM 5449 O O . LEU A 1 681 ? -33.021 18.277 33.528 1.00 95.31 681 LEU A O 1
ATOM 5453 N N . ASN A 1 682 ? -33.749 19.397 31.713 1.00 94.19 682 ASN A N 1
ATOM 5454 C CA . ASN A 1 682 ? -35.180 19.286 32.013 1.00 94.19 682 ASN A CA 1
ATOM 5455 C C . ASN A 1 682 ? -35.917 18.312 31.083 1.00 94.19 682 ASN A C 1
ATOM 5457 O O . ASN A 1 682 ? -37.017 17.871 31.413 1.00 94.19 682 ASN A O 1
ATOM 5461 N N . THR A 1 683 ? -35.310 17.960 29.945 1.00 96.62 683 THR A N 1
ATOM 5462 C CA . THR A 1 683 ? -35.953 17.179 28.885 1.00 96.62 683 THR A CA 1
ATOM 5463 C C . THR A 1 683 ? -35.065 16.013 28.438 1.00 96.62 683 THR A C 1
ATOM 5465 O O . THR A 1 683 ? -33.861 16.163 28.231 1.00 96.62 683 THR A O 1
ATOM 5468 N N . VAL A 1 684 ? -35.656 14.838 28.259 1.00 98.00 684 VAL A N 1
ATOM 5469 C CA . VAL A 1 684 ? -35.024 13.639 27.702 1.00 98.00 684 VAL A CA 1
ATOM 5470 C C . VAL A 1 684 ? -35.546 13.445 26.286 1.00 98.00 684 VAL A C 1
ATOM 5472 O O . VAL A 1 684 ? -36.752 13.465 26.049 1.00 98.00 684 VAL A O 1
ATOM 5475 N N . VAL A 1 685 ? -34.641 13.256 25.332 1.00 97.81 685 VAL A N 1
ATOM 5476 C CA . VAL A 1 685 ? -35.005 13.025 23.929 1.00 97.81 685 VAL A CA 1
ATOM 5477 C C . VAL A 1 685 ? -34.533 11.645 23.515 1.00 97.81 685 VAL A C 1
ATOM 5479 O O . VAL A 1 685 ? -33.375 11.293 23.738 1.00 97.81 685 VAL A O 1
ATOM 5482 N N . PHE A 1 686 ? -35.412 10.829 22.942 1.00 96.44 686 PHE A N 1
ATOM 5483 C CA . PHE A 1 686 ? -35.015 9.481 22.553 1.00 96.44 686 PHE A CA 1
ATOM 5484 C C . PHE A 1 686 ? -35.856 8.885 21.426 1.00 96.44 686 PHE A C 1
ATOM 5486 O O . PHE A 1 686 ? -37.051 9.183 21.333 1.00 96.44 686 PHE A O 1
ATOM 5493 N N . PRO A 1 687 ? -35.249 8.032 20.580 1.00 95.81 687 PRO A N 1
ATOM 5494 C CA . PRO A 1 687 ? -35.961 7.352 19.516 1.00 95.81 687 PRO A CA 1
ATOM 5495 C C . PRO A 1 687 ? -36.650 6.076 19.983 1.00 95.81 687 PR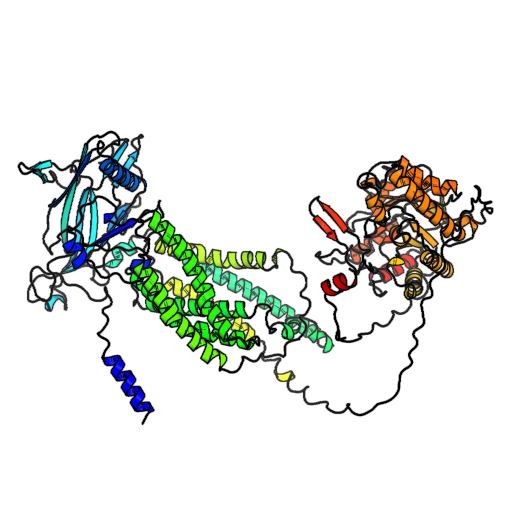O A C 1
ATOM 5497 O O . PRO A 1 687 ? -36.163 5.381 20.876 1.00 95.81 687 PRO A O 1
ATOM 5500 N N . VAL A 1 688 ? -37.749 5.741 19.307 1.00 96.44 688 VAL A N 1
ATOM 5501 C CA . VAL A 1 688 ? -38.428 4.444 19.396 1.00 96.44 688 VAL A CA 1
ATOM 5502 C C . VAL A 1 688 ? -38.108 3.638 18.131 1.00 96.44 688 VAL A C 1
ATOM 5504 O O . VAL A 1 688 ? -38.755 3.825 17.097 1.00 96.44 688 VAL A O 1
ATOM 5507 N N . PRO A 1 689 ? -37.083 2.770 18.160 1.00 95.56 689 PRO A N 1
ATOM 5508 C CA . PRO A 1 689 ? -36.668 2.013 16.986 1.00 95.56 689 PRO A CA 1
ATOM 5509 C C . PRO A 1 689 ? -37.635 0.861 16.696 1.00 95.56 689 PRO A C 1
ATOM 5511 O O . PRO A 1 689 ? -37.764 -0.089 17.474 1.00 95.56 689 PRO A O 1
ATOM 5514 N N . TRP A 1 690 ? -38.304 0.931 15.547 1.00 95.75 690 TRP A N 1
ATOM 5515 C CA . TRP A 1 690 ? -39.332 -0.030 15.151 1.00 95.75 690 TRP A CA 1
ATOM 5516 C C . TRP A 1 690 ? -38.799 -1.472 15.094 1.00 95.75 690 TRP A C 1
ATOM 5518 O O . TRP A 1 690 ? -39.436 -2.391 15.609 1.00 95.75 690 TRP A O 1
ATOM 5528 N N . ASN A 1 691 ? -37.594 -1.682 14.565 1.00 93.56 691 ASN A N 1
ATOM 5529 C CA . ASN A 1 691 ? -36.954 -2.996 14.464 1.00 93.56 691 ASN A CA 1
ATOM 5530 C C . ASN A 1 691 ? -36.755 -3.710 15.811 1.00 93.56 691 ASN A C 1
ATOM 5532 O O . ASN A 1 691 ? -36.829 -4.938 15.858 1.00 93.56 691 ASN A O 1
ATOM 5536 N N . ILE A 1 692 ? -36.546 -2.976 16.907 1.00 93.38 692 ILE A N 1
ATOM 5537 C CA . ILE A 1 692 ? -36.395 -3.561 18.247 1.00 93.38 692 ILE A CA 1
ATOM 5538 C C . ILE A 1 692 ? -37.754 -3.987 18.803 1.00 93.38 692 ILE A C 1
ATOM 5540 O O . ILE A 1 692 ? -37.850 -5.051 19.417 1.00 93.38 692 ILE A O 1
ATOM 5544 N N . HIS A 1 693 ? -38.795 -3.192 18.555 1.00 94.50 693 HIS A N 1
ATOM 5545 C CA . HIS A 1 693 ? -40.142 -3.439 19.066 1.00 94.50 693 HIS A CA 1
ATOM 5546 C C . HIS A 1 693 ? -40.950 -4.427 18.223 1.00 94.50 693 HIS A C 1
ATOM 5548 O O . HIS A 1 693 ? -41.857 -5.056 18.757 1.00 94.50 693 HIS A O 1
ATOM 5554 N N . GLU A 1 694 ? -40.615 -4.614 16.945 1.00 94.56 694 GLU A N 1
ATOM 5555 C CA . GLU A 1 694 ? -41.269 -5.562 16.036 1.00 94.56 694 GLU A CA 1
ATOM 5556 C C . GLU A 1 694 ? -40.234 -6.372 15.235 1.00 94.56 694 GLU A C 1
ATOM 5558 O O . GLU A 1 694 ? -40.188 -6.344 14.003 1.00 94.56 694 GLU A O 1
ATOM 5563 N N . ARG A 1 695 ? -39.386 -7.135 15.943 1.00 91.00 695 ARG A N 1
ATOM 5564 C CA . ARG A 1 695 ? -38.371 -8.016 15.323 1.00 91.00 695 ARG A CA 1
ATOM 5565 C C . ARG A 1 695 ? -38.981 -9.053 14.380 1.00 91.00 695 ARG A C 1
ATOM 5567 O O . ARG A 1 695 ? -38.381 -9.419 13.373 1.00 91.00 695 ARG A O 1
ATOM 5574 N N . ILE A 1 696 ? -40.174 -9.538 14.719 1.00 90.88 696 ILE A N 1
ATOM 5575 C CA . ILE A 1 696 ? -40.961 -10.476 13.917 1.00 90.88 696 ILE A CA 1
ATOM 5576 C C . ILE A 1 696 ? -42.258 -9.767 13.540 1.00 90.88 696 ILE A C 1
ATOM 5578 O O . ILE A 1 696 ? -42.959 -9.275 14.425 1.00 90.88 696 ILE A O 1
ATOM 5582 N N . LYS A 1 697 ? -42.588 -9.744 12.243 1.00 91.12 697 LYS A N 1
ATOM 5583 C CA . LYS A 1 697 ? -43.808 -9.115 11.718 1.00 91.12 697 LYS A CA 1
ATOM 5584 C C . LYS A 1 697 ? -45.039 -9.543 12.526 1.00 91.12 697 LYS A C 1
ATOM 5586 O O . LYS A 1 697 ? -45.298 -10.736 12.682 1.00 91.12 697 LYS A O 1
ATOM 5591 N N . GLY A 1 698 ? -45.789 -8.570 13.037 1.00 89.81 698 GLY A N 1
ATOM 5592 C CA . GLY A 1 698 ? -46.995 -8.767 13.840 1.00 89.81 698 GLY A CA 1
ATOM 5593 C C . GLY A 1 698 ? -46.762 -8.938 15.346 1.00 89.81 698 GLY A C 1
ATOM 5594 O O . GLY A 1 698 ? -47.709 -8.763 16.108 1.00 89.81 698 GLY A O 1
ATOM 5595 N N . LYS A 1 699 ? -45.534 -9.223 15.805 1.00 92.00 699 LYS A N 1
ATOM 5596 C CA . LYS A 1 699 ? -45.206 -9.387 17.234 1.00 92.00 699 LYS A CA 1
ATOM 5597 C C . LYS A 1 699 ? -44.572 -8.113 17.791 1.00 92.00 699 LYS A C 1
ATOM 5599 O O . LYS A 1 699 ? -43.349 -8.007 17.870 1.00 92.00 699 LYS A O 1
ATOM 5604 N N . LYS A 1 700 ? -45.423 -7.156 18.166 1.00 92.75 700 LYS A N 1
ATOM 5605 C CA . LYS A 1 700 ? -45.017 -5.870 18.753 1.00 92.75 700 LYS A CA 1
ATOM 5606 C C . LYS A 1 700 ? -44.870 -5.987 20.274 1.00 92.75 700 LYS A C 1
ATOM 5608 O O . LYS A 1 700 ? -45.744 -6.558 20.920 1.00 92.75 700 LYS A O 1
ATOM 5613 N N . ASN A 1 701 ? -43.796 -5.449 20.848 1.00 93.25 701 ASN A N 1
ATOM 5614 C CA . ASN A 1 701 ? -43.567 -5.433 22.297 1.00 93.25 701 ASN A CA 1
ATOM 5615 C C . ASN A 1 701 ? -42.989 -4.086 22.751 1.00 93.25 701 ASN A C 1
ATOM 5617 O O . ASN A 1 701 ? -41.830 -3.803 22.464 1.00 93.25 701 ASN A O 1
ATOM 5621 N N . PHE A 1 702 ? -43.761 -3.296 23.504 1.00 95.12 702 PHE A N 1
ATOM 5622 C CA . PHE A 1 702 ? -43.357 -1.983 24.032 1.00 95.12 702 PHE A CA 1
ATOM 5623 C C . PHE A 1 702 ? -43.202 -1.946 25.564 1.00 95.12 702 PHE A C 1
ATOM 5625 O O . PHE A 1 702 ? -43.176 -0.869 26.154 1.00 95.12 702 PHE A O 1
ATOM 5632 N N . THR A 1 703 ? -43.080 -3.092 26.242 1.00 93.75 703 THR A N 1
ATOM 5633 C CA . THR A 1 703 ? -42.976 -3.135 27.715 1.00 93.75 703 THR A CA 1
ATOM 5634 C C . THR A 1 703 ? -41.794 -2.314 28.240 1.00 93.75 703 THR A C 1
ATOM 5636 O O . THR A 1 703 ? -41.974 -1.476 29.118 1.00 93.75 703 THR A O 1
ATOM 5639 N N . SER A 1 704 ? -40.609 -2.461 27.638 1.00 92.62 704 SER A N 1
ATOM 5640 C CA . SER A 1 704 ? -39.417 -1.686 28.018 1.00 92.62 704 SER A CA 1
ATOM 5641 C C . SER A 1 704 ? -39.594 -0.174 27.823 1.00 92.62 704 SER A C 1
ATOM 5643 O O . SER A 1 704 ? -39.084 0.604 28.621 1.00 92.62 704 SER A O 1
ATOM 5645 N N . LEU A 1 705 ? -40.346 0.250 26.797 1.00 95.94 705 LEU A N 1
ATOM 5646 C CA . LEU A 1 705 ? -40.651 1.665 26.558 1.00 95.94 705 LEU A CA 1
ATOM 5647 C C . LEU A 1 705 ? -41.534 2.231 27.680 1.00 95.94 705 LEU A C 1
ATOM 5649 O O . LEU A 1 705 ? -41.252 3.311 28.195 1.00 95.94 705 LEU A O 1
ATOM 5653 N N . LYS A 1 706 ? -42.567 1.486 28.090 1.00 95.81 706 LYS A N 1
ATOM 5654 C CA . LYS A 1 706 ? -43.469 1.881 29.182 1.00 95.81 706 LYS A CA 1
ATOM 5655 C C . LYS A 1 706 ? -42.726 1.991 30.515 1.00 95.81 706 LYS A C 1
ATOM 5657 O O . LYS A 1 706 ? -42.812 3.027 31.167 1.00 95.81 706 LYS A O 1
ATOM 5662 N N . ASN A 1 707 ? -41.907 0.993 30.859 1.00 95.56 707 ASN A N 1
ATOM 5663 C CA . ASN A 1 707 ? -41.064 1.027 32.061 1.00 95.56 707 ASN A CA 1
ATOM 5664 C C . ASN A 1 707 ? -40.136 2.252 32.078 1.00 95.56 707 ASN A C 1
ATOM 5666 O O . ASN A 1 707 ? -39.983 2.916 33.104 1.00 95.56 707 ASN A O 1
ATOM 5670 N N . PHE A 1 708 ? -39.534 2.574 30.932 1.00 97.44 708 PHE A N 1
ATOM 5671 C CA . PHE A 1 708 ? -38.648 3.726 30.809 1.00 97.44 708 PHE A CA 1
ATOM 5672 C C . PHE A 1 708 ? -39.398 5.059 30.976 1.00 97.44 708 PHE A C 1
ATOM 5674 O O . PHE A 1 708 ? -38.930 5.939 31.698 1.00 97.44 708 PHE A O 1
ATOM 5681 N N . LEU A 1 709 ? -40.590 5.199 30.383 1.00 97.44 709 LEU A N 1
ATOM 5682 C CA . LEU A 1 709 ? -41.435 6.390 30.537 1.00 97.44 709 LEU A CA 1
ATOM 5683 C C . LEU A 1 709 ? -41.894 6.601 31.989 1.00 97.44 709 LEU A C 1
ATOM 5685 O O . LEU A 1 709 ? -41.848 7.733 32.474 1.00 97.44 709 LEU A O 1
ATOM 5689 N N . GLU A 1 710 ? -42.270 5.538 32.707 1.00 95.75 710 GLU A N 1
ATOM 5690 C CA . GLU A 1 710 ? -42.592 5.623 34.142 1.00 95.75 710 GLU A CA 1
ATOM 5691 C C . GLU A 1 710 ? -41.393 6.109 34.965 1.00 95.75 710 GLU A C 1
ATOM 5693 O O . GLU A 1 710 ? -41.522 6.959 35.850 1.00 95.75 710 GLU A O 1
ATOM 5698 N N . MET A 1 711 ? -40.193 5.628 34.636 1.00 96.00 711 MET A N 1
ATOM 5699 C CA . MET A 1 711 ? -38.971 6.044 35.317 1.00 96.00 711 MET A CA 1
ATOM 5700 C C . MET A 1 711 ? -38.671 7.530 35.096 1.00 96.00 711 MET A C 1
ATOM 5702 O O . MET A 1 711 ? -38.381 8.249 36.055 1.00 96.00 711 MET A O 1
ATOM 5706 N N . ILE A 1 712 ? -38.813 8.021 33.863 1.00 97.06 712 ILE A N 1
ATOM 5707 C CA . ILE A 1 712 ? -38.659 9.446 33.540 1.00 97.06 712 ILE A CA 1
ATOM 5708 C C . ILE A 1 712 ? -39.697 10.290 34.292 1.00 97.06 712 ILE A C 1
ATOM 5710 O O . ILE A 1 712 ? -39.344 11.314 34.886 1.00 97.06 712 ILE A O 1
ATOM 5714 N N . LYS A 1 713 ? -40.956 9.831 34.336 1.00 95.06 713 LYS A N 1
ATOM 5715 C CA . LYS A 1 713 ? -42.038 10.479 35.088 1.00 95.06 713 LYS A CA 1
ATOM 5716 C C . LYS A 1 713 ? -41.691 10.601 36.572 1.00 95.06 713 LYS A C 1
ATOM 5718 O O . LYS A 1 713 ? -41.831 11.683 37.140 1.00 95.06 713 LYS A O 1
ATOM 5723 N N . SER A 1 714 ? -41.167 9.536 37.186 1.00 94.31 714 SER A N 1
ATOM 5724 C CA . SER A 1 714 ? -40.746 9.544 38.598 1.00 94.31 714 SER A CA 1
ATOM 5725 C C . SER A 1 714 ? -39.649 10.581 38.890 1.00 94.31 714 SER A C 1
ATOM 5727 O O . SER A 1 714 ? -39.634 11.206 39.952 1.00 94.31 714 SER A O 1
ATOM 5729 N N . LEU A 1 715 ? -38.777 10.839 37.909 1.00 93.31 715 LEU A N 1
ATOM 5730 C CA . LEU A 1 715 ? -37.704 11.824 37.997 1.00 93.31 715 LEU A CA 1
ATOM 5731 C C . LEU A 1 715 ? -38.147 13.238 37.602 1.00 93.31 715 LEU A C 1
ATOM 5733 O O . LEU A 1 715 ? -37.326 14.152 37.680 1.00 93.31 715 LEU A O 1
ATOM 5737 N N . LYS A 1 716 ? -39.424 13.461 37.265 1.00 92.81 716 LYS A N 1
ATOM 5738 C CA . LYS A 1 716 ? -39.975 14.767 36.858 1.00 92.81 716 LYS A CA 1
ATOM 5739 C C . LYS A 1 716 ? -39.187 15.411 35.709 1.00 92.81 716 LYS A C 1
ATOM 5741 O O . LYS A 1 716 ? -38.908 16.607 35.738 1.00 92.81 716 LYS A O 1
ATOM 5746 N N . LEU A 1 717 ? -38.773 14.594 34.747 1.00 95.25 717 LEU A N 1
ATOM 5747 C CA . LEU A 1 717 ? -38.186 15.047 33.490 1.00 95.25 717 LEU A CA 1
ATOM 5748 C C . LEU A 1 717 ? -39.255 14.985 32.392 1.00 95.25 717 LEU A C 1
ATOM 5750 O O . LEU A 1 717 ? -40.140 14.129 32.433 1.00 95.25 717 LEU A O 1
ATOM 5754 N N . TYR A 1 718 ? -39.161 15.874 31.409 1.00 97.00 718 TYR A N 1
ATOM 5755 C CA . TYR A 1 718 ? -40.051 15.874 30.249 1.00 97.00 718 TYR A CA 1
ATOM 5756 C C . TYR A 1 718 ? -39.470 15.066 29.090 1.00 97.00 718 TYR A C 1
ATOM 5758 O O . TYR A 1 718 ? -38.275 14.781 29.067 1.00 97.00 718 TYR A O 1
ATOM 5766 N N . VAL A 1 719 ? -40.298 14.698 28.114 1.00 98.19 719 VAL A N 1
ATOM 5767 C CA . VAL A 1 719 ? -39.915 13.860 26.972 1.00 98.19 719 VAL A CA 1
ATOM 5768 C C . VAL A 1 719 ? -40.296 14.512 25.652 1.00 98.19 719 VAL A C 1
ATOM 5770 O O . VAL A 1 719 ? -41.457 14.871 25.437 1.00 98.19 719 VAL A O 1
ATOM 5773 N N . ILE A 1 720 ? -39.319 14.573 24.745 1.00 97.94 720 ILE A N 1
ATOM 5774 C CA . ILE A 1 720 ? -39.562 14.696 23.304 1.00 97.94 720 ILE A CA 1
ATOM 5775 C C . ILE A 1 720 ? -39.319 13.316 22.696 1.00 97.94 720 ILE A C 1
ATOM 5777 O O . ILE A 1 720 ? -38.185 12.831 22.659 1.00 97.94 720 ILE A O 1
ATOM 5781 N N . LEU A 1 721 ? -40.389 12.663 22.250 1.00 97.25 721 LEU A N 1
ATOM 5782 C CA . LEU A 1 721 ? -40.323 11.287 21.763 1.00 97.25 721 LEU A CA 1
ATOM 5783 C C . LEU A 1 721 ? -40.107 11.267 20.245 1.00 97.25 721 LEU A C 1
ATOM 5785 O O . LEU A 1 721 ? -40.932 11.808 19.506 1.00 97.25 721 LEU A O 1
ATOM 5789 N N . GLN A 1 722 ? -39.034 10.630 19.761 1.00 96.31 722 GLN A N 1
ATOM 5790 C CA . GLN A 1 722 ? -38.807 10.458 18.319 1.00 96.31 722 GLN A CA 1
ATOM 5791 C C . GLN A 1 722 ? -39.454 9.147 17.857 1.00 96.31 722 GLN A C 1
ATOM 5793 O O . GLN A 1 722 ? -38.940 8.052 18.081 1.00 96.31 722 GLN A O 1
ATOM 5798 N N . VAL A 1 723 ? -40.624 9.258 17.238 1.00 92.00 723 VAL A N 1
ATOM 5799 C CA . VAL A 1 723 ? -41.555 8.134 17.023 1.00 92.00 723 VAL A CA 1
ATOM 5800 C C . VAL A 1 723 ? -41.266 7.303 15.765 1.00 92.00 723 VAL A C 1
ATOM 5802 O O . VAL A 1 723 ? -41.810 6.211 15.607 1.00 92.00 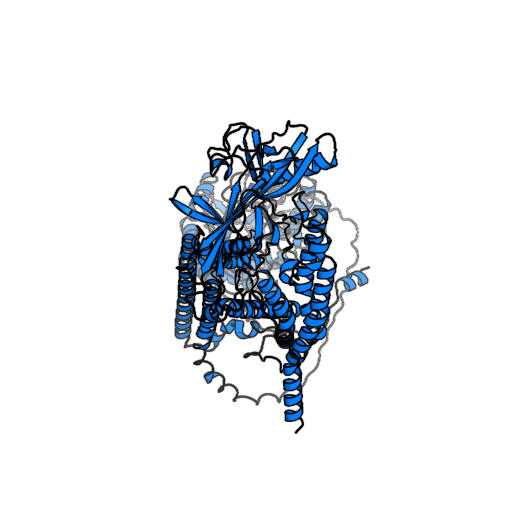723 VAL A O 1
ATOM 5805 N N . GLY A 1 724 ? -40.396 7.786 14.875 1.00 87.31 724 GLY A N 1
ATOM 5806 C CA . GLY A 1 724 ? -40.063 7.114 13.617 1.00 87.31 724 GLY A CA 1
ATOM 5807 C C . GLY A 1 724 ? -41.083 7.375 12.494 1.00 87.31 724 GLY A C 1
ATOM 5808 O O . GLY A 1 724 ? -41.652 8.469 12.443 1.00 87.31 724 GLY A O 1
ATOM 5809 N N . PRO A 1 725 ? -41.281 6.428 11.548 1.00 92.00 725 PRO A N 1
ATOM 5810 C CA . PRO A 1 725 ? -40.816 5.031 11.565 1.00 92.00 725 PRO A CA 1
ATOM 5811 C C . PRO A 1 725 ? -39.315 4.857 11.283 1.00 92.00 725 PRO A C 1
ATOM 5813 O O . PRO A 1 725 ? -38.740 3.843 11.664 1.00 92.00 725 PRO A O 1
ATOM 5816 N N . PHE A 1 726 ? -38.674 5.841 10.648 1.00 93.44 726 PHE A N 1
ATOM 5817 C CA . PHE A 1 726 ? -37.221 5.910 10.489 1.00 93.44 726 PHE A CA 1
ATOM 5818 C C . PHE A 1 726 ? -36.642 6.886 11.517 1.00 93.44 726 PHE A C 1
ATOM 5820 O O . PHE A 1 726 ? -37.147 8.000 11.656 1.00 93.44 726 PHE A O 1
ATOM 5827 N N . VAL A 1 727 ? -35.602 6.464 12.240 1.00 92.19 727 VAL A N 1
ATOM 5828 C CA . VAL A 1 727 ? -34.997 7.240 13.339 1.00 92.19 727 VAL A CA 1
ATOM 5829 C C . VAL A 1 727 ? -33.483 7.424 13.194 1.00 92.19 727 VAL A C 1
ATOM 5831 O O . VAL A 1 727 ? -32.882 8.048 14.058 1.00 92.19 727 VAL A O 1
ATOM 5834 N N . GLU A 1 728 ? -32.857 6.888 12.141 1.00 87.12 728 GLU A N 1
ATOM 5835 C CA . GLU A 1 728 ? -31.401 6.934 11.908 1.00 87.12 728 GLU A CA 1
ATOM 5836 C C . GLU A 1 728 ? -30.577 6.487 13.135 1.00 87.12 728 GLU A C 1
ATOM 5838 O O . GLU A 1 728 ? -30.536 5.296 13.446 1.00 87.12 728 GLU A O 1
ATOM 5843 N N . ASN A 1 729 ? -29.919 7.424 13.833 1.00 83.31 729 ASN A N 1
ATOM 5844 C CA . ASN A 1 729 ? -29.225 7.235 15.110 1.00 83.31 729 ASN A CA 1
ATOM 5845 C C . ASN A 1 729 ? -28.177 6.099 15.142 1.00 83.31 729 ASN A C 1
ATOM 5847 O O . ASN A 1 729 ? -27.918 5.519 16.204 1.00 83.31 729 ASN A O 1
ATOM 5851 N N . GLY A 1 730 ? -27.565 5.761 14.001 1.00 84.88 730 GLY A N 1
ATOM 5852 C CA . GLY A 1 730 ? -26.568 4.684 13.898 1.00 84.88 730 GLY A CA 1
ATOM 5853 C C . GLY A 1 730 ? -27.133 3.297 14.229 1.00 84.88 730 GLY A C 1
ATOM 5854 O O . GLY A 1 730 ? -26.437 2.470 14.818 1.00 84.88 730 GLY A O 1
ATOM 5855 N N . LEU A 1 731 ? -28.422 3.080 13.954 1.00 90.38 731 LEU A N 1
ATOM 5856 C CA . LEU A 1 731 ? -29.109 1.799 14.119 1.00 90.38 731 LEU A CA 1
ATOM 5857 C C . LEU A 1 731 ? -29.090 0.973 12.834 1.00 90.38 731 LEU A C 1
ATOM 5859 O O . LEU A 1 731 ? -29.093 1.530 11.732 1.00 90.38 731 LEU A O 1
ATOM 5863 N N . ASP A 1 732 ? -29.161 -0.352 12.986 1.00 90.75 732 ASP A N 1
ATOM 5864 C CA . ASP A 1 732 ? -29.380 -1.263 11.864 1.00 90.75 732 ASP A CA 1
ATOM 5865 C C . ASP A 1 732 ? -30.619 -0.829 11.074 1.00 90.75 732 ASP A C 1
ATOM 5867 O O . ASP A 1 732 ? -31.696 -0.578 11.628 1.00 90.75 732 ASP A O 1
ATOM 5871 N N . TRP A 1 733 ? -30.401 -0.643 9.775 1.00 89.88 733 TRP A N 1
ATOM 5872 C CA . TRP A 1 733 ? -31.355 -0.105 8.810 1.00 89.88 733 TRP A CA 1
ATOM 5873 C C . TRP A 1 733 ? -32.148 1.136 9.288 1.00 89.88 733 TRP A C 1
ATOM 5875 O O . TRP A 1 733 ? -33.317 1.325 8.947 1.00 89.88 733 TRP A O 1
ATOM 5885 N N . GLY A 1 734 ? -31.514 1.993 10.101 1.00 90.94 734 GLY A N 1
ATOM 5886 C CA . GLY A 1 734 ? -32.098 3.229 10.640 1.00 90.94 734 GLY A CA 1
ATOM 5887 C C . GLY A 1 734 ? -33.319 3.019 11.539 1.00 90.94 734 GLY A C 1
ATOM 5888 O O . GLY A 1 734 ? -34.160 3.914 11.657 1.00 90.94 734 GLY A O 1
ATOM 5889 N N . GLY A 1 735 ? -33.433 1.829 12.135 1.00 93.12 735 GLY A N 1
ATOM 5890 C CA . GLY A 1 735 ? -34.554 1.434 12.982 1.00 93.12 735 GLY A CA 1
ATOM 5891 C C . GLY A 1 735 ? -35.703 0.752 12.237 1.00 93.12 735 GLY A C 1
ATOM 5892 O O . GLY A 1 735 ? -36.670 0.369 12.887 1.00 93.12 735 GLY A O 1
ATOM 5893 N N . LEU A 1 736 ? -35.624 0.560 10.914 1.00 93.69 736 LEU A N 1
ATOM 5894 C CA . LEU A 1 736 ? -36.643 -0.170 10.151 1.00 93.69 736 LEU A CA 1
ATOM 5895 C C . LEU A 1 736 ? -36.463 -1.694 10.298 1.00 93.69 736 LEU A C 1
ATOM 5897 O O . LEU A 1 736 ? -35.335 -2.187 10.280 1.00 93.69 736 LEU A O 1
ATOM 5901 N N . PRO A 1 737 ? -37.542 -2.482 10.439 1.00 92.69 737 PRO A N 1
ATOM 5902 C CA . PRO A 1 737 ? -37.433 -3.923 10.632 1.00 92.69 737 PRO A CA 1
ATOM 5903 C C . PRO A 1 737 ? -37.083 -4.666 9.340 1.00 92.69 737 PRO A C 1
ATOM 5905 O O . PRO A 1 737 ? -37.810 -4.582 8.351 1.00 92.69 737 PRO A O 1
ATOM 5908 N N . SER A 1 738 ? -36.034 -5.493 9.374 1.00 89.75 738 SER A N 1
ATOM 5909 C CA . SER A 1 738 ? -35.488 -6.206 8.205 1.00 89.75 738 SER A CA 1
ATOM 5910 C C . SER A 1 738 ? -36.492 -7.081 7.442 1.00 89.75 738 SER A C 1
ATOM 5912 O O . SER A 1 738 ? -36.311 -7.320 6.247 1.00 89.75 738 SER A O 1
ATOM 5914 N N . TRP A 1 739 ? -37.590 -7.526 8.067 1.00 90.31 739 TRP A N 1
ATOM 5915 C CA . TRP A 1 739 ? -38.633 -8.295 7.382 1.00 90.31 739 TRP A CA 1
ATOM 5916 C C . TRP A 1 739 ? -39.373 -7.503 6.291 1.00 90.31 739 TRP A C 1
ATOM 5918 O O . TRP A 1 739 ? -39.909 -8.136 5.382 1.00 90.31 739 TRP A O 1
ATOM 5928 N N . LEU A 1 740 ? -39.335 -6.161 6.292 1.00 88.94 740 LEU A N 1
ATOM 5929 C CA . LEU A 1 740 ? -39.854 -5.344 5.179 1.00 88.94 740 LEU A CA 1
ATOM 5930 C C . LEU A 1 740 ? -39.095 -5.605 3.864 1.00 88.94 740 LEU A C 1
ATOM 5932 O O . LEU A 1 740 ? -39.647 -5.415 2.782 1.00 88.94 740 LEU A O 1
ATOM 5936 N N . LEU A 1 741 ? -37.844 -6.081 3.926 1.00 86.12 741 LEU A N 1
ATOM 5937 C CA . LEU A 1 741 ? -37.056 -6.411 2.731 1.00 86.12 741 LEU A CA 1
ATOM 5938 C C . LEU A 1 741 ? -37.611 -7.621 1.970 1.00 86.12 741 LEU A C 1
ATOM 5940 O O . LEU A 1 741 ? -37.441 -7.697 0.755 1.00 86.12 741 LEU A O 1
ATOM 5944 N N . LYS A 1 742 ? -38.314 -8.540 2.650 1.00 79.94 742 LYS A N 1
ATOM 5945 C CA . LYS A 1 742 ? -38.959 -9.700 2.004 1.00 79.94 742 LYS A CA 1
ATOM 5946 C C . LYS A 1 742 ? -40.098 -9.293 1.068 1.00 79.94 742 LYS A C 1
ATOM 5948 O O . LYS A 1 742 ? -40.469 -10.064 0.192 1.00 79.94 742 LYS A O 1
ATOM 5953 N N . GLU A 1 743 ? -40.633 -8.087 1.227 1.00 69.69 743 GLU A N 1
ATOM 5954 C CA . GLU A 1 743 ? -41.787 -7.584 0.477 1.00 69.69 743 GLU A CA 1
ATOM 5955 C C . GLU A 1 743 ? -41.390 -6.772 -0.775 1.00 69.69 743 GLU A C 1
ATOM 5957 O O . GLU A 1 743 ? -42.213 -6.063 -1.348 1.00 69.69 743 GLU A O 1
ATOM 5962 N N . ASN A 1 744 ? -40.131 -6.873 -1.230 1.00 63.12 744 ASN A N 1
ATOM 5963 C CA . ASN A 1 744 ? -39.619 -6.202 -2.437 1.00 63.12 744 ASN A CA 1
ATOM 5964 C C . ASN A 1 744 ? -39.737 -4.655 -2.404 1.00 63.12 744 ASN A C 1
ATOM 5966 O O . ASN A 1 744 ? -39.853 -3.987 -3.432 1.00 63.12 744 ASN A O 1
ATOM 5970 N N . ILE A 1 745 ? -39.665 -4.060 -1.205 1.00 67.81 745 ILE A N 1
ATOM 5971 C CA . ILE A 1 745 ? -39.876 -2.617 -0.947 1.00 67.81 745 ILE A CA 1
ATOM 5972 C C . ILE A 1 745 ? -38.585 -1.788 -1.151 1.00 67.81 745 ILE A C 1
ATOM 5974 O O . ILE A 1 745 ? -38.556 -0.596 -0.874 1.00 67.81 745 ILE A O 1
ATOM 5978 N N . LYS A 1 746 ? -37.487 -2.366 -1.661 1.00 60.03 746 LYS A N 1
ATOM 5979 C CA . LYS A 1 746 ? -36.133 -1.761 -1.613 1.00 60.03 746 LYS A CA 1
ATOM 5980 C C . LYS A 1 746 ? -36.024 -0.333 -2.191 1.00 60.03 746 LYS A C 1
ATOM 5982 O O . LYS A 1 746 ? -35.207 0.441 -1.708 1.00 60.03 746 LYS A O 1
ATOM 5987 N N . HIS A 1 747 ? -36.872 0.037 -3.155 1.00 62.69 747 HIS A N 1
ATOM 5988 C CA . HIS A 1 747 ? -36.919 1.380 -3.766 1.00 62.69 747 HIS A CA 1
ATOM 5989 C C . HIS A 1 747 ? -38.176 2.196 -3.403 1.00 62.69 747 HIS A C 1
ATOM 5991 O O . HIS A 1 747 ? -38.506 3.165 -4.079 1.00 62.69 747 HIS A O 1
ATOM 5997 N N . LYS A 1 748 ? -38.918 1.773 -2.373 1.00 76.31 748 LYS A N 1
ATOM 5998 C CA . LYS A 1 748 ? -40.234 2.310 -1.979 1.00 76.31 748 LYS A CA 1
ATOM 5999 C C . LYS A 1 748 ? -40.336 2.613 -0.473 1.00 76.31 748 LYS A C 1
ATOM 6001 O O . LYS A 1 748 ? -41.424 2.902 0.019 1.00 76.31 748 LYS A O 1
ATOM 6006 N N . ILE A 1 749 ? -39.236 2.529 0.278 1.00 87.00 749 ILE A N 1
ATOM 6007 C CA . ILE A 1 749 ? -39.205 2.867 1.713 1.00 87.00 749 ILE A CA 1
ATOM 6008 C C . ILE A 1 749 ? -39.253 4.385 1.920 1.00 87.00 749 ILE A C 1
ATOM 6010 O O . ILE A 1 749 ? -38.859 5.133 1.031 1.00 87.00 749 ILE A O 1
ATOM 6014 N N . ARG A 1 750 ? -39.735 4.831 3.090 1.00 90.25 750 ARG A N 1
ATOM 6015 C CA . ARG A 1 750 ? -39.890 6.263 3.428 1.00 90.25 750 ARG A CA 1
ATOM 6016 C C . ARG A 1 750 ? -40.619 7.046 2.318 1.00 90.25 750 ARG A C 1
ATOM 6018 O O . ARG A 1 750 ? -40.195 8.124 1.918 1.00 90.25 750 ARG A O 1
ATOM 6025 N N . SER A 1 751 ? -41.684 6.455 1.776 1.00 89.94 751 SER A N 1
ATOM 6026 C CA . SER A 1 751 ? -42.486 7.018 0.684 1.00 89.94 751 SER A CA 1
ATOM 6027 C C . SER A 1 751 ? -43.972 6.732 0.896 1.00 89.94 751 SER A C 1
ATOM 6029 O O . SER A 1 751 ? -44.339 5.891 1.720 1.00 89.94 751 SER A O 1
ATOM 6031 N N . SER A 1 752 ? -44.826 7.370 0.100 1.00 90.06 752 SER A N 1
ATOM 6032 C CA . SER A 1 752 ? -46.286 7.196 0.105 1.00 90.06 752 SER A CA 1
ATOM 6033 C C . SER A 1 752 ? -46.760 5.865 -0.490 1.00 90.06 752 SER A C 1
ATOM 6035 O O . SER A 1 752 ? -47.939 5.686 -0.790 1.00 90.06 752 SER A O 1
ATOM 6037 N N . ASN A 1 753 ? -45.856 4.910 -0.705 1.00 89.56 753 ASN A N 1
ATOM 6038 C CA . ASN A 1 753 ? -46.218 3.609 -1.237 1.00 89.56 753 ASN A CA 1
ATOM 6039 C C . ASN A 1 753 ? -47.022 2.791 -0.213 1.00 89.56 753 ASN A C 1
ATOM 6041 O O . ASN A 1 753 ? -46.525 2.502 0.874 1.00 89.56 753 ASN A O 1
ATOM 6045 N N . GLU A 1 754 ? -48.222 2.332 -0.576 1.00 88.62 754 GLU A N 1
ATOM 6046 C CA . GLU A 1 754 ? -49.095 1.562 0.326 1.00 88.62 754 GLU A CA 1
ATOM 6047 C C . GLU A 1 754 ? -48.455 0.275 0.874 1.00 88.62 754 GLU A C 1
ATOM 6049 O O . GLU A 1 754 ? -48.751 -0.126 2.000 1.00 88.62 754 GLU A O 1
ATOM 6054 N N . THR A 1 755 ? -47.533 -0.364 0.144 1.00 86.62 755 THR A N 1
ATOM 6055 C CA . THR A 1 755 ? -46.799 -1.537 0.653 1.00 86.62 755 THR A CA 1
ATOM 6056 C C . THR A 1 755 ? -45.929 -1.177 1.864 1.00 86.62 755 THR A C 1
ATOM 6058 O O . THR A 1 755 ? -45.774 -1.989 2.767 1.00 86.62 755 THR A O 1
ATOM 6061 N N . PHE A 1 756 ? -45.418 0.056 1.931 1.00 89.94 756 PHE A N 1
ATOM 6062 C CA . PHE A 1 756 ? -44.692 0.578 3.090 1.00 89.94 756 PHE A CA 1
ATOM 6063 C C . PHE A 1 756 ? -45.630 1.218 4.128 1.00 89.94 756 PHE A C 1
ATOM 6065 O O . PHE A 1 756 ? -45.476 0.979 5.327 1.00 89.94 756 PHE A O 1
ATOM 6072 N N . LEU A 1 757 ? -46.638 1.985 3.692 1.00 91.62 757 LEU A N 1
ATOM 6073 C CA . LEU A 1 757 ? -47.559 2.680 4.599 1.00 91.62 757 LEU A CA 1
ATOM 6074 C C . LEU A 1 757 ? -48.419 1.728 5.430 1.00 91.62 757 LEU A C 1
ATOM 6076 O O . LEU A 1 757 ? -48.712 2.043 6.579 1.00 91.62 757 LEU A O 1
ATOM 6080 N N . ASN A 1 758 ? -48.830 0.576 4.894 1.00 90.00 758 ASN A N 1
ATOM 6081 C CA . ASN A 1 758 ? -49.690 -0.364 5.618 1.00 90.00 758 ASN A CA 1
ATOM 6082 C C . ASN A 1 758 ? -49.017 -0.915 6.895 1.00 90.00 758 ASN A C 1
ATOM 6084 O O . ASN A 1 758 ? -49.602 -0.782 7.977 1.00 90.00 758 ASN A O 1
ATOM 6088 N N . PRO A 1 759 ? -47.787 -1.467 6.831 1.00 91.25 759 PRO A N 1
ATOM 6089 C CA . PRO A 1 759 ? -47.047 -1.837 8.032 1.00 91.25 759 PRO A CA 1
ATOM 6090 C C . PRO A 1 759 ? -46.753 -0.653 8.964 1.00 91.25 759 PRO A C 1
ATOM 6092 O O . PRO A 1 759 ? -46.934 -0.784 10.175 1.00 91.25 759 PRO A O 1
ATOM 6095 N N . VAL A 1 760 ? -46.383 0.515 8.416 1.00 93.56 760 VAL A N 1
ATOM 6096 C CA . VAL A 1 760 ? -46.144 1.735 9.212 1.00 93.56 760 VAL A CA 1
ATOM 6097 C C . VAL A 1 760 ? -47.399 2.148 9.979 1.00 93.56 760 VAL A C 1
ATOM 6099 O O . VAL A 1 760 ? -47.316 2.432 11.168 1.00 93.56 760 VAL A O 1
ATOM 6102 N N . ARG A 1 761 ? -48.580 2.123 9.350 1.00 93.31 761 ARG A N 1
ATOM 6103 C CA . ARG A 1 761 ? -49.867 2.440 9.990 1.00 93.31 761 ARG A CA 1
ATOM 6104 C C . ARG A 1 761 ? -50.132 1.527 11.183 1.00 93.31 761 ARG A C 1
ATOM 6106 O O . ARG A 1 761 ? -50.517 2.000 12.246 1.00 93.31 761 ARG A O 1
ATOM 6113 N N . SER A 1 762 ? -49.890 0.225 11.013 1.00 93.06 762 SER A N 1
ATOM 6114 C CA . SER A 1 762 ? -50.060 -0.767 12.080 1.00 93.06 762 SER A CA 1
ATOM 6115 C C . SER A 1 762 ? -49.084 -0.552 13.240 1.00 93.06 762 SER A C 1
ATOM 6117 O O . SER A 1 762 ? -49.474 -0.702 14.397 1.00 93.06 762 SER A O 1
ATOM 6119 N N . TYR A 1 763 ? -47.828 -0.209 12.945 1.00 94.44 763 TYR A N 1
ATOM 6120 C CA . TYR A 1 763 ? -46.822 0.127 13.953 1.00 94.44 763 TYR A CA 1
ATOM 6121 C C . TYR A 1 763 ? -47.179 1.404 14.715 1.00 94.44 763 TYR A C 1
ATOM 6123 O O . TYR A 1 763 ? -47.251 1.379 15.941 1.00 94.44 763 TYR A O 1
ATOM 6131 N N . MET A 1 764 ? -47.466 2.489 13.993 1.00 93.44 764 MET A N 1
ATOM 6132 C CA . MET A 1 764 ? -47.776 3.793 14.576 1.00 93.44 764 MET A CA 1
ATOM 6133 C C . MET A 1 764 ? -49.034 3.742 15.438 1.00 93.44 764 MET A C 1
ATOM 6135 O O . MET A 1 764 ? -49.026 4.308 16.522 1.00 93.44 764 MET A O 1
ATOM 6139 N N . GLN A 1 765 ? -50.084 3.029 15.010 1.00 92.81 765 GLN A N 1
ATOM 6140 C CA . GLN A 1 765 ? -51.288 2.879 15.829 1.00 92.81 765 GLN A CA 1
ATOM 6141 C C . GLN A 1 765 ? -50.981 2.160 17.148 1.00 92.81 765 GLN A C 1
ATOM 6143 O O . GLN A 1 765 ? -51.334 2.661 18.208 1.00 92.81 765 GLN A O 1
ATOM 6148 N N . ALA A 1 766 ? -50.263 1.032 17.094 1.00 93.25 766 ALA A N 1
ATOM 6149 C CA . ALA A 1 766 ? -49.896 0.290 18.300 1.00 93.25 766 ALA A CA 1
ATOM 6150 C C . ALA A 1 766 ? -48.989 1.106 19.237 1.00 93.25 766 ALA A C 1
ATOM 6152 O O . ALA A 1 766 ? -49.159 1.059 20.452 1.00 93.25 766 ALA A O 1
ATOM 6153 N N . LEU A 1 767 ? -48.050 1.876 18.675 1.00 94.44 767 LEU A N 1
ATOM 6154 C CA . LEU A 1 767 ? -47.196 2.778 19.442 1.00 94.44 767 LEU A CA 1
ATOM 6155 C C . LEU A 1 767 ? -48.019 3.888 20.109 1.00 94.44 767 LEU A C 1
ATOM 6157 O O . LEU A 1 767 ? -47.856 4.121 21.303 1.00 94.44 767 LEU A O 1
ATOM 6161 N N . ILE A 1 768 ? -48.908 4.549 19.358 1.00 93.12 768 ILE A N 1
ATOM 6162 C CA . ILE A 1 768 ? -49.791 5.609 19.864 1.00 93.12 768 ILE A CA 1
ATOM 6163 C C . ILE A 1 768 ? -50.646 5.087 21.020 1.00 93.12 768 ILE A C 1
ATOM 6165 O O . ILE A 1 768 ? -50.733 5.747 22.053 1.00 93.12 768 ILE A O 1
ATOM 6169 N N . ASP A 1 769 ? -51.231 3.897 20.881 1.00 91.12 769 ASP A N 1
ATOM 6170 C CA . ASP A 1 769 ? -52.084 3.307 21.913 1.00 91.12 769 ASP A CA 1
ATOM 6171 C C . ASP A 1 769 ? -51.333 3.096 23.240 1.00 91.12 769 ASP A C 1
ATOM 6173 O O . ASP A 1 769 ? -51.891 3.393 24.302 1.00 91.12 769 ASP A O 1
ATOM 6177 N N . ASP A 1 770 ? -50.069 2.663 23.172 1.00 91.94 770 ASP A N 1
ATOM 6178 C CA . ASP A 1 770 ? -49.215 2.405 24.338 1.00 91.94 770 ASP A CA 1
ATOM 6179 C C . ASP A 1 770 ? -48.610 3.676 24.960 1.00 91.94 770 ASP A C 1
ATOM 6181 O O . ASP A 1 770 ? -48.409 3.716 26.176 1.00 91.94 770 ASP A O 1
ATOM 6185 N N . ILE A 1 771 ? -48.332 4.724 24.173 1.00 94.19 771 ILE A N 1
ATOM 6186 C CA . ILE A 1 771 ? -47.775 5.988 24.697 1.00 94.19 771 ILE A CA 1
ATOM 6187 C C . ILE A 1 771 ? -48.849 6.984 25.143 1.00 94.19 771 ILE A C 1
ATOM 6189 O O . ILE A 1 771 ? -48.539 7.884 25.919 1.00 94.19 771 ILE A O 1
ATOM 6193 N N . PHE A 1 772 ? -50.099 6.841 24.687 1.00 91.31 772 PHE A N 1
ATOM 6194 C CA . PHE A 1 772 ? -51.200 7.765 24.998 1.00 91.31 772 PHE A CA 1
ATOM 6195 C C . PHE A 1 772 ? -51.351 8.077 26.504 1.00 91.31 772 PHE A C 1
ATOM 6197 O O . PHE A 1 772 ? -51.487 9.253 26.845 1.00 91.31 772 PHE A O 1
ATOM 6204 N N . PRO A 1 773 ? -51.249 7.100 27.435 1.00 91.31 773 PRO A N 1
ATOM 6205 C CA . PRO A 1 773 ? -51.324 7.369 28.878 1.00 91.31 773 PRO A CA 1
ATOM 6206 C C . PRO A 1 773 ? -50.188 8.246 29.432 1.00 91.31 773 PRO A C 1
ATOM 6208 O O . PRO A 1 773 ? -50.286 8.765 30.541 1.00 91.31 773 PRO A O 1
ATOM 6211 N N . TYR A 1 774 ? -49.100 8.409 28.678 1.00 94.44 774 TYR A N 1
ATOM 6212 C CA . TYR A 1 774 ? -47.908 9.163 29.067 1.00 94.44 774 TYR A CA 1
ATOM 6213 C C . TYR A 1 774 ? -47.873 10.578 28.486 1.00 94.44 774 TYR A C 1
ATOM 6215 O O . TYR A 1 774 ? -46.917 11.317 28.731 1.00 94.44 774 TYR A O 1
ATOM 6223 N N . VAL A 1 775 ? -48.902 10.968 27.736 1.00 94.00 775 VAL A N 1
ATOM 6224 C CA . VAL A 1 775 ? -49.018 12.295 27.135 1.00 94.00 775 VAL A CA 1
ATOM 6225 C C . VAL A 1 775 ? -49.440 13.323 28.181 1.00 94.00 775 VAL A C 1
ATOM 6227 O O . VAL A 1 775 ? -50.419 13.136 28.911 1.00 94.00 775 VAL A O 1
ATOM 6230 N N . TYR A 1 776 ? -48.687 14.421 28.259 1.00 93.50 776 TYR A N 1
ATOM 6231 C CA . TYR A 1 776 ? -48.830 15.423 29.312 1.00 93.50 776 TYR A CA 1
ATOM 6232 C C . TYR A 1 776 ? -50.206 16.103 29.307 1.00 93.50 776 TYR A C 1
ATOM 6234 O O . TYR A 1 776 ? -50.836 16.210 30.356 1.00 93.50 776 TYR A O 1
ATOM 6242 N N . SER A 1 777 ? -50.715 16.503 28.136 1.00 89.69 777 SER A N 1
ATOM 6243 C CA . SER A 1 777 ? -51.968 17.273 28.013 1.00 89.69 777 SER A CA 1
ATOM 6244 C C . SER A 1 777 ? -53.205 16.550 28.574 1.00 89.69 777 SER A C 1
ATOM 6246 O O . SER A 1 777 ? -54.143 17.198 29.045 1.00 89.69 777 SER A O 1
ATOM 6248 N N . PHE A 1 778 ? -53.204 15.212 28.562 1.00 88.00 778 PHE A N 1
ATOM 6249 C CA . PHE A 1 778 ? -54.323 14.380 29.010 1.00 88.00 778 PHE A CA 1
ATOM 6250 C C . PHE A 1 778 ? -54.125 13.814 30.417 1.00 88.00 778 PHE A C 1
ATOM 6252 O O . PHE A 1 778 ? -55.059 13.837 31.215 1.00 88.00 778 PHE A O 1
ATOM 6259 N N . TYR A 1 779 ? -52.929 13.306 30.725 1.00 87.62 779 TYR A N 1
ATOM 6260 C CA . TYR A 1 779 ? -52.683 12.528 31.948 1.00 87.62 779 TYR A CA 1
ATOM 6261 C C . TYR A 1 779 ? -51.556 13.085 32.826 1.00 87.62 779 TYR A C 1
ATOM 6263 O O . TYR A 1 779 ? -51.165 12.437 33.801 1.00 87.62 779 TYR A O 1
ATOM 6271 N N . GLY A 1 780 ? -50.979 14.240 32.475 1.00 88.06 780 GLY A N 1
ATOM 6272 C CA . GLY A 1 780 ? -49.803 14.783 33.163 1.00 88.06 780 GLY A CA 1
ATOM 6273 C C . GLY A 1 780 ? -48.588 13.847 33.087 1.00 88.06 780 GLY A C 1
ATOM 6274 O O . GLY A 1 780 ? -47.742 13.835 33.982 1.00 88.06 780 GLY A O 1
ATOM 6275 N N . GLY A 1 781 ? -48.532 12.985 32.064 1.00 92.44 781 GLY A N 1
ATOM 6276 C CA . GLY A 1 781 ? -47.378 12.131 31.795 1.00 92.44 781 GLY A CA 1
ATOM 6277 C C . GLY A 1 781 ? -46.190 12.928 31.239 1.00 92.44 781 GLY A C 1
ATOM 6278 O O . GLY A 1 781 ? -46.327 14.103 30.927 1.00 92.44 781 GLY A O 1
ATOM 6279 N N . PRO A 1 782 ? -44.999 12.330 31.114 1.00 95.88 782 PRO A N 1
ATOM 6280 C CA . PRO A 1 782 ? -43.786 13.081 30.804 1.00 95.88 782 PRO A CA 1
ATOM 6281 C C . PRO A 1 782 ? -43.692 13.562 29.344 1.00 95.88 782 PRO A C 1
ATOM 6283 O O . PRO A 1 782 ? -42.847 14.403 29.054 1.00 95.88 782 PRO A O 1
ATOM 6286 N N . ILE A 1 783 ? -44.503 13.052 28.408 1.00 97.19 783 ILE A N 1
ATOM 6287 C CA . ILE A 1 783 ? -44.383 13.370 26.975 1.00 97.19 783 ILE A CA 1
ATOM 6288 C C . ILE A 1 783 ? -45.022 14.724 26.662 1.00 97.19 783 ILE A C 1
ATOM 6290 O O . ILE A 1 783 ? -46.235 14.884 26.799 1.00 97.19 783 ILE A O 1
ATOM 6294 N N . ILE A 1 784 ? -44.206 15.671 26.189 1.00 95.62 784 ILE A N 1
ATOM 6295 C CA . ILE A 1 784 ? -44.620 17.057 25.910 1.00 95.62 784 ILE A CA 1
ATOM 6296 C C . ILE A 1 784 ? -44.616 17.410 24.417 1.00 95.62 784 ILE A C 1
ATOM 6298 O O . ILE A 1 784 ? -45.277 18.365 24.017 1.00 95.62 784 ILE A O 1
ATOM 6302 N N . ALA A 1 785 ? -43.879 16.657 23.595 1.00 96.69 785 ALA A N 1
ATOM 6303 C CA . ALA A 1 785 ? -43.825 16.837 22.147 1.00 96.69 785 ALA A CA 1
ATOM 6304 C C . ALA A 1 785 ? -43.350 15.560 21.436 1.00 96.69 785 ALA A C 1
ATOM 6306 O O . ALA A 1 785 ? -42.744 14.671 22.043 1.00 96.69 785 ALA A O 1
ATOM 6307 N N . PHE A 1 786 ? -43.577 15.505 20.125 1.00 96.38 786 PHE A N 1
ATOM 6308 C CA . PHE A 1 786 ? -43.170 14.395 19.266 1.00 96.38 786 PHE A CA 1
ATOM 6309 C C . PHE A 1 786 ? -42.255 14.883 18.151 1.00 96.38 786 PHE A C 1
ATOM 6311 O O . PHE A 1 786 ? -42.518 15.915 17.543 1.00 96.38 786 PHE A O 1
ATOM 6318 N N . GLN A 1 787 ? -41.213 14.122 17.828 1.00 95.62 787 GLN A N 1
ATOM 6319 C CA . GLN A 1 787 ? -40.488 14.279 16.570 1.00 95.62 787 GLN A CA 1
ATOM 6320 C C . GLN A 1 787 ? -40.918 13.169 15.616 1.00 95.62 787 GLN A C 1
ATOM 6322 O O . GLN A 1 787 ? -40.737 11.985 15.911 1.00 95.62 787 GLN A O 1
ATOM 6327 N N . VAL A 1 788 ? -41.476 13.560 14.475 1.00 93.12 788 VAL A N 1
ATOM 6328 C CA . VAL A 1 788 ? -41.914 12.636 13.426 1.00 93.12 788 VAL A CA 1
ATOM 6329 C C . VAL A 1 788 ? -40.850 12.607 12.341 1.00 93.12 788 VAL A C 1
ATOM 6331 O O . VAL A 1 788 ? -40.427 13.660 11.868 1.00 93.12 788 VAL A O 1
ATOM 6334 N N . GLU A 1 789 ? -40.441 11.404 11.931 1.00 92.00 789 GLU A N 1
ATOM 6335 C CA . GLU A 1 789 ? -39.337 11.231 10.981 1.00 92.00 789 GLU A CA 1
ATOM 6336 C C . GLU A 1 789 ? -37.988 11.811 11.493 1.00 92.00 789 GLU A C 1
ATOM 6338 O O . GLU A 1 789 ? -37.857 12.307 12.621 1.00 92.00 789 GLU A O 1
ATOM 6343 N N . HIS A 1 790 ? -36.934 11.657 10.697 1.00 91.00 790 HIS A N 1
ATOM 6344 C CA . HIS A 1 790 ? -35.586 12.123 10.976 1.00 91.00 790 HIS A CA 1
ATOM 6345 C C . HIS A 1 790 ? -34.791 12.371 9.680 1.00 91.00 790 HIS A C 1
ATOM 6347 O O . HIS A 1 790 ? -34.520 11.442 8.909 1.00 91.00 790 HIS A O 1
ATOM 6353 N N . GLY A 1 791 ? -34.382 13.624 9.444 1.00 88.69 791 GLY A N 1
ATOM 6354 C CA . GLY A 1 791 ? -33.505 13.988 8.325 1.00 88.69 791 GLY A CA 1
ATOM 6355 C C . GLY A 1 791 ? -34.108 13.714 6.942 1.00 88.69 791 GLY A C 1
ATOM 6356 O O . GLY A 1 791 ? -33.386 13.342 6.011 1.00 88.69 791 GLY A O 1
ATOM 6357 N N . PHE A 1 792 ? -35.433 13.824 6.803 1.00 89.38 792 PHE A N 1
ATOM 6358 C CA . PHE A 1 792 ? -36.150 13.462 5.579 1.00 89.38 792 PHE A CA 1
ATOM 6359 C C . PHE A 1 792 ? -35.755 14.317 4.371 1.00 89.38 792 PHE A C 1
ATOM 6361 O O . PHE A 1 792 ? -35.716 13.812 3.247 1.00 89.38 792 PHE A O 1
ATOM 6368 N N . GLY A 1 793 ? -35.388 15.583 4.586 1.00 84.06 793 GLY A N 1
ATOM 6369 C CA . GLY A 1 793 ? -35.035 16.520 3.521 1.00 84.06 793 GLY A CA 1
ATOM 6370 C C . GLY A 1 793 ? -33.824 16.100 2.674 1.00 84.06 793 GLY A C 1
ATOM 6371 O O . GLY A 1 793 ? -33.683 16.586 1.545 1.00 84.06 793 GLY A O 1
ATOM 6372 N N . LEU A 1 794 ? -32.977 15.195 3.188 1.00 81.06 794 LEU A N 1
ATOM 6373 C CA . LEU A 1 794 ? -31.872 14.560 2.458 1.00 81.06 794 LEU A CA 1
ATOM 6374 C C . LEU A 1 794 ? -32.343 13.402 1.561 1.00 81.06 794 LEU A C 1
ATOM 6376 O O . LEU A 1 794 ? -31.747 13.182 0.510 1.00 81.06 794 LEU A O 1
ATOM 6380 N N . TYR A 1 795 ? -33.366 12.648 1.979 1.00 75.00 795 TYR A N 1
ATOM 6381 C CA . TYR A 1 795 ? -33.762 11.395 1.334 1.00 75.00 795 TYR A CA 1
ATOM 6382 C C . TYR A 1 795 ? -34.503 11.655 0.020 1.00 75.00 795 TYR A C 1
ATOM 6384 O O . TYR A 1 795 ? -33.969 11.319 -1.026 1.00 75.00 795 TYR A O 1
ATOM 6392 N N . LEU A 1 796 ? -35.692 12.268 0.056 1.00 65.75 796 LEU A N 1
ATOM 6393 C CA . LEU A 1 796 ? -36.553 12.585 -1.096 1.00 65.75 796 LEU A CA 1
ATOM 6394 C C . LEU A 1 796 ? -37.673 13.535 -0.620 1.00 65.75 796 LEU A C 1
ATOM 6396 O O . LEU A 1 796 ? -38.034 13.515 0.551 1.00 65.75 796 LEU A O 1
ATOM 6400 N N . LYS A 1 797 ? -38.270 14.347 -1.504 1.00 68.94 797 LYS A N 1
ATOM 6401 C CA . LYS A 1 797 ? -39.374 15.257 -1.137 1.00 68.94 797 LYS A CA 1
ATOM 6402 C C . LYS A 1 797 ? -40.746 14.626 -1.420 1.00 68.94 797 LYS A C 1
ATOM 6404 O O . LYS A 1 797 ? -41.380 14.945 -2.422 1.00 68.94 797 LYS A O 1
ATOM 6409 N N . ASP A 1 798 ? -41.188 13.726 -0.545 1.00 84.88 798 ASP A N 1
ATOM 6410 C CA . ASP A 1 798 ? -42.557 13.184 -0.534 1.00 84.88 798 ASP A CA 1
ATOM 6411 C C . ASP A 1 798 ? -43.357 13.809 0.628 1.00 84.88 798 ASP A C 1
ATOM 6413 O O . ASP A 1 798 ? -43.433 13.266 1.732 1.00 84.88 798 ASP A O 1
ATOM 6417 N N . ASP A 1 799 ? -43.935 14.990 0.382 1.00 86.56 799 ASP A N 1
ATOM 6418 C CA . ASP A 1 799 ? -44.744 15.713 1.378 1.00 86.56 799 ASP A CA 1
ATOM 6419 C C . ASP A 1 799 ? -46.003 14.912 1.778 1.00 86.56 799 ASP A C 1
ATOM 6421 O O . ASP A 1 799 ? -46.483 15.025 2.907 1.00 86.56 799 ASP A O 1
ATOM 6425 N N . THR A 1 800 ? -46.527 14.064 0.881 1.00 90.12 800 THR A N 1
ATOM 6426 C CA . THR A 1 800 ? -47.684 13.197 1.152 1.00 90.12 800 THR A CA 1
ATOM 6427 C C . THR A 1 800 ? -47.384 12.145 2.217 1.00 90.12 800 THR A C 1
ATOM 6429 O O . THR A 1 800 ? -48.223 11.906 3.087 1.00 90.12 800 THR A O 1
ATOM 6432 N N . TYR A 1 801 ? -46.173 11.588 2.219 1.00 92.31 801 TYR A N 1
ATOM 6433 C CA . TYR A 1 801 ? -45.720 10.638 3.231 1.00 92.31 801 TYR A CA 1
ATOM 6434 C C . TYR A 1 801 ? -45.575 11.301 4.602 1.00 92.31 801 TYR A C 1
ATOM 6436 O O . TYR A 1 801 ? -46.117 10.798 5.589 1.00 92.31 801 TYR A O 1
ATOM 6444 N N . LEU A 1 802 ? -44.899 12.453 4.675 1.00 91.06 802 LEU A N 1
ATOM 6445 C CA . LEU A 1 802 ? -44.754 13.173 5.943 1.00 91.06 802 LEU A CA 1
ATOM 6446 C C . LEU A 1 802 ? -46.114 13.595 6.507 1.00 91.06 802 LEU A C 1
ATOM 6448 O O . LEU A 1 802 ? -46.389 13.387 7.691 1.00 91.06 802 LEU A O 1
ATOM 6452 N N . ASN A 1 803 ? -46.998 14.119 5.653 1.00 91.94 803 ASN A N 1
ATOM 6453 C CA . ASN A 1 803 ? -48.350 14.481 6.060 1.00 91.94 803 ASN A CA 1
ATOM 6454 C C . ASN A 1 803 ? -49.138 13.250 6.542 1.00 91.94 803 ASN A C 1
ATOM 6456 O O . ASN A 1 803 ? -49.828 13.322 7.556 1.00 91.94 803 ASN A O 1
ATOM 6460 N N . PHE A 1 804 ? -48.987 12.090 5.889 1.00 93.06 804 PHE A N 1
ATOM 6461 C CA . PHE A 1 804 ? -49.591 10.835 6.345 1.00 93.06 804 PHE A CA 1
ATOM 6462 C C . PHE A 1 804 ? -49.169 10.463 7.775 1.00 93.06 804 PHE A C 1
ATOM 6464 O O . PHE A 1 804 ? -50.031 10.045 8.556 1.00 93.06 804 PHE A O 1
ATOM 6471 N N . LEU A 1 805 ? -47.885 10.619 8.124 1.00 93.12 805 LEU A N 1
ATOM 6472 C CA . LEU A 1 805 ? -47.376 10.332 9.470 1.00 93.12 805 LEU A CA 1
ATOM 6473 C C . LEU A 1 805 ? -47.973 11.282 10.512 1.00 93.12 805 LEU A C 1
ATOM 6475 O O . LEU A 1 805 ? -48.487 10.825 11.532 1.00 93.12 805 LEU A O 1
ATOM 6479 N N . VAL A 1 806 ? -47.964 12.589 10.231 1.00 92.19 806 VAL A N 1
ATOM 6480 C CA . VAL A 1 806 ? -48.542 13.619 11.112 1.00 92.19 806 VAL A CA 1
ATOM 6481 C C . VAL A 1 806 ? -50.038 13.384 11.329 1.00 92.19 806 VAL A C 1
ATOM 6483 O O . VAL A 1 806 ? -50.527 13.431 12.460 1.00 92.19 806 VAL A O 1
ATOM 6486 N N . ILE A 1 807 ? -50.763 13.032 10.265 1.00 90.56 807 ILE A N 1
ATOM 6487 C CA . ILE A 1 807 ? -52.193 12.720 10.319 1.00 90.56 807 ILE A CA 1
ATOM 6488 C C . ILE A 1 807 ? -52.492 11.544 11.262 1.00 90.56 807 ILE A C 1
ATOM 6490 O O . ILE A 1 807 ? -53.565 11.540 11.862 1.00 90.56 807 ILE A O 1
ATOM 6494 N N . GLN A 1 808 ? -51.591 10.567 11.447 1.00 89.31 808 GLN A N 1
ATOM 6495 C CA . GLN A 1 808 ? -51.853 9.461 12.384 1.00 89.31 808 GLN A CA 1
ATOM 6496 C C . GLN A 1 808 ? -51.979 9.948 13.834 1.00 89.31 808 GLN A C 1
ATOM 6498 O O . GLN A 1 808 ? -52.840 9.459 14.562 1.00 89.31 808 GLN A O 1
ATOM 6503 N N . PHE A 1 809 ? -51.181 10.937 14.243 1.00 88.94 809 PHE A N 1
ATOM 6504 C CA . PHE A 1 809 ? -51.274 11.533 15.581 1.00 88.94 809 PHE A CA 1
ATOM 6505 C C . PHE A 1 809 ? -52.546 12.361 15.733 1.00 88.94 809 PHE A C 1
ATOM 6507 O O . PHE A 1 809 ? -53.307 12.165 16.680 1.00 88.94 809 PHE A O 1
ATOM 6514 N N . ARG A 1 810 ? -52.836 13.216 14.745 1.00 87.19 810 ARG A N 1
ATOM 6515 C CA . ARG A 1 810 ? -54.025 14.082 14.767 1.00 87.19 810 ARG A CA 1
ATOM 6516 C C . ARG A 1 810 ? -55.332 13.283 14.733 1.00 87.19 810 ARG A C 1
ATOM 6518 O O . ARG A 1 810 ? -56.269 13.609 15.454 1.00 87.19 810 ARG A O 1
ATOM 6525 N N . LYS A 1 811 ? -55.390 12.178 13.978 1.00 85.50 811 LYS A N 1
ATOM 6526 C CA . LYS A 1 811 ? -56.538 11.245 13.979 1.00 85.50 811 LYS A CA 1
ATOM 6527 C C . LYS A 1 811 ? -56.798 10.605 15.342 1.00 85.50 811 LYS A C 1
ATOM 6529 O O . LYS A 1 811 ? -57.938 10.255 15.627 1.00 85.50 811 LYS A O 1
ATOM 6534 N N . ASN A 1 812 ? -55.761 10.459 16.163 1.00 82.69 812 ASN A N 1
ATOM 6535 C CA . ASN A 1 812 ? -55.852 9.958 17.532 1.00 82.69 812 ASN A CA 1
ATOM 6536 C C . ASN A 1 812 ? -55.938 11.102 18.571 1.00 82.69 812 ASN A C 1
ATOM 6538 O O . ASN A 1 812 ? -55.758 10.859 19.762 1.00 82.69 812 ASN A O 1
ATOM 6542 N N . SER A 1 813 ? -56.220 12.338 18.128 1.00 80.69 813 SER A N 1
ATOM 6543 C CA . SER A 1 813 ? -56.386 13.547 18.956 1.00 80.69 813 SER A CA 1
ATOM 6544 C C . SER A 1 813 ? -55.175 13.931 19.815 1.00 80.69 813 SER A C 1
ATOM 6546 O O . SER A 1 813 ? -55.309 14.591 20.848 1.00 80.69 813 SER A O 1
ATOM 6548 N N . LEU A 1 814 ? -53.983 13.541 19.366 1.00 84.62 814 LEU A N 1
ATOM 6549 C CA . LEU A 1 814 ? -52.713 14.017 19.901 1.00 84.62 814 LEU A CA 1
ATOM 6550 C C . LEU A 1 814 ? -52.338 15.320 19.184 1.00 84.62 814 LEU A C 1
ATOM 6552 O O . LEU A 1 814 ? -51.767 15.277 18.089 1.00 84.62 814 LEU A O 1
ATOM 6556 N N . ASP A 1 815 ? -52.695 16.472 19.772 1.00 81.50 815 ASP A N 1
ATOM 6557 C CA . ASP A 1 815 ? -52.367 17.807 19.227 1.00 81.50 815 ASP A CA 1
ATOM 6558 C C . ASP A 1 815 ? -51.150 18.465 19.895 1.00 81.50 815 ASP A C 1
ATOM 6560 O O . ASP A 1 815 ? -50.964 19.675 19.783 1.00 81.50 815 ASP A O 1
ATOM 6564 N N . GLU A 1 816 ? -50.302 17.688 20.572 1.00 90.88 816 GLU A N 1
ATOM 6565 C CA . GLU A 1 816 ? -48.993 18.151 21.037 1.00 90.88 816 GLU A CA 1
ATOM 6566 C C . GLU A 1 816 ? -48.160 18.684 19.860 1.00 90.88 816 GLU A C 1
ATOM 6568 O O . GLU A 1 816 ? -48.395 18.351 18.684 1.00 90.88 816 GLU A O 1
ATOM 6573 N N . ILE A 1 817 ? -47.151 19.503 20.176 1.00 94.12 817 ILE A N 1
ATOM 6574 C CA . ILE A 1 817 ? -46.210 19.999 19.173 1.00 94.12 817 ILE A CA 1
ATOM 6575 C C . ILE A 1 817 ? -45.555 18.814 18.461 1.00 94.12 817 ILE A C 1
ATOM 6577 O O . ILE A 1 817 ? -45.010 17.902 19.088 1.00 94.12 817 ILE A O 1
ATOM 6581 N N . ILE A 1 818 ? -45.599 18.865 17.129 1.00 95.00 818 ILE A N 1
ATOM 6582 C CA . ILE A 1 818 ? -44.884 17.940 16.259 1.00 95.00 818 ILE A CA 1
ATOM 6583 C C . ILE A 1 818 ? -43.704 18.683 15.642 1.00 95.00 818 ILE A C 1
ATOM 6585 O O . ILE A 1 818 ? -43.876 19.686 14.944 1.00 95.00 818 ILE A O 1
ATOM 6589 N N . PHE A 1 819 ? -42.512 18.159 15.898 1.00 95.00 819 PHE A N 1
ATOM 6590 C CA . PHE A 1 819 ? -41.259 18.620 15.334 1.00 95.00 819 PHE A CA 1
ATOM 6591 C C . PHE A 1 819 ? -40.885 17.808 14.093 1.00 95.00 819 PHE A C 1
ATOM 6593 O O . PHE A 1 819 ? -40.954 16.576 14.100 1.00 95.00 819 PHE A O 1
ATOM 6600 N N . LEU A 1 820 ? -40.426 18.509 13.056 1.00 93.06 820 LEU A N 1
ATOM 6601 C CA . LEU A 1 820 ? -39.727 17.936 11.906 1.00 93.06 820 LEU A CA 1
ATOM 6602 C C . LEU A 1 820 ? -38.274 18.409 11.954 1.00 93.06 820 LEU A C 1
ATOM 6604 O O . LEU A 1 820 ? -38.004 19.610 11.919 1.00 93.06 820 LEU A O 1
ATOM 6608 N N . ALA A 1 821 ? -37.341 17.470 12.096 1.00 92.25 821 ALA A N 1
ATOM 6609 C CA . ALA A 1 821 ? -35.929 17.772 12.294 1.00 92.25 821 ALA A CA 1
ATOM 6610 C C . ALA A 1 821 ? -35.122 17.473 11.023 1.00 92.25 821 ALA A C 1
ATOM 6612 O O . ALA A 1 821 ? -35.108 16.334 10.552 1.00 92.25 821 ALA A O 1
ATOM 6613 N N . ASP A 1 822 ? -34.432 18.489 10.502 1.00 91.75 822 ASP A N 1
ATOM 6614 C CA . ASP A 1 822 ? -33.650 18.407 9.267 1.00 91.75 822 ASP A CA 1
ATOM 6615 C C . ASP A 1 822 ? -32.304 19.128 9.377 1.00 91.75 822 ASP A C 1
ATOM 6617 O O . ASP A 1 822 ? -32.115 20.056 10.169 1.00 91.75 822 ASP A O 1
ATOM 6621 N N . ARG A 1 823 ? -31.359 18.700 8.535 1.00 90.56 823 ARG A N 1
ATOM 6622 C CA . ARG A 1 823 ? -30.021 19.298 8.445 1.00 90.56 823 ARG A CA 1
ATOM 6623 C C . ARG A 1 823 ? -30.110 20.697 7.838 1.00 90.56 823 ARG A C 1
ATOM 6625 O O . ARG A 1 823 ? -30.973 20.958 6.993 1.00 90.56 823 ARG A O 1
ATOM 6632 N N . VAL A 1 824 ? -29.170 21.579 8.180 1.00 88.75 824 VAL A N 1
ATOM 6633 C CA . VAL A 1 824 ? -29.192 23.005 7.788 1.00 88.75 824 VAL A CA 1
ATOM 6634 C C . VAL A 1 824 ? -29.391 23.202 6.283 1.00 88.75 824 VAL A C 1
ATOM 6636 O O . VAL A 1 824 ? -30.126 24.093 5.862 1.00 88.75 824 VAL A O 1
ATOM 6639 N N . ASN A 1 825 ? -28.792 22.365 5.435 1.00 87.94 825 ASN A N 1
ATOM 6640 C CA . ASN A 1 825 ? -28.896 22.488 3.974 1.00 87.94 825 ASN A CA 1
ATOM 6641 C C . ASN A 1 825 ? -30.258 22.079 3.393 1.00 87.94 825 ASN A C 1
ATOM 6643 O O . ASN A 1 825 ? -30.626 22.556 2.316 1.00 87.94 825 ASN A O 1
ATOM 6647 N N . PHE A 1 826 ? -31.014 21.243 4.102 1.00 87.81 826 PHE A N 1
ATOM 6648 C CA . PHE A 1 826 ? -32.264 20.651 3.622 1.00 87.81 826 PHE A CA 1
ATOM 6649 C C . PHE A 1 826 ? -33.507 21.193 4.333 1.00 87.81 826 PHE A C 1
ATOM 6651 O O . PHE A 1 826 ? -34.622 20.958 3.867 1.00 87.81 826 PHE A O 1
ATOM 6658 N N . ILE A 1 827 ? -33.321 21.959 5.409 1.00 87.19 827 ILE A N 1
ATOM 6659 C CA . ILE A 1 827 ? -34.416 22.554 6.169 1.00 87.19 827 ILE A CA 1
ATOM 6660 C C . ILE A 1 827 ? -35.276 23.482 5.301 1.00 87.19 827 ILE A C 1
ATOM 6662 O O . ILE A 1 827 ? -34.771 24.229 4.459 1.00 87.19 827 ILE A O 1
ATOM 6666 N N . GLY A 1 828 ? -36.594 23.415 5.493 1.00 81.75 828 GLY A N 1
ATOM 6667 C CA . GLY A 1 828 ? -37.558 24.220 4.740 1.00 81.75 828 GLY A CA 1
ATOM 6668 C C . GLY A 1 828 ? -38.076 23.572 3.454 1.00 81.75 828 GLY A C 1
ATOM 6669 O O . GLY A 1 828 ? -38.943 24.153 2.803 1.00 81.75 828 GLY A O 1
ATOM 6670 N N . ARG A 1 829 ? -37.584 22.385 3.073 1.00 82.94 829 ARG A N 1
ATOM 6671 C CA . ARG A 1 829 ? -38.042 21.687 1.860 1.00 82.94 829 ARG A CA 1
ATOM 6672 C C . ARG A 1 829 ? -39.433 21.078 2.005 1.00 82.94 829 ARG A C 1
ATOM 6674 O O . ARG A 1 829 ? -40.144 21.043 1.004 1.00 82.94 829 ARG A O 1
ATOM 6681 N N . ASP A 1 830 ? -39.806 20.635 3.195 1.00 80.06 830 ASP A N 1
ATOM 6682 C CA . ASP A 1 830 ? -41.108 20.059 3.532 1.00 80.06 830 ASP A CA 1
ATOM 6683 C C . ASP A 1 830 ? -42.228 21.119 3.554 1.00 80.06 830 ASP A C 1
ATOM 6685 O O . ASP A 1 830 ? -42.002 22.287 3.901 1.00 80.06 830 ASP A O 1
ATOM 6689 N N . ARG A 1 831 ? -43.449 20.716 3.186 1.00 79.38 831 ARG A N 1
ATOM 6690 C CA . ARG A 1 831 ? -44.649 21.581 3.205 1.00 79.38 831 ARG A CA 1
ATOM 6691 C C . ARG A 1 831 ? -45.767 21.024 4.089 1.00 79.38 831 ARG A C 1
ATOM 6693 O O . ARG A 1 831 ? -46.934 21.049 3.702 1.00 79.38 831 ARG A O 1
ATOM 6700 N N . VAL A 1 832 ? -45.418 20.511 5.268 1.00 86.00 832 VAL A N 1
ATOM 6701 C CA . VAL A 1 832 ? -46.409 19.973 6.209 1.00 86.00 832 VAL A CA 1
ATOM 6702 C C . VAL A 1 832 ? -46.938 21.101 7.107 1.00 86.00 832 VAL A C 1
ATOM 6704 O O . VAL A 1 832 ? -46.146 21.799 7.741 1.00 86.00 832 VAL A O 1
ATOM 6707 N N . PRO A 1 833 ? -48.260 21.346 7.148 1.00 82.75 833 PRO A N 1
ATOM 6708 C CA . PRO A 1 833 ? -48.832 22.385 7.997 1.00 82.75 833 PRO A CA 1
ATOM 6709 C C . PRO A 1 833 ? -48.836 21.966 9.475 1.00 82.75 833 PRO A C 1
ATOM 6711 O O . PRO A 1 833 ? -48.871 20.782 9.795 1.00 82.75 833 PRO A O 1
ATOM 6714 N N . GLN A 1 834 ? -48.880 22.951 10.380 1.00 83.62 834 GLN A N 1
ATOM 6715 C CA . GLN A 1 834 ? -49.010 22.746 11.837 1.00 83.62 834 GLN A CA 1
ATOM 6716 C C . GLN A 1 834 ? -47.882 21.910 12.479 1.00 83.62 834 GLN A C 1
ATOM 6718 O O . GLN A 1 834 ? -48.094 21.220 13.481 1.00 83.62 834 GLN A O 1
ATOM 6723 N N . THR A 1 835 ? -46.677 21.991 11.915 1.00 91.31 835 THR A N 1
ATOM 6724 C CA . THR A 1 835 ? -45.447 21.398 12.457 1.00 91.31 835 THR A CA 1
ATOM 6725 C C . THR A 1 835 ? -44.380 22.468 12.654 1.00 91.31 835 THR A C 1
ATOM 6727 O O . THR A 1 835 ? -44.323 23.426 11.883 1.00 91.31 835 THR A O 1
ATOM 6730 N N . ILE A 1 836 ? -43.506 22.287 13.643 1.00 93.44 836 ILE A N 1
ATOM 6731 C CA . ILE A 1 836 ? -42.365 23.178 13.895 1.00 93.44 836 ILE A CA 1
ATOM 6732 C C . ILE A 1 836 ? -41.093 22.553 13.322 1.00 93.44 836 ILE A C 1
ATOM 6734 O O . ILE A 1 836 ? -40.828 21.367 13.532 1.00 93.44 836 ILE A O 1
ATOM 6738 N N . LYS A 1 837 ? -40.285 23.347 12.613 1.00 93.19 837 LYS A N 1
ATOM 6739 C CA . LYS A 1 837 ? -39.027 22.875 12.018 1.00 93.19 837 LYS A CA 1
ATOM 6740 C C . LYS A 1 837 ? -37.884 23.004 13.024 1.00 93.19 837 LYS A C 1
ATOM 6742 O O . LYS A 1 837 ? -37.765 24.019 13.709 1.00 93.19 837 LYS A O 1
ATOM 6747 N N . CYS A 1 838 ? -37.029 21.992 13.114 1.00 94.50 838 CYS A N 1
ATOM 6748 C CA . CYS A 1 838 ? -35.879 21.973 14.021 1.00 94.50 838 CYS A CA 1
ATOM 6749 C C . CYS A 1 838 ? -34.587 21.649 13.274 1.00 94.50 838 CYS A C 1
ATOM 6751 O O . CYS A 1 838 ? -34.599 20.941 12.268 1.00 94.50 838 CYS A O 1
ATOM 6753 N N . LEU A 1 839 ? -33.464 22.150 13.791 1.00 94.06 839 LEU A N 1
ATOM 6754 C CA . LEU A 1 839 ? -32.149 21.948 13.181 1.00 94.06 839 LEU A CA 1
ATOM 6755 C C . LEU A 1 839 ? -31.474 20.691 13.734 1.00 94.06 839 LEU A C 1
ATOM 6757 O O . LEU A 1 839 ? -31.340 20.538 14.951 1.00 94.06 839 LEU A O 1
ATOM 6761 N N . LEU A 1 840 ? -31.004 19.835 12.830 1.00 91.50 840 LEU A N 1
ATOM 6762 C CA . LEU A 1 840 ? -30.015 18.794 13.102 1.00 91.50 840 LEU A CA 1
ATOM 6763 C C . LEU A 1 840 ? -28.638 19.331 12.708 1.00 91.50 840 LEU A C 1
ATOM 6765 O O . LEU A 1 840 ? -28.394 19.591 11.530 1.00 91.50 840 LEU A O 1
ATOM 6769 N N . ILE A 1 841 ? -27.763 19.538 13.691 1.00 88.62 841 ILE A N 1
ATOM 6770 C CA . ILE A 1 841 ? -26.370 19.913 13.446 1.00 88.62 841 ILE A CA 1
ATOM 6771 C C . ILE A 1 841 ? -25.565 18.616 13.407 1.00 88.62 841 ILE A C 1
ATOM 6773 O O . ILE A 1 841 ? -25.370 17.986 14.442 1.00 88.62 841 ILE A O 1
ATOM 6777 N N . ASP A 1 842 ? -25.124 18.190 12.226 1.00 70.12 842 ASP A N 1
ATOM 6778 C CA . ASP A 1 842 ? -24.472 16.875 12.071 1.00 70.12 842 ASP A CA 1
ATOM 6779 C C . ASP A 1 842 ? -22.962 16.928 12.257 1.00 70.12 842 ASP A C 1
ATOM 6781 O O . ASP A 1 842 ? -22.323 15.920 12.559 1.00 70.12 842 ASP A O 1
ATOM 6785 N N . SER A 1 843 ? -22.378 18.099 12.005 1.00 72.19 843 SER A N 1
ATOM 6786 C CA . SER A 1 843 ? -20.937 18.287 12.037 1.00 72.19 843 SER A CA 1
ATOM 6787 C C . SER A 1 843 ? -20.554 19.247 13.145 1.00 72.19 843 SER A C 1
ATOM 6789 O O . SER A 1 843 ? -21.166 20.314 13.305 1.00 72.19 843 SER A O 1
ATOM 6791 N N . PRO A 1 844 ? -19.484 18.938 13.891 1.00 68.94 844 PRO A N 1
ATOM 6792 C CA . PRO A 1 844 ? -19.000 19.881 14.859 1.00 68.94 844 PRO A CA 1
ATOM 6793 C C . PRO A 1 844 ? -18.439 21.170 14.233 1.00 68.94 844 PRO A C 1
ATOM 6795 O O . PRO A 1 844 ? -18.368 22.178 14.924 1.00 68.94 844 PRO A O 1
ATOM 6798 N N . HIS A 1 845 ? -18.148 21.176 12.931 1.00 73.00 845 HIS A N 1
ATOM 6799 C CA . HIS A 1 845 ? -17.647 22.349 12.207 1.00 73.00 845 HIS A CA 1
ATOM 6800 C C . HIS A 1 845 ? -18.747 23.263 11.650 1.00 73.00 845 HIS A C 1
ATOM 6802 O O . HIS A 1 845 ? -18.450 24.303 11.067 1.00 73.00 845 HIS A O 1
ATOM 6808 N N . GLU A 1 846 ? -20.016 22.882 11.789 1.00 80.94 846 GLU A N 1
ATOM 6809 C CA . GLU A 1 846 ? -21.134 23.678 11.290 1.00 80.94 846 GLU A CA 1
ATOM 6810 C C . GLU A 1 846 ? -21.390 24.897 12.194 1.00 80.94 846 GLU A C 1
ATOM 6812 O O . GLU A 1 846 ? -21.523 24.770 13.422 1.00 80.94 846 GLU A O 1
ATOM 6817 N N . ASP A 1 847 ? -21.440 26.087 11.582 1.00 87.56 847 ASP A N 1
ATOM 6818 C CA . ASP A 1 847 ? -21.652 27.350 12.289 1.00 87.56 847 ASP A CA 1
ATOM 6819 C C . ASP A 1 847 ? -23.112 27.497 12.734 1.00 87.56 847 ASP A C 1
ATOM 6821 O O . ASP A 1 847 ? -24.051 27.593 11.944 1.00 87.56 847 ASP A O 1
ATOM 6825 N N . ILE A 1 848 ? -23.282 27.577 14.050 1.00 90.19 848 ILE A N 1
ATOM 6826 C CA . ILE A 1 848 ? -24.586 27.676 14.702 1.00 90.19 848 ILE A CA 1
ATOM 6827 C C . ILE A 1 848 ? -25.266 29.006 14.363 1.00 90.19 848 ILE A C 1
ATOM 6829 O O . ILE A 1 848 ? -26.487 29.055 14.237 1.00 90.19 848 ILE A O 1
ATOM 6833 N N . THR A 1 849 ? -24.502 30.089 14.190 1.00 91.62 849 THR A N 1
ATOM 6834 C CA . THR A 1 849 ? -25.085 31.416 13.939 1.00 91.62 849 THR A CA 1
ATOM 6835 C C . THR A 1 849 ? -25.819 31.432 12.603 1.00 91.62 849 THR A C 1
ATOM 6837 O O . THR A 1 849 ? -27.001 31.773 12.552 1.00 91.62 849 THR A O 1
ATOM 6840 N N . SER A 1 850 ? -25.141 31.026 11.529 1.00 90.94 850 SER A N 1
ATOM 6841 C CA . SER A 1 850 ? -25.736 30.947 10.193 1.00 90.94 850 SER A CA 1
ATOM 6842 C C . SER A 1 850 ? -26.896 29.950 10.124 1.00 90.94 850 SER A C 1
ATOM 6844 O O . SER A 1 850 ? -27.925 30.264 9.520 1.00 90.94 850 SER A O 1
ATOM 6846 N N . ALA A 1 851 ? -26.792 28.801 10.801 1.00 91.56 851 ALA A N 1
ATOM 6847 C CA . ALA A 1 851 ? -27.878 27.825 10.883 1.00 91.56 851 ALA A CA 1
ATOM 6848 C C . ALA A 1 851 ? -29.148 28.416 11.525 1.00 91.56 851 ALA A C 1
ATOM 6850 O O . ALA A 1 851 ? -30.246 28.283 10.980 1.00 91.56 851 ALA A O 1
ATOM 6851 N N . VAL A 1 852 ? -29.000 29.129 12.647 1.00 93.25 852 VAL A N 1
ATOM 6852 C CA . VAL A 1 852 ? -30.115 29.790 13.347 1.00 93.25 852 VAL A CA 1
ATOM 6853 C C . VAL A 1 852 ? -30.725 30.906 12.499 1.00 93.25 852 VAL A C 1
ATOM 6855 O O . VAL A 1 852 ? -31.949 30.997 12.410 1.00 93.25 852 VAL A O 1
ATOM 6858 N N . VAL A 1 853 ? -29.902 31.727 11.837 1.00 92.44 853 VAL A N 1
ATOM 6859 C CA . VAL A 1 853 ? -30.379 32.784 10.925 1.00 92.44 853 VAL A CA 1
ATOM 6860 C C . VAL A 1 853 ? -31.203 32.188 9.783 1.00 92.44 853 VAL A C 1
ATOM 6862 O O . VAL A 1 853 ? -32.277 32.700 9.470 1.00 92.44 853 VAL A O 1
ATOM 6865 N N . LYS A 1 854 ? -30.748 31.072 9.203 1.00 91.94 854 LYS A N 1
ATOM 6866 C CA . LYS A 1 854 ? -31.475 30.371 8.139 1.00 91.94 854 LYS A CA 1
ATOM 6867 C C . LYS A 1 854 ? -32.811 29.806 8.617 1.00 91.94 854 LYS A C 1
ATOM 6869 O O . LYS A 1 854 ? -33.793 29.875 7.890 1.00 91.94 854 LYS A O 1
ATOM 6874 N N . LEU A 1 855 ? -32.876 29.250 9.825 1.00 92.94 855 LEU A N 1
ATOM 6875 C CA . LEU A 1 855 ? -34.149 28.759 10.349 1.00 92.94 855 LEU A CA 1
ATOM 6876 C C . LEU A 1 855 ? -35.125 29.910 10.627 1.00 92.94 855 LEU A C 1
ATOM 6878 O O . LEU A 1 855 ? -36.299 29.808 10.277 1.00 92.94 855 LEU A O 1
ATOM 6882 N N . ARG A 1 856 ? -34.637 31.028 11.178 1.00 92.62 856 ARG A N 1
ATOM 6883 C CA . ARG A 1 856 ? -35.454 32.228 11.414 1.00 92.62 856 ARG A CA 1
ATOM 6884 C C . ARG A 1 856 ? -35.989 32.845 10.121 1.00 92.62 856 ARG A C 1
ATOM 6886 O O . ARG A 1 856 ? -37.089 33.376 10.136 1.00 92.62 856 ARG A O 1
ATOM 6893 N N . SER A 1 857 ? -35.276 32.752 8.996 1.00 91.81 857 SER A N 1
ATOM 6894 C CA . SER A 1 857 ? -35.817 33.232 7.714 1.00 91.81 857 SER A CA 1
ATOM 6895 C C . SER A 1 857 ? -36.959 32.362 7.170 1.00 91.81 857 SER A C 1
ATOM 6897 O O . SER A 1 857 ? -37.748 32.840 6.360 1.00 91.81 857 SER A O 1
ATOM 6899 N N . ILE A 1 858 ? -37.066 31.106 7.618 1.00 90.00 858 ILE A N 1
ATOM 6900 C CA . ILE A 1 858 ? -38.136 30.171 7.237 1.00 90.00 858 ILE A CA 1
ATOM 6901 C C . ILE A 1 858 ? -39.326 30.265 8.205 1.00 90.00 858 ILE A C 1
ATOM 6903 O O . ILE A 1 858 ? -40.470 30.197 7.764 1.00 90.00 858 ILE A O 1
ATOM 6907 N N . GLN A 1 859 ? -39.064 30.405 9.509 1.00 91.06 859 GLN A N 1
ATOM 6908 C CA . GLN A 1 859 ? -40.076 30.507 10.569 1.00 91.06 859 GLN A CA 1
ATOM 6909 C C . GLN A 1 859 ? -39.735 31.656 11.550 1.00 91.06 859 GLN A C 1
ATOM 6911 O O . GLN A 1 859 ? -39.175 31.412 12.618 1.00 91.06 859 GLN A O 1
ATOM 6916 N N . PRO A 1 860 ? -40.020 32.924 11.188 1.00 88.44 860 PRO A N 1
ATOM 6917 C CA . PRO A 1 860 ? -39.552 34.096 11.942 1.00 88.44 860 PRO A CA 1
ATOM 6918 C C . PRO A 1 860 ? -40.159 34.231 13.345 1.00 88.44 860 PRO A C 1
ATOM 6920 O O . PRO A 1 860 ? -39.457 34.655 14.264 1.00 88.44 860 PRO A O 1
ATOM 6923 N N . ASP A 1 861 ? -41.418 33.821 13.512 1.00 88.12 861 ASP A N 1
ATOM 6924 C CA . ASP A 1 861 ? -42.192 33.934 14.757 1.00 88.12 861 ASP A CA 1
ATOM 6925 C C . ASP A 1 861 ? -42.380 32.573 15.444 1.00 88.12 861 ASP A C 1
ATOM 6927 O O . ASP A 1 861 ? -43.462 32.257 15.942 1.00 88.12 861 ASP A O 1
ATOM 6931 N N . VAL A 1 862 ? -41.340 31.733 15.408 1.00 91.75 862 VAL A N 1
ATOM 6932 C CA . VAL A 1 862 ? -41.328 30.405 16.039 1.00 91.75 862 VAL A CA 1
ATOM 6933 C C . VAL A 1 862 ? -40.019 30.224 16.821 1.00 91.75 862 VAL A C 1
ATOM 6935 O O . VAL A 1 862 ? -38.947 30.547 16.296 1.00 91.75 862 VAL A O 1
ATOM 6938 N N . PRO A 1 863 ? -40.048 29.678 18.054 1.00 93.12 863 PRO A N 1
ATOM 6939 C CA . PRO A 1 863 ? -38.842 29.425 18.832 1.00 93.12 863 PRO A CA 1
ATOM 6940 C C . PRO A 1 863 ? -37.890 28.453 18.128 1.00 93.12 863 PRO A C 1
ATOM 6942 O O . PRO A 1 863 ? -38.284 27.457 17.518 1.00 93.12 863 PRO A O 1
ATOM 6945 N N . VAL A 1 864 ? -36.591 28.719 18.261 1.00 95.00 864 VAL A N 1
ATOM 6946 C CA . VAL A 1 864 ? -35.542 27.906 17.639 1.00 95.00 864 VAL A CA 1
ATOM 6947 C C . VAL A 1 864 ? -35.132 26.762 18.564 1.00 95.00 864 VAL A C 1
ATOM 6949 O O . VAL A 1 864 ? -34.663 26.994 19.680 1.00 95.00 864 VAL A O 1
ATOM 6952 N N . LEU A 1 865 ? -35.243 25.530 18.061 1.00 95.56 865 LEU A N 1
ATOM 6953 C CA . LEU A 1 865 ? -34.765 24.312 18.714 1.00 95.56 865 LEU A CA 1
ATOM 6954 C C . LEU A 1 865 ? -33.664 23.643 17.876 1.00 95.56 865 LEU A C 1
ATOM 6956 O O . LEU A 1 865 ? -33.890 23.235 16.732 1.00 95.56 865 LEU A O 1
ATOM 6960 N N . LEU A 1 866 ? -32.479 23.503 18.472 1.00 95.81 866 LEU A N 1
ATOM 6961 C CA . LEU A 1 866 ? -31.405 22.642 17.978 1.00 95.81 866 LEU A CA 1
ATOM 6962 C C . LEU A 1 866 ? -31.679 21.217 18.477 1.00 95.81 866 LEU A C 1
ATOM 6964 O O . LEU A 1 866 ? -31.371 20.887 19.622 1.00 95.81 866 LEU A O 1
ATOM 6968 N N . MET A 1 867 ? -32.299 20.389 17.636 1.00 94.50 867 MET A N 1
ATOM 6969 C CA . MET A 1 867 ? -32.703 19.021 17.993 1.00 94.50 867 MET A CA 1
ATOM 6970 C C . MET A 1 867 ? -31.504 18.076 18.161 1.00 94.50 867 MET A C 1
ATOM 6972 O O . MET A 1 867 ? -31.603 17.059 18.842 1.00 94.50 867 MET A O 1
ATOM 6976 N N . ALA A 1 868 ? -30.361 18.423 17.573 1.00 91.94 868 ALA A N 1
ATOM 6977 C CA . ALA A 1 868 ? -29.091 17.763 17.831 1.00 91.94 868 ALA A CA 1
ATOM 6978 C C . ALA A 1 868 ? -27.977 18.810 17.889 1.00 91.94 868 ALA A C 1
ATOM 6980 O O . ALA A 1 868 ? -27.657 19.430 16.878 1.00 91.94 868 ALA A O 1
ATOM 6981 N N . LEU A 1 869 ? -27.402 19.008 19.076 1.00 92.38 869 LEU A N 1
ATOM 6982 C CA . LEU A 1 869 ? -26.163 19.745 19.299 1.00 92.38 869 LEU A CA 1
ATOM 6983 C C . LEU A 1 869 ? -25.047 18.730 19.613 1.00 92.38 869 LEU A C 1
ATOM 6985 O O . LEU A 1 869 ? -25.065 18.150 20.706 1.00 92.38 869 LEU A O 1
ATOM 6989 N N . PRO A 1 870 ? -24.098 18.497 18.685 1.00 90.44 870 PRO A N 1
ATOM 6990 C CA . PRO A 1 870 ? -23.060 17.485 18.837 1.00 90.44 870 PRO A CA 1
ATOM 6991 C C . PRO A 1 870 ? -22.196 17.686 20.076 1.00 90.44 870 PRO A C 1
ATOM 6993 O O . PRO A 1 870 ? -21.595 18.745 20.271 1.00 90.44 870 PRO A O 1
ATOM 6996 N N . THR A 1 871 ? -22.089 16.641 20.887 1.00 91.38 871 THR A N 1
ATOM 6997 C CA . THR A 1 871 ? -21.166 16.578 22.032 1.00 91.38 871 THR A CA 1
ATOM 6998 C C . THR A 1 871 ? -19.964 15.676 21.761 1.00 91.38 871 THR A C 1
ATOM 7000 O O . THR A 1 871 ? -18.952 15.804 22.445 1.00 91.38 871 THR A O 1
ATOM 7003 N N . ALA A 1 872 ? -20.069 14.766 20.791 1.00 86.62 872 ALA A N 1
ATOM 7004 C CA . ALA A 1 872 ? -19.086 13.735 20.486 1.00 86.62 872 ALA A CA 1
ATOM 7005 C C . ALA A 1 872 ? -19.133 13.364 18.993 1.00 86.62 872 ALA A C 1
ATOM 7007 O O . ALA A 1 872 ? -20.139 13.598 18.322 1.00 86.62 872 ALA A O 1
ATOM 7008 N N . HIS A 1 873 ? -18.056 12.762 18.480 1.00 81.69 873 HIS A N 1
ATOM 7009 C CA . HIS A 1 873 ? -18.012 12.213 17.122 1.00 81.69 873 HIS A CA 1
ATOM 7010 C C . HIS A 1 873 ? -18.520 10.771 17.091 1.00 81.69 873 HIS A C 1
ATOM 7012 O O . HIS A 1 873 ? -18.213 9.974 17.980 1.00 81.69 873 HIS A O 1
ATOM 7018 N N . ASN A 1 874 ? -19.274 10.419 16.046 1.00 77.31 874 ASN A N 1
ATOM 7019 C CA . ASN A 1 874 ? -19.720 9.044 15.859 1.00 77.31 874 ASN A CA 1
ATOM 7020 C C . ASN A 1 874 ? -18.534 8.162 15.438 1.00 77.31 874 ASN A C 1
ATOM 7022 O O . ASN A 1 874 ? -17.823 8.486 14.486 1.00 77.31 874 ASN A O 1
ATOM 7026 N N . MET A 1 875 ? -18.329 7.045 16.134 1.00 80.75 875 MET A N 1
ATOM 7027 C CA . MET A 1 875 ? -17.190 6.161 15.903 1.00 80.75 875 MET A CA 1
ATOM 7028 C C . MET A 1 875 ? -17.544 5.050 14.919 1.00 80.75 875 MET A C 1
ATOM 7030 O O . MET A 1 875 ? -18.538 4.339 15.074 1.00 80.75 875 MET A O 1
ATOM 7034 N N . LYS A 1 876 ? -16.674 4.856 13.929 1.00 86.44 876 LYS A N 1
ATOM 7035 C CA . LYS A 1 876 ? -16.815 3.818 12.906 1.00 86.44 876 LYS A CA 1
ATOM 7036 C C . LYS A 1 876 ? -15.692 2.795 13.016 1.00 86.44 876 LYS A C 1
ATOM 7038 O O . LYS A 1 876 ? -14.567 3.135 13.386 1.00 86.44 876 LYS A O 1
ATOM 7043 N N . TRP A 1 877 ? -15.982 1.551 12.645 1.00 86.38 877 TRP A N 1
ATOM 7044 C CA . TRP A 1 877 ? -14.965 0.509 12.508 1.00 86.38 877 TRP A CA 1
ATOM 7045 C C . TRP A 1 877 ? -13.856 0.955 11.552 1.00 86.38 877 TRP A C 1
ATOM 7047 O O . TRP A 1 877 ? -14.132 1.496 10.481 1.00 86.38 877 TRP A O 1
ATOM 7057 N N . ALA A 1 878 ? -12.604 0.702 11.939 1.00 82.25 878 ALA A N 1
ATOM 7058 C CA . ALA A 1 878 ? -11.401 1.048 11.177 1.00 82.25 878 ALA A CA 1
ATOM 7059 C C . ALA A 1 878 ? -11.205 2.554 10.881 1.00 82.25 878 ALA A C 1
ATOM 7061 O O . ALA A 1 878 ? -10.368 2.904 10.043 1.00 82.25 878 ALA A O 1
ATOM 7062 N N . MET A 1 879 ? -11.934 3.448 11.565 1.00 79.44 879 MET A N 1
ATOM 7063 C CA . MET A 1 879 ? -11.670 4.889 11.564 1.00 79.44 879 MET A CA 1
ATOM 7064 C C . MET A 1 879 ? -10.953 5.318 12.843 1.00 79.44 879 MET A C 1
ATOM 7066 O O . MET A 1 879 ? -11.093 4.706 13.902 1.00 79.44 879 MET A O 1
ATOM 7070 N N . LYS A 1 880 ? -10.156 6.383 12.735 1.00 77.81 880 LYS A N 1
ATOM 7071 C CA . LYS A 1 880 ? -9.432 6.938 13.876 1.00 77.81 880 LYS A CA 1
ATOM 7072 C C . LYS A 1 880 ? -10.430 7.518 14.878 1.00 77.81 880 LYS A C 1
ATOM 7074 O O . LYS A 1 880 ? -11.378 8.194 14.495 1.00 77.81 880 LYS A O 1
ATOM 7079 N N . TYR A 1 881 ? -10.184 7.270 16.159 1.00 78.25 881 TYR A N 1
ATOM 7080 C CA . TYR A 1 881 ? -10.917 7.933 17.226 1.00 78.25 881 TYR A CA 1
ATOM 7081 C C . TYR A 1 881 ? -10.583 9.430 17.250 1.00 78.25 881 TYR A C 1
ATOM 7083 O O . TYR A 1 881 ? -9.412 9.806 17.350 1.00 78.25 881 TYR A O 1
ATOM 7091 N N . GLU A 1 882 ? -11.611 10.268 17.158 1.00 73.44 882 GLU A N 1
ATOM 7092 C CA . GLU A 1 882 ? -11.515 11.724 17.240 1.00 73.44 882 GLU A CA 1
ATOM 7093 C C . GLU A 1 882 ? -12.376 12.214 18.405 1.00 73.44 882 GLU A C 1
ATOM 7095 O O . GLU A 1 882 ? -13.577 11.949 18.457 1.00 73.44 882 GLU A O 1
ATOM 7100 N N . GLN A 1 883 ? -11.749 12.911 19.353 1.00 80.44 883 GLN A N 1
ATOM 7101 C CA . GLN A 1 883 ? -12.447 13.563 20.459 1.00 80.44 883 GLN A CA 1
ATOM 7102 C C . GLN A 1 883 ? -12.787 14.998 20.087 1.00 80.44 883 GLN A C 1
ATOM 7104 O O . GLN A 1 883 ? -11.976 15.701 19.478 1.00 80.44 883 GLN A O 1
ATOM 7109 N N . LEU A 1 884 ? -13.971 15.445 20.500 1.00 82.31 884 LEU A N 1
ATOM 7110 C CA . LEU A 1 884 ? -14.374 16.829 20.292 1.00 82.31 884 LEU A CA 1
ATOM 7111 C C . LEU A 1 884 ? -13.631 17.732 21.282 1.00 82.31 884 LEU A C 1
ATOM 7113 O O . LEU A 1 884 ? -13.667 17.502 22.492 1.00 82.31 884 LEU A O 1
ATOM 7117 N N . ASN A 1 885 ? -12.990 18.790 20.783 1.00 89.06 885 ASN A N 1
ATOM 7118 C CA . ASN A 1 885 ? -12.241 19.721 21.624 1.00 89.06 885 ASN A CA 1
ATOM 7119 C C . ASN A 1 885 ? -13.167 20.414 22.643 1.00 89.06 885 ASN A C 1
ATOM 7121 O O . ASN A 1 885 ? -14.165 21.040 22.277 1.00 89.06 885 ASN A O 1
ATOM 7125 N N . LEU A 1 886 ? -12.809 20.344 23.929 1.00 90.44 886 LEU A N 1
ATOM 7126 C CA . LEU A 1 886 ? -13.601 20.907 25.025 1.00 90.44 886 LEU A CA 1
ATOM 7127 C C . LEU A 1 886 ? -13.844 22.418 24.877 1.00 90.44 886 LEU A C 1
ATOM 7129 O O . LEU A 1 886 ? -14.943 22.895 25.159 1.00 90.44 886 LEU A O 1
ATOM 7133 N N . THR A 1 887 ? -12.842 23.174 24.422 1.00 89.94 887 THR A N 1
ATOM 7134 C CA . THR A 1 887 ? -12.940 24.630 24.238 1.00 89.94 887 THR A CA 1
ATOM 7135 C C . THR A 1 887 ? -13.889 24.979 23.096 1.00 89.94 887 THR A C 1
ATOM 7137 O O . THR A 1 887 ? -14.701 25.895 23.219 1.00 89.94 887 THR A O 1
ATOM 7140 N N . GLU A 1 888 ? -13.833 24.221 22.001 1.00 87.75 888 GLU A N 1
ATOM 7141 C CA . GLU A 1 888 ? -14.736 24.388 20.859 1.00 87.75 888 GLU A CA 1
ATOM 7142 C C . GLU A 1 888 ? -16.181 24.068 21.254 1.00 87.75 888 GLU A C 1
ATOM 7144 O O . GLU A 1 888 ? -17.083 24.875 21.017 1.00 87.75 888 GLU A O 1
ATOM 7149 N N . PHE A 1 889 ? -16.392 22.943 21.946 1.00 90.88 889 PHE A N 1
ATOM 7150 C CA . PHE A 1 889 ? -17.691 22.578 22.503 1.00 90.88 889 PHE A CA 1
ATOM 7151 C C . PHE A 1 889 ? -18.240 23.672 23.432 1.00 90.88 889 PHE A C 1
ATOM 7153 O O . PHE A 1 889 ? -19.380 24.111 23.266 1.00 90.88 889 PHE A O 1
ATOM 7160 N N . ARG A 1 890 ? -17.415 24.169 24.366 1.00 91.62 890 ARG A N 1
ATOM 7161 C CA . ARG A 1 890 ? -17.784 25.253 25.287 1.00 91.62 890 ARG A CA 1
ATOM 7162 C C . ARG A 1 890 ? -18.237 26.495 24.521 1.00 91.62 890 ARG A C 1
ATOM 7164 O O . ARG A 1 890 ? -19.327 27.001 24.778 1.00 91.62 890 ARG A O 1
ATOM 7171 N N . ASN A 1 891 ? -17.441 26.969 23.564 1.00 89.81 891 ASN A N 1
ATOM 7172 C CA . ASN A 1 891 ? -17.760 28.168 22.784 1.00 89.81 891 ASN A CA 1
ATOM 7173 C C . ASN A 1 891 ? -19.087 28.023 22.030 1.00 89.81 891 ASN A C 1
ATOM 7175 O O . ASN A 1 891 ? -19.894 28.952 22.009 1.00 89.81 891 ASN A O 1
ATOM 7179 N N . ARG A 1 892 ? -19.351 26.843 21.465 1.00 90.31 892 ARG A N 1
ATOM 7180 C CA . ARG A 1 892 ? -20.596 26.546 20.745 1.00 90.31 892 ARG A CA 1
ATOM 7181 C C . ARG A 1 892 ? -21.809 26.474 21.659 1.00 90.31 892 ARG A C 1
ATOM 7183 O O . ARG A 1 892 ? -22.865 27.002 21.304 1.00 90.31 892 ARG A O 1
ATOM 7190 N N . LEU A 1 893 ? -21.658 25.894 22.847 1.00 91.56 893 LEU A N 1
ATOM 7191 C CA . LEU A 1 893 ? -22.703 25.901 23.865 1.00 91.56 893 LEU A CA 1
ATOM 7192 C C . LEU A 1 893 ? -23.059 27.337 24.269 1.00 91.56 893 LEU A C 1
ATOM 7194 O O . LEU A 1 893 ? -24.214 27.736 24.133 1.00 91.56 893 LEU A O 1
ATOM 7198 N N . TYR A 1 894 ? -22.078 28.150 24.674 1.00 90.88 894 TYR A N 1
ATOM 7199 C CA . TYR A 1 894 ? -22.340 29.547 25.044 1.00 90.88 894 TYR A CA 1
ATOM 7200 C C . TYR A 1 894 ? -22.917 30.352 23.873 1.00 90.88 894 TYR A C 1
ATOM 7202 O O . TYR A 1 894 ? -23.835 31.144 24.074 1.00 90.88 894 TYR A O 1
ATOM 7210 N N . ARG A 1 895 ? -22.465 30.108 22.636 1.00 91.12 895 ARG A N 1
ATOM 7211 C CA . ARG A 1 895 ? -23.037 30.744 21.441 1.00 91.12 895 ARG A CA 1
ATOM 7212 C C . ARG A 1 895 ? -24.513 30.390 21.250 1.00 91.12 895 ARG A C 1
ATOM 7214 O O . ARG A 1 895 ? -25.319 31.284 21.009 1.00 91.12 895 ARG A O 1
ATOM 7221 N N . SER A 1 896 ? -24.871 29.117 21.407 1.00 90.56 896 SER A N 1
ATOM 7222 C CA . SER A 1 896 ? -26.262 28.642 21.338 1.00 90.56 896 SER A CA 1
ATOM 7223 C C . SER A 1 896 ? -27.124 29.287 22.423 1.00 90.56 896 SER A C 1
ATOM 7225 O O . SER A 1 896 ? -28.265 29.688 22.166 1.00 90.56 896 SER A O 1
ATOM 7227 N N . VAL A 1 897 ? -26.559 29.445 23.625 1.00 90.06 897 VAL A N 1
ATOM 7228 C CA . VAL A 1 897 ? -27.242 30.103 24.738 1.00 90.06 897 VAL A CA 1
ATOM 7229 C C . VAL A 1 897 ? -27.510 31.579 24.438 1.00 90.06 897 VAL A C 1
ATOM 7231 O O . VAL A 1 897 ? -28.655 32.010 24.589 1.00 90.06 897 VAL A O 1
ATOM 7234 N N . VAL A 1 898 ? -26.497 32.320 23.969 1.00 89.69 898 VAL A N 1
ATOM 7235 C CA . VAL A 1 898 ? -26.584 33.753 23.620 1.00 89.69 898 VAL A CA 1
ATOM 7236 C C . VAL A 1 898 ? -27.600 34.011 22.506 1.00 89.69 898 VAL A C 1
ATOM 7238 O O . VAL A 1 898 ? -28.306 35.010 22.545 1.00 89.69 898 VAL A O 1
ATOM 7241 N N . LEU A 1 899 ? -27.729 33.096 21.542 1.00 90.06 899 LEU A N 1
ATOM 7242 C CA . LEU A 1 899 ? -28.721 33.190 20.462 1.00 90.06 899 LEU A CA 1
ATOM 7243 C C . LEU A 1 899 ? -30.168 32.903 20.917 1.00 90.06 899 LEU A C 1
ATOM 7245 O O . LEU A 1 899 ? -31.078 32.894 20.085 1.00 90.06 899 LEU A O 1
ATOM 7249 N N . GLY A 1 900 ? -30.390 32.632 22.209 1.00 88.06 900 GLY A N 1
ATOM 7250 C CA . GLY A 1 900 ? -31.715 32.347 22.766 1.00 88.06 900 GLY A CA 1
ATOM 7251 C C . GLY A 1 900 ? -32.289 30.990 22.349 1.00 88.06 900 GLY A C 1
ATOM 7252 O O . GLY A 1 900 ? -33.478 30.753 22.512 1.00 88.06 900 GLY A O 1
ATOM 7253 N N . THR A 1 901 ? -31.469 30.085 21.803 1.00 92.19 901 THR A N 1
ATOM 7254 C CA . THR A 1 901 ? -31.956 28.793 21.289 1.00 92.19 901 THR A CA 1
ATOM 7255 C C . THR A 1 901 ? -32.277 27.809 22.412 1.00 92.19 901 THR A C 1
ATOM 7257 O O . THR A 1 901 ? -31.602 27.782 23.446 1.00 92.19 901 THR A O 1
ATOM 7260 N N . SER A 1 902 ? -33.288 26.973 22.205 1.00 95.06 902 SER A N 1
ATOM 7261 C CA . SER A 1 902 ? -33.413 25.703 22.918 1.00 95.06 902 SER A CA 1
ATOM 7262 C C . SER A 1 902 ? -32.512 24.657 22.258 1.00 95.06 902 SER A C 1
ATOM 7264 O O . SER A 1 902 ? -32.267 24.729 21.052 1.00 95.06 902 SER A O 1
ATOM 7266 N N . PHE A 1 903 ? -32.009 23.684 23.014 1.00 94.31 903 PHE A N 1
ATOM 7267 C CA . PHE A 1 903 ? -31.048 22.718 22.480 1.00 94.31 903 PHE A CA 1
ATOM 7268 C C . PHE A 1 903 ? -31.140 21.353 23.149 1.00 94.31 903 PHE A C 1
ATOM 7270 O O . PHE A 1 903 ? -31.501 21.225 24.319 1.00 94.31 903 PHE A O 1
ATOM 7277 N N . VAL A 1 904 ? -30.771 20.333 22.380 1.00 96.62 904 VAL A N 1
ATOM 7278 C CA . VAL A 1 904 ? -30.683 18.942 22.809 1.00 96.62 904 VAL A CA 1
ATOM 7279 C C . VAL A 1 904 ? -29.263 18.449 22.560 1.00 96.62 904 VAL A C 1
ATOM 7281 O O . VAL A 1 904 ? -28.810 18.384 21.419 1.00 96.62 904 VAL A O 1
ATOM 7284 N N . PHE A 1 905 ? -28.547 18.091 23.621 1.00 95.38 905 PHE A N 1
ATOM 7285 C CA . PHE A 1 905 ? -27.207 17.518 23.514 1.00 95.38 905 PHE A CA 1
ATOM 7286 C C . PHE A 1 905 ? -27.264 16.104 22.934 1.00 95.38 905 PHE A C 1
ATOM 7288 O O . PHE A 1 905 ? -27.897 15.221 23.523 1.00 95.38 905 PHE A O 1
ATOM 7295 N N . HIS A 1 906 ? -26.580 15.883 21.809 1.00 91.94 906 HIS A N 1
ATOM 7296 C CA . HIS A 1 906 ? -26.570 14.598 21.117 1.00 91.94 906 HIS A CA 1
ATOM 7297 C C . HIS A 1 906 ? -25.140 14.073 20.861 1.00 91.94 906 HIS A C 1
ATOM 7299 O O . HIS A 1 906 ? -24.376 14.728 20.151 1.00 91.94 906 HIS A O 1
ATOM 7305 N N . PRO A 1 907 ? -24.778 12.886 21.382 1.00 92.38 907 PRO A N 1
ATOM 7306 C CA . PRO A 1 907 ? -25.434 12.193 22.489 1.00 92.38 907 PRO A CA 1
ATOM 7307 C C . PRO A 1 907 ? -25.145 12.836 23.852 1.00 92.38 907 PRO A C 1
ATOM 7309 O O . PRO A 1 907 ? -24.054 13.344 24.086 1.00 92.38 907 PRO A O 1
ATOM 7312 N N . PHE A 1 908 ? -26.078 12.787 24.804 1.00 95.50 908 PHE A N 1
ATOM 7313 C CA . PHE A 1 908 ? -25.745 13.157 26.188 1.00 95.50 908 PHE A CA 1
ATOM 7314 C C . PHE A 1 908 ? -25.181 11.966 26.977 1.00 95.50 908 PHE A C 1
ATOM 7316 O O . PHE A 1 908 ? -24.193 12.107 27.696 1.00 95.50 908 PHE A O 1
ATOM 7323 N N . ILE A 1 909 ? -25.790 10.791 26.802 1.00 94.81 909 ILE A N 1
ATOM 7324 C CA . ILE A 1 909 ? -25.313 9.517 27.348 1.00 94.81 909 ILE A CA 1
ATOM 7325 C C . ILE A 1 909 ? -24.780 8.652 26.209 1.00 94.81 909 ILE A C 1
ATOM 7327 O O . ILE A 1 909 ? -25.492 8.377 25.240 1.00 94.81 909 ILE A O 1
ATOM 7331 N N . GLY A 1 910 ? -23.530 8.227 26.351 1.00 85.00 910 GLY A N 1
ATOM 7332 C CA . GLY A 1 910 ? -22.931 7.153 25.579 1.00 85.00 910 GLY A CA 1
ATOM 7333 C C . GLY A 1 910 ? -23.574 5.822 25.951 1.00 85.00 910 GLY A C 1
ATOM 7334 O O . GLY A 1 910 ? -24.105 5.638 27.044 1.00 85.00 910 GLY A O 1
ATOM 7335 N N . GLY A 1 911 ? -23.567 4.870 25.034 1.00 90.38 911 GLY A N 1
ATOM 7336 C CA . GLY A 1 911 ? -24.188 3.570 25.272 1.00 90.38 911 GLY A CA 1
ATOM 7337 C C . GLY A 1 911 ? -23.547 2.479 24.443 1.00 90.38 911 GLY A C 1
ATOM 7338 O O . GLY A 1 911 ? -22.464 2.662 23.897 1.00 90.38 911 GLY A O 1
ATOM 7339 N N . THR A 1 912 ? -24.247 1.362 24.304 1.00 93.44 912 THR A N 1
ATOM 7340 C CA . THR A 1 912 ? -23.764 0.198 23.565 1.00 93.44 912 THR A CA 1
ATOM 7341 C C . THR A 1 912 ? -24.792 -0.243 22.528 1.00 93.44 912 THR A C 1
ATOM 7343 O O . THR A 1 912 ? -25.961 -0.477 22.831 1.00 93.44 912 THR A O 1
ATOM 7346 N N . ASN A 1 913 ? -24.364 -0.419 21.284 1.00 92.94 913 ASN A N 1
ATOM 7347 C CA . ASN A 1 913 ? -25.088 -1.155 20.254 1.00 92.94 913 ASN A CA 1
ATOM 7348 C C . ASN A 1 913 ? -25.048 -2.662 20.562 1.00 92.94 913 ASN A C 1
ATOM 7350 O O . ASN A 1 913 ? -24.283 -3.408 19.957 1.00 92.94 913 ASN A O 1
ATOM 7354 N N . TYR A 1 914 ? -25.862 -3.124 21.515 1.00 91.06 914 TYR A N 1
ATOM 7355 C CA . TYR A 1 914 ? -25.938 -4.548 21.850 1.00 91.06 914 TYR A CA 1
ATOM 7356 C C . TYR A 1 914 ? -26.417 -5.400 20.666 1.00 91.06 914 TYR A C 1
ATOM 7358 O O . TYR A 1 914 ? -27.305 -5.000 19.908 1.00 91.06 914 TYR A O 1
ATOM 7366 N N . GLY A 1 915 ? -25.883 -6.619 20.557 1.00 89.94 915 GLY A N 1
ATOM 7367 C CA . GLY A 1 915 ? -26.258 -7.576 19.515 1.00 89.94 915 GLY A CA 1
ATOM 7368 C C . GLY A 1 915 ? -25.858 -7.101 18.117 1.00 89.94 915 GLY A C 1
ATOM 7369 O O . GLY A 1 915 ? -24.721 -6.705 17.897 1.00 89.94 915 GLY A O 1
ATOM 7370 N N . PHE A 1 916 ? -26.805 -7.148 17.178 1.00 89.38 916 PHE A N 1
ATOM 7371 C CA . PHE A 1 916 ? -26.606 -6.776 15.770 1.00 89.38 916 PHE A CA 1
ATOM 7372 C C . PHE A 1 916 ? -27.345 -5.482 15.404 1.00 89.38 916 PHE A C 1
ATOM 7374 O O . PHE A 1 916 ? -27.815 -5.326 14.285 1.00 89.38 916 PHE A O 1
ATOM 7381 N N . ASN A 1 917 ? -27.508 -4.574 16.371 1.00 89.06 917 ASN A N 1
ATOM 7382 C CA . ASN A 1 917 ? -28.298 -3.354 16.188 1.00 89.06 917 ASN A CA 1
ATOM 7383 C C . ASN A 1 917 ? -27.477 -2.158 15.676 1.00 89.06 917 ASN A C 1
ATOM 7385 O O . ASN A 1 917 ? -28.043 -1.075 15.530 1.00 89.06 917 ASN A O 1
ATOM 7389 N N . SER A 1 918 ? -26.166 -2.301 15.452 1.00 91.94 918 SER A N 1
ATOM 7390 C CA . SER A 1 918 ? -25.329 -1.217 14.925 1.00 91.94 918 SER A CA 1
ATOM 7391 C C . SER A 1 918 ? -25.631 -0.938 13.451 1.00 91.94 918 SER A C 1
ATOM 7393 O O . SER A 1 918 ? -25.862 -1.849 12.658 1.00 91.94 918 SER A O 1
ATOM 7395 N N . GLY A 1 919 ? -25.635 0.343 13.088 1.00 90.38 919 GLY A N 1
ATOM 7396 C CA . GLY A 1 919 ? -25.868 0.806 11.726 1.00 90.38 919 GLY A CA 1
ATOM 7397 C C . GLY A 1 919 ? -24.609 0.871 10.863 1.00 90.38 919 GLY A C 1
ATOM 7398 O O . GLY A 1 919 ? -23.502 0.489 11.256 1.00 90.38 919 GLY A O 1
ATOM 7399 N N . ALA A 1 920 ? -24.790 1.391 9.651 1.00 89.12 920 ALA A N 1
ATOM 7400 C CA . ALA A 1 920 ? -23.711 1.723 8.733 1.00 89.12 920 ALA A CA 1
ATOM 7401 C C . ALA A 1 920 ? -24.068 2.974 7.919 1.00 89.12 920 ALA A C 1
ATOM 7403 O O . ALA A 1 920 ? -25.238 3.235 7.646 1.00 89.12 920 ALA A O 1
ATOM 7404 N N . ILE A 1 921 ? -23.052 3.739 7.517 1.00 82.81 921 ILE A N 1
ATOM 7405 C CA . ILE A 1 921 ? -23.188 4.902 6.631 1.00 82.81 921 ILE A CA 1
ATOM 7406 C C . ILE A 1 921 ? -22.476 4.600 5.314 1.00 82.81 921 ILE A C 1
ATOM 7408 O O . ILE A 1 921 ? -21.391 4.019 5.306 1.00 82.81 921 ILE A O 1
ATOM 7412 N N . ASN A 1 922 ? -23.089 5.010 4.205 1.00 76.56 922 ASN A N 1
ATOM 7413 C CA . ASN A 1 922 ? -22.498 4.934 2.876 1.00 76.56 922 ASN A CA 1
ATOM 7414 C C . ASN A 1 922 ? -22.022 6.333 2.450 1.00 76.56 922 ASN A C 1
ATOM 7416 O O . ASN A 1 922 ? -22.854 7.223 2.291 1.00 76.56 922 ASN A O 1
ATOM 7420 N N . TYR A 1 923 ? -20.709 6.543 2.300 1.00 62.25 923 TYR A N 1
ATOM 7421 C CA . TYR A 1 923 ? -20.149 7.858 1.926 1.00 62.25 923 TYR A CA 1
ATOM 7422 C C . TYR A 1 923 ? -20.035 8.047 0.403 1.00 62.25 923 TYR A C 1
ATOM 7424 O O . TYR A 1 923 ? -20.135 9.165 -0.092 1.00 62.25 923 TYR A O 1
ATOM 7432 N N . THR A 1 924 ? -19.833 6.957 -0.341 1.00 53.84 924 THR A N 1
ATOM 7433 C CA . THR A 1 924 ? -19.798 6.880 -1.815 1.00 53.84 924 THR A CA 1
ATOM 7434 C C . THR A 1 924 ? -20.295 5.496 -2.226 1.00 53.84 924 THR A C 1
ATOM 7436 O O . THR A 1 924 ? -20.178 4.579 -1.421 1.00 53.84 924 THR A O 1
ATOM 7439 N N . ASP A 1 925 ? -20.767 5.286 -3.460 1.00 51.59 925 ASP A N 1
ATOM 7440 C CA . ASP A 1 925 ? -21.305 3.986 -3.931 1.00 51.59 925 ASP A CA 1
ATOM 7441 C C . ASP A 1 925 ? -20.357 2.769 -3.766 1.00 51.59 925 ASP A C 1
ATOM 7443 O O . ASP A 1 925 ? -20.770 1.628 -3.959 1.00 51.59 925 ASP A O 1
ATOM 7447 N N . SER A 1 926 ? -19.102 2.987 -3.354 1.00 52.72 926 SER A N 1
ATOM 7448 C CA . SER A 1 926 ? -18.088 1.957 -3.099 1.00 52.72 926 SER A CA 1
ATOM 7449 C C . SER A 1 926 ? -17.578 1.843 -1.648 1.00 52.72 926 SER A C 1
ATOM 7451 O O . SER A 1 926 ? -16.715 1.002 -1.398 1.00 52.72 926 SER A O 1
ATOM 7453 N N . GLN A 1 927 ? -18.045 2.657 -0.685 1.00 67.31 927 GLN A N 1
ATOM 7454 C CA . GLN A 1 927 ? -17.504 2.666 0.691 1.00 67.31 927 GLN A CA 1
ATOM 7455 C C . GLN A 1 927 ? -18.586 2.677 1.782 1.00 67.31 927 GLN A C 1
ATOM 7457 O O . GLN A 1 927 ? -19.091 3.729 2.182 1.00 67.31 927 GLN A O 1
ATOM 7462 N N . LEU A 1 928 ? -18.853 1.486 2.329 1.00 81.81 928 LEU A N 1
ATOM 7463 C CA . LEU A 1 928 ? -19.717 1.269 3.487 1.00 81.81 928 LEU A CA 1
ATOM 7464 C C . LEU A 1 928 ? -18.894 1.309 4.789 1.00 81.81 928 LEU A C 1
ATOM 7466 O O . LEU A 1 928 ? -17.921 0.568 4.929 1.00 81.81 928 LEU A O 1
ATOM 7470 N N . GLN A 1 929 ? -19.289 2.147 5.750 1.00 84.94 929 GLN A N 1
ATOM 7471 C CA . GLN A 1 929 ? -18.643 2.266 7.062 1.00 84.94 929 GLN A CA 1
ATOM 7472 C C . GLN A 1 929 ? -19.601 1.893 8.196 1.00 84.94 929 GLN A C 1
ATOM 7474 O O . GLN A 1 929 ? -20.627 2.546 8.398 1.00 84.94 929 GLN A O 1
ATOM 7479 N N . PHE A 1 930 ? -19.239 0.870 8.967 1.00 88.88 930 PHE A N 1
ATOM 7480 C CA . PHE A 1 930 ? -20.051 0.338 10.063 1.00 88.88 930 PHE A CA 1
ATOM 7481 C C . PHE A 1 930 ? -19.817 1.098 11.370 1.00 88.88 930 PHE A C 1
ATOM 7483 O O . PHE A 1 930 ? -18.675 1.409 11.707 1.00 88.88 930 PHE A O 1
ATOM 7490 N N . ASP A 1 931 ? -20.887 1.367 12.118 1.00 88.81 931 ASP A N 1
ATOM 7491 C CA . ASP A 1 931 ? -20.813 1.906 13.480 1.00 88.81 931 ASP A CA 1
ATOM 7492 C C . ASP A 1 931 ? -20.187 0.890 14.448 1.00 88.81 931 ASP A C 1
ATOM 7494 O O . ASP A 1 931 ? -20.394 -0.322 14.317 1.00 88.81 931 ASP A O 1
ATOM 7498 N N . LEU A 1 932 ? -19.420 1.380 15.429 1.00 90.31 932 LEU A N 1
ATOM 7499 C CA . LEU A 1 932 ? -18.862 0.537 16.492 1.00 90.31 932 LEU A CA 1
ATOM 7500 C C . LEU A 1 932 ? -19.952 -0.045 17.405 1.00 90.31 932 LEU A C 1
ATOM 7502 O O . LEU A 1 932 ? -21.073 0.462 17.496 1.00 90.31 932 LEU A O 1
ATOM 7506 N N . THR A 1 933 ? -19.589 -1.102 18.138 1.00 92.00 933 THR A N 1
ATOM 7507 C CA . THR A 1 933 ? -20.407 -1.608 19.249 1.00 92.00 933 THR A CA 1
ATOM 7508 C C . THR A 1 933 ? -20.581 -0.533 20.322 1.00 92.00 933 THR A C 1
ATOM 7510 O O . THR A 1 933 ? -21.693 -0.317 20.787 1.00 92.00 933 THR A O 1
ATOM 7513 N N . THR A 1 934 ? -19.525 0.201 20.667 1.00 90.44 934 THR A N 1
ATOM 7514 C CA . THR A 1 934 ? -19.624 1.385 21.527 1.00 90.44 934 THR A CA 1
ATOM 7515 C C . THR A 1 934 ? -20.349 2.512 20.793 1.00 90.44 934 THR A C 1
ATOM 7517 O O . THR A 1 934 ? -19.919 2.960 19.729 1.00 90.44 934 THR A O 1
ATOM 7520 N N . PHE A 1 935 ? -21.442 3.000 21.372 1.00 86.69 935 PHE A N 1
ATOM 7521 C CA . PHE A 1 935 ? -22.198 4.146 20.883 1.00 86.69 935 PHE A CA 1
ATOM 7522 C C . PHE A 1 935 ? -21.692 5.425 21.562 1.00 86.69 935 PHE A C 1
ATOM 7524 O O . PHE A 1 935 ? -22.188 5.798 22.623 1.00 86.69 935 PHE A O 1
ATOM 7531 N N . PHE A 1 936 ? -20.721 6.079 20.910 1.00 81.56 936 PHE A N 1
ATOM 7532 C CA . PHE A 1 936 ? -20.028 7.305 21.337 1.00 81.56 936 PHE A CA 1
ATOM 7533 C C . PHE A 1 936 ? -19.315 7.193 22.698 1.00 81.56 936 PHE A C 1
ATOM 7535 O O . PHE A 1 936 ? -19.922 7.361 23.753 1.00 81.56 936 PHE A O 1
ATOM 7542 N N . SER A 1 937 ? -17.993 6.993 22.681 1.00 77.12 937 SER A N 1
ATOM 7543 C CA . SER A 1 937 ? -17.194 6.928 23.915 1.00 77.12 937 SER A CA 1
ATOM 7544 C C . SER A 1 937 ? -16.938 8.294 24.560 1.00 77.12 937 SER A C 1
ATOM 7546 O O . SER A 1 937 ? -16.728 8.358 25.762 1.00 77.12 937 SER A O 1
ATOM 7548 N N . ASP A 1 938 ? -16.977 9.377 23.777 1.00 85.81 938 ASP A N 1
ATOM 7549 C CA . ASP A 1 938 ? -16.668 10.750 24.210 1.00 85.81 938 ASP A CA 1
ATOM 7550 C C . ASP A 1 938 ? -17.931 11.538 24.630 1.00 85.81 938 ASP A C 1
ATOM 7552 O O . ASP A 1 938 ? -17.955 12.764 24.599 1.00 85.81 938 ASP A O 1
ATOM 7556 N N . ALA A 1 939 ? -19.047 10.876 24.934 1.00 92.25 939 ALA A N 1
ATOM 7557 C CA . ALA A 1 939 ? -20.258 11.567 25.386 1.00 92.25 939 ALA A CA 1
ATOM 7558 C C . ALA A 1 939 ? -20.064 12.179 26.797 1.00 92.25 939 ALA A C 1
ATOM 7560 O O . ALA A 1 939 ? -19.237 11.685 27.558 1.00 92.25 939 ALA A O 1
ATOM 7561 N N . PRO A 1 940 ? -20.821 13.228 27.193 1.00 95.44 940 PRO A N 1
ATOM 7562 C CA . PRO A 1 940 ? -20.743 13.807 28.540 1.00 95.44 940 PRO A CA 1
ATOM 7563 C C . PRO A 1 940 ? -20.847 12.768 29.665 1.00 95.44 940 PRO A C 1
ATOM 7565 O O . PRO A 1 940 ? -20.138 12.863 30.665 1.00 95.44 940 PRO A O 1
ATOM 7568 N N . VAL A 1 941 ? -21.715 11.775 29.486 1.00 95.50 941 VAL A N 1
ATOM 7569 C CA . VAL A 1 941 ? -21.735 10.553 30.288 1.00 95.50 941 VAL A CA 1
ATOM 7570 C C . VAL A 1 941 ? -21.281 9.408 29.387 1.00 95.50 941 VAL A C 1
ATOM 7572 O O . VAL A 1 941 ? -21.906 9.191 28.353 1.00 95.50 941 VAL A O 1
ATOM 7575 N N . THR A 1 942 ? -20.214 8.692 29.740 1.00 92.50 942 THR A N 1
ATOM 7576 C CA . THR A 1 942 ? -19.612 7.644 28.890 1.00 92.50 942 THR A CA 1
ATOM 7577 C C . THR A 1 942 ? -20.498 6.393 28.776 1.00 92.50 942 THR A C 1
ATOM 7579 O O . THR A 1 942 ? -21.511 6.263 29.465 1.00 92.50 942 THR A O 1
ATOM 7582 N N . GLU A 1 943 ? -20.094 5.424 27.945 1.00 91.62 943 GLU A N 1
ATOM 7583 C CA . GLU A 1 943 ? -20.753 4.111 27.811 1.00 91.62 943 GLU A CA 1
ATOM 7584 C C . GLU A 1 943 ? -20.927 3.383 29.163 1.00 91.62 943 GLU A C 1
ATOM 7586 O O . GLU A 1 943 ? -22.002 2.852 29.458 1.00 91.62 943 GLU A O 1
ATOM 7591 N N . SER A 1 944 ? -19.905 3.405 30.030 1.00 89.56 944 SER A N 1
ATOM 7592 C CA . SER A 1 944 ? -19.963 2.822 31.383 1.00 89.56 944 SER A CA 1
ATOM 7593 C C . SER A 1 944 ? -20.731 3.690 32.387 1.00 89.56 944 SER A C 1
ATOM 7595 O O . SER A 1 944 ? -21.049 3.234 33.492 1.00 89.56 944 SER A O 1
ATOM 7597 N N . GLY A 1 945 ? -21.107 4.909 31.992 1.00 91.31 945 GLY A N 1
ATOM 7598 C CA . GLY A 1 945 ? -21.794 5.890 32.818 1.00 91.31 945 GLY A CA 1
ATOM 7599 C C . GLY A 1 945 ? -20.882 6.814 33.607 1.00 91.31 945 GLY A C 1
ATOM 7600 O O . GLY A 1 945 ? -21.369 7.440 34.544 1.00 91.31 945 GLY A O 1
ATOM 7601 N N . GLU A 1 946 ? -19.594 6.879 33.295 1.00 92.69 946 GLU A N 1
ATOM 7602 C CA . GLU A 1 946 ? -18.658 7.790 33.956 1.00 92.69 946 GLU A CA 1
ATOM 7603 C C . GLU A 1 946 ? -18.824 9.225 33.442 1.00 92.69 946 GLU A C 1
ATOM 7605 O O . GLU A 1 946 ? -19.466 9.465 32.419 1.00 92.69 946 GLU A O 1
ATOM 7610 N N . TYR A 1 947 ? -18.279 10.195 34.176 1.00 94.44 947 TYR A N 1
ATOM 7611 C CA . TYR A 1 947 ? -18.397 11.612 33.837 1.00 94.44 947 TYR A CA 1
ATOM 7612 C C . TYR A 1 947 ? -17.198 12.081 33.021 1.00 94.44 947 TYR A C 1
ATOM 7614 O O . TYR A 1 947 ? -16.064 11.957 33.476 1.00 94.44 947 TYR A O 1
ATOM 7622 N N . GLU A 1 948 ? -17.462 12.726 31.890 1.00 93.81 948 GLU A N 1
ATOM 7623 C CA . GLU A 1 948 ? -16.452 13.452 31.119 1.00 93.81 948 GLU A CA 1
ATOM 7624 C C . GLU A 1 948 ? -16.395 14.937 31.498 1.00 93.81 948 GLU A C 1
ATOM 7626 O O . GLU A 1 948 ? -17.347 15.512 32.034 1.00 93.81 948 GLU A O 1
ATOM 7631 N N . GLN A 1 949 ? -15.307 15.626 31.139 1.00 93.62 949 GLN A N 1
ATOM 7632 C CA . GLN A 1 949 ? -15.162 17.070 31.404 1.00 93.62 949 GLN A CA 1
ATOM 7633 C C . GLN A 1 949 ? -16.315 17.901 30.804 1.00 93.62 949 GLN A C 1
ATOM 7635 O O . GLN A 1 949 ? -16.755 18.894 31.390 1.00 93.62 949 GLN A O 1
ATOM 7640 N N . LYS A 1 950 ? -16.870 17.457 29.667 1.00 94.06 950 LYS A N 1
ATOM 7641 C CA . LYS A 1 950 ? -18.028 18.082 29.007 1.00 94.06 950 LYS A CA 1
ATOM 7642 C C . LYS A 1 950 ? -19.283 18.096 29.878 1.00 94.06 950 LYS A C 1
ATOM 7644 O O . LYS A 1 950 ? -20.034 19.067 29.814 1.00 94.06 950 LYS A O 1
ATOM 7649 N N . TYR A 1 951 ? -19.491 17.087 30.726 1.00 95.62 951 TYR A N 1
ATOM 7650 C CA . TYR A 1 951 ? -20.615 17.050 31.667 1.00 95.62 951 TYR A CA 1
ATOM 7651 C C . TYR A 1 951 ? -20.588 18.247 32.618 1.00 95.62 951 TYR A C 1
ATOM 7653 O O . TYR A 1 951 ? -21.589 18.944 32.790 1.00 95.62 951 TYR A O 1
ATOM 7661 N N . PHE A 1 952 ? -19.419 18.534 33.193 1.00 93.94 952 PHE A N 1
ATOM 7662 C CA . PHE A 1 952 ? -19.257 19.641 34.131 1.00 93.94 952 PHE A CA 1
ATOM 7663 C C . PHE A 1 952 ? -19.355 21.006 33.441 1.00 93.94 952 PHE A C 1
ATOM 7665 O O . PHE A 1 952 ? -19.913 21.935 34.024 1.00 93.94 952 PHE A O 1
ATOM 7672 N N . VAL A 1 953 ? -18.906 21.118 32.183 1.00 93.94 953 VAL A N 1
ATOM 7673 C CA . VAL A 1 953 ? -19.106 22.329 31.368 1.00 93.94 953 VAL A CA 1
ATOM 7674 C C . VAL A 1 953 ? -20.590 22.587 31.114 1.00 93.94 953 VAL A C 1
ATOM 7676 O O . VAL A 1 953 ? -21.042 23.714 31.308 1.00 93.94 953 VAL A O 1
ATOM 7679 N N . ILE A 1 954 ? -21.357 21.560 30.730 1.00 94.31 954 ILE A N 1
ATOM 7680 C CA . ILE A 1 954 ? -22.811 21.676 30.533 1.00 94.31 954 ILE A CA 1
ATOM 7681 C C . ILE A 1 954 ? -23.479 22.116 31.835 1.00 94.31 954 ILE A C 1
ATOM 7683 O O . ILE A 1 954 ? -24.232 23.090 31.844 1.00 94.31 954 ILE A O 1
ATOM 7687 N N . ARG A 1 955 ? -23.154 21.445 32.943 1.00 92.44 955 ARG A N 1
ATOM 7688 C CA . ARG A 1 955 ? -23.730 21.744 34.255 1.00 92.44 955 ARG A CA 1
ATOM 7689 C C . ARG A 1 955 ? -23.440 23.173 34.713 1.00 92.44 955 ARG A C 1
ATOM 7691 O O . ARG A 1 955 ? -24.354 23.855 35.172 1.00 92.44 955 ARG A O 1
ATOM 7698 N N . SER A 1 956 ? -22.198 23.641 34.566 1.00 90.75 956 SER A N 1
ATOM 7699 C CA . SER A 1 956 ? -21.834 25.029 34.882 1.00 90.75 956 SER A CA 1
ATOM 7700 C C . SER A 1 956 ? -22.602 26.002 33.996 1.00 90.75 956 SER A C 1
ATOM 7702 O O . SER A 1 956 ? -23.260 26.897 34.508 1.00 90.75 956 SER A O 1
ATOM 7704 N N . ALA A 1 957 ? -22.608 25.785 32.678 1.00 90.44 957 ALA A N 1
ATOM 7705 C CA . ALA A 1 957 ? -23.259 26.690 31.738 1.00 90.44 957 ALA A CA 1
ATOM 7706 C C . ALA A 1 957 ? -24.770 26.816 31.992 1.00 90.44 957 ALA A C 1
ATOM 7708 O O . ALA A 1 957 ? -25.296 27.927 31.978 1.00 90.44 957 ALA A O 1
ATOM 7709 N N . LEU A 1 958 ? -25.476 25.713 32.260 1.00 91.19 958 LEU A N 1
ATOM 7710 C CA . LEU A 1 958 ? -26.918 25.740 32.547 1.00 91.19 958 LEU A CA 1
ATOM 7711 C C . LEU A 1 958 ? -27.248 26.429 33.875 1.00 91.19 958 LEU A C 1
ATOM 7713 O O . LEU A 1 958 ? -28.283 27.093 33.972 1.00 91.19 958 LEU A O 1
ATOM 7717 N N . LYS A 1 959 ? -26.363 26.301 34.870 1.00 88.25 959 LYS A N 1
ATOM 7718 C CA . LYS A 1 959 ? -26.469 27.011 36.148 1.00 88.25 959 LYS A CA 1
ATOM 7719 C C . LYS A 1 959 ? -26.211 28.510 35.975 1.00 88.25 959 LYS A C 1
ATOM 7721 O O . LYS A 1 959 ? -27.037 29.321 36.383 1.00 88.25 959 LYS A O 1
ATOM 7726 N N . ASP A 1 960 ? -25.110 28.878 35.320 1.00 86.19 960 ASP A N 1
ATOM 7727 C CA . ASP A 1 960 ? -24.689 30.273 35.117 1.00 86.19 960 ASP A CA 1
ATOM 7728 C C . ASP A 1 960 ? -25.720 31.069 34.304 1.00 86.19 960 ASP A C 1
ATOM 7730 O O . ASP A 1 960 ? -25.926 32.261 34.519 1.00 86.19 960 ASP A O 1
ATOM 7734 N N . THR A 1 961 ? -26.402 30.394 33.377 1.00 83.62 961 THR A N 1
ATOM 7735 C CA . THR A 1 961 ? -27.382 31.001 32.463 1.00 83.62 961 THR A CA 1
ATOM 7736 C C . THR A 1 961 ? -28.816 30.944 32.992 1.00 83.62 961 THR A C 1
ATOM 7738 O O . THR A 1 961 ? -29.732 31.383 32.299 1.00 83.62 961 THR A O 1
ATOM 7741 N N . LYS A 1 962 ? -29.018 30.427 34.216 1.00 82.94 962 LYS A N 1
ATOM 7742 C CA . LYS A 1 962 ? -30.321 30.281 34.896 1.00 82.94 962 LYS A CA 1
ATOM 7743 C C . LYS A 1 962 ? -31.376 29.505 34.096 1.00 82.94 962 LYS A C 1
ATOM 7745 O O . LYS A 1 962 ? -32.568 29.640 34.351 1.00 82.94 962 LYS A O 1
ATOM 7750 N N . ILE A 1 963 ? -30.948 28.672 33.145 1.00 83.31 963 ILE A N 1
ATOM 7751 C CA . ILE A 1 963 ? -31.842 27.756 32.419 1.00 83.31 963 ILE A CA 1
ATOM 7752 C C . ILE A 1 963 ? -32.305 26.635 33.361 1.00 83.31 963 ILE A C 1
ATOM 7754 O O . ILE A 1 963 ? -33.435 26.162 33.269 1.00 83.31 963 ILE A O 1
ATOM 7758 N N . SER A 1 964 ? -31.441 26.244 34.304 1.00 77.94 964 SER A N 1
ATOM 7759 C CA . SER A 1 964 ? -31.787 25.385 35.434 1.00 77.94 964 SER A CA 1
ATOM 7760 C C . SER A 1 964 ? -31.804 26.222 36.711 1.00 77.94 964 SER A C 1
ATOM 7762 O O . SER A 1 964 ? -30.780 26.801 37.070 1.00 77.94 964 SER A O 1
ATOM 7764 N N . VAL A 1 965 ? -32.953 26.279 37.394 1.00 59.56 965 VAL A N 1
ATOM 7765 C CA . VAL A 1 965 ? -33.185 27.163 38.555 1.00 59.56 965 VAL A CA 1
ATOM 7766 C C . VAL A 1 965 ? -32.231 26.857 39.726 1.00 59.56 965 VAL A C 1
ATOM 7768 O O . VAL A 1 965 ? -31.831 27.786 40.419 1.00 59.56 965 VAL A O 1
ATOM 7771 N N . ASP A 1 966 ? -31.750 25.608 39.853 1.00 60.88 966 ASP A N 1
ATOM 7772 C CA . ASP A 1 966 ? -30.882 25.165 40.965 1.00 60.88 966 ASP A CA 1
ATOM 7773 C C . ASP A 1 966 ? -29.593 24.423 40.533 1.00 60.88 966 ASP A C 1
ATOM 7775 O O . ASP A 1 966 ? -28.831 23.942 41.372 1.00 60.88 966 ASP A O 1
ATOM 7779 N N . GLY A 1 967 ? -29.314 24.288 39.227 1.00 62.69 967 GLY A N 1
ATOM 7780 C CA . GLY A 1 967 ? -28.160 23.514 38.726 1.00 62.69 967 GLY A CA 1
ATOM 7781 C C . GLY A 1 967 ? -28.258 21.991 38.938 1.00 62.69 967 GLY A C 1
ATOM 7782 O O . GLY A 1 967 ? -27.245 21.291 38.838 1.00 62.69 967 GLY A O 1
ATOM 7783 N N . GLY A 1 968 ? -29.471 21.498 39.221 1.00 76.00 968 GLY A N 1
ATOM 7784 C CA . GLY A 1 968 ? -29.805 20.087 39.425 1.00 76.00 968 GLY A CA 1
ATOM 7785 C C . GLY A 1 968 ? -29.413 19.520 40.802 1.00 76.00 968 GLY A C 1
ATOM 7786 O O . GLY A 1 968 ? -28.654 20.143 41.547 1.00 76.00 968 GLY A O 1
ATOM 7787 N N . PRO A 1 969 ? -29.911 18.316 41.161 1.00 84.19 969 PRO A N 1
ATOM 7788 C CA . PRO A 1 969 ? -29.426 17.583 42.332 1.00 84.19 969 PRO A CA 1
ATOM 7789 C C . PRO A 1 969 ? -27.914 17.293 42.229 1.00 84.19 969 PRO A C 1
ATOM 7791 O O . PRO A 1 969 ? -27.341 17.362 41.137 1.00 84.19 969 PRO A O 1
ATOM 7794 N N . PRO A 1 970 ? -27.236 16.956 43.341 1.00 86.50 970 PRO A N 1
ATOM 7795 C CA . PRO A 1 970 ? -25.837 16.543 43.291 1.00 86.50 970 PRO A CA 1
ATOM 7796 C C . PRO A 1 970 ? -25.658 15.325 42.360 1.00 86.50 970 PRO A C 1
ATOM 7798 O O . PRO A 1 970 ? -26.481 14.406 42.409 1.00 86.50 970 PRO A O 1
ATOM 7801 N N . PRO A 1 971 ? -24.609 15.296 41.511 1.00 90.56 971 PRO A N 1
ATOM 7802 C CA . PRO A 1 971 ? -24.345 14.151 40.644 1.00 90.56 971 PRO A CA 1
ATOM 7803 C C . PRO A 1 971 ? -24.143 12.862 41.464 1.00 90.56 971 PRO A C 1
ATOM 7805 O O . PRO A 1 971 ? -23.363 12.887 42.420 1.00 90.56 971 PRO A O 1
ATOM 7808 N N . PRO A 1 972 ? -24.812 11.743 41.123 1.00 91.88 972 PRO A N 1
ATOM 7809 C CA . PRO A 1 972 ? -24.609 10.465 41.810 1.00 91.88 972 PRO A CA 1
ATOM 7810 C C . PRO A 1 972 ? -23.181 9.928 41.612 1.00 91.88 972 PRO A C 1
ATOM 7812 O O . PRO A 1 972 ? -22.500 10.274 40.645 1.00 91.88 972 PRO A O 1
ATOM 7815 N N . LEU A 1 973 ? -22.711 9.067 42.517 1.00 88.94 973 LEU A N 1
ATOM 7816 C CA . LEU A 1 973 ? -21.397 8.425 42.391 1.00 88.94 973 LEU A CA 1
ATOM 7817 C C . LEU A 1 973 ? -21.371 7.435 41.216 1.00 88.94 973 LEU A C 1
ATOM 7819 O O . LEU A 1 973 ? -22.386 6.835 40.868 1.00 88.94 973 LEU A O 1
ATOM 7823 N N . ASN A 1 974 ? -20.196 7.242 40.613 1.00 89.69 974 ASN A N 1
ATOM 7824 C CA . ASN A 1 974 ? -20.020 6.218 39.585 1.00 89.69 974 ASN A CA 1
ATOM 7825 C C . ASN A 1 974 ? -20.050 4.817 40.200 1.00 89.69 974 ASN A C 1
ATOM 7827 O O . ASN A 1 974 ? -19.560 4.602 41.309 1.00 89.69 974 ASN A O 1
ATOM 7831 N N . TYR A 1 975 ? -20.599 3.857 39.454 1.00 82.94 975 TYR A N 1
ATOM 7832 C CA . TYR A 1 975 ? -20.494 2.453 39.832 1.00 82.94 975 TYR A CA 1
ATOM 7833 C C . TYR A 1 975 ? -19.026 2.014 39.785 1.00 82.94 975 TYR A C 1
ATOM 7835 O O . TYR A 1 975 ? -18.320 2.377 38.841 1.00 82.94 975 TYR A O 1
ATOM 7843 N N . PRO A 1 976 ? -18.556 1.226 40.764 1.00 82.31 976 PRO A N 1
ATOM 7844 C CA . PRO A 1 976 ? -17.196 0.716 40.743 1.00 82.31 976 PRO A CA 1
ATOM 7845 C C . PRO A 1 976 ? -17.018 -0.245 39.565 1.00 82.31 976 PRO A C 1
ATOM 7847 O O . PRO A 1 976 ? -17.828 -1.154 39.357 1.00 82.31 976 PRO A O 1
ATOM 7850 N N . SER A 1 977 ? -15.939 -0.069 38.808 1.00 82.75 977 SER A N 1
ATOM 7851 C CA . SER A 1 977 ? -15.507 -1.062 37.832 1.00 82.75 977 SER A CA 1
ATOM 7852 C C . SER A 1 977 ? -14.839 -2.230 38.560 1.00 82.75 977 SER A C 1
ATOM 7854 O O . SER A 1 977 ? -14.171 -2.064 39.583 1.00 82.75 977 SER A O 1
ATOM 7856 N N . ARG A 1 978 ? -15.046 -3.450 38.056 1.00 85.94 978 ARG A N 1
ATOM 7857 C CA . ARG A 1 978 ? -14.425 -4.656 38.608 1.00 85.94 978 ARG A CA 1
ATOM 7858 C C . ARG A 1 978 ? -13.591 -5.327 37.535 1.00 85.94 978 ARG A C 1
ATOM 7860 O O . ARG A 1 978 ? -14.107 -5.700 36.485 1.00 85.94 978 ARG A O 1
ATOM 7867 N N . ASN A 1 979 ? -12.309 -5.520 37.822 1.00 86.69 979 ASN A N 1
ATOM 7868 C CA . ASN A 1 979 ? -11.464 -6.387 37.018 1.00 86.69 979 ASN A CA 1
ATOM 7869 C C . ASN A 1 979 ? -11.724 -7.836 37.441 1.00 86.69 979 ASN A C 1
ATOM 7871 O O . ASN A 1 979 ? -11.289 -8.271 38.506 1.00 86.69 979 ASN A O 1
ATOM 7875 N N . TYR A 1 980 ? -12.470 -8.574 36.623 1.00 83.69 980 TYR A N 1
ATOM 7876 C CA . TYR A 1 980 ? -12.783 -9.977 36.890 1.00 83.69 980 TYR A CA 1
ATOM 7877 C C . TYR A 1 980 ? -11.604 -10.931 36.620 1.00 83.69 980 TYR A C 1
ATOM 7879 O O . TYR A 1 980 ? -11.702 -12.128 36.881 1.00 83.69 980 TYR A O 1
ATOM 7887 N N . GLY A 1 981 ? -10.475 -10.412 36.129 1.00 88.50 981 GLY A N 1
ATOM 7888 C CA . GLY A 1 981 ? -9.299 -11.202 35.805 1.00 88.50 981 GLY A CA 1
ATOM 7889 C C . GLY A 1 981 ? -9.454 -11.980 34.501 1.00 88.50 981 GLY A C 1
ATOM 7890 O O . GLY A 1 981 ? -10.233 -11.631 33.614 1.00 88.50 981 GLY A O 1
ATOM 7891 N N . LYS A 1 982 ? -8.647 -13.030 34.358 1.00 85.00 982 LYS A N 1
ATOM 7892 C CA . LYS A 1 982 ? -8.639 -13.885 33.170 1.00 85.00 982 LYS A CA 1
ATOM 7893 C C . LYS A 1 982 ? -9.559 -15.077 33.409 1.00 85.00 982 LYS A C 1
ATOM 7895 O O . LYS A 1 982 ? -9.337 -15.830 34.351 1.00 85.00 982 LYS A O 1
ATOM 7900 N N . TYR A 1 983 ? -10.539 -15.263 32.531 1.00 83.56 983 TYR A N 1
ATOM 7901 C CA . TYR A 1 983 ? -11.323 -16.493 32.458 1.00 83.56 983 TYR A CA 1
ATOM 7902 C C . TYR A 1 983 ? -10.779 -17.369 31.335 1.00 83.56 983 TYR A C 1
ATOM 7904 O O . TYR A 1 983 ? -10.636 -16.910 30.201 1.00 83.56 983 TYR A O 1
ATOM 7912 N N . GLU A 1 984 ? -10.479 -18.628 31.638 1.00 88.12 984 GLU A N 1
ATOM 7913 C CA . GLU A 1 984 ? -10.155 -19.609 30.607 1.00 88.12 984 GLU A CA 1
ATOM 7914 C C . GLU A 1 984 ? -11.447 -20.139 29.984 1.00 88.12 984 GLU A C 1
ATOM 7916 O O . GLU A 1 984 ? -12.352 -20.602 30.677 1.00 88.12 984 GLU A O 1
ATOM 7921 N N . ILE A 1 985 ? -11.535 -20.071 28.656 1.00 87.06 985 ILE A N 1
ATOM 7922 C CA . ILE A 1 985 ? -12.611 -20.720 27.909 1.00 87.06 985 ILE A CA 1
ATOM 7923 C C . ILE A 1 985 ? -12.307 -22.221 27.913 1.00 87.06 985 ILE A C 1
ATOM 7925 O O . ILE A 1 985 ? -11.433 -22.686 27.185 1.00 87.06 985 ILE A O 1
ATOM 7929 N N . THR A 1 986 ? -13.013 -22.974 28.753 1.00 90.94 986 THR A N 1
ATOM 7930 C CA . THR A 1 986 ? -12.783 -24.415 28.962 1.00 90.94 986 THR A CA 1
ATOM 7931 C C . THR A 1 986 ? -13.325 -25.287 27.833 1.00 90.94 986 THR A C 1
ATOM 7933 O O . THR A 1 986 ? -12.969 -26.458 27.719 1.00 90.94 986 THR A O 1
ATOM 7936 N N . SER A 1 987 ? -14.221 -24.758 27.002 1.00 87.56 987 SER A N 1
ATOM 7937 C CA . SER A 1 987 ? -14.878 -25.504 25.931 1.00 87.56 987 SER A CA 1
ATOM 7938 C C . SER A 1 987 ? -15.283 -24.572 24.796 1.00 87.56 987 SER A C 1
ATOM 7940 O O . SER A 1 987 ? -15.700 -23.440 25.029 1.00 87.56 987 SER A O 1
ATOM 7942 N N . TYR A 1 988 ? -15.185 -25.055 23.560 1.00 88.50 988 TYR A N 1
ATOM 7943 C CA . TYR A 1 988 ? -15.703 -24.372 22.378 1.00 88.50 988 TYR A CA 1
ATOM 7944 C C . TYR A 1 988 ? -16.334 -25.393 21.435 1.00 88.50 988 TYR A C 1
ATOM 7946 O O . TYR A 1 988 ? -15.909 -26.546 21.381 1.00 88.50 988 TYR A O 1
ATOM 7954 N N . MET A 1 989 ? -17.341 -24.961 20.679 1.00 88.25 989 MET A N 1
ATOM 7955 C CA . MET A 1 989 ? -17.965 -25.771 19.638 1.00 88.25 989 MET A CA 1
ATOM 7956 C C . MET A 1 989 ? -17.680 -25.131 18.276 1.00 88.25 989 MET A C 1
ATOM 7958 O O . MET A 1 989 ? -17.984 -23.949 18.089 1.00 88.25 989 MET A O 1
ATOM 7962 N N . PRO A 1 990 ? -17.093 -25.866 17.316 1.00 90.12 990 PRO A N 1
ATOM 7963 C CA . PRO A 1 990 ? -16.937 -25.374 15.956 1.00 90.12 990 PRO A CA 1
ATOM 7964 C C . PRO A 1 990 ? -18.294 -25.040 15.331 1.00 90.12 990 PRO A C 1
ATOM 7966 O O . PRO A 1 990 ? -19.265 -25.774 15.504 1.00 90.12 990 PRO A O 1
ATOM 7969 N N . TYR A 1 991 ? -18.347 -23.969 14.536 1.00 87.19 991 TYR A N 1
ATOM 7970 C CA . TYR A 1 991 ? -19.570 -23.551 13.840 1.00 87.19 991 TYR A CA 1
ATOM 7971 C C . TYR A 1 991 ? -20.181 -24.670 12.979 1.00 87.19 991 TYR A C 1
ATOM 7973 O O . TYR A 1 991 ? -21.398 -24.812 12.922 1.00 87.19 991 TYR A O 1
ATOM 7981 N N . GLN A 1 992 ? -19.341 -25.514 12.372 1.00 87.56 992 GLN A N 1
ATOM 7982 C CA . GLN A 1 992 ? -19.804 -26.657 11.587 1.00 87.56 992 GLN A CA 1
ATOM 7983 C C . GLN A 1 992 ? -20.579 -27.672 12.438 1.00 87.56 992 GLN A C 1
ATOM 7985 O O . GLN A 1 992 ? -21.641 -28.117 12.026 1.00 87.56 992 GLN A O 1
ATOM 7990 N N . SER A 1 993 ? -20.108 -27.966 13.652 1.00 89.62 993 SER A N 1
ATOM 7991 C CA . SER A 1 993 ? -20.804 -28.868 14.575 1.00 89.62 993 SER A CA 1
ATOM 7992 C C . SER A 1 993 ? -22.167 -28.315 14.995 1.00 89.62 993 SER A C 1
ATOM 7994 O O . SER A 1 993 ? -23.104 -29.081 15.169 1.00 89.62 993 SER A O 1
ATOM 7996 N N . ILE A 1 994 ? -22.308 -26.988 15.100 1.00 87.69 994 ILE A N 1
ATOM 7997 C CA . ILE A 1 994 ? -23.607 -26.342 15.343 1.00 87.69 994 ILE A CA 1
ATOM 7998 C C . ILE A 1 994 ? -24.543 -26.552 14.145 1.00 87.69 994 ILE A C 1
ATOM 8000 O O . ILE A 1 994 ? -25.710 -26.874 14.339 1.00 87.69 994 ILE A O 1
ATOM 8004 N N . ILE A 1 995 ? -24.045 -26.404 12.910 1.00 87.44 995 ILE A N 1
ATOM 8005 C CA . ILE A 1 995 ? -24.837 -26.673 11.698 1.00 87.44 995 ILE A CA 1
ATOM 8006 C C . ILE A 1 995 ? -25.306 -28.128 11.671 1.00 87.44 995 ILE A C 1
ATOM 8008 O O . ILE A 1 995 ? -26.457 -28.380 11.333 1.00 87.44 995 ILE A O 1
ATOM 8012 N N . ASP A 1 996 ? -24.432 -29.065 12.026 1.00 85.56 996 ASP A N 1
ATOM 8013 C CA . ASP A 1 996 ? -24.743 -30.494 11.994 1.00 85.56 996 ASP A CA 1
ATOM 8014 C C . ASP A 1 996 ? -25.750 -30.899 13.086 1.00 85.56 996 ASP A C 1
ATOM 8016 O O . ASP A 1 996 ? -26.479 -31.862 12.897 1.00 85.56 996 ASP A O 1
ATOM 8020 N N . ILE A 1 997 ? -25.831 -30.151 14.195 1.00 88.38 997 ILE A N 1
ATOM 8021 C CA . ILE A 1 997 ? -26.870 -30.314 15.232 1.00 88.38 997 ILE A CA 1
ATOM 8022 C C . ILE A 1 997 ? -28.215 -29.707 14.795 1.00 88.38 997 ILE A C 1
ATOM 8024 O O . ILE A 1 997 ? -29.269 -30.160 15.232 1.00 88.38 997 ILE A O 1
ATOM 8028 N N . LEU A 1 998 ? -28.185 -28.639 13.992 1.00 80.44 998 LEU A N 1
ATOM 8029 C CA . LEU A 1 998 ? -29.385 -27.923 13.541 1.00 80.44 998 LEU A CA 1
ATOM 8030 C C . LEU A 1 998 ? -30.024 -28.518 12.274 1.00 80.44 998 LEU A C 1
ATOM 8032 O O . LEU A 1 998 ? -31.159 -28.154 11.960 1.00 80.44 998 LEU A O 1
ATOM 8036 N N . LYS A 1 999 ? -29.296 -29.359 11.534 1.00 68.88 999 LYS A N 1
ATOM 8037 C CA . LYS A 1 999 ? -29.807 -30.167 10.418 1.00 68.88 999 LYS A CA 1
ATOM 8038 C C . LYS A 1 999 ? -30.449 -31.442 10.939 1.00 68.88 999 LYS A C 1
ATOM 8040 O O . LYS A 1 999 ? -31.469 -31.836 10.334 1.00 68.88 999 LYS A O 1
#

Radius of gyration: 46.13 Å; chains: 1; bounding box: 135×73×117 Å

pLDDT: mean 79.94, std 16.41, range [23.42, 98.19]

Sequence (999 aa):
MNKLINACWLLTLLGSVAAFYLPGLAPVTYCNKGEKCKSDIKLYVNRLDSVYSVLPFEYTAFDFCQAPKDVINKESPVENLGQVVFGERIRPSPYQLKFNKTEKCQHLCTKTYSRQKKDDDKKLKFLQQAILKHYKHHWIIDNMPLAWCYNTAGGKPFCTTGFPVGCYVNKNGKGMDHCSSSNSYSQANTFYLFNHVDIIIEYHNGEKEDWGKSLSGTPGGRLIKAKIIPRSVKHHHDANGVPYCEGGGDSLPTFGFKNTDNDVKISYTYSVTFVENNTVKWSSRWDYILESMPHSNIQWFSIMNSLVIVLFLSGMVAMIMLRTLHKDIARYNQLDNSEDAREEFGWKLVHGDVFRSPRKGMILSVFVGNGIQIICMVVITLLFACLGFLSPANRGSLMTCVLVLYVCLGTPAGFVSARIYKMFGGEKWKSNVLLTAFLVPGITFGVFFVLNLIMWGEGSSAAVPFTTLIALLALWFGISVPLSFVGAYFGFKKKAIEHPVRTNQIPRQIPDQSFYTRPLPGIVMGGILPFGCIFIQLFFILNSIWSHETYYMFGFTLFVTAAWFFFNIFLDSYREEDYEPVTYSWQKDIEILPEARKRQGGVDHILLAQDVTQPPPPSTTSRIPTTRKLPPRAHKGLTAEGNEFLFDQQPFRIAGGTFHYFRTPESSWYDRLLKMKAAGLNTVVFPVPWNIHERIKGKKNFTSLKNFLEMIKSLKLYVILQVGPFVENGLDWGGLPSWLLKENIKHKIRSSNETFLNPVRSYMQALIDDIFPYVYSFYGGPIIAFQVEHGFGLYLKDDTYLNFLVIQFRKNSLDEIIFLADRVNFIGRDRVPQTIKCLLIDSPHEDITSAVVKLRSIQPDVPVLLMALPTAHNMKWAMKYEQLNLTEFRNRLYRSVVLGTSFVFHPFIGGTNYGFNSGAINYTDSQLQFDLTTFFSDAPVTESGEYEQKYFVIRSALKDTKISVDGGPPPPLNYPSRNYGKYEITSYMPYQSIIDILK

Foldseek 3Di:
DVVVVVVVVVVVVVVPDDPDDDQPPDFAKDFCDDPRHHFKWWKKWKWKDFPQDLFIAGPVVAPDQADPPVCFVPVFDDFFLLCLLLLIGITTGQDIDGPPDWDAWAFRDKDKAFCVDPVSVVNVVVLVVQQVRFIWIWMAISLAAAWEWAADPVRAIAIDSTGTQWFFAAQVQDTDDPCVRDPLNRDHQWTFGQQEKEKEWEWAWCPVPPVNVVPPPTTMTTTQHIYIDTAAADFDADPVRGTDFDDDDPPGHGDIDHPPDRMDMGIHTYTYHYDYDNPDDNVCSCVVNVVNDPCPVVVVVLLVVLVVLLVVVLVVVVCVVVVVVVVVVVVVVVVVPDPVVVCVDDPNVCLQPPQAQDPPQLVVLLVVLLVVLLVVLLLVLLVCVVVVVDPLSCVSVSSSSSLLSSLLSLLSSLQSSLLSCVLNVHDPSVVSLVCSLCVVVVVVLVVVVVVLVVSVVVNGSSRNDPVSNVVSVCSSVVGNSVSSVNNNVVNNPDDHDDRPDHHDPDRPDDPQDDPCRDPPNVCVVVVVSVCVSCVVVVVVVVCCSRVVDRDRVSVSVSVSVVSVVVSVVVVVVVVPPVPVVPVVVVVPPPPDDDPDPDDDDDDDDDDDDDDDDDDDDDDDDDDDDDDDPAFAFPAPFWDWFFAAIAGSNHGAFAAAAEDELVFADPVCLLQLLQLCQLLQGQEYEYEDQQCVQPLDQPRGDCPSVLSSQVSCQVVNHAYAYAYDPACQLQWAVRSHHPVLVVVVCVPPELAPDCSRVVSVLVSLLVVCVSCVCQDCRRNNHRYRHYEYHDAVLVPDAHLVSSLSRVVSCVVVVNLHAYEYEHALVRWPSHDHPRHQYAHEDQDLPDDPVVSQVSSCVNPVRGHYEHAEDEQADFDWPPDDGDGDDLVSSLVRVVVCVVVVHRYYYVHQAKGFPPDRTGHWDDPDPPDIITTDRTGTQNHCQGHQRDGDPNSVSSLVVCVVSCSRVHSGDNNDDRDDDDDPDDDDPPDDDDPVVVVVVVD

InterPro domains:
  IPR001944 Glycoside hydrolase, family 35 [PR00742] (648-665)
  IPR001944 Glycoside hydrolase, family 35 [PR00742] (669-687)
  IPR001944 Glycoside hydrolase, family 35 [PR00742] (721-740)
  IPR001944 Glycoside hydrolase, family 35 [PR00742] (778-793)
  IPR001944 Glycoside hydrolase, family 35 [PR00742] (929-945)
  IPR004240 Nonaspanin (TM9SF) [PF02990] (56-563)
  IPR004240 Nonaspanin (TM9SF) [PTHR10766] (19-570)
  IPR017853 Glycoside hydrolase superfamily [SSF51445] (639-960)
  IPR031330 Glycoside hydrolase 35, catalytic domain [PF01301] (644-959)